Protein AF-0000000075437955 (afdb_homodimer)

Organism: Fusarium oxysporum f. sp. cubense (strain race 4) (NCBI:txid2502994)

pLDDT: mean 73.44, std 24.27, range [16.83, 98.5]

Foldseek 3Di:
DPPPPPPPPPPPPPPPPPCPPQPLQAFDCPPVVVVVVSVVLVVVLVVPVVVVLVLLQVLLVVLLVVDDDLVVLLVLCVVQVLCVVLLVCLLCVLVPDDDDGLSRLLVVLSPDSQLLSSLQSSLSSCQSVVHDLVSLVSSVVRHQDDPSDRDGLSNLSSLLSSLQSCQQVPNLVSSLVSLLVSQVSCNRSVLLELPDDDSSSVSSNLSSLLSNLLSCLVVLHAGNDDVVVSPPDSDNPPRPQDLLNVLSVLLSVLSNVLSVQSPDADQGDLVVLVVSVVSLVVSVVSDDPCLLDDDPDDDDDSVVLSVLLVSLVSLLSSLLSQLSSLVSLLQDDDPDPSSLVSLVSNLVSLLSNLVSVLQQQDDDPRHGSDRGVNSLVSNVVSLLSNLSSLLDDDVPDDSPDDDPSNVVSLVSNVVSQVVCVVVVDNVVVCPDPVPSVVSPVSHPCSVVSSCCVCVVVCVSVPDPPPDPPPPPPPPPPD/DPPPPPPPPPPDPPPPPPCPPQPLQAFDCPPVVVVVVSVVLVVVLVVPVVVVLVLLQVLLVVLLVVDDDLVVLLVLCVVQVLCVVLLVCLLCVLVPDDDDGLSRLLVVLSPDSQLLSSLQSSLSSCQSVVHDLVSLVSSVVRHQDDPSDRDDLSNLSSLLSSLQSCQQVPNLVSSLVSLLVSQVSCNRSVLLELPDRPSSSVSSNLSSLLSNLLSCLVVLHAGNDDVVVSPDDSDNPPRPPDLLSVLSVLLSVLSNVLSVQSPDADQGDLVVLVVSVVSLVVSVVSDDPCLLDDDPDDDDDSVVLSVNLVSLVSLLSSLLSQLSSLVSLLQDDDPDPSSLVSLVSNLVSLLSNLVSVLQQQDDDPRHGSDRGVNSLVSNVVSLLSNLSSLLDPDVPDDSPPDDPSNVVSLVSNVVSQVVVVVVVDNVVVCPDPVPSVVSPVSHPCSVVSSCCVCVVVCVSVPDPPPDPDPPPDPPPPD

Nearest PDB structures (foldseek):
  8fbo-assembly1_C  TM=1.681E-01  e=3.674E+00  synthetic construct
  8fth-assembly1_A  TM=2.317E-01  e=7.792E+00  Thermochaetoides thermophila DSM 1495
  4gyo-assembly2_A  TM=3.257E-01  e=8.255E-01  Bacillus subtilis subsp. subtilis str. 168
  8fth-assembly1_A  TM=2.490E-01  e=5.284E+00  Thermochaetoides thermophila DSM 1495
  8fbo-assembly1_C  TM=1.691E-01  e=4.007E+00  synthetic construct

Secondary structure (DSSP, 8-state):
------------------------------SHHHHHHHHHHHHHHTT-HHHHHHHHHHHHHHHHHTS--HHHHHHHHHHH-THHHHHHHHHHGGGTPPPPPHHHHHHHHTT-S-HHHHHHHHHHHHHHHT--THHHHHHHHHHS--TTSPPPHHHHHHHHHHHHHHHHTT-HHHHHHHHHHHHHHHHHHTTTSSS---HHHHHHHHHHHHHHHHHHHHHT---SS-GGGS-S-SS-SSS---HHHHHHHHHHHHHHHHHHHHHSSSSPPHHHHHHHHHHHHHHHHTS-GGGGPPPSS--SSHHHHHHHHHHHHHHHHHHHHHHHHHGGGTSSS---THHHHHHHHHHHHHHHHHHHHHHHT-EETTEES---HHHHHHHHHHHHHHHHHHHS--SS----PPPHHHHHHHHHHHHHHHHHHHTT---TT--STHHHHSSSSHHHHHHHHHHHHHHHHHTT---------------TT-/------------------------------SHHHHHHHHHHHHHHTT-HHHHHHHHHHHHHHHHHTS--HHHHHHHHHHH-THHHHHHHHHHGGGT-----HHHHHHHHTT-S-HHHHHHHHHHHHHHHT--THHHHHHHHHHS--TTSPPPHHHHHHHHHHHHHHHHTT-HHHHHHHHHHHHHHHHHHTTTSSS---HHHHHHHHHHHHHHHHHHHHHT---SS-GGGS-S-SS-SSS---HHHHHHHHHHHHHHHHHHHHHSSSSPPHHHHHHHHHHHHHHHHTS-GGGGPPPSS--SSHHHHHHHHHHHHHHHHHHHHHHHHHGGGTSSS---TTHHHHHHHHHHHHHHHHHHHHHHT-EETTEES---HHHHHHHHHHHHHHHHHHHS--SS----PPPHHHHHHHHHHHHHHHHHHHTT---TT--STHHHHTTTSHHHHHHHHHHHHHHHHHTT---------------TT-

Structure (mmCIF, N/CA/C/O backbone):
data_AF-0000000075437955-model_v1
#
loop_
_entity.id
_entity.type
_entity.pdbx_description
1 polymer 'Transcription factor domain-containing protein'
#
loop_
_atom_site.group_PDB
_atom_site.id
_atom_site.type_symbol
_atom_site.label_atom_id
_atom_site.label_alt_id
_atom_site.label_comp_id
_atom_site.label_asym_id
_atom_site.label_entity_id
_atom_site.label_seq_id
_atom_site.pdbx_PDB_ins_code
_atom_site.Cartn_x
_atom_site.Cartn_y
_atom_site.Cartn_z
_atom_site.occupancy
_atom_site.B_iso_or_equiv
_atom_site.auth_seq_id
_atom_site.auth_comp_id
_atom_site.auth_asym_id
_atom_site.auth_atom_id
_atom_site.pdbx_PDB_model_num
ATOM 1 N N . MET A 1 1 ? 40.719 -63 8.672 1 23.03 1 MET A N 1
ATOM 2 C CA . MET A 1 1 ? 40.562 -62.344 9.961 1 23.03 1 MET A CA 1
ATOM 3 C C . MET A 1 1 ? 40.219 -60.875 9.766 1 23.03 1 MET A C 1
ATOM 5 O O . MET A 1 1 ? 41.125 -60.031 9.547 1 23.03 1 MET A O 1
ATOM 9 N N . ALA A 1 2 ? 39.25 -60.594 8.961 1 29.31 2 ALA A N 1
ATOM 10 C CA . ALA A 1 2 ? 38.75 -59.375 8.328 1 29.31 2 ALA A CA 1
ATOM 11 C C . ALA A 1 2 ? 38.344 -58.344 9.375 1 29.31 2 ALA A C 1
ATOM 13 O O . ALA A 1 2 ? 37.469 -58.625 10.211 1 29.31 2 ALA A O 1
ATOM 14 N N . ARG A 1 3 ? 39.375 -57.562 9.898 1 24.72 3 ARG A N 1
ATOM 15 C CA . ARG A 1 3 ? 39.344 -56.562 10.969 1 24.72 3 ARG A CA 1
ATOM 16 C C . ARG A 1 3 ? 38.156 -55.594 10.797 1 24.72 3 ARG A C 1
ATOM 18 O O . ARG A 1 3 ? 37.969 -55.062 9.703 1 24.72 3 ARG A O 1
ATOM 25 N N . HIS A 1 4 ? 37.094 -55.688 11.594 1 25.28 4 HIS A N 1
ATOM 26 C CA . HIS A 1 4 ? 35.812 -55.031 11.805 1 25.28 4 HIS A CA 1
ATOM 27 C C . HIS A 1 4 ? 36 -53.562 12.172 1 25.28 4 HIS A C 1
ATOM 29 O O . HIS A 1 4 ? 36.188 -53.25 13.344 1 25.28 4 HIS A O 1
ATOM 35 N N . HIS A 1 5 ? 36.875 -52.875 11.461 1 25.16 5 HIS A N 1
ATOM 36 C CA . HIS A 1 5 ? 37.094 -51.531 11.977 1 25.16 5 HIS A CA 1
ATOM 37 C C . HIS A 1 5 ? 35.781 -50.781 12.141 1 25.16 5 HIS A C 1
ATOM 39 O O . HIS A 1 5 ? 35 -50.656 11.188 1 25.16 5 HIS A O 1
ATOM 45 N N . ALA A 1 6 ? 35.188 -50.812 13.352 1 25.86 6 ALA A N 1
ATOM 46 C CA . ALA A 1 6 ? 34 -50.188 13.914 1 25.86 6 ALA A CA 1
ATOM 47 C C . ALA A 1 6 ? 34.062 -48.656 13.75 1 25.86 6 ALA A C 1
ATOM 49 O O . ALA A 1 6 ? 34.906 -48 14.344 1 25.86 6 ALA A O 1
ATOM 50 N N . LEU A 1 7 ? 33.938 -48.156 12.531 1 26.98 7 LEU A N 1
ATOM 51 C CA . LEU A 1 7 ? 33.969 -46.719 12.312 1 26.98 7 LEU A CA 1
ATOM 52 C C . LEU A 1 7 ? 33.094 -46 13.32 1 26.98 7 LEU A C 1
ATOM 54 O O . LEU A 1 7 ? 31.906 -46.312 13.461 1 26.98 7 LEU A O 1
ATOM 58 N N . THR A 1 8 ? 33.656 -45.656 14.469 1 25.06 8 THR A N 1
ATOM 59 C CA . THR A 1 8 ? 33.094 -44.875 15.562 1 25.06 8 THR A CA 1
ATOM 60 C C . THR A 1 8 ? 32.344 -43.625 15.023 1 25.06 8 THR A C 1
ATOM 62 O O . THR A 1 8 ? 32.906 -42.875 14.219 1 25.06 8 THR A O 1
ATOM 65 N N . HIS A 1 9 ? 31.031 -43.719 14.867 1 24.11 9 HIS A N 1
ATOM 66 C CA . HIS A 1 9 ? 30.078 -42.688 14.438 1 24.11 9 HIS A CA 1
ATOM 67 C C . HIS A 1 9 ? 30.219 -41.406 15.273 1 24.11 9 HIS A C 1
ATOM 69 O O . HIS A 1 9 ? 30.094 -41.469 16.5 1 24.11 9 HIS A O 1
ATOM 75 N N . GLU A 1 10 ? 31.25 -40.656 14.984 1 27.75 10 GLU A N 1
ATOM 76 C CA . GLU A 1 10 ? 31.391 -39.406 15.703 1 27.75 10 GLU A CA 1
ATOM 77 C C . GLU A 1 10 ? 30.031 -38.75 15.914 1 27.75 10 GLU A C 1
ATOM 79 O O . GLU A 1 10 ? 29.156 -38.812 15.039 1 27.75 10 GLU A O 1
ATOM 84 N N . PRO A 1 11 ? 29.719 -38.5 17.203 1 26.62 11 PRO A N 1
ATOM 85 C CA . PRO A 1 11 ? 28.438 -37.938 17.625 1 26.62 11 PRO A CA 1
ATOM 86 C C . PRO A 1 11 ? 28.078 -36.688 16.828 1 26.62 11 PRO A C 1
ATOM 88 O O . PRO A 1 11 ? 28.953 -35.969 16.344 1 26.62 11 PRO A O 1
ATOM 91 N N . ALA A 1 12 ? 26.906 -36.656 16.172 1 28.83 12 ALA A N 1
ATOM 92 C CA . ALA A 1 12 ? 26.219 -35.594 15.461 1 28.83 12 ALA A CA 1
ATOM 93 C C . ALA A 1 12 ? 26.266 -34.281 16.266 1 28.8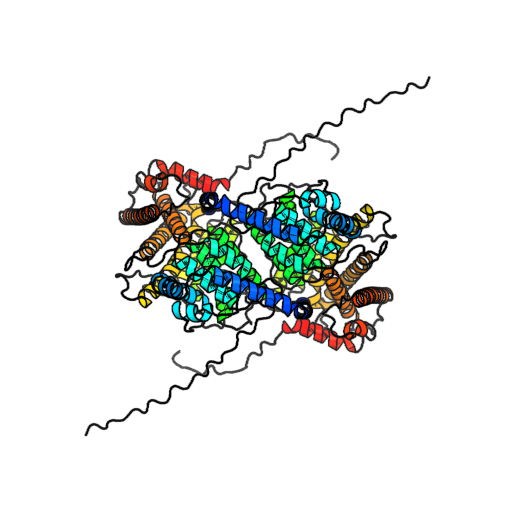3 12 ALA A C 1
ATOM 95 O O . ALA A 1 12 ? 25.859 -34.25 17.438 1 28.83 12 ALA A O 1
ATOM 96 N N . LEU A 1 13 ? 27.359 -33.562 16.156 1 28.27 13 LEU A N 1
ATOM 97 C CA . LEU A 1 13 ? 27.422 -32.25 16.766 1 28.27 13 LEU A CA 1
ATOM 98 C C . LEU A 1 13 ? 26.047 -31.578 16.781 1 28.27 13 LEU A C 1
ATOM 100 O O . LEU A 1 13 ? 25.344 -31.578 15.766 1 28.27 13 LEU A O 1
ATOM 104 N N . SER A 1 14 ? 25.406 -31.609 17.906 1 26.78 14 SER A N 1
ATOM 105 C CA . SER A 1 14 ? 24.172 -30.906 18.266 1 26.78 14 SER A CA 1
ATOM 106 C C . SER A 1 14 ? 24.203 -29.469 17.766 1 26.78 14 SER A C 1
ATOM 108 O O . SER A 1 14 ? 25.047 -28.672 18.172 1 26.78 14 SER A O 1
ATOM 110 N N . HIS A 1 15 ? 24.094 -29.297 16.484 1 27.28 15 HIS A N 1
ATOM 111 C CA . HIS A 1 15 ? 23.938 -27.938 16 1 27.28 15 HIS A CA 1
ATOM 112 C C . HIS A 1 15 ? 22.906 -27.172 16.844 1 27.28 15 HIS A C 1
ATOM 114 O O . HIS A 1 15 ? 21.75 -27.562 16.922 1 27.28 15 HIS A O 1
ATOM 120 N N . GLU A 1 16 ? 23.312 -26.766 18.016 1 29.45 16 GLU A N 1
ATOM 121 C CA . GLU A 1 16 ? 22.547 -25.766 18.766 1 29.45 16 GLU A CA 1
ATOM 122 C C . GLU A 1 16 ? 21.922 -24.734 17.828 1 29.45 16 GLU A C 1
ATOM 124 O O . GLU A 1 16 ? 22.641 -24 17.156 1 29.45 16 GLU A O 1
ATOM 129 N N . GLY A 1 17 ? 20.875 -25.156 17.188 1 29.11 17 GLY A N 1
ATOM 130 C CA . GLY A 1 17 ? 20.016 -24.25 16.438 1 29.11 17 GLY A CA 1
ATOM 131 C C . GLY A 1 17 ? 19.781 -22.922 17.141 1 29.11 17 GLY A C 1
ATOM 132 O O . GLY A 1 17 ? 19.234 -22.891 18.25 1 29.11 17 GLY A O 1
ATOM 133 N N . PHE A 1 18 ? 20.703 -22 17.156 1 28.12 18 PHE A N 1
ATOM 134 C CA . PHE A 1 18 ? 20.469 -20.641 17.641 1 28.12 18 PHE A CA 1
ATOM 135 C C . PHE A 1 18 ? 19.078 -20.172 17.25 1 28.12 18 PHE A C 1
ATOM 137 O O . PHE A 1 18 ? 18.781 -20 16.062 1 28.12 18 PHE A O 1
ATOM 144 N N . ASP A 1 19 ? 18.141 -20.578 17.969 1 31.94 19 ASP A N 1
ATOM 145 C CA . ASP A 1 19 ? 16.797 -20.031 17.984 1 31.94 19 ASP A CA 1
ATOM 146 C C . ASP A 1 19 ? 16.828 -18.5 18 1 31.94 19 ASP A C 1
ATOM 148 O O . ASP A 1 19 ? 16.906 -17.891 19.062 1 31.94 19 ASP A O 1
ATOM 152 N N . LEU A 1 20 ? 17.5 -17.922 17.141 1 32.34 20 LEU A N 1
ATOM 153 C CA . LEU A 1 20 ? 17.281 -16.484 17.156 1 32.34 20 LEU A CA 1
ATOM 154 C C . LEU A 1 20 ? 15.797 -16.156 17.188 1 32.34 20 LEU A C 1
ATOM 156 O O . LEU A 1 20 ? 15.062 -16.469 16.25 1 32.34 20 LEU A O 1
ATOM 160 N N . GLU A 1 21 ? 15.25 -16.172 18.281 1 35.56 21 GLU A N 1
ATOM 161 C CA . GLU A 1 21 ? 13.891 -15.734 18.562 1 35.56 21 GLU A CA 1
ATOM 162 C C . GLU A 1 21 ? 13.516 -14.516 17.734 1 35.56 21 GLU A C 1
ATOM 164 O O . GLU A 1 21 ? 14.289 -13.562 17.625 1 35.56 21 GLU A O 1
ATOM 169 N N . ASP A 1 22 ? 12.688 -14.742 16.766 1 40.59 22 ASP A N 1
ATOM 170 C CA . ASP A 1 22 ? 12.102 -13.672 15.953 1 40.59 22 ASP A CA 1
ATOM 171 C C . ASP A 1 22 ? 11.617 -12.523 16.828 1 40.59 22 ASP A C 1
ATOM 173 O O . ASP A 1 22 ? 10.578 -12.625 17.484 1 40.59 22 ASP A O 1
ATOM 177 N N . GLU A 1 23 ? 12.438 -11.781 17.406 1 41.16 23 GLU A N 1
ATOM 178 C CA . GLU A 1 23 ? 11.953 -10.594 18.094 1 41.16 23 GLU A CA 1
ATOM 179 C C . GLU A 1 23 ? 11.117 -9.719 17.188 1 41.16 23 GLU A C 1
ATOM 181 O O . GLU A 1 23 ? 11.367 -9.648 15.977 1 41.16 23 GLU A O 1
ATOM 186 N N . PRO A 1 24 ? 9.969 -9.414 17.703 1 40.66 24 PRO A N 1
ATOM 187 C CA . PRO A 1 24 ? 9.188 -8.445 16.922 1 40.66 24 PRO A CA 1
ATOM 188 C C . PRO A 1 24 ? 10.023 -7.285 16.406 1 40.66 24 PRO A C 1
ATOM 190 O O . PRO A 1 24 ? 10.867 -6.75 17.125 1 40.66 24 PRO A O 1
ATOM 193 N N . VAL A 1 25 ? 10.367 -7.34 15.148 1 40.78 25 VAL A N 1
ATOM 194 C CA . VAL A 1 25 ? 11.172 -6.285 14.539 1 40.78 25 VAL A CA 1
ATOM 195 C C . VAL A 1 25 ? 10.43 -4.957 14.617 1 40.78 25 VAL A C 1
ATOM 197 O O . VAL A 1 25 ? 9.273 -4.859 14.195 1 40.78 25 VAL A O 1
ATOM 200 N N . GLU A 1 26 ? 10.914 -4.145 15.516 1 39.28 26 GLU A N 1
ATOM 201 C CA . GLU A 1 26 ? 10.438 -2.768 15.594 1 39.28 26 GLU A CA 1
ATOM 202 C C . GLU A 1 26 ? 10.68 -2.027 14.281 1 39.28 26 GLU A C 1
ATOM 204 O O . GLU A 1 26 ? 11.578 -2.387 13.516 1 39.28 26 GLU A O 1
ATOM 209 N N . ALA A 1 27 ? 9.836 -1.164 14.031 1 40.16 27 ALA A N 1
ATOM 210 C CA . ALA A 1 27 ? 9.727 -0.338 12.828 1 40.16 27 ALA A CA 1
ATOM 211 C C . ALA A 1 27 ? 11.055 0.342 12.508 1 40.16 27 ALA A C 1
ATOM 213 O O . ALA A 1 27 ? 11.875 0.569 13.406 1 40.16 27 ALA A O 1
ATOM 214 N N . ASP A 1 28 ? 11.297 0.557 11.234 1 39.56 28 ASP A N 1
ATOM 215 C CA . ASP A 1 28 ? 12.461 1.103 10.547 1 39.56 28 ASP A CA 1
ATOM 216 C C . ASP A 1 28 ? 12.891 2.436 11.164 1 39.56 28 ASP A C 1
ATOM 218 O O . ASP A 1 28 ? 12.109 3.389 11.188 1 39.56 28 ASP A O 1
ATOM 222 N N . GLU A 1 29 ? 13.789 2.395 11.984 1 40.47 29 GLU A N 1
ATOM 223 C CA . GLU A 1 29 ? 14.328 3.518 12.75 1 40.47 29 GLU A CA 1
ATOM 224 C C . GLU A 1 29 ? 15.211 4.406 11.875 1 40.47 29 GLU A C 1
ATOM 226 O O . GLU A 1 29 ? 16.047 5.164 12.391 1 40.47 29 GLU A O 1
ATOM 231 N N . ARG A 1 30 ? 15.289 4.273 10.539 1 39.59 30 ARG A N 1
ATOM 232 C CA . ARG A 1 30 ? 16.281 5.043 9.781 1 39.59 30 ARG A CA 1
ATOM 233 C C . ARG A 1 30 ? 15.945 6.531 9.805 1 39.59 30 ARG A C 1
ATOM 235 O O . ARG A 1 30 ? 16.734 7.355 9.344 1 39.59 30 ARG A O 1
ATOM 242 N N . ALA A 1 31 ? 14.703 6.809 9.727 1 40.38 31 ALA A N 1
ATOM 243 C CA . ALA A 1 31 ? 14.492 8.25 9.727 1 40.38 31 ALA A CA 1
ATOM 244 C C . ALA A 1 31 ? 14.508 8.805 11.148 1 40.38 31 ALA A C 1
ATOM 246 O O . ALA A 1 31 ? 13.742 8.352 12.008 1 40.38 31 ALA A O 1
ATOM 247 N N . PRO A 1 32 ? 15.617 9.672 11.367 1 42.12 32 PRO A N 1
ATOM 248 C CA . PRO A 1 32 ? 15.859 10.125 12.742 1 42.12 32 PRO A CA 1
ATOM 249 C C . PRO A 1 32 ? 14.57 10.359 13.523 1 42.12 32 PRO A C 1
ATOM 251 O O . PRO A 1 32 ? 14.469 9.953 14.68 1 42.12 32 PRO A O 1
ATOM 254 N N . PHE A 1 33 ? 13.875 11.039 12.883 1 46.41 33 PHE A N 1
ATOM 255 C CA . PHE A 1 33 ? 12.656 11.398 13.594 1 46.41 33 PHE A CA 1
ATOM 256 C C . PHE A 1 33 ? 11.711 10.211 13.688 1 46.41 33 PHE A C 1
ATOM 258 O O . PHE A 1 33 ? 10.922 10.109 14.633 1 46.41 33 PHE A O 1
ATOM 265 N N . VAL A 1 34 ? 11.938 9.258 12.828 1 48.34 34 VAL A N 1
ATOM 266 C CA . VAL A 1 34 ? 11.062 8.094 12.859 1 48.34 34 VAL A CA 1
ATOM 267 C C . VAL A 1 34 ? 11.391 7.23 14.07 1 48.34 34 VAL A C 1
ATOM 269 O O . VAL A 1 34 ? 10.484 6.719 14.734 1 48.34 34 VAL A O 1
ATOM 272 N N . SER A 1 35 ? 12.695 7.098 14.297 1 46.75 35 SER A N 1
ATOM 273 C CA . SER A 1 35 ? 13.039 6.34 15.492 1 46.75 35 SER A CA 1
ATOM 274 C C . SER A 1 35 ? 12.43 6.969 16.75 1 46.75 35 SER A C 1
ATOM 276 O O . SER A 1 35 ? 12 6.258 17.656 1 46.75 35 SER A O 1
ATOM 278 N N . MET A 1 36 ? 12.43 8.266 16.672 1 46.62 36 MET A N 1
ATOM 279 C CA . MET A 1 36 ? 11.781 8.977 17.766 1 46.62 36 MET A CA 1
ATOM 280 C C . MET A 1 36 ? 10.281 8.695 17.797 1 46.62 36 MET A C 1
ATOM 282 O O . MET A 1 36 ? 9.695 8.5 18.859 1 46.62 36 MET A O 1
ATOM 286 N N . LEU A 1 37 ? 9.867 8.766 16.656 1 47.62 37 LEU A N 1
ATOM 287 C CA . LEU A 1 37 ? 8.438 8.484 16.562 1 47.62 37 LEU A CA 1
ATOM 288 C C . LEU A 1 37 ? 8.133 7.055 17 1 47.62 37 LEU A C 1
ATOM 290 O O . LEU A 1 37 ? 7.137 6.809 17.672 1 47.62 37 LEU A O 1
ATOM 294 N N . ASN A 1 38 ? 8.992 6.188 16.562 1 49.88 38 ASN A N 1
ATOM 295 C CA . ASN A 1 38 ? 8.805 4.801 16.969 1 49.88 38 ASN A CA 1
ATOM 296 C C . ASN A 1 38 ? 8.922 4.633 18.484 1 49.88 38 ASN A C 1
ATOM 298 O O . ASN A 1 38 ? 8.141 3.904 19.094 1 49.88 38 ASN A O 1
ATOM 302 N N . LYS A 1 39 ? 9.961 5.242 19 1 45.09 39 LYS A N 1
ATOM 303 C CA . LYS A 1 39 ? 10.125 5.203 20.438 1 45.09 39 LYS A CA 1
ATOM 304 C C . LYS A 1 39 ? 8.953 5.883 21.156 1 45.09 39 LYS A C 1
ATOM 306 O O . LYS A 1 39 ? 8.5 5.418 22.188 1 45.09 39 LYS A O 1
ATOM 311 N N . ALA A 1 40 ? 8.539 6.906 20.516 1 44.09 40 ALA A N 1
ATOM 312 C CA . ALA A 1 40 ? 7.383 7.609 21.078 1 44.09 40 ALA A CA 1
ATOM 313 C C . ALA A 1 40 ? 6.129 6.746 21 1 44.09 40 ALA A C 1
ATOM 315 O O . ALA A 1 40 ? 5.328 6.719 21.938 1 44.09 40 ALA A O 1
ATOM 316 N N . GLU A 1 41 ? 5.941 6.168 19.891 1 48.31 41 GLU A N 1
ATOM 317 C CA . GLU A 1 41 ? 4.789 5.285 19.719 1 48.31 41 GLU A CA 1
ATOM 318 C C . GLU A 1 41 ? 4.875 4.094 20.672 1 48.31 41 GLU A C 1
ATOM 320 O O . GLU A 1 41 ? 3.854 3.633 21.188 1 48.31 41 GLU A O 1
ATOM 325 N N . GLU A 1 42 ? 6.039 3.508 20.75 1 44.84 42 GLU A N 1
ATOM 326 C CA . GLU A 1 42 ? 6.234 2.432 21.719 1 44.84 42 GLU A CA 1
ATOM 327 C C . GLU A 1 42 ? 5.84 2.875 23.125 1 44.84 42 GLU A C 1
ATOM 329 O O . GLU A 1 42 ? 5.258 2.1 23.891 1 44.84 42 GLU A O 1
ATOM 334 N N . ILE A 1 43 ? 6.199 4.039 23.469 1 38.34 43 ILE A N 1
ATOM 335 C CA . ILE A 1 43 ? 5.891 4.562 24.781 1 38.34 43 ILE A CA 1
ATOM 336 C C . ILE A 1 43 ? 4.383 4.758 24.922 1 38.34 43 ILE A C 1
ATOM 338 O O . ILE A 1 43 ? 3.809 4.469 25.984 1 38.34 43 ILE A O 1
ATOM 342 N N . THR A 1 44 ? 3.803 5.277 23.938 1 38.72 44 THR A N 1
ATOM 343 C CA . THR A 1 44 ? 2.359 5.465 24.016 1 38.72 44 THR A CA 1
ATOM 344 C C . THR A 1 44 ? 1.634 4.125 23.922 1 38.72 44 THR A C 1
ATOM 346 O O . THR A 1 44 ? 0.557 3.957 24.5 1 38.72 44 THR A O 1
ATOM 349 N N . SER A 1 45 ? 2.141 3.285 23.125 1 39.56 45 SER A N 1
ATOM 350 C CA . SER A 1 45 ? 1.521 1.976 22.953 1 39.56 45 SER A CA 1
ATOM 351 C C . SER A 1 45 ? 1.668 1.119 24.203 1 39.56 45 SER A C 1
ATOM 353 O O . SER A 1 45 ? 0.972 0.113 24.359 1 39.56 45 SER A O 1
ATOM 355 N N . HIS A 1 46 ? 2.744 1.285 25.016 1 37.84 46 HIS A N 1
ATOM 356 C CA . HIS A 1 46 ? 2.852 0.429 26.188 1 37.84 46 HIS A CA 1
ATOM 357 C C . HIS A 1 46 ? 1.6 0.521 27.062 1 37.84 46 HIS A C 1
ATOM 359 O O . HIS A 1 46 ? 1.401 -0.297 27.953 1 37.84 46 HIS A O 1
ATOM 365 N N . LYS A 1 47 ? 1.027 1.645 27.109 1 36.75 47 LYS A N 1
ATOM 366 C CA . LYS A 1 47 ? -0.031 1.659 28.109 1 36.75 47 LYS A CA 1
ATOM 367 C C . LYS A 1 47 ? -1.199 0.771 27.688 1 36.75 47 LYS A C 1
ATOM 369 O O . LYS A 1 47 ? -2.148 0.583 28.453 1 36.75 47 LYS A O 1
ATOM 374 N N . SER A 1 48 ? -1.602 0.481 26.453 1 35.88 48 SER A N 1
ATOM 375 C CA . SER A 1 48 ? -2.887 -0.189 26.281 1 35.88 48 SER A CA 1
ATOM 376 C C . SER A 1 48 ? -2.711 -1.699 26.172 1 35.88 48 SER A C 1
ATOM 378 O O . SER A 1 48 ? -2.99 -2.279 25.125 1 35.88 48 SER A O 1
ATOM 380 N N . PRO A 1 49 ? -1.909 -2.363 26.688 1 38.78 49 PRO A N 1
ATOM 381 C CA . PRO A 1 49 ? -1.743 -3.818 26.719 1 38.78 49 PRO A CA 1
ATOM 382 C C . PRO A 1 49 ? -3.066 -4.559 26.891 1 38.78 49 PRO A C 1
ATOM 384 O O . PRO A 1 49 ? -3.277 -5.609 26.281 1 38.78 49 PRO A O 1
ATOM 387 N N . SER A 1 50 ? -3.762 -4.125 27.906 1 39.06 50 SER A N 1
ATOM 388 C CA . SER A 1 50 ? -4.895 -4.922 28.375 1 39.06 50 SER A CA 1
ATOM 389 C C . SER A 1 50 ? -5.969 -5.031 27.281 1 39.06 50 SER A C 1
ATOM 391 O O . SER A 1 50 ? -6.578 -6.09 27.125 1 39.06 50 SER A O 1
ATOM 393 N N . ILE A 1 51 ? -6.191 -4.02 26.547 1 37.22 51 ILE A N 1
ATOM 394 C CA . ILE A 1 51 ? -7.254 -4.012 25.547 1 37.22 51 ILE A CA 1
ATOM 395 C C . ILE A 1 51 ? -6.832 -4.852 24.344 1 37.22 51 ILE A C 1
ATOM 397 O O . ILE A 1 51 ? -7.641 -5.605 23.781 1 37.22 51 ILE A O 1
ATOM 401 N N . TYR A 1 52 ? -5.52 -4.883 24.203 1 46.12 52 TYR A N 1
ATOM 402 C CA . TYR A 1 52 ? -5.012 -5.719 23.125 1 46.12 52 TYR A CA 1
ATOM 403 C C . TYR A 1 52 ? -5.125 -7.195 23.469 1 46.12 52 TYR A C 1
ATOM 405 O O . TYR A 1 52 ? -5.477 -8.016 22.625 1 46.12 52 TYR A O 1
ATOM 413 N N . THR A 1 53 ? -4.859 -7.406 24.703 1 46.91 53 THR A N 1
ATOM 414 C CA . THR A 1 53 ? -4.961 -8.789 25.156 1 46.91 53 THR A CA 1
ATOM 415 C C . THR A 1 53 ? -6.406 -9.273 25.094 1 46.91 53 THR A C 1
ATOM 417 O O . THR A 1 53 ? -6.668 -10.406 24.688 1 46.91 53 THR A O 1
ATOM 420 N N . GLN A 1 54 ? -7.281 -8.445 25.531 1 49.53 54 GLN A N 1
ATOM 421 C CA . GLN A 1 54 ? -8.688 -8.836 25.5 1 49.53 54 GLN A CA 1
ATOM 422 C C . GLN A 1 54 ? -9.18 -8.992 24.062 1 49.53 54 GLN A C 1
ATOM 424 O O . GLN A 1 54 ? -9.906 -9.93 23.75 1 49.53 54 GLN A O 1
ATOM 429 N N . SER A 1 55 ? -8.555 -8.133 23.297 1 66.56 55 SER A N 1
ATOM 430 C CA . SER A 1 55 ? -8.953 -8.172 21.891 1 66.56 55 SER A CA 1
ATOM 431 C C . SER A 1 55 ? -8.406 -9.414 21.203 1 66.56 55 SER A C 1
ATOM 433 O O . SER A 1 55 ? -9.109 -10.062 20.422 1 66.56 55 SER A O 1
ATOM 435 N N . SER A 1 56 ? -7.324 -9.906 21.844 1 76.69 56 SER A N 1
ATOM 436 C CA . SER A 1 56 ? -6.727 -11.102 21.25 1 76.69 56 SER A CA 1
ATOM 437 C C . SER A 1 56 ? -7.445 -12.359 21.703 1 76.69 56 SER A C 1
ATOM 439 O O . SER A 1 56 ? -7.672 -13.281 20.922 1 76.69 56 SER A O 1
ATOM 441 N N . SER A 1 57 ? -7.777 -12.359 22.984 1 81.62 57 SER A N 1
ATOM 442 C CA . SER A 1 57 ? -8.484 -13.516 23.516 1 81.62 57 SER A CA 1
ATOM 443 C C . SER A 1 57 ? -9.859 -13.672 22.875 1 81.62 57 SER A C 1
ATOM 445 O O . SER A 1 57 ? -10.281 -14.781 22.547 1 81.62 57 SER A O 1
ATOM 447 N N . ASP A 1 58 ? -10.5 -12.578 22.656 1 84.75 58 ASP A N 1
ATOM 448 C CA . ASP A 1 58 ? -11.805 -12.609 22.016 1 84.75 58 ASP A CA 1
ATOM 449 C C . ASP A 1 58 ? -11.688 -13.07 20.562 1 84.75 58 ASP A C 1
ATOM 451 O O . ASP A 1 58 ? -12.531 -13.836 20.078 1 84.75 58 ASP A O 1
ATOM 455 N N . ALA A 1 59 ? -10.68 -12.547 19.953 1 87.25 59 ALA A N 1
ATOM 456 C CA . ALA A 1 59 ? -10.453 -12.961 18.578 1 87.25 59 ALA A CA 1
ATOM 457 C C . ALA A 1 59 ? -10.203 -14.461 18.484 1 87.25 59 ALA A C 1
ATOM 459 O O . ALA A 1 59 ? -10.766 -15.141 17.625 1 87.25 59 ALA A O 1
ATOM 460 N N . CYS A 1 60 ? -9.438 -15.023 19.422 1 91.94 60 CYS A N 1
ATOM 461 C CA . CYS A 1 60 ? -9.133 -16.453 19.422 1 91.94 60 CYS A CA 1
ATOM 462 C C . CYS A 1 60 ? -10.391 -17.281 19.688 1 91.94 60 CYS A C 1
ATOM 464 O O . CYS A 1 60 ? -10.594 -18.328 19.062 1 91.94 60 CYS A O 1
ATOM 466 N N . LEU A 1 61 ? -11.188 -16.75 20.562 1 91.38 61 LEU A N 1
ATOM 467 C CA . LEU A 1 61 ? -12.43 -17.453 20.859 1 91.38 61 LEU A CA 1
ATOM 468 C C . LEU A 1 61 ? -13.336 -17.516 19.641 1 91.38 61 LEU A C 1
ATOM 470 O O . LEU A 1 61 ? -13.883 -18.578 19.312 1 91.38 61 LEU A O 1
ATOM 474 N N . LYS A 1 62 ? -13.469 -16.438 18.969 1 89.81 62 LYS A N 1
ATOM 475 C CA . LYS A 1 62 ? -14.32 -16.391 17.781 1 89.81 62 LYS A CA 1
ATOM 476 C C . LYS A 1 62 ? -13.758 -17.266 16.656 1 89.81 62 LYS A C 1
ATOM 478 O O . LYS A 1 62 ? -14.508 -17.953 15.969 1 89.81 62 LYS A O 1
ATOM 483 N N . LEU A 1 63 ? -12.469 -17.281 16.5 1 93.75 63 LEU A N 1
ATOM 484 C CA . LEU A 1 63 ? -11.828 -18.078 15.469 1 93.75 63 LEU A CA 1
ATOM 485 C C . LEU A 1 63 ? -11.984 -19.562 15.75 1 93.75 63 LEU A C 1
ATOM 487 O O . LEU A 1 63 ? -12.25 -20.344 14.836 1 93.75 63 LEU A O 1
ATOM 491 N N . ARG A 1 64 ? -11.844 -19.938 16.969 1 94 64 ARG A N 1
ATOM 492 C CA . ARG A 1 64 ? -12 -21.344 17.344 1 94 64 ARG A CA 1
ATOM 493 C C . ARG A 1 64 ? -13.445 -21.797 17.188 1 94 64 ARG A C 1
ATOM 495 O O . ARG A 1 64 ? -13.703 -22.953 16.844 1 94 64 ARG A O 1
ATOM 502 N N . SER A 1 65 ? -14.359 -20.828 17.328 1 93.06 65 SER A N 1
ATOM 503 C CA . SER A 1 65 ? -15.773 -21.156 17.266 1 93.06 65 SER A CA 1
ATOM 504 C C . SER A 1 65 ? -16.203 -21.484 15.844 1 93.06 65 SER A C 1
ATOM 506 O O . SER A 1 65 ? -17.219 -22.172 15.633 1 93.06 65 SER A O 1
ATOM 508 N N . VAL A 1 66 ? -15.516 -20.984 14.852 1 93.12 66 VAL A N 1
ATOM 509 C CA . VAL A 1 66 ? -15.922 -21.219 13.469 1 93.12 66 VAL A CA 1
ATOM 510 C C . VAL A 1 66 ? -15.297 -22.516 12.953 1 93.12 66 VAL A C 1
ATOM 512 O O . VAL A 1 66 ? -15.633 -22.984 11.867 1 93.12 66 VAL A O 1
ATOM 515 N N . LEU A 1 67 ? -14.406 -23.156 13.75 1 95.19 67 LEU A N 1
ATOM 516 C CA . LEU A 1 67 ? -13.789 -24.422 13.375 1 95.19 67 LEU A CA 1
ATOM 517 C C . LEU A 1 67 ? -14.68 -25.609 13.758 1 95.19 67 LEU A C 1
ATOM 519 O O . LEU A 1 67 ? -15.43 -25.531 14.734 1 95.19 67 LEU A O 1
ATOM 523 N N . PRO A 1 68 ? -14.641 -26.641 12.953 1 94.56 68 PRO A N 1
ATOM 524 C CA . PRO A 1 68 ? -15.383 -27.844 13.344 1 94.56 68 PRO A CA 1
ATOM 525 C C . PRO A 1 68 ? -14.742 -28.562 14.523 1 94.56 68 PRO A C 1
ATOM 527 O O . PRO A 1 68 ? -13.766 -28.078 15.102 1 94.56 68 PRO A O 1
ATOM 530 N N . GLU A 1 69 ? -15.305 -29.734 14.875 1 93.88 69 GLU A N 1
ATOM 531 C CA . GLU A 1 69 ? -14.719 -30.578 15.914 1 93.88 69 GLU A CA 1
ATOM 532 C C . GLU A 1 69 ? -13.289 -30.984 15.547 1 93.88 69 GLU A C 1
ATOM 534 O O . GLU A 1 69 ? -12.984 -31.219 14.375 1 93.88 69 GLU A O 1
ATOM 539 N N . TYR A 1 70 ? -12.453 -31.172 16.562 1 94 70 TYR A N 1
ATOM 540 C CA . TYR A 1 70 ? -11.016 -31.344 16.391 1 94 70 TYR A CA 1
ATOM 541 C C . TYR A 1 70 ? -10.711 -32.562 15.516 1 94 70 TYR A C 1
ATOM 543 O O . TYR A 1 70 ? -9.891 -32.469 14.602 1 94 70 TYR A O 1
ATOM 551 N N . ASP A 1 71 ? -11.344 -33.656 15.727 1 94 71 ASP A N 1
ATOM 552 C CA . ASP A 1 71 ? -11.047 -34.875 14.961 1 94 71 ASP A CA 1
ATOM 553 C C . ASP A 1 71 ? -11.438 -34.688 13.492 1 94 71 ASP A C 1
ATOM 555 O O . ASP A 1 71 ? -10.734 -35.188 12.602 1 94 71 ASP A O 1
ATOM 559 N N . LEU A 1 72 ? -12.516 -34.031 13.297 1 94.94 72 LEU A N 1
ATOM 560 C CA . LEU A 1 72 ? -12.945 -33.75 11.93 1 94.94 72 LEU A CA 1
ATOM 561 C C . LEU A 1 72 ? -11.984 -32.781 11.242 1 94.94 72 LEU A C 1
ATOM 563 O O . LEU A 1 72 ? -11.672 -32.938 10.062 1 94.94 72 LEU A O 1
ATOM 567 N N . LEU A 1 73 ? -11.562 -31.812 12.031 1 95.88 73 LEU A N 1
ATOM 568 C CA . LEU A 1 73 ? -10.594 -30.844 11.523 1 95.88 73 LEU A CA 1
ATOM 569 C C . LEU A 1 73 ? -9.32 -31.547 11.062 1 95.88 73 LEU A C 1
ATOM 571 O O . LEU A 1 73 ? -8.883 -31.375 9.922 1 95.88 73 LEU A O 1
ATOM 575 N N . ILE A 1 74 ? -8.766 -32.406 11.898 1 94.38 74 ILE A N 1
ATOM 576 C CA . ILE A 1 74 ? -7.504 -33.094 11.609 1 94.38 74 ILE A CA 1
ATOM 577 C C . ILE A 1 74 ? -7.676 -34.031 10.43 1 94.38 74 ILE A C 1
ATOM 579 O O . ILE A 1 74 ? -6.812 -34.125 9.555 1 94.38 74 ILE A O 1
ATOM 583 N N . SER A 1 75 ? -8.797 -34.719 10.359 1 94.5 75 SER A N 1
ATOM 584 C CA . SER A 1 75 ? -9.062 -35.625 9.266 1 94.5 75 SER A CA 1
ATOM 585 C C . SER A 1 75 ? -9.148 -34.906 7.934 1 94.5 75 SER A C 1
ATOM 587 O O . SER A 1 75 ? -8.594 -35.344 6.93 1 94.5 75 SER A O 1
ATOM 589 N N . THR A 1 76 ? -9.852 -33.781 7.941 1 93.88 76 THR A N 1
ATOM 590 C CA . THR A 1 76 ? -10.008 -32.969 6.734 1 93.88 76 THR A CA 1
ATOM 591 C C . THR A 1 76 ? -8.664 -32.469 6.246 1 93.88 76 THR A C 1
ATOM 593 O O . THR A 1 76 ? -8.352 -32.531 5.055 1 93.88 76 THR A O 1
ATOM 596 N N . LEU A 1 77 ? -7.867 -31.953 7.125 1 94.75 77 LEU A N 1
ATOM 597 C CA . LEU A 1 77 ? -6.578 -31.375 6.77 1 94.75 77 LEU A CA 1
ATOM 598 C C . LEU A 1 77 ? -5.605 -32.469 6.301 1 94.75 77 LEU A C 1
ATOM 600 O O . LEU A 1 77 ? -4.785 -32.219 5.418 1 94.75 77 LEU A O 1
ATOM 604 N N . SER A 1 78 ? -5.715 -33.625 6.895 1 90.62 78 SER A N 1
ATOM 605 C CA . SER A 1 78 ? -4.852 -34.719 6.484 1 90.62 78 SER A CA 1
ATOM 606 C C . SER A 1 78 ? -5.207 -35.219 5.086 1 90.62 78 SER A C 1
ATOM 608 O O . SER A 1 78 ? -4.324 -35.562 4.305 1 90.62 78 SER A O 1
ATOM 610 N N . LYS A 1 79 ? -6.434 -35.188 4.754 1 87.25 79 LYS A N 1
ATOM 611 C CA . LYS A 1 79 ? -6.91 -35.688 3.469 1 87.25 79 LYS A CA 1
ATOM 612 C C . LYS A 1 79 ? -6.68 -34.656 2.357 1 87.25 79 LYS A C 1
ATOM 614 O O . LYS A 1 79 ? -6.328 -35.031 1.235 1 87.25 79 LYS A O 1
ATOM 619 N N . ASN A 1 80 ? -6.906 -33.375 2.662 1 87.31 80 ASN A N 1
ATOM 620 C CA . ASN A 1 80 ? -6.938 -32.375 1.623 1 87.31 80 ASN A CA 1
ATOM 621 C C . ASN A 1 80 ? -5.863 -31.297 1.846 1 87.31 80 ASN A C 1
ATOM 623 O O . ASN A 1 80 ? -6 -30.172 1.391 1 87.31 80 ASN A O 1
ATOM 627 N N . GLY A 1 81 ? -4.801 -31.625 2.561 1 87.12 81 GLY A N 1
ATOM 628 C CA . GLY A 1 81 ? -3.842 -30.609 2.973 1 87.12 81 GLY A CA 1
ATOM 629 C C . GLY A 1 81 ? -2.562 -30.625 2.156 1 87.12 81 GLY A C 1
ATOM 630 O O . GLY A 1 81 ? -1.549 -30.062 2.564 1 87.12 81 GLY A O 1
ATOM 631 N N . ALA A 1 82 ? -2.496 -31.219 0.948 1 81.94 82 ALA A N 1
ATOM 632 C CA . ALA A 1 82 ? -1.287 -31.375 0.146 1 81.94 82 ALA A CA 1
ATOM 633 C C . ALA A 1 82 ? -0.745 -30.031 -0.299 1 81.94 82 ALA A C 1
ATOM 635 O O . ALA A 1 82 ? 0.461 -29.875 -0.507 1 81.94 82 ALA A O 1
ATOM 636 N N . TRP A 1 83 ? -1.622 -29.016 -0.351 1 85.56 83 TRP A N 1
ATOM 637 C CA . TRP A 1 83 ? -1.249 -27.688 -0.804 1 85.56 83 TRP A CA 1
ATOM 638 C C . TRP A 1 83 ? -0.357 -27 0.221 1 85.56 83 TRP A C 1
ATOM 640 O O . TRP A 1 83 ? 0.328 -26.016 -0.1 1 85.56 83 TRP A O 1
ATOM 650 N N . TRP A 1 84 ? -0.33 -27.422 1.451 1 88.38 84 TRP A N 1
ATOM 651 C CA . TRP A 1 84 ? 0.352 -26.781 2.58 1 88.38 84 TRP A CA 1
ATOM 652 C C . TRP A 1 84 ? 1.858 -26.734 2.348 1 88.38 84 TRP A C 1
ATOM 654 O O . TRP A 1 84 ? 2.512 -25.75 2.662 1 88.38 84 TRP A O 1
ATOM 664 N N . SER A 1 85 ? 2.402 -27.781 1.789 1 81.56 85 SER A N 1
ATOM 665 C CA . SER A 1 85 ? 3.844 -27.844 1.564 1 81.56 85 SER A CA 1
ATOM 666 C C . SER A 1 85 ? 4.297 -26.75 0.595 1 81.56 85 SER A C 1
ATOM 668 O O . SER A 1 85 ? 5.34 -26.125 0.796 1 81.56 85 SER A O 1
ATOM 670 N N . SER A 1 86 ? 3.516 -26.531 -0.414 1 79.25 86 SER A N 1
ATOM 671 C CA . SER A 1 86 ? 3.842 -25.484 -1.38 1 79.25 86 SER A CA 1
ATOM 672 C C . SER A 1 86 ? 3.816 -24.109 -0.731 1 79.25 86 SER A C 1
ATOM 674 O O . SER A 1 86 ? 4.668 -23.266 -1.021 1 79.25 86 SER A O 1
ATOM 676 N N . PHE A 1 87 ? 2.898 -23.922 0.094 1 82.44 87 PHE A N 1
ATOM 677 C CA . PHE A 1 87 ? 2.801 -22.656 0.812 1 82.44 87 PHE A CA 1
ATOM 678 C C . PHE A 1 87 ? 4.004 -22.469 1.726 1 82.44 87 PHE A C 1
ATOM 680 O O . PHE A 1 87 ? 4.602 -21.391 1.747 1 82.44 87 PHE A O 1
ATOM 687 N N . ARG A 1 88 ? 4.332 -23.453 2.434 1 81.62 88 ARG A N 1
ATOM 688 C CA . ARG A 1 88 ? 5.43 -23.344 3.391 1 81.62 88 ARG A CA 1
ATOM 689 C C . ARG A 1 88 ? 6.766 -23.156 2.678 1 81.62 88 ARG A C 1
ATOM 691 O O . ARG A 1 88 ? 7.676 -22.516 3.201 1 81.62 88 ARG A O 1
ATOM 698 N N . HIS A 1 89 ? 6.824 -23.672 1.498 1 73.94 89 HIS A N 1
ATOM 699 C CA . HIS A 1 89 ? 8.031 -23.469 0.701 1 73.94 89 HIS A CA 1
ATOM 700 C C . HIS A 1 89 ? 8.234 -22 0.356 1 73.94 89 HIS A C 1
ATOM 702 O O . HIS A 1 89 ? 9.367 -21.516 0.342 1 73.94 89 HIS A O 1
ATOM 708 N N . LYS A 1 90 ? 7.199 -21.281 0.102 1 70.25 90 LYS A N 1
ATOM 709 C CA . LYS A 1 90 ? 7.27 -19.875 -0.246 1 70.25 90 LYS A CA 1
ATOM 710 C C . LYS A 1 90 ? 7.723 -19.031 0.947 1 70.25 90 LYS A C 1
ATOM 712 O O . LYS A 1 90 ? 8.383 -18 0.776 1 70.25 90 LYS A O 1
ATOM 717 N N . THR A 1 91 ? 7.332 -19.422 2.062 1 67.12 91 THR A N 1
ATOM 718 C CA . THR A 1 91 ? 7.625 -18.641 3.252 1 67.12 91 THR A CA 1
ATOM 719 C C . THR A 1 91 ? 8.969 -19.047 3.854 1 67.12 91 THR A C 1
ATOM 721 O O . THR A 1 91 ? 9.57 -18.266 4.609 1 67.12 91 THR A O 1
ATOM 724 N N . GLU A 1 92 ? 9.398 -20.266 3.531 1 61.03 92 GLU A N 1
ATOM 725 C CA . GLU A 1 92 ? 10.594 -20.766 4.211 1 61.03 92 GLU A CA 1
ATOM 726 C C . GLU A 1 92 ? 11.711 -21.078 3.215 1 61.03 92 GLU A C 1
ATOM 728 O O . GLU A 1 92 ? 12.797 -21.5 3.605 1 61.03 92 GLU A O 1
ATOM 733 N N . VAL A 1 93 ? 11.43 -20.953 2.016 1 51.25 93 VAL A N 1
ATOM 734 C CA . VAL A 1 93 ? 12.391 -21.359 0.993 1 51.25 93 VAL A CA 1
ATOM 735 C C . VAL A 1 93 ? 13.781 -20.859 1.361 1 51.25 93 VAL A C 1
ATOM 737 O O . VAL A 1 93 ? 14.766 -21.594 1.237 1 51.25 93 VAL A O 1
ATOM 740 N N . ILE A 1 94 ? 13.812 -19.578 1.745 1 45.94 94 ILE A N 1
ATOM 741 C CA . ILE A 1 94 ? 15.148 -19.031 1.977 1 45.94 94 ILE A CA 1
ATOM 742 C C . ILE A 1 94 ? 15.773 -19.703 3.197 1 45.94 94 ILE A C 1
ATOM 744 O O . ILE A 1 94 ? 17 -19.844 3.277 1 45.94 94 ILE A O 1
ATOM 748 N N . CYS A 1 95 ? 14.93 -20.188 4.105 1 41.78 95 CYS A N 1
ATOM 749 C CA . CYS A 1 95 ? 15.539 -20.609 5.359 1 41.78 95 CYS A CA 1
ATOM 750 C C . CYS A 1 95 ? 15.859 -22.094 5.328 1 41.78 95 CYS A C 1
ATOM 752 O O . CYS A 1 95 ? 16.406 -22.641 6.289 1 41.78 95 CYS A O 1
ATOM 754 N N . GLN A 1 96 ? 16.078 -22.672 4.215 1 44.75 96 GLN A N 1
ATOM 755 C CA . GLN A 1 96 ? 16.422 -24.094 4.188 1 44.75 96 GLN A CA 1
ATOM 756 C C . GLN A 1 96 ? 15.836 -24.828 5.398 1 44.75 96 GLN A C 1
ATOM 758 O O . GLN A 1 96 ? 16.391 -25.828 5.852 1 44.75 96 GLN A O 1
ATOM 763 N N . GLY A 1 97 ? 14.875 -24.203 6.098 1 52.03 97 GLY A N 1
ATOM 764 C CA . GLY A 1 97 ? 14.414 -24.859 7.312 1 52.03 97 GLY A CA 1
ATOM 765 C C . GLY A 1 97 ? 13.273 -25.828 7.074 1 52.03 97 GLY A C 1
ATOM 766 O O . GLY A 1 97 ? 12.703 -25.859 5.98 1 52.03 97 GLY A O 1
ATOM 767 N N . SER A 1 98 ? 13.234 -26.828 7.898 1 62.72 98 SER A N 1
ATOM 768 C CA . SER A 1 98 ? 12.125 -27.781 7.953 1 62.72 98 SER A CA 1
ATOM 769 C C . SER A 1 98 ? 10.844 -27.094 8.414 1 62.72 98 SER A C 1
ATOM 771 O O . SER A 1 98 ? 10.891 -26.109 9.156 1 62.72 98 SER A O 1
ATOM 773 N N . TYR A 1 99 ? 9.727 -27.344 7.574 1 72.88 99 TYR A N 1
ATOM 774 C CA . TYR A 1 99 ? 8.461 -26.781 8.031 1 72.88 99 TYR A CA 1
ATOM 775 C C . TYR A 1 99 ? 7.57 -27.859 8.633 1 72.88 99 TYR A C 1
ATOM 777 O O . TYR A 1 99 ? 7.746 -29.047 8.359 1 72.88 99 TYR A O 1
ATOM 785 N N . GLU A 1 100 ? 6.832 -27.438 9.523 1 82.69 100 GLU A N 1
ATOM 786 C CA . GLU A 1 100 ? 5.852 -28.297 10.195 1 82.69 100 GLU A CA 1
ATOM 787 C C . GLU A 1 100 ? 4.742 -28.719 9.242 1 82.69 100 GLU A C 1
ATOM 789 O O . GLU A 1 100 ? 4.246 -27.891 8.453 1 82.69 100 GLU A O 1
ATOM 794 N N . GLY A 1 101 ? 4.465 -30.031 9.219 1 87.38 101 GLY A N 1
ATOM 795 C CA . GLY A 1 101 ? 3.334 -30.5 8.438 1 87.38 101 GLY A CA 1
ATOM 796 C C . GLY A 1 101 ? 2.014 -29.891 8.875 1 87.38 101 GLY A C 1
ATOM 797 O O . GLY A 1 101 ? 1.9 -29.375 9.992 1 87.38 101 GLY A O 1
ATOM 798 N N . LEU A 1 102 ? 1.02 -29.969 8.062 1 92.81 102 LEU A N 1
ATOM 799 C CA . LEU A 1 102 ? -0.252 -29.297 8.297 1 92.81 102 LEU A CA 1
ATOM 800 C C . LEU A 1 102 ? -0.958 -29.875 9.516 1 92.81 102 LEU A C 1
ATOM 802 O O . LEU A 1 102 ? -1.51 -29.141 10.336 1 92.81 102 LEU A O 1
ATOM 806 N N . ALA A 1 103 ? -0.917 -31.203 9.648 1 90.94 103 ALA A N 1
ATOM 807 C CA . ALA A 1 103 ? -1.575 -31.844 10.789 1 90.94 103 ALA A CA 1
ATOM 808 C C . ALA A 1 103 ? -0.906 -31.453 12.102 1 90.94 103 ALA A C 1
ATOM 810 O O . ALA A 1 103 ? -1.585 -31.188 13.094 1 90.94 103 ALA A O 1
ATOM 811 N N . ALA A 1 104 ? 0.391 -31.438 12.094 1 90.06 104 ALA A N 1
ATOM 812 C CA . ALA A 1 104 ? 1.135 -31.031 13.281 1 90.06 104 ALA A CA 1
ATOM 813 C C . ALA A 1 104 ? 0.884 -29.562 13.617 1 90.06 104 ALA A C 1
ATOM 815 O O . ALA A 1 104 ? 0.697 -29.219 14.781 1 90.06 104 ALA A O 1
ATOM 816 N N . PHE A 1 105 ? 0.907 -28.812 12.594 1 94.12 105 PHE A N 1
ATOM 817 C CA . PHE A 1 105 ? 0.603 -27.406 12.773 1 94.12 105 PHE A CA 1
ATOM 818 C C . PHE A 1 105 ? -0.789 -27.219 13.367 1 94.12 105 PHE A C 1
ATOM 820 O O . PHE A 1 105 ? -0.976 -26.422 14.289 1 94.12 105 PHE A O 1
ATOM 827 N N . ALA A 1 106 ? -1.749 -27.922 12.828 1 95.81 106 ALA A N 1
ATOM 828 C CA . ALA A 1 106 ? -3.137 -27.812 13.273 1 95.81 106 ALA A CA 1
ATOM 829 C C . ALA A 1 106 ? -3.273 -28.203 14.742 1 95.81 106 ALA A C 1
ATOM 831 O O . ALA A 1 106 ? -3.984 -27.531 15.5 1 95.81 106 ALA A O 1
ATOM 832 N N . ALA A 1 107 ? -2.584 -29.234 15.148 1 93.5 107 ALA A N 1
ATOM 833 C CA . ALA A 1 107 ? -2.641 -29.703 16.531 1 93.5 107 ALA A CA 1
ATOM 834 C C . ALA A 1 107 ? -2.115 -28.625 17.484 1 93.5 107 ALA A C 1
ATOM 836 O O . ALA A 1 107 ? -2.682 -28.406 18.562 1 93.5 107 ALA A O 1
ATOM 837 N N . ARG A 1 108 ? -1.162 -27.984 17.109 1 93.38 108 ARG A N 1
ATOM 838 C CA . ARG A 1 108 ? -0.562 -26.938 17.938 1 93.38 108 ARG A CA 1
ATOM 839 C C . ARG A 1 108 ? -1.389 -25.656 17.891 1 93.38 108 ARG A C 1
ATOM 841 O O . ARG A 1 108 ? -1.675 -25.062 18.938 1 93.38 108 ARG A O 1
ATOM 848 N N . ALA A 1 109 ? -1.773 -25.25 16.688 1 94.31 109 ALA A N 1
ATOM 849 C CA . ALA A 1 109 ? -2.459 -23.969 16.469 1 94.31 109 ALA A CA 1
ATOM 850 C C . ALA A 1 109 ? -3.848 -23.984 17.109 1 94.31 109 ALA A C 1
ATOM 852 O O . ALA A 1 109 ? -4.355 -22.938 17.516 1 94.31 109 ALA A O 1
ATOM 853 N N . TYR A 1 110 ? -4.402 -25.203 17.172 1 94.12 110 TYR A N 1
ATOM 854 C CA . TYR A 1 110 ? -5.762 -25.328 17.672 1 94.12 110 TYR A CA 1
ATOM 855 C C . TYR A 1 110 ? -5.875 -24.781 19.094 1 94.12 110 TYR A C 1
ATOM 857 O O . TYR A 1 110 ? -6.902 -24.219 19.469 1 94.12 110 TYR A O 1
ATOM 865 N N . THR A 1 111 ? -4.859 -24.844 19.891 1 92.44 111 THR A N 1
ATOM 866 C CA . THR A 1 111 ? -4.898 -24.391 21.266 1 92.44 111 THR A CA 1
ATOM 867 C C . THR A 1 111 ? -4.078 -23.125 21.453 1 92.44 111 THR A C 1
ATOM 869 O O . THR A 1 111 ? -3.84 -22.672 22.578 1 92.44 111 THR A O 1
ATOM 872 N N . SER A 1 112 ? -3.641 -22.641 20.344 1 92 112 SER A N 1
ATOM 873 C CA . SER A 1 112 ? -2.791 -21.453 20.406 1 92 112 SER A CA 1
ATOM 874 C C . SER A 1 112 ? -3.57 -20.234 20.906 1 92 112 SER A C 1
ATOM 876 O O . SER A 1 112 ? -4.77 -20.125 20.641 1 92 112 SER A O 1
ATOM 878 N N . SER A 1 113 ? -2.889 -19.297 21.609 1 90.44 113 SER A N 1
ATOM 879 C CA . SER A 1 113 ? -3.486 -18.031 22.031 1 90.44 113 SER A CA 1
ATOM 880 C C . SER A 1 113 ? -3.102 -16.891 21.094 1 90.44 113 SER A C 1
ATOM 882 O O . SER A 1 113 ? -3.367 -15.727 21.375 1 90.44 113 SER A O 1
ATOM 884 N N . ASP A 1 114 ? -2.441 -17.219 20.031 1 89.75 114 ASP A N 1
ATOM 885 C CA . ASP A 1 114 ? -2.086 -16.25 19 1 89.75 114 ASP A CA 1
ATOM 886 C C . ASP A 1 114 ? -3.133 -16.234 17.891 1 89.75 114 ASP A C 1
ATOM 888 O O . ASP A 1 114 ? -3.256 -17.188 17.125 1 89.75 114 ASP A O 1
ATOM 892 N N . PRO A 1 115 ? -3.816 -15.086 17.75 1 90.81 115 PRO A N 1
ATOM 893 C CA . PRO A 1 115 ? -4.863 -15.016 16.734 1 90.81 115 PRO A CA 1
ATOM 894 C C . PRO A 1 115 ? -4.336 -15.289 15.32 1 90.81 115 PRO A C 1
ATOM 896 O O . PRO A 1 115 ? -5.062 -15.828 14.484 1 90.81 115 PRO A O 1
ATOM 899 N N . ALA A 1 116 ? -3.109 -14.953 15.07 1 91.88 116 ALA A N 1
ATOM 900 C CA . ALA A 1 116 ? -2.543 -15.188 13.742 1 91.88 116 ALA A CA 1
ATOM 901 C C . ALA A 1 116 ? -2.406 -16.672 13.461 1 91.88 116 ALA A C 1
ATOM 903 O O . ALA A 1 116 ? -2.725 -17.141 12.359 1 91.88 116 ALA A O 1
ATOM 904 N N . GLU A 1 117 ? -1.946 -17.422 14.438 1 92.81 117 GLU A N 1
ATOM 905 C CA . GLU A 1 117 ? -1.81 -18.875 14.273 1 92.81 117 GLU A CA 1
ATOM 906 C C . GLU A 1 117 ? -3.17 -19.547 14.102 1 92.81 117 GLU A C 1
ATOM 908 O O . GLU A 1 117 ? -3.342 -20.391 13.234 1 92.81 117 GLU A O 1
ATOM 913 N N . LEU A 1 118 ? -4.047 -19.141 14.93 1 94.88 118 LEU A N 1
ATOM 914 C CA . LEU A 1 118 ? -5.391 -19.688 14.82 1 94.88 118 LEU A CA 1
ATOM 915 C C . LEU A 1 118 ? -6.043 -19.266 13.508 1 94.88 118 LEU A C 1
ATOM 917 O O . LEU A 1 118 ? -6.781 -20.047 12.898 1 94.88 118 LEU A O 1
ATOM 921 N N . GLY A 1 119 ? -5.836 -17.984 13.141 1 95.62 119 GLY A N 1
ATOM 922 C CA . GLY A 1 119 ? -6.32 -17.531 11.844 1 95.62 119 GLY A CA 1
ATOM 923 C C . GLY A 1 119 ? -5.805 -18.375 10.695 1 95.62 119 GLY A C 1
ATOM 924 O O . GLY A 1 119 ? -6.562 -18.734 9.781 1 95.62 119 GLY A O 1
ATOM 925 N N . MET A 1 120 ? -4.539 -18.719 10.734 1 95.69 120 MET A N 1
ATOM 926 C CA . MET A 1 120 ? -3.955 -19.578 9.703 1 95.69 120 MET A CA 1
ATOM 927 C C . MET A 1 120 ? -4.652 -20.938 9.664 1 95.69 120 MET A C 1
ATOM 929 O O . MET A 1 120 ? -4.887 -21.484 8.594 1 95.69 120 MET A O 1
ATOM 933 N N . LEU A 1 121 ? -4.926 -21.422 10.828 1 96.62 121 LEU A N 1
ATOM 934 C CA . LEU A 1 121 ? -5.617 -22.703 10.914 1 96.62 121 LEU A CA 1
ATOM 935 C C . LEU A 1 121 ? -7 -22.625 10.273 1 96.62 121 LEU A C 1
ATOM 937 O O . LEU A 1 121 ? -7.406 -23.516 9.539 1 96.62 121 LEU A O 1
ATOM 941 N N . VAL A 1 122 ? -7.723 -21.547 10.516 1 96.88 122 VAL A N 1
ATOM 942 C CA . VAL A 1 122 ? -9.062 -21.359 9.961 1 96.88 122 VAL A CA 1
ATOM 943 C C . VAL A 1 122 ? -8.977 -21.25 8.438 1 96.88 122 VAL A C 1
ATOM 945 O O . VAL A 1 122 ? -9.781 -21.859 7.73 1 96.88 122 VAL A O 1
ATOM 948 N N . VAL A 1 123 ? -8.023 -20.531 7.953 1 96.31 123 VAL A N 1
ATOM 949 C CA . VAL A 1 123 ? -7.844 -20.391 6.512 1 96.31 123 VAL A CA 1
ATOM 950 C C . VAL A 1 123 ? -7.488 -21.734 5.898 1 96.31 123 VAL A C 1
ATOM 952 O O . VAL A 1 123 ? -8.016 -22.109 4.848 1 96.31 123 VAL A O 1
ATOM 955 N N . ALA A 1 124 ? -6.605 -22.438 6.598 1 95.75 124 ALA A N 1
ATOM 956 C CA . ALA A 1 124 ? -6.219 -23.766 6.113 1 95.75 124 ALA A CA 1
ATOM 957 C C . ALA A 1 124 ? -7.426 -24.688 6.043 1 95.75 124 ALA A C 1
ATOM 959 O O . ALA A 1 124 ? -7.578 -25.453 5.082 1 95.75 124 ALA A O 1
ATOM 960 N N . TYR A 1 125 ? -8.25 -24.609 7 1 95.81 125 TYR A N 1
ATOM 961 C CA . TYR A 1 125 ? -9.453 -25.438 7.02 1 95.81 125 TYR A CA 1
ATOM 962 C C . TYR A 1 125 ? -10.383 -25.062 5.867 1 95.81 125 TYR A C 1
ATOM 964 O O . TYR A 1 125 ? -10.844 -25.938 5.129 1 95.81 125 TYR A O 1
ATOM 972 N N . ALA A 1 126 ? -10.641 -23.75 5.742 1 95 126 ALA A N 1
ATOM 973 C CA . ALA A 1 126 ? -11.523 -23.281 4.676 1 95 126 ALA A CA 1
ATOM 974 C C . ALA A 1 126 ? -10.992 -23.703 3.307 1 95 126 ALA A C 1
ATOM 976 O O . ALA A 1 126 ? -11.75 -24.172 2.459 1 95 126 ALA A O 1
ATOM 977 N N . ARG A 1 127 ? -9.75 -23.609 3.096 1 92.81 127 ARG A N 1
ATOM 978 C CA . ARG A 1 127 ? -9.133 -23.953 1.818 1 92.81 127 ARG A CA 1
ATOM 979 C C . ARG A 1 127 ? -9.25 -25.453 1.547 1 92.81 127 ARG A C 1
ATOM 981 O O . ARG A 1 127 ? -9.547 -25.859 0.424 1 92.81 127 ARG A O 1
ATOM 988 N N . SER A 1 128 ? -8.992 -26.219 2.584 1 92.06 128 SER A N 1
ATOM 989 C CA . SER A 1 128 ? -8.961 -27.672 2.43 1 92.06 128 SER A CA 1
ATOM 990 C C . SER A 1 128 ? -10.359 -28.219 2.191 1 92.06 128 SER A C 1
ATOM 992 O O . SER A 1 128 ? -10.516 -29.281 1.583 1 92.06 128 SER A O 1
ATOM 994 N N . THR A 1 129 ? -11.383 -27.562 2.646 1 90.06 129 THR A N 1
ATOM 995 C CA . THR A 1 129 ? -12.75 -28.016 2.416 1 90.06 129 THR A CA 1
ATOM 996 C C . THR A 1 129 ? -13.258 -27.547 1.053 1 90.06 129 THR A C 1
ATOM 998 O O . THR A 1 129 ? -14.172 -28.141 0.487 1 90.06 129 THR A O 1
ATOM 1001 N N . GLY A 1 130 ? -12.656 -26.531 0.598 1 84.31 130 GLY A N 1
ATOM 1002 C CA . GLY A 1 130 ? -13.125 -25.953 -0.649 1 84.31 130 GLY A CA 1
ATOM 1003 C C . GLY A 1 130 ? -14.445 -25.219 -0.506 1 84.31 130 GLY A C 1
ATOM 1004 O O . GLY A 1 130 ? -15.023 -24.766 -1.497 1 84.31 130 GLY A O 1
ATOM 1005 N N . HIS A 1 131 ? -14.734 -25.328 0.772 1 81.75 131 HIS A N 1
ATOM 1006 C CA . HIS A 1 131 ? -15.977 -24.656 1.136 1 81.75 131 HIS A CA 1
ATOM 1007 C C . HIS A 1 131 ? -15.75 -23.641 2.252 1 81.75 131 HIS A C 1
ATOM 1009 O O . HIS A 1 131 ? -14.625 -23.469 2.729 1 81.75 131 HIS A O 1
ATOM 1015 N N . HIS A 1 132 ? -16.484 -22.609 2.418 1 86.94 132 HIS A N 1
ATOM 1016 C CA . HIS A 1 132 ? -16.5 -21.656 3.516 1 86.94 132 HIS A CA 1
ATOM 1017 C C . HIS A 1 132 ? -15.57 -20.484 3.238 1 86.94 132 HIS A C 1
ATOM 1019 O O . HIS A 1 132 ? -14.828 -20.047 4.125 1 86.94 132 HIS A O 1
ATOM 1025 N N . HIS A 1 133 ? -15.438 -20.156 2.123 1 86.94 133 HIS A N 1
ATOM 1026 C CA . HIS A 1 133 ? -14.516 -19.094 1.729 1 86.94 133 HIS A CA 1
ATOM 1027 C C . HIS A 1 133 ? -14.828 -17.797 2.465 1 86.94 133 HIS A C 1
ATOM 1029 O O . HIS A 1 133 ? -13.969 -16.906 2.553 1 86.94 133 HIS A O 1
ATOM 1035 N N . HIS A 1 134 ? -16.031 -17.688 3.021 1 84.69 134 HIS A N 1
ATOM 1036 C CA . HIS A 1 134 ? -16.406 -16.516 3.789 1 84.69 134 HIS A CA 1
ATOM 1037 C C . HIS A 1 134 ? -15.516 -16.359 5.023 1 84.69 134 HIS A C 1
ATOM 1039 O O . HIS A 1 134 ? -15.391 -15.258 5.566 1 84.69 134 HIS A O 1
ATOM 1045 N N . LEU A 1 135 ? -14.914 -17.469 5.457 1 91.88 135 LEU A N 1
ATOM 1046 C CA . LEU A 1 135 ? -14.078 -17.453 6.652 1 91.88 135 LEU A CA 1
ATOM 1047 C C . LEU A 1 135 ? -12.82 -16.625 6.422 1 91.88 135 LEU A C 1
ATOM 1049 O O . LEU A 1 135 ? -12.188 -16.156 7.375 1 91.88 135 LEU A O 1
ATOM 1053 N N . TYR A 1 136 ? -12.367 -16.484 5.133 1 91.31 136 TYR A N 1
ATOM 1054 C CA . TYR A 1 136 ? -11.211 -15.648 4.855 1 91.31 136 TYR A CA 1
ATOM 1055 C C . TYR A 1 136 ? -11.438 -14.227 5.359 1 91.31 136 TYR A C 1
ATOM 1057 O O . TYR A 1 136 ? -10.555 -13.641 5.988 1 91.31 136 TYR A O 1
ATOM 1065 N N . GLY A 1 137 ? -12.664 -13.711 5.09 1 85.12 137 GLY A N 1
ATOM 1066 C CA . GLY A 1 137 ? -13.016 -12.375 5.559 1 85.12 137 GLY A CA 1
ATOM 1067 C C . GLY A 1 137 ? -13.039 -12.266 7.07 1 85.12 137 GLY A C 1
ATOM 1068 O O . GLY A 1 137 ? -12.609 -11.258 7.633 1 85.12 137 GLY A O 1
ATOM 1069 N N . VAL A 1 138 ? -13.516 -13.266 7.711 1 85.62 138 VAL A N 1
ATOM 1070 C CA . VAL A 1 138 ? -13.57 -13.312 9.172 1 85.62 138 VAL A CA 1
ATOM 1071 C C . VAL A 1 138 ? -12.164 -13.242 9.75 1 85.62 138 VAL A C 1
ATOM 1073 O O . VAL A 1 138 ? -11.906 -12.484 10.688 1 85.62 138 VAL A O 1
ATOM 1076 N N . VAL A 1 139 ? -11.258 -14.055 9.18 1 91.12 139 VAL A N 1
ATOM 1077 C CA . VAL A 1 139 ? -9.883 -14.109 9.656 1 91.12 139 VAL A CA 1
ATOM 1078 C C . VAL A 1 139 ? -9.203 -12.758 9.43 1 91.12 139 VAL A C 1
ATOM 1080 O O . VAL A 1 139 ? -8.508 -12.25 10.305 1 91.12 139 VAL A O 1
ATOM 1083 N N . ASP A 1 140 ? -9.406 -12.18 8.289 1 85.25 140 ASP A N 1
ATOM 1084 C CA . ASP A 1 140 ? -8.805 -10.891 7.953 1 85.25 140 ASP A CA 1
ATOM 1085 C C . ASP A 1 140 ? -9.203 -9.82 8.969 1 85.25 140 ASP A C 1
ATOM 1087 O O . ASP A 1 140 ? -8.375 -9 9.375 1 85.25 140 ASP A O 1
ATOM 1091 N N . ARG A 1 141 ? -10.359 -9.828 9.453 1 80.19 141 ARG A N 1
ATOM 1092 C CA . ARG A 1 141 ? -10.883 -8.828 10.367 1 80.19 141 ARG A CA 1
ATOM 1093 C C . ARG A 1 141 ? -10.406 -9.086 11.789 1 80.19 141 ARG A C 1
ATOM 1095 O O . ARG A 1 141 ? -10.102 -8.141 12.531 1 80.19 141 ARG A O 1
ATOM 1102 N N . LEU A 1 142 ? -10.234 -10.344 12.109 1 80.81 142 LEU A N 1
ATOM 1103 C CA . LEU A 1 142 ? -10.055 -10.68 13.516 1 80.81 142 LEU A CA 1
ATOM 1104 C C . LEU A 1 142 ? -8.578 -10.914 13.836 1 80.81 142 LEU A C 1
ATOM 1106 O O . LEU A 1 142 ? -8.141 -10.672 14.961 1 80.81 142 LEU A O 1
ATOM 1110 N N . ALA A 1 143 ? -7.836 -11.375 12.883 1 79.81 143 ALA A N 1
ATOM 1111 C CA . ALA A 1 143 ? -6.551 -11.961 13.242 1 79.81 143 ALA A CA 1
ATOM 1112 C C . ALA A 1 143 ? -5.398 -11.055 12.82 1 79.81 143 ALA A C 1
ATOM 1114 O O . ALA A 1 143 ? -4.246 -11.281 13.203 1 79.81 143 ALA A O 1
ATOM 1115 N N . ILE A 1 144 ? -5.605 -10.164 12 1 74.44 144 ILE A N 1
ATOM 1116 C CA . ILE A 1 144 ? -4.539 -9.25 11.609 1 74.44 144 ILE A CA 1
ATOM 1117 C C . ILE A 1 144 ? -4.547 -8.023 12.523 1 74.44 144 ILE A C 1
ATOM 1119 O O . ILE A 1 144 ? -5.551 -7.32 12.625 1 74.44 144 ILE A O 1
ATOM 1123 N N . PRO A 1 145 ? -3.414 -8.039 13.328 1 61.47 145 PRO A N 1
ATOM 1124 C CA . PRO A 1 145 ? -3.393 -6.992 14.352 1 61.47 145 PRO A CA 1
ATOM 1125 C C . PRO A 1 145 ? -3.502 -5.59 13.758 1 61.47 145 PRO A C 1
ATOM 1127 O O . PRO A 1 145 ? -3.125 -5.375 12.602 1 61.47 145 PRO A O 1
ATOM 1130 N N . ASP A 1 146 ? -4.16 -4.812 14.602 1 56.31 146 ASP A N 1
ATOM 1131 C CA . ASP A 1 146 ? -4.172 -3.385 14.305 1 56.31 146 ASP A CA 1
ATOM 1132 C C . ASP A 1 146 ? -2.775 -2.783 14.445 1 56.31 146 ASP A C 1
ATOM 1134 O O . ASP A 1 146 ? -1.896 -3.381 15.062 1 56.31 146 ASP A O 1
ATOM 1138 N N . SER A 1 147 ? -2.416 -1.808 13.68 1 52.5 147 SER A N 1
ATOM 1139 C CA . SER A 1 147 ? -1.128 -1.15 13.484 1 52.5 147 SER A CA 1
ATOM 1140 C C . SER A 1 147 ? -0.466 -0.829 14.82 1 52.5 147 SER A C 1
ATOM 1142 O O . SER A 1 147 ? 0.729 -0.528 14.875 1 52.5 147 SER A O 1
ATOM 1144 N N . ASP A 1 148 ? -1.309 -0.786 15.93 1 48.81 148 ASP A N 1
ATOM 1145 C CA . ASP A 1 148 ? -0.689 -0.327 17.172 1 48.81 148 ASP A CA 1
ATOM 1146 C C . ASP A 1 148 ? 0.379 -1.31 17.641 1 48.81 148 ASP A C 1
ATOM 1148 O O . ASP A 1 148 ? 1.121 -1.02 18.578 1 48.81 148 ASP A O 1
ATOM 1152 N N . HIS A 1 149 ? 0.44 -2.518 16.953 1 53.53 149 HIS A N 1
ATOM 1153 C CA . HIS A 1 149 ? 1.269 -3.566 17.547 1 53.53 149 HIS A CA 1
ATOM 1154 C C . HIS A 1 149 ? 2.354 -4.02 16.562 1 53.53 149 HIS A C 1
ATOM 1156 O O . HIS A 1 149 ? 2.277 -3.734 15.367 1 53.53 149 HIS A O 1
ATOM 1162 N N . SER A 1 150 ? 3.457 -4.363 17.234 1 61.47 150 SER A N 1
ATOM 1163 C CA . SER A 1 150 ? 4.496 -5.113 16.531 1 61.47 150 SER A CA 1
ATOM 1164 C C . SER A 1 150 ? 3.906 -6.297 15.766 1 61.47 150 SER A C 1
ATOM 1166 O O . SER A 1 150 ? 2.969 -6.938 16.234 1 61.47 150 SER A O 1
ATOM 1168 N N . TYR A 1 151 ? 4.156 -6.281 14.531 1 76.06 151 TYR A N 1
ATOM 1169 C CA . TYR A 1 151 ? 3.688 -7.402 13.727 1 76.06 151 TYR A CA 1
ATOM 1170 C C . TYR A 1 151 ? 4.605 -8.609 13.883 1 76.06 151 TYR A C 1
ATOM 1172 O O . TYR A 1 151 ? 5.832 -8.477 13.812 1 76.06 151 TYR A O 1
ATOM 1180 N N . SER A 1 152 ? 4.008 -9.742 14.25 1 80.69 152 SER A N 1
ATOM 1181 C CA . SER A 1 152 ? 4.762 -10.984 14.367 1 80.69 152 SER A CA 1
ATOM 1182 C C . SER A 1 152 ? 4.945 -11.648 13.008 1 80.69 152 SER A C 1
ATOM 1184 O O . SER A 1 152 ? 4.25 -11.312 12.047 1 80.69 152 SER A O 1
ATOM 1186 N N . ALA A 1 153 ? 5.93 -12.523 12.953 1 84.62 153 ALA A N 1
ATOM 1187 C CA . ALA A 1 153 ? 6.133 -13.305 11.734 1 84.62 153 ALA A CA 1
ATOM 1188 C C . ALA A 1 153 ? 4.887 -14.117 11.391 1 84.62 153 ALA A C 1
ATOM 1190 O O . ALA A 1 153 ? 4.566 -14.305 10.211 1 84.62 153 ALA A O 1
ATOM 1191 N N . GLU A 1 154 ? 4.156 -14.547 12.445 1 86.94 154 GLU A N 1
ATOM 1192 C CA . GLU A 1 154 ? 2.941 -15.336 12.258 1 86.94 154 GLU A CA 1
ATOM 1193 C C . GLU A 1 154 ? 1.847 -14.508 11.594 1 86.94 154 GLU A C 1
ATOM 1195 O O . GLU A 1 154 ? 1.125 -15.008 10.727 1 86.94 154 GLU A O 1
ATOM 1200 N N . ALA A 1 155 ? 1.753 -13.312 12 1 88.94 155 ALA A N 1
ATOM 1201 C CA . ALA A 1 155 ? 0.762 -12.422 11.391 1 88.94 155 ALA A CA 1
ATOM 1202 C C . ALA A 1 155 ? 1.07 -12.188 9.914 1 88.94 155 ALA A C 1
ATOM 1204 O O . ALA A 1 155 ? 0.161 -12.156 9.086 1 88.94 155 ALA A O 1
ATOM 1205 N N . MET A 1 156 ? 2.334 -12.07 9.609 1 90.38 156 MET A N 1
ATOM 1206 C CA . MET A 1 156 ? 2.742 -11.859 8.219 1 90.38 156 MET A CA 1
ATOM 1207 C C . MET A 1 156 ? 2.482 -13.102 7.383 1 90.38 156 MET A C 1
ATOM 1209 O O . MET A 1 156 ? 2.031 -13.008 6.242 1 90.38 156 MET A O 1
ATOM 1213 N N . GLU A 1 157 ? 2.77 -14.211 7.934 1 91.19 157 GLU A N 1
ATOM 1214 C CA . GLU A 1 157 ? 2.502 -15.469 7.238 1 91.19 157 GLU A CA 1
ATOM 1215 C C . GLU A 1 157 ? 1.007 -15.656 7.004 1 91.19 157 GLU A C 1
ATOM 1217 O O . GLU A 1 157 ? 0.6 -16.188 5.973 1 91.19 157 GLU A O 1
ATOM 1222 N N . LEU A 1 158 ? 0.261 -15.305 7.984 1 93.31 158 LEU A N 1
ATOM 1223 C CA . LEU A 1 158 ? -1.187 -15.383 7.82 1 93.31 158 LEU A CA 1
ATOM 1224 C C . LEU A 1 158 ? -1.641 -14.531 6.637 1 93.31 158 LEU A C 1
ATOM 1226 O O . LEU A 1 158 ? -2.473 -14.969 5.836 1 93.31 158 LEU A O 1
ATOM 1230 N N . LEU A 1 159 ? -1.113 -13.305 6.523 1 92.69 159 LEU A N 1
ATOM 1231 C CA . LEU A 1 159 ? -1.465 -12.43 5.41 1 92.69 159 LEU A CA 1
ATOM 1232 C C . LEU A 1 159 ? -1.089 -13.07 4.078 1 92.69 159 LEU A C 1
ATOM 1234 O O . LEU A 1 159 ? -1.856 -13.008 3.115 1 92.69 159 LEU A O 1
ATOM 1238 N N . LEU A 1 160 ? 0.042 -13.68 4.02 1 94 160 LEU A N 1
ATOM 1239 C CA . LEU A 1 160 ? 0.474 -14.375 2.811 1 94 160 LEU A CA 1
ATOM 1240 C C . LEU A 1 160 ? -0.472 -15.523 2.475 1 94 160 LEU A C 1
ATOM 1242 O O . LEU A 1 160 ? -0.813 -15.734 1.309 1 94 160 LEU A O 1
ATOM 1246 N N . LEU A 1 161 ? -0.813 -16.219 3.504 1 94.81 161 LEU A N 1
ATOM 1247 C CA . LEU A 1 161 ? -1.726 -17.344 3.297 1 94.81 161 LEU A CA 1
ATOM 1248 C C . LEU A 1 161 ? -3.074 -16.859 2.779 1 94.81 161 LEU A C 1
ATOM 1250 O O . LEU A 1 161 ? -3.668 -17.484 1.896 1 94.81 161 LEU A O 1
ATOM 1254 N N . LEU A 1 162 ? -3.568 -15.758 3.35 1 93.94 162 LEU A N 1
ATOM 1255 C CA . LEU A 1 162 ? -4.816 -15.172 2.875 1 93.94 162 LEU A CA 1
ATOM 1256 C C . LEU A 1 162 ? -4.703 -14.758 1.412 1 93.94 162 LEU A C 1
ATOM 1258 O O . LEU A 1 162 ? -5.613 -15 0.619 1 93.94 162 LEU A O 1
ATOM 1262 N N . ALA A 1 163 ? -3.586 -14.133 1.054 1 94.06 163 ALA A N 1
ATOM 1263 C CA . ALA A 1 163 ? -3.363 -13.727 -0.332 1 94.06 163 ALA A CA 1
ATOM 1264 C C . ALA A 1 163 ? -3.42 -14.93 -1.27 1 94.06 163 ALA A C 1
ATOM 1266 O O . ALA A 1 163 ? -4.074 -14.883 -2.312 1 94.06 163 ALA A O 1
ATOM 1267 N N . LYS A 1 164 ? -2.793 -15.945 -0.87 1 94.12 164 LYS A N 1
ATOM 1268 C CA . LYS A 1 164 ? -2.793 -17.172 -1.662 1 94.12 164 LYS A CA 1
ATOM 1269 C C . LYS A 1 164 ? -4.191 -17.766 -1.743 1 94.12 164 LYS A C 1
ATOM 1271 O O . LYS A 1 164 ? -4.613 -18.234 -2.803 1 94.12 164 LYS A O 1
ATOM 1276 N N . ALA A 1 165 ? -4.848 -17.828 -0.611 1 92.94 165 ALA A N 1
ATOM 1277 C CA . ALA A 1 165 ? -6.18 -18.422 -0.552 1 92.94 165 ALA A CA 1
ATOM 1278 C C . ALA A 1 165 ? -7.148 -17.688 -1.48 1 92.94 165 ALA A C 1
ATOM 1280 O O . ALA A 1 165 ? -7.914 -18.328 -2.213 1 92.94 165 ALA A O 1
ATOM 1281 N N . TYR A 1 166 ? -7.109 -16.391 -1.449 1 89.25 166 TYR A N 1
ATOM 1282 C CA . TYR A 1 166 ? -7.965 -15.617 -2.344 1 89.25 166 TYR A CA 1
ATOM 1283 C C . TYR A 1 166 ? -7.598 -15.867 -3.801 1 89.25 166 TYR A C 1
ATOM 1285 O O . TYR A 1 166 ? -8.469 -15.93 -4.668 1 89.25 166 TYR A O 1
ATOM 1293 N N . SER A 1 167 ? -6.332 -15.992 -4.113 1 89.88 167 SER A N 1
ATOM 1294 C CA . SER A 1 167 ? -5.891 -16.328 -5.465 1 89.88 167 SER A CA 1
ATOM 1295 C C . SER A 1 167 ? -6.41 -17.688 -5.895 1 89.88 167 SER A C 1
ATOM 1297 O O . SER A 1 167 ? -6.832 -17.875 -7.039 1 89.88 167 SER A O 1
ATOM 1299 N N . ASP A 1 168 ? -6.422 -18.609 -4.977 1 88.62 168 ASP A N 1
ATOM 1300 C CA . ASP A 1 168 ? -6.84 -19.984 -5.266 1 88.62 168 ASP A CA 1
ATOM 1301 C C . ASP A 1 168 ? -8.312 -20.031 -5.656 1 88.62 168 ASP A C 1
ATOM 1303 O O . ASP A 1 168 ? -8.711 -20.844 -6.492 1 88.62 168 ASP A O 1
ATOM 1307 N N . ILE A 1 169 ? -9.094 -19.203 -5.094 1 84.38 169 ILE A N 1
ATOM 1308 C CA . ILE A 1 169 ? -10.531 -19.281 -5.355 1 84.38 169 ILE A CA 1
ATOM 1309 C C . ILE A 1 169 ? -10.914 -18.281 -6.441 1 84.38 169 ILE A C 1
ATOM 1311 O O . ILE A 1 169 ? -12.094 -18.031 -6.676 1 84.38 169 ILE A O 1
ATOM 1315 N N . GLY A 1 170 ? -9.938 -17.672 -7.004 1 82.94 170 GLY A N 1
ATOM 1316 C CA . GLY A 1 170 ? -10.195 -16.812 -8.148 1 82.94 170 GLY A CA 1
ATOM 1317 C C . GLY A 1 170 ? -10.664 -15.422 -7.754 1 82.94 170 GLY A C 1
ATOM 1318 O O . GLY A 1 170 ? -11.555 -14.859 -8.391 1 82.94 170 GLY A O 1
ATOM 1319 N N . GLN A 1 171 ? -10.164 -14.875 -6.672 1 83.69 171 GLN A N 1
ATOM 1320 C CA . GLN A 1 171 ? -10.398 -13.492 -6.254 1 83.69 171 GLN A CA 1
ATOM 1321 C C . GLN A 1 171 ? -9.102 -12.695 -6.234 1 83.69 171 GLN A C 1
ATOM 1323 O O . GLN A 1 171 ? -8.617 -12.305 -5.168 1 83.69 171 GLN A O 1
ATOM 1328 N N . PRO A 1 172 ? -8.586 -12.391 -7.398 1 85.25 172 PRO A N 1
ATOM 1329 C CA . PRO A 1 172 ? -7.254 -11.797 -7.508 1 85.25 172 PRO A CA 1
ATOM 1330 C C . PRO A 1 172 ? -7.188 -10.391 -6.914 1 85.25 172 PRO A C 1
ATOM 1332 O O . PRO A 1 172 ? -6.129 -9.969 -6.441 1 85.25 172 PRO A O 1
ATOM 1335 N N . ARG A 1 173 ? -8.281 -9.641 -6.938 1 84.62 173 ARG A N 1
ATOM 1336 C CA . ARG A 1 173 ? -8.273 -8.312 -6.348 1 84.62 173 ARG A CA 1
ATOM 1337 C C . ARG A 1 173 ? -8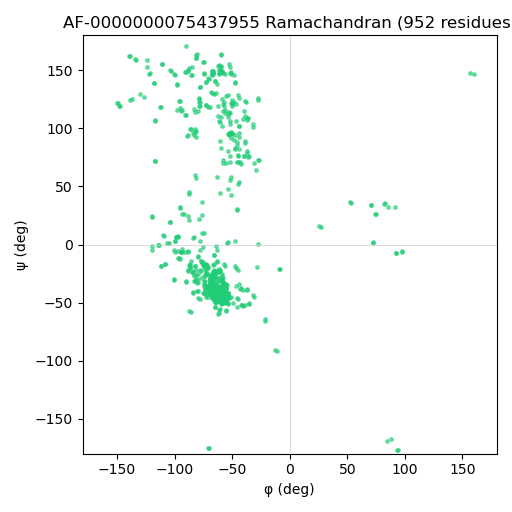.07 -8.383 -4.836 1 84.62 173 ARG A C 1
ATOM 1339 O O . ARG A 1 173 ? -7.277 -7.633 -4.27 1 84.62 173 ARG A O 1
ATOM 1346 N N . GLN A 1 174 ? -8.875 -9.281 -4.242 1 87.06 174 GLN A N 1
ATOM 1347 C CA . GLN A 1 174 ? -8.703 -9.477 -2.807 1 87.06 174 GLN A CA 1
ATOM 1348 C C . GLN A 1 174 ? -7.301 -9.969 -2.479 1 87.06 174 GLN A C 1
ATOM 1350 O O . GLN A 1 174 ? -6.707 -9.555 -1.484 1 87.06 174 GLN A O 1
ATOM 1355 N N . SER A 1 175 ? -6.879 -10.898 -3.287 1 90.56 175 SER A N 1
ATOM 1356 C CA . SER A 1 175 ? -5.508 -11.367 -3.123 1 90.56 175 SER A CA 1
ATOM 1357 C C . SER A 1 175 ? -4.512 -10.219 -3.195 1 90.56 175 SER A C 1
ATOM 1359 O O . SER A 1 175 ? -3.633 -10.094 -2.342 1 90.56 175 SER A O 1
ATOM 1361 N N . TRP A 1 176 ? -4.66 -9.344 -4.176 1 92.62 176 TRP A N 1
ATOM 1362 C CA . TRP A 1 176 ? -3.805 -8.18 -4.375 1 92.62 176 TRP A CA 1
ATOM 1363 C C . TRP A 1 176 ? -3.816 -7.281 -3.145 1 92.62 176 TRP A C 1
ATOM 1365 O O . TRP A 1 176 ? -2.764 -6.824 -2.693 1 92.62 176 TRP A O 1
ATOM 1375 N N . LEU A 1 177 ? -4.98 -7.062 -2.619 1 90 177 LEU A N 1
ATOM 1376 C CA . LEU A 1 177 ? -5.113 -6.211 -1.441 1 90 177 LEU A CA 1
ATOM 1377 C C . LEU A 1 177 ? -4.344 -6.797 -0.262 1 90 177 LEU A C 1
ATOM 1379 O O . LEU A 1 177 ? -3.746 -6.055 0.523 1 90 177 LEU A O 1
ATOM 1383 N N . MET A 1 178 ? -4.406 -8.133 -0.099 1 92.12 178 MET A N 1
ATOM 1384 C CA . MET A 1 178 ? -3.658 -8.773 0.98 1 92.12 178 MET A CA 1
ATOM 1385 C C . MET A 1 178 ? -2.156 -8.602 0.774 1 92.12 178 MET A C 1
ATOM 1387 O O . MET A 1 178 ? -1.419 -8.344 1.728 1 92.12 178 MET A O 1
ATOM 1391 N N . TYR A 1 179 ? -1.697 -8.781 -0.469 1 94.38 179 TYR A N 1
ATOM 1392 C CA . TYR A 1 179 ? -0.284 -8.562 -0.756 1 94.38 179 TYR A CA 1
ATOM 1393 C C . TYR A 1 179 ? 0.117 -7.121 -0.454 1 94.38 179 TYR A C 1
ATOM 1395 O O . TYR A 1 179 ? 1.183 -6.871 0.115 1 94.38 179 TYR A O 1
ATOM 1403 N N . ARG A 1 180 ? -0.756 -6.164 -0.858 1 93.31 180 ARG A N 1
ATOM 1404 C CA . ARG A 1 180 ? -0.489 -4.75 -0.628 1 93.31 180 ARG A CA 1
ATOM 1405 C C . ARG A 1 180 ? -0.404 -4.441 0.863 1 93.31 180 ARG A C 1
ATOM 1407 O O . ARG A 1 180 ? 0.472 -3.693 1.3 1 93.31 180 ARG A O 1
ATOM 1414 N N . LYS A 1 181 ? -1.343 -4.977 1.541 1 91.06 181 LYS A N 1
ATOM 1415 C CA . LYS A 1 181 ? -1.331 -4.816 2.992 1 91.06 181 LYS A CA 1
ATOM 1416 C C . LYS A 1 181 ? -0.041 -5.367 3.596 1 91.06 181 LYS A C 1
ATOM 1418 O O . LYS A 1 181 ? 0.58 -4.723 4.441 1 91.06 181 LYS A O 1
ATOM 1423 N N . GLY A 1 182 ? 0.359 -6.598 3.209 1 92.31 182 GLY A N 1
ATOM 1424 C CA . GLY A 1 182 ? 1.6 -7.191 3.682 1 92.31 182 GLY A CA 1
ATOM 1425 C C . GLY A 1 182 ? 2.826 -6.367 3.332 1 92.31 182 GLY A C 1
ATOM 1426 O O . GLY A 1 182 ? 3.74 -6.23 4.145 1 92.31 182 GLY A O 1
ATOM 1427 N N . LEU A 1 183 ? 2.842 -5.809 2.158 1 93.44 183 LEU A N 1
ATOM 1428 C CA . LEU A 1 183 ? 3.943 -4.949 1.734 1 93.44 183 LEU A CA 1
ATOM 1429 C C . LEU A 1 183 ? 4.051 -3.723 2.633 1 93.44 183 LEU A C 1
ATOM 1431 O O . LEU A 1 183 ? 5.148 -3.367 3.074 1 93.44 183 LEU A O 1
ATOM 1435 N N . ALA A 1 184 ? 2.91 -3.107 2.865 1 90.88 184 ALA A N 1
ATOM 1436 C CA . ALA A 1 184 ? 2.885 -1.912 3.705 1 90.88 184 ALA A CA 1
ATOM 1437 C C . ALA A 1 184 ? 3.422 -2.211 5.102 1 90.88 184 ALA A C 1
ATOM 1439 O O . ALA A 1 184 ? 4.266 -1.475 5.621 1 90.88 184 ALA A O 1
ATOM 1440 N N . ILE A 1 185 ? 2.982 -3.277 5.676 1 88.12 185 ILE A N 1
ATOM 1441 C CA . ILE A 1 185 ? 3.432 -3.654 7.016 1 88.12 185 ILE A CA 1
ATOM 1442 C C . ILE A 1 185 ? 4.922 -3.982 6.984 1 88.12 185 ILE A C 1
ATOM 1444 O O . ILE A 1 185 ? 5.66 -3.619 7.902 1 88.12 185 ILE A O 1
ATOM 1448 N N . SER A 1 186 ? 5.379 -4.691 5.938 1 89.38 186 SER A N 1
ATOM 1449 C CA . SER A 1 186 ? 6.797 -5.012 5.793 1 89.38 186 SER A CA 1
ATOM 1450 C C . SER A 1 186 ? 7.645 -3.744 5.754 1 89.38 186 SER A C 1
ATOM 1452 O O . SER A 1 186 ? 8.773 -3.732 6.246 1 89.38 186 SER A O 1
ATOM 1454 N N . GLU A 1 187 ? 7.133 -2.705 5.18 1 88.38 187 GLU A N 1
ATOM 1455 C CA . GLU A 1 187 ? 7.848 -1.435 5.109 1 88.38 187 GLU A CA 1
ATOM 1456 C C . GLU A 1 187 ? 7.98 -0.796 6.488 1 88.38 187 GLU A C 1
ATOM 1458 O O . GLU A 1 187 ? 9.047 -0.287 6.84 1 88.38 187 GLU A O 1
ATOM 1463 N N . VAL A 1 188 ? 6.891 -0.865 7.219 1 82.12 188 VAL A N 1
ATOM 1464 C CA . VAL A 1 188 ? 6.918 -0.334 8.578 1 82.12 188 VAL A CA 1
ATOM 1465 C C . VAL A 1 188 ? 7.93 -1.11 9.414 1 82.12 188 VAL A C 1
ATOM 1467 O O . VAL A 1 188 ? 8.648 -0.527 10.234 1 82.12 188 VAL A O 1
ATOM 1470 N N . MET A 1 189 ? 7.992 -2.447 9.094 1 82 189 MET A N 1
ATOM 1471 C CA . MET A 1 189 ? 8.898 -3.318 9.836 1 82 189 MET A CA 1
ATOM 1472 C C . MET A 1 189 ? 10.328 -3.172 9.336 1 82 189 MET A C 1
ATOM 1474 O O . MET A 1 189 ? 11.266 -3.693 9.945 1 82 189 MET A O 1
ATOM 1478 N N . GLY A 1 190 ? 10.531 -2.502 8.227 1 82.12 190 GLY A N 1
ATOM 1479 C CA . GLY A 1 190 ? 11.859 -2.305 7.66 1 82.12 190 GLY A CA 1
ATOM 1480 C C . GLY A 1 190 ? 12.414 -3.553 7 1 82.12 190 GLY A C 1
ATOM 1481 O O . GLY A 1 190 ? 13.633 -3.705 6.871 1 82.12 190 GLY A O 1
ATOM 1482 N N . LEU A 1 191 ? 11.531 -4.484 6.504 1 84.75 191 LEU A N 1
ATOM 1483 C CA . LEU A 1 191 ? 11.992 -5.77 5.992 1 84.75 191 LEU A CA 1
ATOM 1484 C C . LEU A 1 191 ? 12.656 -5.609 4.629 1 84.75 191 LEU A C 1
ATOM 1486 O O . LEU A 1 191 ? 13.391 -6.492 4.18 1 84.75 191 LEU A O 1
ATOM 1490 N N . TYR A 1 192 ? 12.406 -4.523 3.924 1 85.12 192 TYR A N 1
ATOM 1491 C CA . TYR A 1 192 ? 12.969 -4.285 2.602 1 85.12 192 TYR A CA 1
ATOM 1492 C C . TYR A 1 192 ? 14.438 -3.895 2.697 1 85.12 192 TYR A C 1
ATOM 1494 O O . TYR A 1 192 ? 15.164 -3.922 1.699 1 85.12 192 TYR A O 1
ATOM 1502 N N . ARG A 1 193 ? 14.789 -3.555 3.879 1 79.81 193 ARG A N 1
ATOM 1503 C CA . ARG A 1 193 ? 16.156 -3.068 4.066 1 79.81 193 ARG A CA 1
ATOM 1504 C C . ARG A 1 193 ? 17.156 -4.219 4.031 1 79.81 193 ARG A C 1
ATOM 1506 O O . ARG A 1 193 ? 16.812 -5.355 4.367 1 79.81 193 ARG A O 1
ATOM 1513 N N . ARG A 1 194 ? 18.281 -3.986 3.75 1 65.31 194 ARG A N 1
ATOM 1514 C CA . ARG A 1 194 ? 19.312 -4.996 3.543 1 65.31 194 ARG A CA 1
ATOM 1515 C C . ARG A 1 194 ? 19.812 -5.555 4.875 1 65.31 194 ARG A C 1
ATOM 1517 O O . ARG A 1 194 ? 20.141 -6.738 4.973 1 65.31 194 ARG A O 1
ATOM 1524 N N . GLU A 1 195 ? 19.734 -4.746 5.871 1 59.56 195 GLU A N 1
ATOM 1525 C CA . GLU A 1 195 ? 20.406 -5.074 7.121 1 59.56 195 GLU A CA 1
ATOM 1526 C C . GLU A 1 195 ? 19.578 -6.031 7.965 1 59.56 195 GLU A C 1
ATOM 1528 O O . GLU A 1 195 ? 20.109 -6.801 8.758 1 59.56 195 GLU A O 1
ATOM 1533 N N . MET A 1 196 ? 18.25 -6.125 7.762 1 58.03 196 MET A N 1
ATOM 1534 C CA . MET A 1 196 ? 17.453 -6.879 8.719 1 58.03 196 MET A CA 1
ATOM 1535 C C . MET A 1 196 ? 17.5 -8.375 8.406 1 58.03 196 MET A C 1
ATOM 1537 O O . MET A 1 196 ? 17.297 -8.781 7.266 1 58.03 196 MET A O 1
ATOM 1541 N N . VAL A 1 197 ? 18.094 -9.117 9.422 1 60.84 197 VAL A N 1
ATOM 1542 C CA . VAL A 1 197 ? 18.734 -10.367 9 1 60.84 197 VAL A CA 1
ATOM 1543 C C . VAL A 1 197 ? 17.75 -11.523 9.203 1 60.84 197 VAL A C 1
ATOM 1545 O O . VAL A 1 197 ? 18.125 -12.688 9.047 1 60.84 197 VAL A O 1
ATOM 1548 N N . SER A 1 198 ? 16.594 -11.602 9.852 1 73.38 198 SER A N 1
ATOM 1549 C CA . SER A 1 198 ? 15.984 -12.922 9.953 1 73.38 198 SER A CA 1
ATOM 1550 C C . SER A 1 198 ? 15.633 -13.469 8.57 1 73.38 198 SER A C 1
ATOM 1552 O O . SER A 1 198 ? 14.953 -12.805 7.785 1 73.38 198 SER A O 1
ATOM 1554 N N . PRO A 1 199 ? 16.234 -14.562 8.273 1 76.88 199 PRO A N 1
ATOM 1555 C CA . PRO A 1 199 ? 15.961 -15.164 6.961 1 76.88 199 PRO A CA 1
ATOM 1556 C C . PRO A 1 199 ? 14.477 -15.406 6.719 1 76.88 199 PRO A C 1
ATOM 1558 O O . PRO A 1 199 ? 14 -15.258 5.594 1 76.88 199 PRO A O 1
ATOM 1561 N N . ARG A 1 200 ? 13.773 -15.797 7.785 1 80.81 200 ARG A N 1
ATOM 1562 C CA . ARG A 1 200 ? 12.336 -16.047 7.676 1 80.81 200 ARG A CA 1
ATOM 1563 C C . ARG A 1 200 ? 11.586 -14.781 7.277 1 80.81 200 ARG A C 1
ATOM 1565 O O . ARG A 1 200 ? 10.797 -14.797 6.332 1 80.81 200 ARG A O 1
ATOM 1572 N N . LEU A 1 201 ? 11.875 -13.703 7.973 1 84.31 201 LEU A N 1
ATOM 1573 C CA . LEU A 1 201 ? 11.211 -12.438 7.695 1 84.31 201 LEU A CA 1
ATOM 1574 C C . LEU A 1 201 ? 11.609 -11.898 6.324 1 84.31 201 LEU A C 1
ATOM 1576 O O . LEU A 1 201 ? 10.789 -11.305 5.621 1 84.31 201 LEU A O 1
ATOM 1580 N N . LYS A 1 202 ? 12.781 -12.156 5.918 1 85.12 202 LYS A N 1
ATOM 1581 C CA . LYS A 1 202 ? 13.227 -11.742 4.594 1 85.12 202 LYS A CA 1
ATOM 1582 C C . LYS A 1 202 ? 12.5 -12.516 3.498 1 85.12 202 LYS A C 1
ATOM 1584 O O . LYS A 1 202 ? 12.125 -11.945 2.469 1 85.12 202 LYS A O 1
ATOM 1589 N N . SER A 1 203 ? 12.344 -13.797 3.738 1 85.12 203 SER A N 1
ATOM 1590 C CA . SER A 1 203 ? 11.594 -14.617 2.793 1 85.12 203 SER A CA 1
ATOM 1591 C C . SER A 1 203 ? 10.156 -14.133 2.65 1 85.12 203 SER A C 1
ATOM 1593 O O . SER A 1 203 ? 9.609 -14.117 1.549 1 85.12 203 SER A O 1
ATOM 1595 N N . ILE A 1 204 ? 9.625 -13.766 3.777 1 88.12 204 ILE A N 1
ATOM 1596 C CA . ILE A 1 204 ? 8.258 -13.242 3.787 1 88.12 204 ILE A CA 1
ATOM 1597 C C . ILE A 1 204 ? 8.195 -11.953 2.984 1 88.12 204 ILE A C 1
ATOM 1599 O O . ILE A 1 204 ? 7.277 -11.758 2.18 1 88.12 204 ILE A O 1
ATOM 1603 N N . TRP A 1 205 ? 9.156 -11.078 3.148 1 90.31 205 TRP A N 1
ATOM 1604 C CA . TRP A 1 205 ? 9.227 -9.844 2.383 1 90.31 205 TRP A CA 1
ATOM 1605 C C . TRP A 1 205 ? 9.234 -10.125 0.884 1 90.31 205 TRP A C 1
ATOM 1607 O O . TRP A 1 205 ? 8.461 -9.539 0.129 1 90.31 205 TRP A O 1
ATOM 1617 N N . TRP A 1 206 ? 10.031 -11.031 0.495 1 89.62 206 TRP A N 1
ATOM 1618 C CA . TRP A 1 206 ? 10.172 -11.32 -0.928 1 89.62 206 TRP A CA 1
ATOM 1619 C C . TRP A 1 206 ? 8.906 -11.977 -1.478 1 89.62 206 TRP A C 1
ATOM 1621 O O . TRP A 1 206 ? 8.539 -11.758 -2.635 1 89.62 206 TRP A O 1
ATOM 1631 N N . ALA A 1 207 ? 8.273 -12.734 -0.628 1 91.88 207 ALA A N 1
ATOM 1632 C CA . ALA A 1 207 ? 7 -13.32 -1.042 1 91.88 207 ALA A CA 1
ATOM 1633 C C . ALA A 1 207 ? 5.961 -12.242 -1.317 1 91.88 207 ALA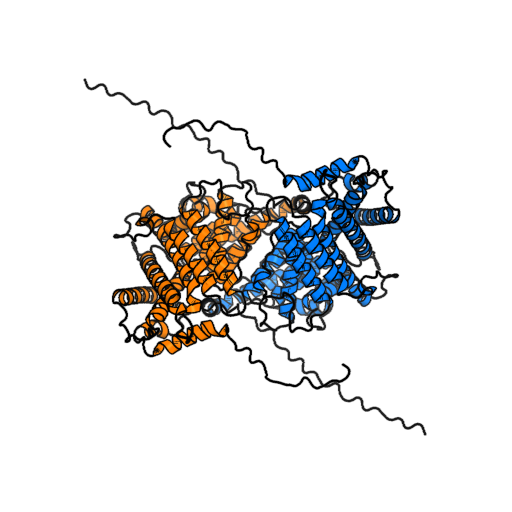 A C 1
ATOM 1635 O O . ALA A 1 207 ? 5.223 -12.312 -2.303 1 91.88 207 ALA A O 1
ATOM 1636 N N . PHE A 1 208 ? 5.918 -11.227 -0.451 1 93.81 208 PHE A N 1
ATOM 1637 C CA . PHE A 1 208 ? 5 -10.117 -0.667 1 93.81 208 PHE A CA 1
ATOM 1638 C C . PHE A 1 208 ? 5.379 -9.336 -1.916 1 93.81 208 PHE A C 1
ATOM 1640 O O . PHE A 1 208 ? 4.512 -8.953 -2.703 1 93.81 208 PHE A O 1
ATOM 1647 N N . TYR A 1 209 ? 6.688 -9.109 -2.068 1 94.25 209 TYR A N 1
ATOM 1648 C CA . TYR A 1 209 ? 7.188 -8.391 -3.236 1 94.25 209 TYR A CA 1
ATOM 1649 C C . TYR A 1 209 ? 6.789 -9.102 -4.523 1 94.25 209 TYR A C 1
ATOM 1651 O O . TYR A 1 209 ? 6.195 -8.492 -5.418 1 94.25 209 TYR A O 1
ATOM 1659 N N . HIS A 1 210 ? 7.027 -10.344 -4.559 1 93.88 210 HIS A N 1
ATOM 1660 C CA . HIS A 1 210 ? 6.707 -11.156 -5.73 1 93.88 210 HIS A CA 1
ATOM 1661 C C . HIS A 1 210 ? 5.203 -11.203 -5.969 1 93.88 210 HIS A C 1
ATOM 1663 O O . HIS A 1 210 ? 4.746 -11.039 -7.102 1 93.88 210 HIS A O 1
ATOM 1669 N N . GLY A 1 211 ? 4.473 -11.5 -4.941 1 95.06 211 GLY A N 1
ATOM 1670 C CA . GLY A 1 211 ? 3.025 -11.578 -5.062 1 95.06 211 GLY A CA 1
ATOM 1671 C C . GLY A 1 211 ? 2.4 -10.289 -5.559 1 95.06 211 GLY A C 1
ATOM 1672 O O . GLY A 1 211 ? 1.486 -10.312 -6.387 1 95.06 211 GLY A O 1
ATOM 1673 N N . ASP A 1 212 ? 2.879 -9.18 -5.055 1 96.06 212 ASP A N 1
ATOM 1674 C CA . ASP A 1 212 ? 2.383 -7.875 -5.492 1 96.06 212 ASP A CA 1
ATOM 1675 C C . ASP A 1 212 ? 2.66 -7.656 -6.977 1 96.06 212 ASP A C 1
ATOM 1677 O O . ASP A 1 212 ? 1.799 -7.164 -7.711 1 96.06 212 ASP A O 1
ATOM 1681 N N . ARG A 1 213 ? 3.863 -8.016 -7.414 1 96.44 213 ARG A N 1
ATOM 1682 C CA . ARG A 1 213 ? 4.219 -7.84 -8.82 1 96.44 213 ARG A CA 1
ATOM 1683 C C . ARG A 1 213 ? 3.338 -8.703 -9.719 1 96.44 213 ARG A C 1
ATOM 1685 O O . ARG A 1 213 ? 2.834 -8.227 -10.734 1 96.44 213 ARG A O 1
ATOM 1692 N N . PHE A 1 214 ? 3.182 -9.922 -9.344 1 95.31 214 PHE A N 1
ATOM 1693 C CA . PHE A 1 214 ? 2.354 -10.836 -10.125 1 95.31 214 PHE A CA 1
ATOM 1694 C C . PHE A 1 214 ? 0.925 -10.32 -10.227 1 95.31 214 PHE A C 1
ATOM 1696 O O . PHE A 1 214 ? 0.377 -10.219 -11.328 1 95.31 214 PHE A O 1
ATOM 1703 N N . SER A 1 215 ? 0.344 -9.984 -9.086 1 93.25 215 SER A N 1
ATOM 1704 C CA . SER A 1 215 ? -1.059 -9.578 -9.07 1 93.25 215 SER A CA 1
ATOM 1705 C C . SER A 1 215 ? -1.254 -8.211 -9.711 1 93.25 215 SER A C 1
ATOM 1707 O O . SER A 1 215 ? -2.262 -7.977 -10.383 1 93.25 215 SER A O 1
ATOM 1709 N N . SER A 1 216 ? -0.288 -7.27 -9.484 1 94.06 216 SER A N 1
ATOM 1710 C CA . SER A 1 216 ? -0.373 -5.961 -10.117 1 94.06 216 SER A CA 1
ATOM 1711 C C . SER A 1 216 ? -0.309 -6.082 -11.641 1 94.06 216 SER A C 1
ATOM 1713 O O . SER A 1 216 ? -1.073 -5.426 -12.352 1 94.06 216 SER A O 1
ATOM 1715 N N . LEU A 1 217 ? 0.556 -6.941 -12.117 1 93.5 217 LEU A N 1
ATOM 1716 C CA . LEU A 1 217 ? 0.661 -7.172 -13.555 1 93.5 217 LEU A CA 1
ATOM 1717 C C . LEU A 1 217 ? -0.619 -7.793 -14.102 1 93.5 217 LEU A C 1
ATOM 1719 O O . LEU A 1 217 ? -1.137 -7.359 -15.133 1 93.5 217 LEU A O 1
ATOM 1723 N N . LEU A 1 218 ? -1.089 -8.773 -13.352 1 89.62 218 LEU A N 1
ATOM 1724 C CA . LEU A 1 218 ? -2.293 -9.492 -13.758 1 89.62 218 LEU A CA 1
ATOM 1725 C C . LEU A 1 218 ? -3.486 -8.547 -13.836 1 89.62 218 LEU A C 1
ATOM 1727 O O . LEU A 1 218 ? -4.266 -8.594 -14.789 1 89.62 218 LEU A O 1
ATOM 1731 N N . LEU A 1 219 ? -3.547 -7.641 -12.875 1 84.94 219 LEU A N 1
ATOM 1732 C CA . LEU A 1 219 ? -4.723 -6.785 -12.758 1 84.94 219 LEU A CA 1
ATOM 1733 C C . LEU A 1 219 ? -4.52 -5.469 -13.492 1 84.94 219 LEU A C 1
ATOM 1735 O O . LEU A 1 219 ? -5.445 -4.66 -13.602 1 84.94 219 LEU A O 1
ATOM 1739 N N . GLY A 1 220 ? -3.289 -5.223 -14 1 86.12 220 GLY A N 1
ATOM 1740 C CA . GLY A 1 220 ? -3.002 -3.953 -14.648 1 86.12 220 GLY A CA 1
ATOM 1741 C C . GLY A 1 220 ? -2.939 -2.787 -13.68 1 86.12 220 GLY A C 1
ATOM 1742 O O . GLY A 1 220 ? -3.393 -1.686 -14 1 86.12 220 GLY A O 1
ATOM 1743 N N . LEU A 1 221 ? -2.467 -3.01 -12.484 1 89.12 221 LEU A N 1
ATOM 1744 C CA . LEU A 1 221 ? -2.389 -2.004 -11.43 1 89.12 221 LEU A CA 1
ATOM 1745 C C . LEU A 1 221 ? -0.938 -1.634 -11.141 1 89.12 221 LEU A C 1
ATOM 1747 O O . LEU A 1 221 ? -0.023 -2.398 -11.453 1 89.12 221 LEU A O 1
ATOM 1751 N N . PRO A 1 222 ? -0.694 -0.375 -10.586 1 92.12 222 PRO A N 1
ATOM 1752 C CA . PRO A 1 222 ? 0.669 -0.048 -10.164 1 92.12 222 PRO A CA 1
ATOM 1753 C C . PRO A 1 222 ? 1.199 -1.002 -9.094 1 92.12 222 PRO A C 1
ATOM 1755 O O . PRO A 1 222 ? 0.417 -1.592 -8.344 1 92.12 222 PRO A O 1
ATOM 1758 N N . TYR A 1 223 ? 2.51 -1.145 -9.055 1 95.44 223 TYR A N 1
ATOM 1759 C CA . TYR A 1 223 ? 3.115 -1.962 -8.008 1 95.44 223 TYR A CA 1
ATOM 1760 C C . TYR A 1 223 ? 3.244 -1.177 -6.711 1 95.44 223 TYR A C 1
ATOM 1762 O O . TYR A 1 223 ? 3.164 0.054 -6.711 1 95.44 223 TYR A O 1
ATOM 1770 N N . GLY A 1 224 ? 3.447 -1.879 -5.621 1 95.31 224 GLY A N 1
ATOM 1771 C CA . GLY A 1 224 ? 3.373 -1.267 -4.305 1 95.31 224 GLY A CA 1
ATOM 1772 C C . GLY A 1 224 ? 4.727 -0.844 -3.766 1 95.31 224 GLY A C 1
ATOM 1773 O O . GLY A 1 224 ? 4.809 -0.15 -2.75 1 95.31 224 GLY A O 1
ATOM 1774 N N . PHE A 1 225 ? 5.785 -1.291 -4.441 1 94.5 225 PHE A N 1
ATOM 1775 C CA . PHE A 1 225 ? 7.117 -0.976 -3.945 1 94.5 225 PHE A CA 1
ATOM 1776 C C . PHE A 1 225 ? 8.047 -0.6 -5.094 1 94.5 225 PHE A C 1
ATOM 1778 O O . PHE A 1 225 ? 8.203 -1.365 -6.047 1 94.5 225 PHE A O 1
ATOM 1785 N N . ASN A 1 226 ? 8.648 0.589 -4.98 1 92.69 226 ASN A N 1
ATOM 1786 C CA . ASN A 1 226 ? 9.562 1.073 -6.008 1 92.69 226 ASN A CA 1
ATOM 1787 C C . ASN A 1 226 ? 10.93 0.405 -5.906 1 92.69 226 ASN A C 1
ATOM 1789 O O . ASN A 1 226 ? 11.633 0.57 -4.906 1 92.69 226 ASN A O 1
ATOM 1793 N N . ASP A 1 227 ? 11.367 -0.299 -6.93 1 90.38 227 ASP A N 1
ATOM 1794 C CA . ASP A 1 227 ? 12.625 -1.043 -6.926 1 90.38 227 ASP A CA 1
ATOM 1795 C C . ASP A 1 227 ? 13.812 -0.11 -6.715 1 90.38 227 ASP A C 1
ATOM 1797 O O . ASP A 1 227 ? 14.891 -0.55 -6.301 1 90.38 227 ASP A O 1
ATOM 1801 N N . ALA A 1 228 ? 13.641 1.129 -7.031 1 86.5 228 ALA A N 1
ATOM 1802 C CA . ALA A 1 228 ? 14.703 2.1 -6.809 1 86.5 228 ALA A CA 1
ATOM 1803 C C . ALA A 1 228 ? 15.062 2.195 -5.328 1 86.5 228 ALA A C 1
ATOM 1805 O O . ALA A 1 228 ? 16.156 2.639 -4.973 1 86.5 228 ALA A O 1
ATOM 1806 N N . HIS A 1 229 ? 14.148 1.79 -4.512 1 87.06 229 HIS A N 1
ATOM 1807 C CA . HIS A 1 229 ? 14.359 1.892 -3.074 1 87.06 229 HIS A CA 1
ATOM 1808 C C . HIS A 1 229 ? 15.109 0.679 -2.541 1 87.06 229 HIS A C 1
ATOM 1810 O O . HIS A 1 229 ? 15.516 0.657 -1.377 1 87.06 229 HIS A O 1
ATOM 1816 N N . LEU A 1 230 ? 15.25 -0.449 -3.268 1 82.5 230 LEU A N 1
ATOM 1817 C CA . LEU A 1 230 ? 16 -1.637 -2.863 1 82.5 230 LEU A CA 1
ATOM 1818 C C . LEU A 1 230 ? 17.5 -1.427 -3.049 1 82.5 230 LEU A C 1
ATOM 1820 O O . LEU A 1 230 ? 18.312 -2.164 -2.48 1 82.5 230 LEU A O 1
ATOM 1824 N N . GLY A 1 231 ? 17.938 -0.417 -3.562 1 66.94 231 GLY A N 1
ATOM 1825 C CA . GLY A 1 231 ? 19.344 -0.233 -3.896 1 66.94 231 GLY A CA 1
ATOM 1826 C C . GLY A 1 231 ? 19.703 -0.744 -5.277 1 66.94 231 GLY A C 1
ATOM 1827 O O . GLY A 1 231 ? 18.812 -1.002 -6.098 1 66.94 231 GLY A O 1
ATOM 1828 N N . PRO A 1 232 ? 20.953 -0.831 -5.488 1 55.72 232 PRO A N 1
ATOM 1829 C CA . PRO A 1 232 ? 21.406 -1.099 -6.859 1 55.72 232 PRO A CA 1
ATOM 1830 C C . PRO A 1 232 ? 21 -2.484 -7.352 1 55.72 232 PRO A C 1
ATOM 1832 O O . PRO A 1 232 ? 20.844 -2.693 -8.555 1 55.72 232 PRO A O 1
ATOM 1835 N N . THR A 1 233 ? 20.953 -3.396 -6.383 1 58.53 233 THR A N 1
ATOM 1836 C CA . THR A 1 233 ? 20.547 -4.723 -6.844 1 58.53 233 THR A CA 1
ATOM 1837 C C . THR A 1 233 ? 19.438 -5.277 -5.969 1 58.53 233 THR A C 1
ATOM 1839 O O . THR A 1 233 ? 19.484 -5.176 -4.742 1 58.53 233 THR A O 1
ATOM 1842 N N . VAL A 1 234 ? 18.375 -5.73 -6.637 1 54.75 234 VAL A N 1
ATOM 1843 C CA . VAL A 1 234 ? 17.297 -6.414 -5.941 1 54.75 234 VAL A CA 1
ATOM 1844 C C . VAL A 1 234 ? 17.828 -7.691 -5.293 1 54.75 234 VAL A C 1
ATOM 1846 O O . VAL A 1 234 ? 17.297 -8.141 -4.27 1 54.75 234 VAL A O 1
ATOM 1849 N N . GLU A 1 235 ? 18.953 -8.219 -5.832 1 59.84 235 GLU A N 1
ATOM 1850 C CA . GLU A 1 235 ? 19.453 -9.516 -5.387 1 59.84 235 GLU A CA 1
ATOM 1851 C C . GLU A 1 235 ? 20.188 -9.391 -4.051 1 59.84 235 GLU A C 1
ATOM 1853 O O . GLU A 1 235 ? 20.969 -8.461 -3.844 1 59.84 235 GLU A O 1
ATOM 1858 N N . PRO A 1 236 ? 19.641 -10.203 -3.072 1 54.72 236 PRO A N 1
ATOM 1859 C CA . PRO A 1 236 ? 20.391 -10.188 -1.814 1 54.72 236 PRO A CA 1
ATOM 1860 C C . PRO A 1 236 ? 21.875 -10.469 -2.012 1 54.72 236 PRO A C 1
ATOM 1862 O O . PRO A 1 236 ? 22.25 -11.391 -2.742 1 54.72 236 PRO A O 1
ATOM 1865 N N . HIS A 1 237 ? 22.719 -9.539 -1.917 1 49.03 237 HIS A N 1
ATOM 1866 C CA . HIS A 1 237 ? 24.141 -9.758 -2.086 1 49.03 237 HIS A CA 1
ATOM 1867 C C . HIS A 1 237 ? 24.625 -10.938 -1.257 1 49.03 237 HIS A C 1
ATOM 1869 O O . HIS A 1 237 ? 25.531 -11.68 -1.68 1 49.03 237 HIS A O 1
ATOM 1875 N N . ASN A 1 238 ? 24.312 -10.977 -0.042 1 45.69 238 ASN A N 1
ATOM 1876 C CA . ASN A 1 238 ? 25 -11.867 0.891 1 45.69 238 ASN A CA 1
ATOM 1877 C C . ASN A 1 238 ? 24.219 -13.172 1.093 1 45.69 238 ASN A C 1
ATOM 1879 O O . ASN A 1 238 ? 24.5 -13.922 2.027 1 45.69 238 ASN A O 1
ATOM 1883 N N . VAL A 1 239 ? 23.188 -13.211 0.575 1 49.78 239 VAL A N 1
ATOM 1884 C CA . VAL A 1 239 ? 22.5 -14.438 0.973 1 49.78 239 VAL A CA 1
ATOM 1885 C C . VAL A 1 239 ? 22.688 -15.508 -0.099 1 49.78 239 VAL A C 1
ATOM 1887 O O . VAL A 1 239 ? 22.734 -15.203 -1.292 1 49.78 239 VAL A O 1
ATOM 1890 N N . PRO A 1 240 ? 23.344 -16.531 0.307 1 47.06 240 PRO A N 1
ATOM 1891 C CA . PRO A 1 240 ? 23.281 -17.641 -0.648 1 47.06 240 PRO A CA 1
ATOM 1892 C C . PRO A 1 240 ? 21.969 -17.672 -1.438 1 47.06 240 PRO A C 1
ATOM 1894 O O . PRO A 1 240 ? 20.906 -17.906 -0.862 1 47.06 240 PRO A O 1
ATOM 1897 N N . THR A 1 241 ? 21.859 -16.703 -2.291 1 55.84 241 THR A N 1
ATOM 1898 C CA . THR A 1 241 ? 20.609 -16.703 -3.031 1 55.84 241 THR A CA 1
ATOM 1899 C C . THR A 1 241 ? 20.484 -17.969 -3.879 1 55.84 241 THR A C 1
ATOM 1901 O O . THR A 1 241 ? 21.391 -18.312 -4.633 1 55.84 241 THR A O 1
ATOM 1904 N N . TYR A 1 242 ? 19.531 -18.891 -3.51 1 72.19 242 TYR A N 1
ATOM 1905 C CA . TYR A 1 242 ? 19.125 -20.031 -4.312 1 72.19 242 TYR A CA 1
ATOM 1906 C C . TYR A 1 242 ? 18.766 -19.609 -5.73 1 72.19 242 TYR A C 1
ATOM 1908 O O . TYR A 1 242 ? 18.172 -18.547 -5.934 1 72.19 242 TYR A O 1
ATOM 1916 N N . PRO A 1 243 ? 19.453 -20.172 -6.715 1 83.69 243 PRO A N 1
ATOM 1917 C CA . PRO A 1 243 ? 19.234 -19.828 -8.117 1 83.69 243 PRO A CA 1
ATOM 1918 C C . PRO A 1 243 ? 17.766 -19.578 -8.453 1 83.69 243 PRO A C 1
ATOM 1920 O O . PRO A 1 243 ? 17.453 -18.656 -9.195 1 83.69 243 PRO A O 1
ATOM 1923 N N . GLU A 1 244 ? 16.953 -20.359 -7.879 1 87.19 244 GLU A N 1
ATOM 1924 C CA . GLU A 1 244 ? 15.531 -20.219 -8.164 1 87.19 244 GLU A CA 1
ATOM 1925 C C . GLU A 1 244 ? 14.969 -18.938 -7.574 1 87.19 244 GLU A C 1
ATOM 1927 O O . GLU A 1 244 ? 14.086 -18.297 -8.164 1 87.19 244 GLU A O 1
ATOM 1932 N N . GLN A 1 245 ? 15.453 -18.547 -6.457 1 84.75 245 GLN A N 1
ATOM 1933 C CA . GLN A 1 245 ? 15.023 -17.297 -5.848 1 84.75 245 GLN A CA 1
ATOM 1934 C C . GLN A 1 245 ? 15.453 -16.094 -6.688 1 84.75 245 GLN A C 1
ATOM 1936 O O . GLN A 1 245 ? 14.672 -15.164 -6.906 1 84.75 245 GLN A O 1
ATOM 1941 N N . ARG A 1 246 ? 16.688 -16.156 -7.094 1 86.75 246 ARG A N 1
ATOM 1942 C CA . ARG A 1 246 ? 17.172 -15.094 -7.969 1 86.75 246 ARG A CA 1
ATOM 1943 C C . ARG A 1 246 ? 16.375 -15.023 -9.258 1 86.75 246 ARG A C 1
ATOM 1945 O O . ARG A 1 246 ? 16.031 -13.938 -9.734 1 86.75 246 ARG A O 1
ATOM 1952 N N . PHE A 1 247 ? 16.109 -16.234 -9.781 1 91.75 247 PHE A N 1
ATOM 1953 C CA . PHE A 1 247 ? 15.328 -16.344 -11 1 91.75 247 PHE A CA 1
ATOM 1954 C C . PHE A 1 247 ? 13.977 -15.641 -10.844 1 91.75 247 PHE A C 1
ATOM 1956 O O . PHE A 1 247 ? 13.609 -14.805 -11.672 1 91.75 247 PHE A O 1
ATOM 1963 N N . VAL A 1 248 ? 13.305 -15.891 -9.75 1 92.12 248 VAL A N 1
ATOM 1964 C CA . VAL A 1 248 ? 11.961 -15.367 -9.523 1 92.12 248 VAL A CA 1
ATOM 1965 C C . VAL A 1 248 ? 12.031 -13.859 -9.289 1 92.12 248 VAL A C 1
ATOM 1967 O O . VAL A 1 248 ? 11.18 -13.109 -9.773 1 92.12 248 VAL A O 1
ATOM 1970 N N . LEU A 1 249 ? 12.977 -13.414 -8.57 1 90.12 249 LEU A N 1
ATOM 1971 C CA . LEU A 1 249 ? 13.094 -11.992 -8.25 1 90.12 249 LEU A CA 1
ATOM 1972 C C . LEU A 1 249 ? 13.43 -11.188 -9.5 1 90.12 249 LEU A C 1
ATOM 1974 O O . LEU A 1 249 ? 12.938 -10.07 -9.68 1 90.12 249 LEU A O 1
ATOM 1978 N N . ARG A 1 250 ? 14.258 -11.734 -10.352 1 92.62 250 ARG A N 1
ATOM 1979 C CA . ARG A 1 250 ? 14.57 -11.055 -11.609 1 92.62 250 ARG A CA 1
ATOM 1980 C C . ARG A 1 250 ? 13.336 -10.961 -12.5 1 92.62 250 ARG A C 1
ATOM 1982 O O . ARG A 1 250 ? 13.102 -9.93 -13.133 1 92.62 250 ARG A O 1
ATOM 1989 N N . CYS A 1 251 ? 12.57 -12.047 -12.539 1 95.75 251 CYS A N 1
ATOM 1990 C CA . CYS A 1 251 ? 11.312 -12 -13.273 1 95.75 251 CYS A CA 1
ATOM 1991 C C . CYS A 1 251 ? 10.391 -10.922 -12.719 1 95.75 251 CYS A C 1
ATOM 1993 O O . CYS A 1 251 ? 9.766 -10.18 -13.477 1 95.75 251 CYS A O 1
ATOM 1995 N N . ALA A 1 252 ? 10.359 -10.867 -11.359 1 95.44 252 ALA A N 1
ATOM 1996 C CA . ALA A 1 252 ? 9.508 -9.875 -10.711 1 95.44 252 ALA A CA 1
ATOM 1997 C C . ALA A 1 252 ? 9.969 -8.461 -11.031 1 95.44 252 ALA A C 1
ATOM 1999 O O . ALA A 1 252 ? 9.148 -7.555 -11.195 1 95.44 252 ALA A O 1
ATOM 2000 N N . SER A 1 253 ? 11.25 -8.266 -11.117 1 94.44 253 SER A N 1
ATOM 2001 C CA . SER A 1 253 ? 11.797 -6.965 -11.492 1 94.44 253 SER A CA 1
ATOM 2002 C C . SER A 1 253 ? 11.359 -6.559 -12.891 1 94.44 253 SER A C 1
ATOM 2004 O O . SER A 1 253 ? 10.953 -5.418 -13.117 1 94.44 253 SER A O 1
ATOM 2006 N N . ILE A 1 254 ? 11.391 -7.504 -13.844 1 97.06 254 ILE A N 1
ATOM 2007 C CA . ILE A 1 254 ? 10.961 -7.219 -15.211 1 97.06 254 ILE A CA 1
ATOM 2008 C C . ILE A 1 254 ? 9.461 -6.945 -15.234 1 97.06 254 ILE A C 1
ATOM 2010 O O . ILE A 1 254 ? 8.992 -6.066 -15.969 1 97.06 254 ILE A O 1
ATOM 2014 N N . ALA A 1 255 ? 8.727 -7.738 -14.453 1 97.06 255 ALA A N 1
ATOM 2015 C CA . ALA A 1 255 ? 7.293 -7.465 -14.344 1 97.06 255 ALA A CA 1
ATOM 2016 C C . ALA A 1 255 ? 7.039 -6.02 -13.93 1 97.06 255 ALA A C 1
ATOM 2018 O O . ALA A 1 255 ? 6.141 -5.363 -14.453 1 97.06 255 ALA A O 1
ATOM 2019 N N . GLY A 1 256 ? 7.832 -5.543 -12.977 1 96.12 256 GLY A N 1
ATOM 2020 C CA . GLY A 1 256 ? 7.734 -4.152 -12.562 1 96.12 256 GLY A CA 1
ATOM 2021 C C . GLY A 1 256 ? 7.961 -3.174 -13.703 1 96.12 256 GLY A C 1
ATOM 2022 O O . GLY A 1 256 ? 7.23 -2.191 -13.844 1 96.12 256 GLY A O 1
ATOM 2023 N N . LYS A 1 257 ? 8.891 -3.436 -14.523 1 96.19 257 LYS A N 1
ATOM 2024 C CA . LYS A 1 257 ? 9.195 -2.564 -15.656 1 96.19 257 LYS A CA 1
ATOM 2025 C C . LYS A 1 257 ? 8.078 -2.596 -16.703 1 96.19 257 LYS A C 1
ATOM 2027 O O . LYS A 1 257 ? 7.805 -1.589 -17.344 1 96.19 257 LYS A O 1
ATOM 2032 N N . ILE A 1 258 ? 7.523 -3.752 -16.859 1 95.38 258 ILE A N 1
ATOM 2033 C CA . ILE A 1 258 ? 6.387 -3.861 -17.766 1 95.38 258 ILE A CA 1
ATOM 2034 C C . ILE A 1 258 ? 5.223 -3.023 -17.25 1 95.38 258 ILE A C 1
ATOM 2036 O O . ILE A 1 258 ? 4.559 -2.324 -18.016 1 95.38 258 ILE A O 1
ATOM 2040 N N . ILE A 1 259 ? 4.98 -3.105 -15.953 1 93.56 259 ILE A N 1
ATOM 2041 C CA . ILE A 1 259 ? 3.93 -2.307 -15.328 1 93.56 259 ILE A CA 1
ATOM 2042 C C . ILE A 1 259 ? 4.203 -0.823 -15.57 1 93.56 259 ILE A C 1
ATOM 2044 O O . ILE A 1 259 ? 3.301 -0.07 -15.938 1 93.56 259 ILE A O 1
ATOM 2048 N N . ASP A 1 260 ? 5.449 -0.388 -15.391 1 92.69 260 ASP A N 1
ATOM 2049 C CA . ASP A 1 260 ? 5.828 0.997 -15.656 1 92.69 260 ASP A CA 1
ATOM 2050 C C . ASP A 1 260 ? 5.465 1.408 -17.078 1 92.69 260 ASP A C 1
ATOM 2052 O O . ASP A 1 260 ? 4.871 2.467 -17.297 1 92.69 260 ASP A O 1
ATOM 2056 N N . ARG A 1 261 ? 5.855 0.601 -17.938 1 89.94 261 ARG A N 1
ATOM 2057 C CA . ARG A 1 261 ? 5.59 0.871 -19.344 1 89.94 261 ARG A CA 1
ATOM 2058 C C . ARG A 1 261 ? 4.094 0.978 -19.625 1 89.94 261 ARG A C 1
ATOM 2060 O O . ARG A 1 261 ? 3.648 1.875 -20.344 1 89.94 261 ARG A O 1
ATOM 2067 N N . ASN A 1 262 ? 3.371 0.038 -19.062 1 85 262 ASN A N 1
ATOM 2068 C CA . ASN A 1 262 ? 1.931 -0 -19.297 1 85 262 ASN A CA 1
ATOM 2069 C C . ASN A 1 262 ? 1.235 1.225 -18.719 1 85 262 ASN A C 1
ATOM 2071 O O . ASN A 1 262 ? 0.152 1.603 -19.172 1 85 262 ASN A O 1
ATOM 2075 N N . MET A 1 263 ? 1.859 1.805 -17.688 1 83.06 263 MET A N 1
ATOM 2076 C CA . MET A 1 263 ? 1.255 2.947 -17.016 1 83.06 263 MET A CA 1
ATOM 2077 C C . MET A 1 263 ? 1.529 4.242 -17.766 1 83.06 263 MET A C 1
ATOM 2079 O O . MET A 1 263 ? 0.872 5.254 -17.531 1 83.06 263 MET A O 1
ATOM 2083 N N . MET A 1 264 ? 2.5 4.234 -18.609 1 79.06 264 MET A N 1
ATOM 2084 C CA . MET A 1 264 ? 2.832 5.43 -19.375 1 79.06 264 MET A CA 1
ATOM 2085 C C . MET A 1 264 ? 1.79 5.688 -20.453 1 79.06 264 MET A C 1
ATOM 2087 O O . MET A 1 264 ? 1.303 4.75 -21.094 1 79.06 264 MET A O 1
ATOM 2091 N N . PRO A 1 265 ? 1.485 6.945 -20.609 1 72.25 265 PRO A N 1
ATOM 2092 C CA . PRO A 1 265 ? 0.543 7.25 -21.688 1 72.25 265 PRO A CA 1
ATOM 2093 C C . PRO A 1 265 ? 1.121 6.973 -23.078 1 72.25 265 PRO A C 1
ATOM 2095 O O . PRO A 1 265 ? 2.33 7.109 -23.281 1 72.25 265 PRO A O 1
ATOM 2098 N N . GLY A 1 266 ? 0.261 6.602 -23.969 1 72.56 266 GLY A N 1
ATOM 2099 C CA . GLY A 1 266 ? 0.678 6.363 -25.344 1 72.56 266 GLY A CA 1
ATOM 2100 C C . GLY A 1 266 ? 1.006 4.91 -25.625 1 72.56 266 GLY A C 1
ATOM 2101 O O . GLY A 1 266 ? 0.792 4.043 -24.781 1 72.56 266 GLY A O 1
ATOM 2102 N N . LYS A 1 267 ? 1.473 4.668 -26.891 1 74.5 267 LYS A N 1
ATOM 2103 C CA . LYS A 1 267 ? 1.828 3.312 -27.297 1 74.5 267 LYS A CA 1
ATOM 2104 C C . LYS A 1 267 ? 3.186 2.906 -26.734 1 74.5 267 LYS A C 1
ATOM 2106 O O . LYS A 1 267 ? 4.121 3.711 -26.703 1 74.5 267 LYS A O 1
ATOM 2111 N N . PRO A 1 268 ? 3.189 1.705 -26.234 1 83 268 PRO A N 1
ATOM 2112 C CA . PRO A 1 268 ? 4.473 1.254 -25.688 1 83 268 PRO A CA 1
ATOM 2113 C C . PRO A 1 268 ? 5.574 1.208 -26.75 1 83 268 PRO A C 1
ATOM 2115 O O . PRO A 1 268 ? 5.305 0.919 -27.922 1 83 268 PRO A O 1
ATOM 2118 N N . SER A 1 269 ? 6.719 1.465 -26.344 1 87.19 269 SER A N 1
ATOM 2119 C CA . SER A 1 269 ? 7.895 1.428 -27.203 1 87.19 269 SER A CA 1
ATOM 2120 C C . SER A 1 269 ? 8.281 -0.007 -27.547 1 87.19 269 SER A C 1
ATOM 2122 O O . SER A 1 269 ? 8.562 -0.814 -26.672 1 87.19 269 SER A O 1
ATOM 2124 N N . SER A 1 270 ? 8.273 -0.321 -28.891 1 88.56 270 SER A N 1
ATOM 2125 C CA . SER A 1 270 ? 8.703 -1.641 -29.344 1 88.56 270 SER A CA 1
ATOM 2126 C C . SER A 1 270 ? 10.164 -1.896 -28.984 1 88.56 270 SER A C 1
ATOM 2128 O O . SER A 1 270 ? 10.508 -2.967 -28.484 1 88.56 270 SER A O 1
ATOM 2130 N N . ALA A 1 271 ? 11.023 -0.892 -29.25 1 90.75 271 ALA A N 1
ATOM 2131 C CA . ALA A 1 271 ? 12.453 -1.022 -28.953 1 90.75 271 ALA A CA 1
ATOM 2132 C C . ALA A 1 271 ? 12.688 -1.238 -27.453 1 90.75 271 ALA A C 1
ATOM 2134 O O . ALA A 1 271 ? 13.469 -2.105 -27.062 1 90.75 271 ALA A O 1
ATOM 2135 N N . GLY A 1 272 ? 11.992 -0.493 -26.609 1 92.88 272 GLY A N 1
ATOM 2136 C CA . GLY A 1 272 ? 12.094 -0.664 -25.172 1 92.88 272 GLY A CA 1
ATOM 2137 C C . GLY A 1 272 ? 11.648 -2.033 -24.703 1 92.88 272 GLY A C 1
ATOM 2138 O O . GLY A 1 272 ? 12.258 -2.617 -23.797 1 92.88 272 GLY A O 1
ATOM 2139 N N . SER A 1 273 ? 10.648 -2.51 -25.344 1 92.88 273 SER A N 1
ATOM 2140 C CA . SER A 1 273 ? 10.125 -3.822 -24.984 1 92.88 273 SER A CA 1
ATOM 2141 C C . SER A 1 273 ? 11.07 -4.934 -25.406 1 92.88 273 SER A C 1
ATOM 2143 O O . SER A 1 273 ? 11.203 -5.949 -24.719 1 92.88 273 SER A O 1
ATOM 2145 N N . MET A 1 274 ? 11.695 -4.723 -26.516 1 94.81 274 MET A N 1
ATOM 2146 C CA . MET A 1 274 ? 12.656 -5.727 -26.984 1 94.81 274 MET A CA 1
ATOM 2147 C C . MET A 1 274 ? 13.875 -5.773 -26.078 1 94.81 274 MET A C 1
ATOM 2149 O O . MET A 1 274 ? 14.469 -6.836 -25.891 1 94.81 274 MET A O 1
ATOM 2153 N N . LEU A 1 275 ? 14.25 -4.629 -25.562 1 95.56 275 LEU A N 1
ATOM 2154 C CA . LEU A 1 275 ? 15.344 -4.609 -24.594 1 95.56 275 LEU A CA 1
ATOM 2155 C C . LEU A 1 275 ? 14.977 -5.418 -23.359 1 95.56 275 LEU A C 1
ATOM 2157 O O . LEU A 1 275 ? 15.82 -6.133 -22.812 1 95.56 275 LEU A O 1
ATOM 2161 N N . LEU A 1 276 ? 13.758 -5.316 -22.875 1 96.62 276 LEU A N 1
ATOM 2162 C CA . LEU A 1 276 ? 13.289 -6.121 -21.75 1 96.62 276 LEU A CA 1
ATOM 2163 C C . LEU A 1 276 ? 13.281 -7.602 -22.109 1 96.62 276 LEU A C 1
ATOM 2165 O O . LEU A 1 276 ? 13.57 -8.453 -21.266 1 96.62 276 LEU A O 1
ATOM 2169 N N . ASP A 1 277 ? 12.914 -7.926 -23.328 1 97.19 277 ASP A N 1
ATOM 2170 C CA . ASP A 1 277 ? 12.914 -9.312 -23.781 1 97.19 277 ASP A CA 1
ATOM 2171 C C . ASP A 1 277 ? 14.32 -9.906 -23.734 1 97.19 277 ASP A C 1
ATOM 2173 O O . ASP A 1 277 ? 14.5 -11.078 -23.406 1 97.19 277 ASP A O 1
ATOM 2177 N N . GLU A 1 278 ? 15.305 -9.055 -24.109 1 97.19 278 GLU A N 1
ATOM 2178 C CA . GLU A 1 278 ? 16.688 -9.5 -24.016 1 97.19 278 GLU A CA 1
ATOM 2179 C C . GLU A 1 278 ? 17.078 -9.812 -22.562 1 97.19 278 GLU A C 1
ATOM 2181 O O . GLU A 1 278 ? 17.812 -10.758 -22.312 1 97.19 278 GLU A O 1
ATOM 2186 N N . GLN A 1 279 ? 16.609 -9.07 -21.672 1 96.5 279 GLN A N 1
ATOM 2187 C CA . GLN A 1 279 ? 16.844 -9.352 -20.266 1 96.5 279 GLN A CA 1
ATOM 2188 C C . GLN A 1 279 ? 16.156 -10.656 -19.844 1 96.5 279 GLN A C 1
ATOM 2190 O O . GLN A 1 279 ? 16.703 -11.406 -19.031 1 96.5 279 GLN A O 1
ATOM 2195 N N . MET A 1 280 ? 14.984 -10.938 -20.359 1 97.69 280 MET A N 1
ATOM 2196 C CA . MET A 1 280 ? 14.32 -12.203 -20.094 1 97.69 280 MET A CA 1
ATOM 2197 C C . MET A 1 280 ? 15.148 -13.375 -20.609 1 97.69 280 MET A C 1
ATOM 2199 O O . MET A 1 280 ? 15.227 -14.422 -19.953 1 97.69 280 MET A O 1
ATOM 2203 N N . ASP A 1 281 ? 15.758 -13.133 -21.766 1 97.5 281 ASP A N 1
ATOM 2204 C CA . ASP A 1 281 ? 16.641 -14.172 -22.297 1 97.5 281 ASP A CA 1
ATOM 2205 C C . ASP A 1 281 ? 17.828 -14.414 -21.359 1 97.5 281 ASP A C 1
ATOM 2207 O O . ASP A 1 281 ? 18.25 -15.555 -21.172 1 97.5 281 ASP A O 1
ATOM 2211 N N . THR A 1 282 ? 18.328 -13.336 -20.844 1 96.5 282 THR A N 1
ATOM 2212 C CA . THR A 1 282 ? 19.438 -13.445 -19.891 1 96.5 282 THR A CA 1
ATOM 2213 C C . THR A 1 282 ? 19 -14.219 -18.641 1 96.5 282 THR A C 1
ATOM 2215 O O . THR A 1 282 ? 19.75 -15.047 -18.125 1 96.5 282 THR A O 1
ATOM 2218 N N . ILE A 1 283 ? 17.844 -13.984 -18.141 1 96.44 283 ILE A N 1
ATOM 2219 C CA . ILE A 1 283 ? 17.297 -14.703 -17 1 96.44 283 ILE A CA 1
ATOM 2220 C C . ILE A 1 283 ? 17.156 -16.188 -17.344 1 96.44 283 ILE A C 1
ATOM 2222 O O . ILE A 1 283 ? 17.562 -17.047 -16.562 1 96.44 283 ILE A O 1
ATOM 2226 N N . ALA A 1 284 ? 16.609 -16.484 -18.5 1 97.62 284 ALA A N 1
ATOM 2227 C CA . ALA A 1 284 ? 16.422 -17.875 -18.922 1 97.62 284 ALA A CA 1
ATOM 2228 C C . ALA A 1 284 ? 17.75 -18.609 -19 1 97.62 284 ALA A C 1
ATOM 2230 O O . ALA A 1 284 ? 17.875 -19.75 -18.562 1 97.62 284 ALA A O 1
ATOM 2231 N N . SER A 1 285 ? 18.75 -17.875 -19.484 1 96.31 285 SER A N 1
ATOM 2232 C CA . SER A 1 285 ? 20.047 -18.484 -19.734 1 96.31 285 SER A CA 1
ATOM 2233 C C . SER A 1 285 ? 20.812 -18.672 -18.422 1 96.31 285 SER A C 1
ATOM 2235 O O . SER A 1 285 ? 21.828 -19.391 -18.391 1 96.31 285 SER A O 1
ATOM 2237 N N . SER A 1 286 ? 20.344 -18.031 -17.391 1 93.44 286 SER A N 1
ATOM 2238 C CA . SER A 1 286 ? 21 -18.188 -16.094 1 93.44 286 SER A CA 1
ATOM 2239 C C . SER A 1 286 ? 20.703 -19.562 -15.492 1 93.44 286 SER A C 1
ATOM 2241 O O . SER A 1 286 ? 21.375 -19.984 -14.555 1 93.44 286 SER A O 1
ATOM 2243 N N . MET A 1 287 ? 19.688 -20.234 -15.977 1 95.25 287 MET A N 1
ATOM 2244 C CA . MET A 1 287 ? 19.359 -21.594 -15.555 1 95.25 287 MET A CA 1
ATOM 2245 C C . MET A 1 287 ? 19.875 -22.609 -16.562 1 95.25 287 MET A C 1
ATOM 2247 O O . MET A 1 287 ? 19.891 -22.344 -17.766 1 95.25 287 MET A O 1
ATOM 2251 N N . HIS A 1 288 ? 20.266 -23.703 -16.094 1 94.94 288 HIS A N 1
ATOM 2252 C CA . HIS A 1 288 ? 20.734 -24.75 -16.984 1 94.94 288 HIS A CA 1
ATOM 2253 C C . HIS A 1 288 ? 19.656 -25.203 -17.953 1 94.94 288 HIS A C 1
ATOM 2255 O O . HIS A 1 288 ? 18.469 -25.234 -17.594 1 94.94 288 HIS A O 1
ATOM 2261 N N . LEU A 1 289 ? 20.031 -25.656 -19.156 1 94.88 289 LEU A N 1
ATOM 2262 C CA . LEU A 1 289 ? 19.094 -26.031 -20.203 1 94.88 289 LEU A CA 1
ATOM 2263 C C . LEU A 1 289 ? 18.156 -27.141 -19.719 1 94.88 289 LEU A C 1
ATOM 2265 O O . LEU A 1 289 ? 16.969 -27.125 -20.016 1 94.88 289 LEU A O 1
ATOM 2269 N N . SER A 1 290 ? 18.672 -28.016 -18.938 1 94.94 290 SER A N 1
ATOM 2270 C CA . SER A 1 290 ? 17.891 -29.156 -18.484 1 94.94 290 SER A CA 1
ATOM 2271 C C . SER A 1 290 ? 16.859 -28.75 -17.438 1 94.94 290 SER A C 1
ATOM 2273 O O . SER A 1 290 ? 15.922 -29.484 -17.156 1 94.94 290 SER A O 1
ATOM 2275 N N . TRP A 1 291 ? 17.078 -27.562 -16.859 1 96.12 291 TRP A N 1
ATOM 2276 C CA . TRP A 1 291 ? 16.172 -27.031 -15.859 1 96.12 291 TRP A CA 1
ATOM 2277 C C . TRP A 1 291 ? 14.805 -26.734 -16.484 1 96.12 291 TRP A C 1
ATOM 2279 O O . TRP A 1 291 ? 13.781 -26.797 -15.797 1 96.12 291 TRP A O 1
ATOM 2289 N N . TRP A 1 292 ? 14.727 -26.547 -17.766 1 97.19 292 TRP A N 1
ATOM 2290 C CA . TRP A 1 292 ? 13.516 -26.156 -18.469 1 97.19 292 TRP A CA 1
ATOM 2291 C C . TRP A 1 292 ? 12.766 -27.375 -18.984 1 97.19 292 TRP A C 1
ATOM 2293 O O . TRP A 1 292 ? 11.633 -27.266 -19.438 1 97.19 292 TRP A O 1
ATOM 2303 N N . ASP A 1 293 ? 13.352 -28.516 -18.797 1 95.81 293 ASP A N 1
ATOM 2304 C CA . ASP A 1 293 ? 12.75 -29.734 -19.328 1 95.81 293 ASP A CA 1
ATOM 2305 C C . ASP A 1 293 ? 11.477 -30.094 -18.547 1 95.81 293 ASP A C 1
ATOM 2307 O O . ASP A 1 293 ? 11.414 -29.906 -17.344 1 95.81 293 ASP A O 1
ATOM 2311 N N . LEU A 1 294 ? 10.484 -30.625 -19.312 1 96 294 LEU A N 1
ATOM 2312 C CA . LEU A 1 294 ? 9.266 -31.156 -18.703 1 96 294 LEU A CA 1
ATOM 2313 C C . LEU A 1 294 ? 9.414 -32.656 -18.406 1 96 294 LEU A C 1
ATOM 2315 O O . LEU A 1 294 ? 10.148 -33.344 -19.109 1 96 294 LEU A O 1
ATOM 2319 N N . PRO A 1 295 ? 8.766 -33 -17.406 1 93.44 295 PRO A N 1
ATOM 2320 C CA . PRO A 1 295 ? 8.914 -34.438 -17.031 1 93.44 295 PRO A CA 1
ATOM 2321 C C . PRO A 1 295 ? 8.281 -35.375 -18.062 1 93.44 295 PRO A C 1
ATOM 2323 O O . PRO A 1 295 ? 7.234 -35.031 -18.641 1 93.44 295 PRO A O 1
ATOM 2326 N N . ASP A 1 296 ? 8.891 -36.5 -18.234 1 89.75 296 ASP A N 1
ATOM 2327 C CA . ASP A 1 296 ? 8.383 -37.5 -19.156 1 89.75 296 ASP A CA 1
ATOM 2328 C C . ASP A 1 296 ? 7.305 -38.375 -18.5 1 89.75 296 ASP A C 1
ATOM 2330 O O . ASP A 1 296 ? 6.5 -39 -19.188 1 89.75 296 ASP A O 1
ATOM 2334 N N . SER A 1 297 ? 7.426 -38.406 -17.203 1 90.81 297 SER A N 1
ATOM 2335 C CA . SER A 1 297 ? 6.449 -39.188 -16.453 1 90.81 297 SER A CA 1
ATOM 2336 C C . SER A 1 297 ? 5.934 -38.406 -15.242 1 90.81 297 SER A C 1
ATOM 2338 O O . SER A 1 297 ? 6.574 -37.469 -14.781 1 90.81 297 SER A O 1
ATOM 2340 N N . LEU A 1 298 ? 4.777 -38.844 -14.773 1 91.31 298 LEU A N 1
ATOM 2341 C CA . LEU A 1 298 ? 4.18 -38.219 -13.602 1 91.31 298 LEU A CA 1
ATOM 2342 C C . LEU A 1 298 ? 4.898 -38.625 -12.328 1 91.31 298 LEU A C 1
ATOM 2344 O O . LEU A 1 298 ? 5.453 -39.75 -12.266 1 91.31 298 LEU A O 1
ATOM 2348 N N . PRO A 1 299 ? 4.949 -37.75 -11.414 1 91.12 299 PRO A N 1
ATOM 2349 C CA . PRO A 1 299 ? 5.582 -38.094 -10.141 1 91.12 299 PRO A CA 1
ATOM 2350 C C . PRO A 1 299 ? 4.887 -39.219 -9.422 1 91.12 299 PRO A C 1
ATOM 2352 O O . PRO A 1 299 ? 3.68 -39.438 -9.586 1 91.12 299 PRO A O 1
ATOM 2355 N N . ASN A 1 300 ? 5.762 -39.938 -8.562 1 88.75 300 ASN A N 1
ATOM 2356 C CA . ASN A 1 300 ? 5.238 -41.094 -7.867 1 88.75 300 ASN A CA 1
ATOM 2357 C C . ASN A 1 300 ? 5.18 -40.875 -6.355 1 88.75 300 ASN A C 1
ATOM 2359 O O . ASN A 1 300 ? 4.898 -41.812 -5.598 1 88.75 300 ASN A O 1
ATOM 2363 N N . SER A 1 301 ? 5.578 -39.781 -5.914 1 86.81 301 SER A N 1
ATOM 2364 C CA . SER A 1 301 ? 5.543 -39.438 -4.496 1 86.81 301 SER A CA 1
ATOM 2365 C C . SER A 1 301 ? 5.086 -38 -4.273 1 86.81 301 SER A C 1
ATOM 2367 O O . SER A 1 301 ? 5.105 -37.188 -5.203 1 86.81 301 SER A O 1
ATOM 2369 N N . HIS A 1 302 ? 4.676 -37.75 -3.047 1 82.88 302 HIS A N 1
ATOM 2370 C CA . HIS A 1 302 ? 4.258 -36.406 -2.693 1 82.88 302 HIS A CA 1
ATOM 2371 C C . HIS A 1 302 ? 5.422 -35.438 -2.795 1 82.88 302 HIS A C 1
ATOM 2373 O O . HIS A 1 302 ? 5.246 -34.281 -3.242 1 82.88 302 HIS A O 1
ATOM 2379 N N . ALA A 1 303 ? 6.555 -35.844 -2.389 1 84.06 303 ALA A N 1
ATOM 2380 C CA . ALA A 1 303 ? 7.742 -35 -2.438 1 84.06 303 ALA A CA 1
ATOM 2381 C C . ALA A 1 303 ? 8.102 -34.625 -3.875 1 84.06 303 ALA A C 1
ATOM 2383 O O . ALA A 1 303 ? 8.438 -33.469 -4.164 1 84.06 303 ALA A O 1
ATOM 2384 N N . GLU A 1 304 ? 7.984 -35.656 -4.727 1 89.5 304 GLU A N 1
ATOM 2385 C CA . GLU A 1 304 ? 8.266 -35.406 -6.141 1 89.5 304 GLU A CA 1
ATOM 2386 C C . GLU A 1 304 ? 7.219 -34.5 -6.766 1 89.5 304 GLU A C 1
ATOM 2388 O O . GLU A 1 304 ? 7.547 -33.656 -7.613 1 89.5 304 GLU A O 1
ATOM 2393 N N . THR A 1 305 ? 6.023 -34.688 -6.352 1 89.56 305 THR A N 1
ATOM 2394 C CA . THR A 1 305 ? 4.945 -33.844 -6.848 1 89.56 305 THR A CA 1
ATOM 2395 C C . THR A 1 305 ? 5.164 -32.375 -6.426 1 89.56 305 THR A C 1
ATOM 2397 O O . THR A 1 305 ? 4.969 -31.469 -7.227 1 89.56 305 THR A O 1
ATOM 2400 N N . ASP A 1 306 ? 5.586 -32.25 -5.18 1 86.06 306 ASP A N 1
ATOM 2401 C CA . ASP A 1 306 ? 5.859 -30.906 -4.668 1 86.06 306 ASP A CA 1
ATOM 2402 C C . ASP A 1 306 ? 7 -30.234 -5.438 1 86.06 306 ASP A C 1
ATOM 2404 O O . ASP A 1 306 ? 6.922 -29.047 -5.77 1 86.06 306 ASP A O 1
ATOM 2408 N N . GLU A 1 307 ? 8 -30.938 -5.676 1 87.69 307 GLU A N 1
ATOM 2409 C CA . GLU A 1 307 ? 9.148 -30.406 -6.41 1 87.69 307 GLU A CA 1
ATOM 2410 C C . GLU A 1 307 ? 8.758 -30.016 -7.836 1 87.69 307 GLU A C 1
ATOM 2412 O O . GLU A 1 307 ? 9.156 -28.953 -8.32 1 87.69 307 GLU A O 1
ATOM 2417 N N . LEU A 1 308 ? 8.016 -30.938 -8.445 1 92.19 308 LEU A N 1
ATOM 2418 C CA . LEU A 1 308 ? 7.551 -30.641 -9.797 1 92.19 308 LEU A CA 1
ATOM 2419 C C . LEU A 1 308 ? 6.66 -29.406 -9.812 1 92.19 308 LEU A C 1
ATOM 2421 O O . LEU A 1 308 ? 6.812 -28.547 -10.68 1 92.19 308 LEU A O 1
ATOM 2425 N N . ARG A 1 309 ? 5.738 -29.344 -8.914 1 92.31 309 ARG A N 1
ATOM 2426 C CA . ARG A 1 309 ? 4.836 -28.188 -8.805 1 92.31 309 ARG A CA 1
ATOM 2427 C C . ARG A 1 309 ? 5.617 -26.891 -8.703 1 92.31 309 ARG A C 1
ATOM 2429 O O . ARG A 1 309 ? 5.355 -25.938 -9.453 1 92.31 309 ARG A O 1
ATOM 2436 N N . ASN A 1 310 ? 6.559 -26.844 -7.805 1 89 310 ASN A N 1
ATOM 2437 C CA . ASN A 1 310 ? 7.352 -25.625 -7.59 1 89 310 ASN A CA 1
ATOM 2438 C C . ASN A 1 310 ? 8.141 -25.25 -8.836 1 89 310 ASN A C 1
ATOM 2440 O O . ASN A 1 310 ? 8.195 -24.062 -9.203 1 89 310 ASN A O 1
ATOM 2444 N N . HIS A 1 311 ? 8.633 -26.234 -9.438 1 92.31 311 HIS A N 1
ATOM 2445 C CA . HIS A 1 311 ? 9.414 -26.016 -10.648 1 92.31 311 HIS A CA 1
ATOM 2446 C C . HIS A 1 311 ? 8.531 -25.469 -11.773 1 92.31 311 HIS A C 1
ATOM 2448 O O . HIS A 1 311 ? 8.906 -24.5 -12.445 1 92.31 311 HIS A O 1
ATOM 2454 N N . LEU A 1 312 ? 7.398 -26.094 -11.93 1 95.56 312 LEU A N 1
ATOM 2455 C CA . LEU A 1 312 ? 6.48 -25.688 -12.992 1 95.56 312 LEU A CA 1
ATOM 2456 C C . LEU A 1 312 ? 5.953 -24.281 -12.742 1 95.56 312 LEU A C 1
ATOM 2458 O O . LEU A 1 312 ? 5.734 -23.516 -13.688 1 95.56 312 LEU A O 1
ATOM 2462 N N . LEU A 1 313 ? 5.754 -23.969 -11.5 1 94.62 313 LEU A N 1
ATOM 2463 C CA . LEU A 1 313 ? 5.223 -22.641 -11.172 1 94.62 313 LEU A CA 1
ATOM 2464 C C . LEU A 1 313 ? 6.242 -21.562 -11.484 1 94.62 313 LEU A C 1
ATOM 2466 O O . LEU A 1 313 ? 5.875 -20.453 -11.875 1 94.62 313 LEU A O 1
ATOM 2470 N N . LEU A 1 314 ? 7.531 -21.797 -11.328 1 94.69 314 LEU A N 1
ATOM 2471 C CA . LEU A 1 314 ? 8.57 -20.859 -11.703 1 94.69 314 LEU A CA 1
ATOM 2472 C C . LEU A 1 314 ? 8.562 -20.609 -13.211 1 94.69 314 LEU A C 1
ATOM 2474 O O . LEU A 1 314 ? 8.617 -19.453 -13.656 1 94.69 314 LEU A O 1
ATOM 2478 N N . HIS A 1 315 ? 8.43 -21.703 -13.977 1 97.56 315 HIS A N 1
ATOM 2479 C CA . HIS A 1 315 ? 8.305 -21.594 -15.422 1 97.56 315 HIS A CA 1
ATOM 2480 C C . HIS A 1 315 ? 7.082 -20.766 -15.805 1 97.56 315 HIS A C 1
ATOM 2482 O O . HIS A 1 315 ? 7.172 -19.859 -16.641 1 97.56 315 HIS A O 1
ATOM 2488 N N . PHE A 1 316 ? 6.039 -21.172 -15.164 1 97.56 316 PHE A N 1
ATOM 2489 C CA . PHE A 1 316 ? 4.742 -20.562 -15.43 1 97.56 316 PHE A CA 1
ATOM 2490 C C . PHE A 1 316 ? 4.816 -19.047 -15.273 1 97.56 316 PHE A C 1
ATOM 2492 O O . PHE A 1 316 ? 4.352 -18.297 -16.141 1 97.56 316 PHE A O 1
ATOM 2499 N N . TYR A 1 317 ? 5.422 -18.609 -14.242 1 96.88 317 TYR A N 1
ATOM 2500 C CA . TYR A 1 317 ? 5.543 -17.188 -13.977 1 96.88 317 TYR A CA 1
ATOM 2501 C C . TYR A 1 317 ? 6.418 -16.5 -15.031 1 96.88 317 TYR A C 1
ATOM 2503 O O . TYR A 1 317 ? 6.082 -15.422 -15.523 1 96.88 317 TYR A O 1
ATOM 2511 N N . PHE A 1 318 ? 7.5 -17.094 -15.406 1 98.12 318 PHE A N 1
ATOM 2512 C CA . PHE A 1 318 ? 8.414 -16.562 -16.406 1 98.12 318 PHE A CA 1
ATOM 2513 C C . PHE A 1 318 ? 7.68 -16.312 -17.719 1 98.12 318 PHE A C 1
ATOM 2515 O O . PHE A 1 318 ? 7.77 -15.211 -18.297 1 98.12 318 PHE A O 1
ATOM 2522 N N . PHE A 1 319 ? 6.98 -17.219 -18.141 1 98.5 319 PHE A N 1
ATOM 2523 C CA . PHE A 1 319 ? 6.316 -17.094 -19.438 1 98.5 319 PHE A CA 1
ATOM 2524 C C . PHE A 1 319 ? 5.137 -16.141 -19.359 1 98.5 319 PHE A C 1
ATOM 2526 O O . PHE A 1 319 ? 4.824 -15.445 -20.328 1 98.5 319 PHE A O 1
ATOM 2533 N N . HIS A 1 320 ? 4.539 -16.141 -18.172 1 96.94 320 HIS A N 1
ATOM 2534 C CA . HIS A 1 320 ? 3.492 -15.148 -17.969 1 96.94 320 HIS A CA 1
ATOM 2535 C C . HIS A 1 320 ? 4.031 -13.734 -18.156 1 96.94 320 HIS A C 1
ATOM 2537 O O . HIS A 1 320 ? 3.402 -12.914 -18.812 1 96.94 320 HIS A O 1
ATOM 2543 N N . VAL A 1 321 ? 5.129 -13.453 -17.562 1 97.94 321 VAL A N 1
ATOM 2544 C CA . VAL A 1 321 ? 5.758 -12.141 -17.688 1 97.94 321 VAL A CA 1
ATOM 2545 C C . VAL A 1 321 ? 6.086 -11.859 -19.156 1 97.94 321 VAL A C 1
ATOM 2547 O O . VAL A 1 321 ? 5.812 -10.766 -19.656 1 97.94 321 VAL A O 1
ATOM 2550 N N . ARG A 1 322 ? 6.59 -12.852 -19.828 1 97.88 322 ARG A N 1
ATOM 2551 C CA . ARG A 1 322 ? 7.004 -12.672 -21.203 1 97.88 322 ARG A CA 1
ATOM 2552 C C . ARG A 1 322 ? 5.797 -12.445 -22.109 1 97.88 322 ARG A C 1
ATOM 2554 O O . ARG A 1 322 ? 5.863 -11.641 -23.047 1 97.88 322 ARG A O 1
ATOM 2561 N N . ILE A 1 323 ? 4.742 -13.125 -21.906 1 95.06 323 ILE A N 1
ATOM 2562 C CA . ILE A 1 323 ? 3.521 -12.898 -22.656 1 95.06 323 ILE A CA 1
ATOM 2563 C C . ILE A 1 323 ? 3.066 -11.453 -22.5 1 95.06 323 ILE A C 1
ATOM 2565 O O . ILE A 1 323 ? 2.777 -10.766 -23.484 1 95.06 323 ILE A O 1
ATOM 2569 N N . ASN A 1 324 ? 3.07 -10.977 -21.266 1 93.44 324 ASN A N 1
ATOM 2570 C CA . ASN A 1 324 ? 2.631 -9.609 -20.984 1 93.44 324 ASN A CA 1
ATOM 2571 C C . ASN A 1 324 ? 3.561 -8.586 -21.625 1 93.44 324 ASN A C 1
ATOM 2573 O O . ASN A 1 324 ? 3.133 -7.48 -21.969 1 93.44 324 ASN A O 1
ATOM 2577 N N . LEU A 1 325 ? 4.742 -8.953 -21.781 1 95.38 325 LEU A N 1
ATOM 2578 C CA . LEU A 1 325 ? 5.73 -8.078 -22.422 1 95.38 325 LEU A CA 1
ATOM 2579 C C . LEU A 1 325 ? 5.387 -7.84 -23.875 1 95.38 325 LEU A C 1
ATOM 2581 O O . LEU A 1 325 ? 5.527 -6.723 -24.375 1 95.38 325 LEU A O 1
ATOM 2585 N N . HIS A 1 326 ? 4.816 -8.766 -24.562 1 92.19 326 HIS A N 1
ATOM 2586 C CA . HIS A 1 326 ? 4.695 -8.711 -26.016 1 92.19 326 HIS A CA 1
ATOM 2587 C C . HIS A 1 326 ? 3.24 -8.539 -26.453 1 92.19 326 HIS A C 1
ATOM 2589 O O . HIS A 1 326 ? 2.963 -8.086 -27.562 1 92.19 326 HIS A O 1
ATOM 2595 N N . LEU A 1 327 ? 2.381 -8.812 -25.656 1 86.5 327 LEU A N 1
ATOM 2596 C CA . LEU A 1 327 ? 0.956 -8.867 -25.953 1 86.5 327 LEU A CA 1
ATOM 2597 C C . LEU A 1 327 ? 0.478 -7.543 -26.547 1 86.5 327 LEU A C 1
ATOM 2599 O O . LEU A 1 327 ? -0.289 -7.535 -27.516 1 86.5 327 LEU A O 1
ATOM 2603 N N . PRO A 1 328 ? 0.92 -6.398 -26.047 1 82.25 328 PRO A N 1
ATOM 2604 C CA . PRO A 1 328 ? 0.415 -5.121 -26.562 1 82.25 328 PRO A CA 1
ATOM 2605 C C . PRO A 1 328 ? 0.756 -4.895 -28.031 1 82.25 328 PRO A C 1
ATOM 2607 O O . PRO A 1 328 ? 0.155 -4.035 -28.688 1 82.25 328 PRO A O 1
ATOM 2610 N N . PHE A 1 329 ? 1.652 -5.641 -28.594 1 83.25 329 PHE A N 1
ATOM 2611 C CA . PHE A 1 329 ? 2.119 -5.406 -29.953 1 83.25 329 PHE A CA 1
ATOM 2612 C C . PHE A 1 329 ? 1.454 -6.371 -30.938 1 83.25 329 PHE A C 1
ATOM 2614 O O . PHE A 1 329 ? 1.709 -6.32 -32.125 1 83.25 329 PHE A O 1
ATOM 2621 N N . ILE A 1 330 ? 0.775 -7.172 -30.406 1 77.38 330 ILE A N 1
ATOM 2622 C CA . ILE A 1 330 ? 0.119 -8.164 -31.25 1 77.38 330 ILE A CA 1
ATOM 2623 C C . ILE A 1 330 ? -1.251 -7.645 -31.688 1 77.38 330 ILE A C 1
ATOM 2625 O O . ILE A 1 330 ? -1.692 -7.902 -32.812 1 77.38 330 ILE A O 1
ATOM 2629 N N . ALA A 1 331 ? -1.781 -6.82 -30.641 1 56.47 331 ALA A N 1
ATOM 2630 C CA . ALA A 1 331 ? -3.133 -6.316 -30.875 1 56.47 331 ALA A CA 1
ATOM 2631 C C . ALA A 1 331 ? -3.113 -5.086 -31.766 1 56.47 331 ALA A C 1
ATOM 2633 O O . ALA A 1 331 ? -2.291 -4.184 -31.578 1 56.47 331 ALA A O 1
ATOM 2634 N N . GLY A 1 332 ? -3.338 -5.164 -33.031 1 53.28 332 GLY A N 1
ATOM 2635 C CA . GLY A 1 332 ? -3.477 -4.035 -33.938 1 53.28 332 GLY A CA 1
ATOM 2636 C C . GLY A 1 332 ? -3.26 -4.406 -35.406 1 53.28 332 GLY A C 1
ATOM 2637 O O . GLY A 1 332 ? -2.713 -5.469 -35.688 1 53.28 332 GLY A O 1
ATOM 2638 N N . SER A 1 333 ? -3.939 -3.752 -36.125 1 44.75 333 SER A N 1
ATOM 2639 C CA . SER A 1 333 ? -4.152 -3.965 -37.562 1 44.75 333 SER A CA 1
ATOM 2640 C C . SER A 1 333 ? -2.871 -3.734 -38.344 1 44.75 333 SER A C 1
ATOM 2642 O O . SER A 1 333 ? -2.807 -4.047 -39.562 1 44.75 333 SER A O 1
ATOM 2644 N N . GLU A 1 334 ? -1.947 -2.949 -37.781 1 44.06 334 GLU A N 1
ATOM 2645 C CA . GLU A 1 334 ? -0.919 -2.564 -38.719 1 44.06 334 GLU A CA 1
ATOM 2646 C C . GLU A 1 334 ? 0.166 -3.631 -38.844 1 44.06 334 GLU A C 1
ATOM 2648 O O . GLU A 1 334 ? 0.743 -4.039 -37.844 1 44.06 334 GLU A O 1
ATOM 2653 N N . LEU A 1 335 ? 0.095 -4.434 -39.75 1 42.69 335 LEU A N 1
ATOM 2654 C CA . LEU A 1 335 ? 1.076 -5.441 -40.125 1 42.69 335 LEU A CA 1
ATOM 2655 C C . LEU A 1 335 ? 2.449 -4.812 -40.344 1 42.69 335 LEU A C 1
ATOM 2657 O O . LEU A 1 335 ? 2.76 -4.34 -41.438 1 42.69 335 LEU A O 1
ATOM 2661 N N . THR A 1 336 ? 2.889 -4.031 -39.5 1 50.03 336 THR A N 1
ATOM 2662 C CA . THR A 1 336 ? 4.25 -3.602 -39.812 1 50.03 336 THR A CA 1
ATOM 2663 C C . THR A 1 336 ? 5.27 -4.578 -39.219 1 50.03 336 THR A C 1
ATOM 2665 O O . THR A 1 336 ? 4.957 -5.34 -38.312 1 50.03 336 THR A O 1
ATOM 2668 N N . SER A 1 337 ? 6.555 -4.773 -39.812 1 56.16 337 SER A N 1
ATOM 2669 C CA . SER A 1 337 ? 7.723 -5.625 -39.594 1 56.16 337 SER A CA 1
ATOM 2670 C C . SER A 1 337 ? 8.008 -5.824 -38.125 1 56.16 337 SER A C 1
ATOM 2672 O O . SER A 1 337 ? 8.211 -6.953 -37.656 1 56.16 337 SER A O 1
ATOM 2674 N N . PRO A 1 338 ? 8.133 -4.805 -37.219 1 57.53 338 PRO A N 1
ATOM 2675 C CA . PRO A 1 338 ? 8.469 -5.016 -35.812 1 57.53 338 PRO A CA 1
ATOM 2676 C C . PRO A 1 338 ? 7.41 -5.82 -35.062 1 57.53 338 PRO A C 1
ATOM 2678 O O . PRO A 1 338 ? 7.719 -6.473 -34.062 1 57.53 338 PRO A O 1
ATOM 2681 N N . ARG A 1 339 ? 6.473 -6.09 -35.625 1 68.75 339 ARG A N 1
ATOM 2682 C CA . ARG A 1 339 ? 5.336 -6.805 -35.062 1 68.75 339 ARG A CA 1
ATOM 2683 C C . ARG A 1 339 ? 5.535 -8.312 -35.156 1 68.75 339 ARG A C 1
ATOM 2685 O O . ARG A 1 339 ? 5.098 -9.062 -34.281 1 68.75 339 ARG A O 1
ATOM 2692 N N . GLY A 1 340 ? 6.473 -8.562 -36.062 1 79.25 340 GLY A N 1
ATOM 2693 C CA . GLY A 1 340 ? 6.707 -9.984 -36.25 1 79.25 340 GLY A CA 1
ATOM 2694 C C . GLY A 1 340 ? 7.477 -10.617 -35.125 1 79.25 340 GLY A C 1
ATOM 2695 O O . GLY A 1 340 ? 7.121 -11.703 -34.656 1 79.25 340 GLY A O 1
ATOM 2696 N N . SER A 1 341 ? 8.531 -9.922 -34.625 1 87.31 341 SER A N 1
ATOM 2697 C CA . SER A 1 341 ? 9.328 -10.461 -33.5 1 87.31 341 SER A CA 1
ATOM 2698 C C . SER A 1 341 ? 8.508 -10.578 -32.25 1 87.31 341 SER A C 1
ATOM 2700 O O . SER A 1 341 ? 8.617 -11.562 -31.5 1 87.31 341 SER A O 1
ATOM 2702 N N . HIS A 1 342 ? 7.691 -9.609 -32 1 90.69 342 HIS A N 1
ATOM 2703 C CA . HIS A 1 342 ? 6.824 -9.641 -30.828 1 90.69 342 HIS A CA 1
ATOM 2704 C C . HIS A 1 342 ? 5.816 -10.781 -30.922 1 90.69 342 HIS A C 1
ATOM 2706 O O . HIS A 1 342 ? 5.57 -11.477 -29.922 1 90.69 342 HIS A O 1
ATOM 2712 N N . ARG A 1 343 ? 5.297 -10.945 -32.062 1 88.25 343 ARG A N 1
ATOM 2713 C CA . ARG A 1 343 ? 4.32 -12.016 -32.281 1 88.25 343 ARG A CA 1
ATOM 2714 C C . ARG A 1 343 ? 4.941 -13.383 -32.031 1 88.25 343 ARG A C 1
ATOM 2716 O O . ARG A 1 343 ? 4.352 -14.219 -31.344 1 88.25 343 ARG A O 1
ATOM 2723 N N . LEU A 1 344 ? 6.105 -13.57 -32.562 1 91.06 344 LEU A N 1
ATOM 2724 C CA . LEU A 1 344 ? 6.773 -14.859 -32.438 1 91.06 344 LEU A CA 1
ATOM 2725 C C . LEU A 1 344 ? 7.109 -15.125 -30.953 1 91.06 344 LEU A C 1
ATOM 2727 O O . LEU A 1 344 ? 6.941 -16.25 -30.469 1 91.06 344 LEU A O 1
ATOM 2731 N N . ALA A 1 345 ? 7.609 -14.117 -30.312 1 94.62 345 ALA A N 1
ATOM 2732 C CA . ALA A 1 345 ? 7.953 -14.258 -28.891 1 94.62 345 ALA A CA 1
ATOM 2733 C C . ALA A 1 345 ? 6.715 -14.562 -28.062 1 94.62 345 ALA A C 1
ATOM 2735 O O . ALA A 1 345 ? 6.754 -15.422 -27.172 1 94.62 345 ALA A O 1
ATOM 2736 N N . CYS A 1 346 ? 5.668 -13.883 -28.328 1 92.94 346 CYS A N 1
ATOM 2737 C CA . CYS A 1 346 ? 4.418 -14.094 -27.609 1 92.94 346 CYS A CA 1
ATOM 2738 C C . CYS A 1 346 ? 3.859 -15.484 -27.875 1 92.94 346 CYS A C 1
ATOM 2740 O O . CYS A 1 346 ? 3.369 -16.141 -26.953 1 92.94 346 CYS A O 1
ATOM 2742 N N . LEU A 1 347 ? 3.924 -15.875 -29.125 1 92.5 347 LEU A N 1
ATOM 2743 C CA . LEU A 1 347 ? 3.461 -17.203 -29.516 1 92.5 347 LEU A CA 1
ATOM 2744 C C . LEU A 1 347 ? 4.195 -18.297 -28.75 1 92.5 347 LEU A C 1
ATOM 2746 O O . LEU A 1 347 ? 3.564 -19.172 -28.156 1 92.5 347 LEU A O 1
ATOM 2750 N N . GLU A 1 348 ? 5.492 -18.188 -28.75 1 96.19 348 GLU A N 1
ATOM 2751 C CA . GLU A 1 348 ? 6.305 -19.203 -28.094 1 96.19 348 GLU A CA 1
ATOM 2752 C C . GLU A 1 348 ? 6.082 -19.188 -26.578 1 96.19 348 GLU A C 1
ATOM 2754 O O . GLU A 1 348 ? 5.996 -20.25 -25.953 1 96.19 348 GLU A O 1
ATOM 2759 N N . ALA A 1 349 ? 6.039 -18.062 -26 1 97.56 349 ALA A N 1
ATOM 2760 C CA . ALA A 1 349 ? 5.789 -17.953 -24.562 1 97.56 349 ALA A CA 1
ATOM 2761 C C . ALA A 1 349 ? 4.43 -18.547 -24.188 1 97.56 349 ALA A C 1
ATOM 2763 O O . ALA A 1 349 ? 4.301 -19.234 -23.188 1 97.56 349 ALA A O 1
ATOM 2764 N N . SER A 1 350 ? 3.436 -18.25 -24.969 1 94.62 350 SER A N 1
ATOM 2765 C CA . SER A 1 350 ? 2.096 -18.781 -24.719 1 94.62 350 SER A CA 1
ATOM 2766 C C . SER A 1 350 ? 2.076 -20.297 -24.812 1 94.62 350 SER A C 1
ATOM 2768 O O . SER A 1 350 ? 1.487 -20.969 -23.953 1 94.62 350 SER A O 1
ATOM 2770 N N . ARG A 1 351 ? 2.754 -20.781 -25.828 1 96.94 351 ARG A N 1
ATOM 2771 C CA . ARG A 1 351 ? 2.859 -22.219 -26 1 96.94 351 ARG A CA 1
ATOM 2772 C C . ARG A 1 351 ? 3.492 -22.875 -24.781 1 96.94 351 ARG A C 1
ATOM 2774 O O . ARG A 1 351 ? 2.965 -23.859 -24.25 1 96.94 351 ARG A O 1
ATOM 2781 N N . GLN A 1 352 ? 4.57 -22.344 -24.359 1 98.06 352 GLN A N 1
ATOM 2782 C CA . GLN A 1 352 ? 5.312 -22.922 -23.25 1 98.06 352 GLN A CA 1
ATOM 2783 C C . GLN A 1 352 ? 4.523 -22.812 -21.938 1 98.06 352 GLN A C 1
ATOM 2785 O O . GLN A 1 352 ? 4.535 -23.734 -21.125 1 98.06 352 GLN A O 1
ATOM 2790 N N . LEU A 1 353 ? 3.85 -21.719 -21.703 1 98.25 353 LEU A N 1
ATOM 2791 C CA . LEU A 1 353 ? 3.021 -21.562 -20.5 1 98.25 353 LEU A CA 1
ATOM 2792 C C . LEU A 1 353 ? 1.902 -22.594 -20.484 1 98.25 353 LEU A C 1
ATOM 2794 O O . LEU A 1 353 ? 1.647 -23.219 -19.438 1 98.25 353 LEU A O 1
ATOM 2798 N N . LEU A 1 354 ? 1.271 -22.781 -21.625 1 97.19 354 LEU A N 1
ATOM 2799 C CA . LEU A 1 354 ? 0.141 -23.703 -21.688 1 97.19 354 LEU A CA 1
ATOM 2800 C C . LEU A 1 354 ? 0.593 -25.141 -21.453 1 97.19 354 LEU A C 1
ATOM 2802 O O . LEU A 1 354 ? -0.13 -25.938 -20.859 1 97.19 354 LEU A O 1
ATOM 2806 N N . LYS A 1 355 ? 1.783 -25.484 -21.984 1 97.69 355 LYS A N 1
ATOM 2807 C CA . LYS A 1 355 ? 2.326 -26.797 -21.688 1 97.69 355 LYS A CA 1
ATOM 2808 C C . LYS A 1 355 ? 2.473 -27.016 -20.188 1 97.69 355 LYS A C 1
ATOM 2810 O O . LYS A 1 355 ? 2.131 -28.078 -19.672 1 97.69 355 LYS A O 1
ATOM 2815 N N . ARG A 1 356 ? 2.998 -26.031 -19.484 1 98 356 ARG A N 1
ATOM 2816 C CA . ARG A 1 356 ? 3.145 -26.125 -18.031 1 98 356 ARG A CA 1
ATOM 2817 C C . ARG A 1 356 ? 1.783 -26.125 -17.344 1 98 356 ARG A C 1
ATOM 2819 O O . ARG A 1 356 ? 1.573 -26.844 -16.359 1 98 356 ARG A O 1
ATOM 2826 N N . PHE A 1 357 ? 0.887 -25.344 -17.906 1 96.88 357 PHE A N 1
ATOM 2827 C CA . PHE A 1 357 ? -0.46 -25.266 -17.359 1 96.88 357 PHE A CA 1
ATOM 2828 C C . PHE A 1 357 ? -1.156 -26.609 -17.406 1 96.88 357 PHE A C 1
ATOM 2830 O O . PHE A 1 357 ? -1.771 -27.047 -16.438 1 96.88 357 PHE A O 1
ATOM 2837 N N . THR A 1 358 ? -1.077 -27.266 -18.5 1 96 358 THR A N 1
ATOM 2838 C CA . THR A 1 358 ? -1.712 -28.578 -18.656 1 96 358 THR A CA 1
ATOM 2839 C C . THR A 1 358 ? -1.118 -29.578 -17.672 1 96 358 THR A C 1
ATOM 2841 O O . THR A 1 358 ? -1.838 -30.406 -17.125 1 96 358 THR A O 1
ATOM 2844 N N . LEU A 1 359 ? 0.192 -29.516 -17.453 1 96 359 LEU A N 1
ATOM 2845 C CA . LEU A 1 359 ? 0.832 -30.391 -16.484 1 96 359 LEU A CA 1
ATOM 2846 C C . LEU A 1 359 ? 0.358 -30.078 -15.062 1 96 359 LEU A C 1
ATOM 2848 O O . LEU A 1 359 ? 0.05 -31 -14.297 1 96 359 LEU A O 1
ATOM 2852 N N . LEU A 1 360 ? 0.269 -28.844 -14.703 1 95.06 360 LEU A N 1
ATOM 2853 C CA . LEU A 1 360 ? -0.166 -28.422 -13.383 1 95.06 360 LEU A CA 1
ATOM 2854 C C . LEU A 1 360 ? -1.591 -28.891 -13.102 1 95.06 360 LEU A C 1
ATOM 2856 O O . LEU A 1 360 ? -1.931 -29.219 -11.961 1 95.06 360 LEU A O 1
ATOM 2860 N N . ARG A 1 361 ? -2.391 -29.031 -14.164 1 93.38 361 ARG A N 1
ATOM 2861 C CA . ARG A 1 361 ? -3.797 -29.375 -13.977 1 93.38 361 ARG A CA 1
ATOM 2862 C C . ARG A 1 361 ? -4.027 -30.859 -14.211 1 93.38 361 ARG A C 1
ATOM 2864 O O . ARG A 1 361 ? -5.168 -31.328 -14.203 1 93.38 361 ARG A O 1
ATOM 2871 N N . THR A 1 362 ? -2.932 -31.516 -14.461 1 92.94 362 THR A N 1
ATOM 2872 C CA . THR A 1 362 ? -3.035 -32.969 -14.523 1 92.94 362 THR A CA 1
ATOM 2873 C C . THR A 1 362 ? -3.418 -33.531 -13.164 1 92.94 362 THR A C 1
ATOM 2875 O O . THR A 1 362 ? -2.916 -33.094 -12.133 1 92.94 362 THR A O 1
ATOM 2878 N N . GLN A 1 363 ? -4.258 -34.531 -13.109 1 88.69 363 GLN A N 1
ATOM 2879 C CA . GLN A 1 363 ? -4.742 -35.125 -11.867 1 88.69 363 GLN A CA 1
ATOM 2880 C C . GLN A 1 363 ? -3.922 -36.344 -11.484 1 88.69 363 GLN A C 1
ATOM 2882 O O . GLN A 1 363 ? -3.668 -37.219 -12.32 1 88.69 363 GLN A O 1
ATOM 2887 N N . ILE A 1 364 ? -3.389 -36.312 -10.359 1 85.88 364 ILE A N 1
ATOM 2888 C CA . ILE A 1 364 ? -2.748 -37.438 -9.719 1 85.88 364 ILE A CA 1
ATOM 2889 C C . ILE A 1 364 ? -3.559 -37.875 -8.5 1 85.88 364 ILE A C 1
ATOM 2891 O O . ILE A 1 364 ? -3.686 -37.125 -7.531 1 85.88 364 ILE A O 1
ATOM 2895 N N . GLN A 1 365 ? -4.074 -39.156 -8.531 1 79.5 365 GLN A N 1
ATOM 2896 C CA . GLN A 1 365 ? -4.906 -39.688 -7.461 1 79.5 365 GLN A CA 1
ATOM 2897 C C . GLN A 1 365 ? -6.082 -38.75 -7.16 1 79.5 365 GLN A C 1
ATOM 2899 O O . GLN A 1 365 ? -6.359 -38.469 -6 1 79.5 365 GLN A O 1
ATOM 2904 N N . GLY A 1 366 ? -6.625 -38.125 -8.25 1 76.5 366 GLY A N 1
ATOM 2905 C CA . GLY A 1 366 ? -7.855 -37.344 -8.141 1 76.5 366 GLY A CA 1
ATOM 2906 C C . GLY A 1 366 ? -7.617 -35.875 -7.863 1 76.5 366 GLY A C 1
ATOM 2907 O O . GLY A 1 366 ? -8.555 -35.094 -7.836 1 76.5 366 GLY A O 1
ATOM 2908 N N . PHE A 1 367 ? -6.387 -35.531 -7.605 1 81.56 367 PHE A N 1
ATOM 2909 C CA . PHE A 1 367 ? -6.09 -34.125 -7.324 1 81.56 367 PHE A CA 1
ATOM 2910 C C . PHE A 1 367 ? -5.133 -33.562 -8.367 1 81.56 367 PHE A C 1
ATOM 2912 O O . PHE A 1 367 ? -4.199 -34.25 -8.797 1 81.56 367 PHE A O 1
ATOM 2919 N N . SER A 1 368 ? -5.453 -32.344 -8.75 1 88.62 368 SER A N 1
ATOM 2920 C CA . SER A 1 368 ? -4.523 -31.672 -9.648 1 88.62 368 SER A CA 1
ATOM 2921 C C . SER A 1 368 ? -3.193 -31.375 -8.953 1 88.62 368 SER A C 1
ATOM 2923 O O . SER A 1 368 ? -3.154 -31.141 -7.746 1 88.62 368 SER A O 1
ATOM 2925 N N . ILE A 1 369 ? -2.125 -31.406 -9.703 1 91.25 369 ILE A N 1
ATOM 2926 C CA . ILE A 1 369 ? -0.814 -31.062 -9.164 1 91.25 369 ILE A CA 1
ATOM 2927 C C . ILE A 1 369 ? -0.866 -29.656 -8.539 1 91.25 369 ILE A C 1
ATOM 2929 O O . ILE A 1 369 ? -0.267 -29.422 -7.492 1 91.25 369 ILE A O 1
ATOM 2933 N N . PHE A 1 370 ? -1.575 -28.828 -9.156 1 90.94 370 PHE A N 1
ATOM 2934 C CA . PHE A 1 370 ? -1.789 -27.469 -8.672 1 90.94 370 PHE A CA 1
ATOM 2935 C C . PHE A 1 370 ? -3.156 -26.953 -9.094 1 90.94 370 PHE A C 1
ATOM 2937 O O . PHE A 1 370 ? -3.477 -26.938 -10.281 1 90.94 370 PHE A O 1
ATOM 2944 N N . ASP A 1 371 ? -3.877 -26.609 -8.094 1 87.19 371 ASP A N 1
ATOM 2945 C CA . ASP A 1 371 ? -5.223 -26.094 -8.344 1 87.19 371 ASP A CA 1
ATOM 2946 C C . ASP A 1 371 ? -5.363 -24.656 -7.867 1 87.19 371 ASP A C 1
ATOM 2948 O O . ASP A 1 371 ? -5.441 -24.391 -6.664 1 87.19 371 ASP A O 1
ATOM 2952 N N . CYS A 1 372 ? -5.41 -23.719 -8.727 1 89.75 372 CYS A N 1
ATOM 2953 C CA . CYS A 1 372 ? -5.543 -22.297 -8.461 1 89.75 372 CYS A CA 1
ATOM 2954 C C . CYS A 1 372 ? -6.324 -21.594 -9.57 1 89.75 372 CYS A C 1
ATOM 2956 O O . CYS A 1 372 ? -5.891 -21.578 -10.719 1 89.75 372 CYS A O 1
ATOM 2958 N N . LYS A 1 373 ? -7.414 -21.016 -9.195 1 85.38 373 LYS A N 1
ATOM 2959 C CA . LYS A 1 373 ? -8.312 -20.422 -10.18 1 85.38 373 LYS A CA 1
ATOM 2960 C C . LYS A 1 373 ? -7.652 -19.219 -10.867 1 85.38 373 LYS A C 1
ATOM 2962 O O . LYS A 1 373 ? -7.898 -18.969 -12.047 1 85.38 373 LYS A O 1
ATOM 2967 N N . THR A 1 374 ? -6.863 -18.484 -10.148 1 86.44 374 THR A N 1
ATOM 2968 C CA . THR A 1 374 ? -6.152 -17.359 -10.766 1 86.44 374 THR A CA 1
ATOM 2969 C C . THR A 1 374 ? -5.191 -17.859 -11.836 1 86.44 374 THR A C 1
ATOM 2971 O O . THR A 1 374 ? -5.051 -17.234 -12.891 1 86.44 374 THR A O 1
ATOM 2974 N N . SER A 1 375 ? -4.562 -19 -11.633 1 90 375 SER A N 1
ATOM 2975 C CA . SER A 1 375 ? -3.703 -19.594 -12.648 1 90 375 SER A CA 1
ATOM 2976 C C . SER A 1 375 ? -4.516 -20.062 -13.852 1 90 375 SER A C 1
ATOM 2978 O O . SER A 1 375 ? -4.039 -20.031 -14.984 1 90 375 SER A O 1
ATOM 2980 N N . ASP A 1 376 ? -5.715 -20.547 -13.578 1 86.44 376 ASP A N 1
ATOM 2981 C CA . ASP A 1 376 ? -6.602 -20.906 -14.68 1 86.44 376 ASP A CA 1
ATOM 2982 C C . ASP A 1 376 ? -6.855 -19.703 -15.586 1 86.44 376 ASP A C 1
ATOM 2984 O O . ASP A 1 376 ? -6.875 -19.844 -16.812 1 86.44 376 ASP A O 1
ATOM 2988 N N . PHE A 1 377 ? -7.004 -18.656 -14.922 1 83.25 377 PHE A N 1
ATOM 2989 C CA . PHE A 1 377 ? -7.203 -17.438 -15.688 1 83.25 377 PHE A CA 1
ATOM 2990 C C . PHE A 1 377 ? -5.977 -17.125 -16.531 1 83.25 377 PHE A C 1
ATOM 2992 O O . PHE A 1 377 ? -6.102 -16.719 -17.688 1 83.25 377 PHE A O 1
ATOM 2999 N N . VAL A 1 378 ? -4.879 -17.266 -15.992 1 89.38 378 VAL A N 1
ATOM 3000 C CA . VAL A 1 378 ? -3.641 -17.016 -16.719 1 89.38 378 VAL A CA 1
ATOM 3001 C C . VAL A 1 378 ? -3.52 -18.016 -17.875 1 89.38 378 VAL A C 1
ATOM 3003 O O . VAL A 1 378 ? -3.092 -17.641 -18.969 1 89.38 378 VAL A O 1
ATOM 3006 N N . GLY A 1 379 ? -3.904 -19.266 -17.594 1 89.56 379 GLY A N 1
ATOM 3007 C CA . GLY A 1 379 ? -3.949 -20.25 -18.656 1 89.56 379 GLY A CA 1
ATOM 3008 C C . GLY A 1 379 ? -4.891 -19.875 -19.781 1 89.56 379 GLY A C 1
ATOM 3009 O O . GLY A 1 379 ? -4.562 -20.031 -20.969 1 89.56 379 GLY A O 1
ATOM 3010 N N . PHE A 1 380 ? -5.945 -19.406 -19.406 1 84.44 380 PHE A N 1
ATOM 3011 C CA . PHE A 1 380 ? -6.91 -18.938 -20.406 1 84.44 380 PHE A CA 1
ATOM 3012 C C . PHE A 1 380 ? -6.324 -17.797 -21.219 1 84.44 380 PHE A C 1
ATOM 3014 O O . PHE A 1 380 ? -6.426 -17.797 -22.453 1 84.44 380 PHE A O 1
ATOM 3021 N N . MET A 1 381 ? -5.738 -16.859 -20.562 1 83.75 381 MET A N 1
ATOM 3022 C CA . MET A 1 381 ? -5.109 -15.734 -21.234 1 83.75 381 MET A CA 1
ATOM 3023 C C . MET A 1 381 ? -4.047 -16.203 -22.219 1 83.75 381 MET A C 1
ATOM 3025 O O . MET A 1 381 ? -3.938 -15.672 -23.328 1 83.75 381 MET A O 1
ATOM 3029 N N . ALA A 1 382 ? -3.328 -17.094 -21.812 1 91.12 382 ALA A N 1
ATOM 3030 C CA . ALA A 1 382 ? -2.279 -17.625 -22.672 1 91.12 382 ALA A CA 1
ATOM 3031 C C . ALA A 1 382 ? -2.875 -18.312 -23.906 1 91.12 382 ALA A C 1
ATOM 3033 O O . ALA A 1 382 ? -2.326 -18.219 -25 1 91.12 382 ALA A O 1
ATOM 3034 N N . SER A 1 383 ? -3.971 -18.984 -23.703 1 88.19 383 SER A N 1
ATOM 3035 C CA . SER A 1 383 ? -4.633 -19.641 -24.828 1 88.19 383 SER A CA 1
ATOM 3036 C C . SER A 1 383 ? -5.148 -18.609 -25.844 1 88.19 383 SER A C 1
ATOM 3038 O O . SER A 1 383 ? -5.004 -18.797 -27.047 1 88.19 383 SER A O 1
ATOM 3040 N N . VAL A 1 384 ? -5.734 -17.641 -25.328 1 81.19 384 VAL A N 1
ATOM 3041 C CA . VAL A 1 384 ? -6.227 -16.562 -26.203 1 81.19 384 VAL A CA 1
ATOM 3042 C C . VAL A 1 384 ? -5.059 -15.922 -26.938 1 81.19 384 VAL A C 1
ATOM 3044 O O . VAL A 1 384 ? -5.148 -15.656 -28.141 1 81.19 384 VAL A O 1
ATOM 3047 N N . SER A 1 385 ? -4.004 -15.617 -26.234 1 85.75 385 SER A N 1
ATOM 3048 C CA . SER A 1 385 ? -2.814 -15.039 -26.844 1 85.75 385 SER A CA 1
ATOM 3049 C C . SER A 1 385 ? -2.266 -15.945 -27.953 1 85.75 385 SER A C 1
ATOM 3051 O O . SER A 1 385 ? -1.867 -15.461 -29.016 1 85.75 385 SER A O 1
ATOM 3053 N N . LEU A 1 386 ? -2.229 -17.219 -27.688 1 89.56 386 LEU A N 1
ATOM 3054 C CA . LEU A 1 386 ? -1.76 -18.188 -28.672 1 89.56 386 LEU A CA 1
ATOM 3055 C C . LEU A 1 386 ? -2.619 -18.156 -29.938 1 89.56 386 LEU A C 1
ATOM 3057 O O . LEU A 1 386 ? -2.094 -18.078 -31.047 1 89.56 386 LEU A O 1
ATOM 3061 N N . ILE A 1 387 ? -3.855 -18.125 -29.719 1 81.25 387 ILE A N 1
ATOM 3062 C CA . ILE A 1 387 ? -4.797 -18.109 -30.844 1 81.25 387 ILE A CA 1
ATOM 3063 C C . ILE A 1 387 ? -4.648 -16.828 -31.641 1 81.25 387 ILE A C 1
ATOM 3065 O O . ILE A 1 387 ? -4.637 -16.844 -32.875 1 81.25 387 ILE A O 1
ATOM 3069 N N . LEU A 1 388 ? -4.531 -15.727 -30.969 1 78 388 LEU A N 1
ATOM 3070 C CA . LEU A 1 388 ? -4.352 -14.438 -31.625 1 78 388 LEU A CA 1
ATOM 3071 C C . LEU A 1 388 ? -3.076 -14.422 -32.469 1 78 388 LEU A C 1
ATOM 3073 O O . LEU A 1 388 ? -3.068 -13.914 -33.594 1 78 388 LEU A O 1
ATOM 3077 N N . CYS A 1 389 ? -2.059 -14.969 -31.906 1 82.88 389 CYS A N 1
ATOM 3078 C CA . CYS A 1 389 ? -0.781 -15 -32.625 1 82.88 389 CYS A CA 1
ATOM 3079 C C . CYS A 1 389 ? -0.854 -15.906 -33.844 1 82.88 389 CYS A C 1
ATOM 3081 O O . CYS A 1 389 ? -0.212 -15.641 -34.844 1 82.88 389 CYS A O 1
ATOM 3083 N N . LEU A 1 390 ? -1.642 -16.922 -33.781 1 80.06 390 LEU A N 1
ATOM 3084 C CA . LEU A 1 390 ? -1.765 -17.891 -34.875 1 80.06 390 LEU A CA 1
ATOM 3085 C C . LEU A 1 390 ? -2.701 -17.359 -35.938 1 80.06 390 LEU A C 1
ATOM 3087 O O . LEU A 1 390 ? -2.588 -17.75 -37.094 1 80.06 390 LEU A O 1
ATOM 3091 N N . SER A 1 391 ? -3.639 -16.484 -35.594 1 72.25 391 SER A N 1
ATOM 3092 C CA . SER A 1 391 ? -4.664 -16.016 -36.531 1 72.25 391 SER A CA 1
ATOM 3093 C C . SER A 1 391 ? -4.164 -14.828 -37.344 1 72.25 391 SER A C 1
ATOM 3095 O O . SER A 1 391 ? -4.789 -14.445 -38.344 1 72.25 391 SER A O 1
ATOM 3097 N N . GLN A 1 392 ? -3.191 -14.109 -37 1 64.31 392 GLN A N 1
ATOM 3098 C CA . GLN A 1 392 ? -2.748 -12.945 -37.75 1 64.31 392 GLN A CA 1
ATOM 3099 C C . GLN A 1 392 ? -2.094 -13.352 -39.062 1 64.31 392 GLN A C 1
ATOM 3101 O O . GLN A 1 392 ? -1.284 -14.273 -39.094 1 64.31 392 GLN A O 1
ATOM 3106 N N . PRO A 1 393 ? -2.826 -12.82 -40.219 1 54.44 393 PRO A N 1
ATOM 3107 C CA . PRO A 1 393 ? -2.258 -13.141 -41.531 1 54.44 393 PRO A CA 1
ATOM 3108 C C . PRO A 1 393 ? -0.787 -12.75 -41.656 1 54.44 393 PRO A C 1
ATOM 3110 O O . PRO A 1 393 ? -0.375 -11.719 -41.125 1 54.44 393 PRO A O 1
ATOM 3113 N N . ARG A 1 394 ? 0.064 -13.695 -41.75 1 52.59 394 ARG A N 1
ATOM 3114 C CA . ARG A 1 394 ? 1.433 -13.344 -42.094 1 52.59 394 ARG A CA 1
ATOM 3115 C C . ARG A 1 394 ? 1.474 -12.617 -43.438 1 52.59 394 ARG A C 1
ATOM 3117 O O . ARG A 1 394 ? 0.578 -12.781 -44.281 1 52.59 394 ARG A O 1
ATOM 3124 N N . SER A 1 395 ? 2.084 -11.328 -43.562 1 48.88 395 SER A N 1
ATOM 3125 C CA . SER A 1 395 ? 2.129 -10.578 -44.812 1 48.88 395 SER A CA 1
ATOM 3126 C C . SER A 1 395 ? 1.741 -11.453 -46 1 48.88 395 SER A C 1
ATOM 3128 O O . SER A 1 395 ? 0.942 -11.047 -46.844 1 48.88 395 SER A O 1
ATOM 3130 N N . ASN A 1 396 ? 2.662 -12.078 -46.625 1 44.16 396 ASN A N 1
ATOM 3131 C CA . ASN A 1 396 ? 2.555 -12.742 -47.906 1 44.16 396 ASN A CA 1
ATOM 3132 C C . ASN A 1 396 ? 1.87 -14.102 -47.781 1 44.16 396 ASN A C 1
ATOM 3134 O O . ASN A 1 396 ? 1.773 -14.844 -48.781 1 44.16 396 ASN A O 1
ATOM 3138 N N . GLU A 1 397 ? 1.851 -14.672 -46.688 1 46.12 397 GLU A N 1
ATOM 3139 C CA . GLU A 1 397 ? 1.661 -16.109 -46.719 1 46.12 397 GLU A CA 1
ATOM 3140 C C . GLU A 1 397 ? 0.203 -16.484 -46.469 1 46.12 397 GLU A C 1
ATOM 3142 O O . GLU A 1 397 ? -0.535 -15.719 -45.844 1 46.12 397 GLU A O 1
ATOM 3147 N N . ILE A 1 398 ? -0.313 -17.453 -47.219 1 42.84 398 ILE A N 1
ATOM 3148 C CA . ILE A 1 398 ? -1.428 -18.406 -47.156 1 42.84 398 ILE A CA 1
ATOM 3149 C C . ILE A 1 398 ? -1.76 -18.719 -45.719 1 42.84 398 ILE A C 1
ATOM 3151 O O . ILE A 1 398 ? -0.87 -18.734 -44.844 1 42.84 398 ILE A O 1
ATOM 3155 N N . ILE A 1 399 ? -2.979 -18.516 -45.375 1 47.97 399 ILE A N 1
ATOM 3156 C CA . ILE A 1 399 ? -3.5 -18.984 -44.125 1 47.97 399 ILE A CA 1
ATOM 3157 C C . ILE A 1 399 ? -2.715 -20.219 -43.656 1 47.97 399 ILE A C 1
ATOM 3159 O O . ILE A 1 399 ? -2.779 -21.266 -44.281 1 47.97 399 ILE A O 1
ATOM 3163 N N . VAL A 1 400 ? -1.537 -20.125 -43.219 1 54.97 400 VAL A N 1
ATOM 3164 C CA . VAL A 1 400 ? -0.79 -21.266 -42.719 1 54.97 400 VAL A CA 1
ATOM 3165 C C . VAL A 1 400 ? -1.618 -21.984 -41.656 1 54.97 400 VAL A C 1
ATOM 3167 O O . VAL A 1 400 ? -2.145 -21.359 -40.719 1 54.97 400 VAL A O 1
ATOM 3170 N N . PRO A 1 401 ? -1.999 -23.203 -42 1 61.69 401 PRO A N 1
ATOM 3171 C CA . PRO A 1 401 ? -2.74 -24.016 -41 1 61.69 401 PRO A CA 1
ATOM 3172 C C . PRO A 1 401 ? -2.082 -24.016 -39.625 1 61.69 401 PRO A C 1
ATOM 3174 O O . PRO A 1 401 ? -0.854 -23.953 -39.531 1 61.69 401 PRO A O 1
ATOM 3177 N N . VAL A 1 402 ? -2.881 -23.938 -38.562 1 74.81 402 VAL A N 1
ATOM 3178 C CA . VAL A 1 402 ? -2.414 -24.031 -37.188 1 74.81 402 VAL A CA 1
ATOM 3179 C C . VAL A 1 402 ? -1.696 -25.375 -37 1 74.81 402 VAL A C 1
ATOM 3181 O O . VAL A 1 402 ? -2.238 -26.422 -37.312 1 74.81 402 VAL A O 1
ATOM 3184 N N . PRO A 1 403 ? -0.464 -25.391 -36.625 1 82.5 403 PRO A N 1
ATOM 3185 C CA . PRO A 1 403 ? 0.258 -26.641 -36.375 1 82.5 403 PRO A CA 1
ATOM 3186 C C . PRO A 1 403 ? -0.509 -27.578 -35.438 1 82.5 403 PRO A C 1
ATOM 3188 O O . PRO A 1 403 ? -1.224 -27.125 -34.562 1 82.5 403 PRO A O 1
ATOM 3191 N N . ASP A 1 404 ? -0.367 -28.875 -35.656 1 86.62 404 ASP A N 1
ATOM 3192 C CA . ASP A 1 404 ? -1.059 -29.906 -34.875 1 86.62 404 ASP A CA 1
ATOM 3193 C C . ASP A 1 404 ? -0.746 -29.781 -33.375 1 86.62 404 ASP A C 1
ATOM 3195 O O . ASP A 1 404 ? -1.623 -29.984 -32.531 1 86.62 404 ASP A O 1
ATOM 3199 N N . GLU A 1 405 ? 0.46 -29.484 -33.125 1 89.94 405 GLU A N 1
ATOM 3200 C CA . GLU A 1 405 ? 0.863 -29.359 -31.734 1 89.94 405 GLU A CA 1
ATOM 3201 C C . GLU A 1 405 ? 0.063 -28.281 -31.016 1 89.94 405 GLU A C 1
ATOM 3203 O O . GLU A 1 405 ? -0.355 -28.453 -29.875 1 89.94 405 GLU A O 1
ATOM 3208 N N . ASP A 1 406 ? -0.093 -27.219 -31.688 1 90.44 406 ASP A N 1
ATOM 3209 C CA . ASP A 1 406 ? -0.843 -26.109 -31.109 1 90.44 406 ASP A CA 1
ATOM 3210 C C . ASP A 1 406 ? -2.326 -26.453 -30.984 1 90.44 406 ASP A C 1
ATOM 3212 O O . ASP A 1 406 ? -2.973 -26.094 -30 1 90.44 406 ASP A O 1
ATOM 3216 N N . GLN A 1 407 ? -2.867 -27.141 -31.938 1 85.44 407 GLN A N 1
ATOM 3217 C CA . GLN A 1 407 ? -4.262 -27.562 -31.891 1 85.44 407 GLN A CA 1
ATOM 3218 C C . GLN A 1 407 ? -4.5 -28.5 -30.703 1 85.44 407 GLN A C 1
ATOM 3220 O O . GLN A 1 407 ? -5.508 -28.391 -30.016 1 85.44 407 GLN A O 1
ATOM 3225 N N . ASN A 1 408 ? -3.576 -29.422 -30.562 1 90.81 408 ASN A N 1
ATOM 3226 C CA . ASN A 1 408 ? -3.68 -30.359 -29.438 1 90.81 408 ASN A CA 1
ATOM 3227 C C . ASN A 1 408 ? -3.613 -29.656 -28.094 1 90.81 408 ASN A C 1
ATOM 3229 O O . ASN A 1 408 ? -4.336 -30.016 -27.172 1 90.81 408 ASN A O 1
ATOM 3233 N N . LEU A 1 409 ? -2.719 -28.766 -28.047 1 92.25 409 LEU A N 1
ATOM 3234 C CA . LEU A 1 409 ? -2.564 -28 -26.812 1 92.25 409 LEU A CA 1
ATOM 3235 C C . LEU A 1 409 ? -3.84 -27.234 -26.484 1 92.25 409 LEU A C 1
ATOM 3237 O O . LEU A 1 409 ? -4.305 -27.25 -25.344 1 92.25 409 LEU A O 1
ATOM 3241 N N . ILE A 1 410 ? -4.367 -26.578 -27.422 1 86.19 410 ILE A N 1
ATOM 3242 C CA . ILE A 1 410 ? -5.605 -25.828 -27.25 1 86.19 410 ILE A CA 1
ATOM 3243 C C . ILE A 1 410 ? -6.73 -26.781 -26.828 1 86.19 410 ILE A C 1
ATOM 3245 O O . ILE A 1 410 ? -7.531 -26.453 -25.953 1 86.19 410 ILE A O 1
ATOM 3249 N N . ALA A 1 411 ? -6.777 -27.891 -27.438 1 87.12 411 ALA A N 1
ATOM 3250 C CA . ALA A 1 411 ? -7.797 -28.891 -27.109 1 87.12 411 ALA A CA 1
ATOM 3251 C C . ALA A 1 411 ? -7.652 -29.359 -25.672 1 87.12 411 ALA A C 1
ATOM 3253 O O . ALA A 1 411 ? -8.648 -29.562 -24.969 1 87.12 411 ALA A O 1
ATOM 3254 N N . GLN A 1 412 ? -6.422 -29.594 -25.25 1 90.88 412 GLN A N 1
ATOM 3255 C CA . GLN A 1 412 ? -6.168 -30 -23.859 1 90.88 412 GLN A CA 1
ATOM 3256 C C . GLN A 1 412 ? -6.645 -28.938 -22.875 1 90.88 412 GLN A C 1
ATOM 3258 O O . GLN A 1 412 ? -7.25 -29.266 -21.859 1 90.88 412 GLN A O 1
ATOM 3263 N N . VAL A 1 413 ? -6.332 -27.75 -23.141 1 89.38 413 VAL A N 1
ATOM 3264 C CA . VAL A 1 413 ? -6.738 -26.641 -22.281 1 89.38 413 VAL A CA 1
ATOM 3265 C C . VAL A 1 413 ? -8.258 -26.547 -22.25 1 89.38 413 VAL A C 1
ATOM 3267 O O . VAL A 1 413 ? -8.852 -26.328 -21.188 1 89.38 413 VAL A O 1
ATOM 3270 N N . LYS A 1 414 ? -8.875 -26.719 -23.391 1 84.81 414 LYS A N 1
ATOM 3271 C CA . LYS A 1 414 ? -10.328 -26.719 -23.453 1 84.81 414 LYS A CA 1
ATOM 3272 C C . LYS A 1 414 ? -10.922 -27.812 -22.562 1 84.81 414 LYS A C 1
ATOM 3274 O O . LYS A 1 414 ? -11.906 -27.562 -21.859 1 84.81 414 LYS A O 1
ATOM 3279 N N . CYS A 1 415 ? -10.336 -28.953 -22.594 1 87.19 415 CYS A N 1
ATOM 3280 C CA . CYS A 1 415 ? -10.789 -30.047 -21.766 1 87.19 415 CYS A CA 1
ATOM 3281 C C . CYS A 1 415 ? -10.68 -29.703 -20.281 1 87.19 415 CYS A C 1
ATOM 3283 O O . CYS A 1 415 ? -11.555 -30.062 -19.484 1 87.19 415 CYS A O 1
ATOM 3285 N N . ILE A 1 416 ? -9.617 -29.078 -19.938 1 88.25 416 ILE A N 1
ATOM 3286 C CA . ILE A 1 416 ? -9.422 -28.656 -18.547 1 88.25 416 ILE A CA 1
ATOM 3287 C C . ILE A 1 416 ? -10.539 -27.703 -18.141 1 88.25 416 ILE A C 1
ATOM 3289 O O . ILE A 1 416 ? -11.133 -27.844 -17.078 1 88.25 416 ILE A O 1
ATOM 3293 N N . PHE A 1 417 ? -10.891 -26.797 -18.922 1 83.75 417 PHE A N 1
ATOM 3294 C CA . PHE A 1 417 ? -11.898 -25.812 -18.594 1 83.75 417 PHE A CA 1
ATOM 3295 C C . PHE A 1 417 ? -13.289 -26.438 -18.562 1 83.75 417 PHE A C 1
ATOM 3297 O O . PHE A 1 417 ? -14.141 -26.047 -17.766 1 83.75 417 PHE A O 1
ATOM 3304 N N . GLU A 1 418 ? -13.5 -27.359 -19.453 1 80.94 418 GLU A N 1
ATOM 3305 C CA . GLU A 1 418 ? -14.766 -28.094 -19.422 1 80.94 418 GLU A CA 1
ATOM 3306 C C . GLU A 1 418 ? -14.922 -28.859 -18.109 1 80.94 418 GLU A C 1
ATOM 3308 O O . GLU A 1 418 ? -16.016 -28.891 -17.531 1 80.94 418 GLU A O 1
ATOM 3313 N N . ARG A 1 419 ? -13.852 -29.422 -17.719 1 83.44 419 ARG A N 1
ATOM 3314 C CA . ARG A 1 419 ? -13.867 -30.125 -16.438 1 83.44 419 ARG A CA 1
ATOM 3315 C C . ARG A 1 419 ? -14.148 -29.156 -15.289 1 83.44 419 ARG A C 1
ATOM 3317 O O . ARG A 1 419 ? -14.922 -29.469 -14.383 1 83.44 419 ARG A O 1
ATOM 3324 N N . GLU A 1 420 ? -13.508 -28.047 -15.289 1 77.69 420 GLU A N 1
ATOM 3325 C CA . GLU A 1 420 ? -13.711 -27.031 -14.258 1 77.69 420 GLU A CA 1
ATOM 3326 C C . GLU A 1 420 ? -15.148 -26.516 -14.266 1 77.69 420 GLU A C 1
ATOM 3328 O O . GLU A 1 420 ? -15.719 -26.234 -13.211 1 77.69 420 GLU A O 1
ATOM 3333 N N . GLU A 1 421 ? -15.688 -26.328 -15.406 1 72.81 421 GLU A N 1
ATOM 3334 C CA . GLU A 1 421 ? -17.078 -25.891 -15.539 1 72.81 421 GLU A CA 1
ATOM 3335 C C . GLU A 1 421 ? -18.031 -26.906 -14.906 1 72.81 421 GLU A C 1
ATOM 3337 O O . GLU A 1 421 ? -19 -26.516 -14.242 1 72.81 421 GLU A O 1
ATOM 3342 N N . LYS A 1 422 ? -17.766 -28.047 -15.18 1 73.25 422 LYS A N 1
ATOM 3343 C CA . LYS A 1 422 ? -18.594 -29.109 -14.602 1 73.25 422 LYS A CA 1
ATOM 3344 C C . LYS A 1 422 ? -18.5 -29.109 -13.078 1 73.25 422 LYS A C 1
ATOM 3346 O O . LYS A 1 422 ? -19.469 -29.438 -12.391 1 73.25 422 LYS A O 1
ATOM 3351 N N . ALA A 1 423 ? -17.391 -28.719 -12.633 1 66.62 423 ALA A N 1
ATOM 3352 C CA . ALA A 1 423 ? -17.172 -28.672 -11.188 1 66.62 423 ALA A CA 1
ATOM 3353 C C . ALA A 1 423 ? -17.719 -27.375 -10.609 1 66.62 423 ALA A C 1
ATOM 3355 O O . ALA A 1 423 ? -17.641 -27.141 -9.398 1 66.62 423 ALA A O 1
ATOM 3356 N N . GLY A 1 424 ? -18.391 -26.578 -11.43 1 58.84 424 GLY A N 1
ATOM 3357 C CA . GLY A 1 424 ? -19.078 -25.391 -10.945 1 58.84 424 GLY A CA 1
ATOM 3358 C C . GLY A 1 424 ? -18.266 -24.125 -11.133 1 58.84 424 GLY A C 1
ATOM 3359 O O . GLY A 1 424 ? -18.672 -23.047 -10.688 1 58.84 424 GLY A O 1
ATOM 3360 N N . TRP A 1 425 ? -17.109 -24.344 -11.562 1 55.97 425 TRP A N 1
ATOM 3361 C CA . TRP A 1 425 ? -16.328 -23.125 -11.766 1 55.97 425 TRP A CA 1
ATOM 3362 C C . TRP A 1 425 ? -16.531 -22.578 -13.18 1 55.97 425 TRP A C 1
ATOM 3364 O O . TRP A 1 425 ? -16.391 -23.312 -14.156 1 55.97 425 TRP A O 1
ATOM 3374 N N . VAL A 1 426 ? -17.422 -21.703 -13.422 1 45 426 VAL A N 1
ATOM 3375 C CA . VAL A 1 426 ? -17.516 -21.062 -14.727 1 45 426 VAL A CA 1
ATOM 3376 C C . VAL A 1 426 ? -16.578 -19.859 -14.789 1 45 426 VAL A C 1
ATOM 3378 O O . VAL A 1 426 ? -16.656 -18.953 -13.961 1 45 426 VAL A O 1
ATOM 3381 N N . PRO A 1 427 ? -15.469 -20.203 -15.414 1 43.94 427 PRO A N 1
ATOM 3382 C CA . PRO A 1 427 ? -14.664 -18.984 -15.562 1 43.94 427 PRO A CA 1
ATOM 3383 C C . PRO A 1 427 ? -15.516 -17.766 -15.891 1 43.94 427 PRO A C 1
ATOM 3385 O O . PRO A 1 427 ? -16.312 -17.781 -16.828 1 43.94 427 PRO A O 1
ATOM 3388 N N . VAL A 1 428 ? -15.961 -17.125 -15.016 1 38.84 428 VAL A N 1
ATOM 3389 C CA . VAL A 1 428 ? -16.844 -15.977 -15.109 1 38.84 428 VAL A CA 1
ATOM 3390 C C . VAL A 1 428 ? -16.562 -15.211 -16.391 1 38.84 428 VAL A C 1
ATOM 3392 O O . VAL A 1 428 ? -17.438 -14.508 -16.906 1 38.84 428 VAL A O 1
ATOM 3395 N N . ALA A 1 429 ? -15.297 -15.047 -16.609 1 38.44 429 ALA A N 1
ATOM 3396 C CA . ALA A 1 429 ? -14.992 -14.203 -17.766 1 38.44 429 ALA A CA 1
ATOM 3397 C C . ALA A 1 429 ? -15.609 -14.766 -19.047 1 38.44 429 ALA A C 1
ATOM 3399 O O . ALA A 1 429 ? -15.602 -14.109 -20.078 1 38.44 429 ALA A O 1
ATOM 3400 N N . CYS A 1 430 ? -15.797 -16.094 -19.141 1 36.16 430 CYS A N 1
ATOM 3401 C CA . CYS A 1 430 ? -16.234 -16.531 -20.453 1 36.16 430 CYS A CA 1
ATOM 3402 C C . CYS A 1 430 ? -17.75 -16.469 -20.578 1 36.16 430 CYS A C 1
ATOM 3404 O O . CYS A 1 430 ? -18.438 -17.453 -20.281 1 36.16 430 CYS A O 1
ATOM 3406 N N . PRO A 1 431 ? -18.234 -15.422 -20.094 1 35.5 431 PRO A N 1
ATOM 3407 C CA . PRO A 1 431 ? -19.672 -15.508 -20.359 1 35.5 431 PRO A CA 1
ATOM 3408 C C . PRO A 1 431 ? -20.016 -16.453 -21.516 1 35.5 431 PRO A C 1
ATOM 3410 O O . PRO A 1 431 ? -21.094 -17.047 -21.531 1 35.5 431 PRO A O 1
ATOM 3413 N N . ASP A 1 432 ? -19.516 -16.047 -22.781 1 34.22 432 ASP A N 1
ATOM 3414 C CA . ASP A 1 432 ? -19.984 -16.703 -24 1 34.22 432 ASP A CA 1
ATOM 3415 C C . ASP A 1 432 ? -19.234 -18.016 -24.234 1 34.22 432 ASP A C 1
ATOM 3417 O O . ASP A 1 432 ? -18.016 -18.016 -24.328 1 34.22 432 ASP A O 1
ATOM 3421 N N . GLU A 1 433 ? -19.719 -19.172 -23.781 1 39.22 433 GLU A N 1
ATOM 3422 C CA . GLU A 1 433 ? -19.391 -20.469 -24.359 1 39.22 433 GLU A CA 1
ATOM 3423 C C . GLU A 1 433 ? -18.625 -20.312 -25.672 1 39.22 433 GLU A C 1
ATOM 3425 O O . GLU A 1 433 ? -18.016 -21.266 -26.156 1 39.22 433 GLU A O 1
ATOM 3430 N N . GLN A 1 434 ? -18.766 -19.172 -26.234 1 39.59 434 GLN A N 1
ATOM 3431 C CA . GLN A 1 434 ? -18.391 -18.938 -27.625 1 39.59 434 GLN A CA 1
ATOM 3432 C C . GLN A 1 434 ? -16.891 -18.656 -27.766 1 39.59 434 GLN A C 1
ATOM 3434 O O . GLN A 1 434 ? -16.328 -18.812 -28.844 1 39.59 434 GLN A O 1
ATOM 3439 N N . ILE A 1 435 ? -16.328 -18.062 -26.781 1 39.19 435 ILE A N 1
ATOM 3440 C CA . ILE A 1 435 ? -14.945 -17.719 -27.078 1 39.19 435 ILE A CA 1
ATOM 3441 C C . ILE A 1 435 ? -14.125 -18.984 -27.266 1 39.19 435 ILE A C 1
ATOM 3443 O O . ILE A 1 435 ? -13.328 -19.078 -28.203 1 39.19 435 ILE A O 1
ATOM 3447 N N . MET A 1 436 ? -14.156 -19.891 -26.281 1 42.03 436 MET A N 1
ATOM 3448 C CA . MET A 1 436 ? -13.391 -21.125 -26.516 1 42.03 436 MET A CA 1
ATOM 3449 C C . MET A 1 436 ? -13.977 -21.922 -27.672 1 42.03 436 MET A C 1
ATOM 3451 O O . MET A 1 436 ? -13.297 -22.766 -28.25 1 42.03 436 MET A O 1
ATOM 3455 N N . THR A 1 437 ? -15.234 -21.891 -27.75 1 42.38 437 THR A N 1
ATOM 3456 C CA . THR A 1 437 ? -15.805 -22.516 -28.922 1 42.38 437 THR A CA 1
ATOM 3457 C C . THR A 1 437 ? -15.422 -21.75 -30.188 1 42.38 437 THR A C 1
ATOM 3459 O O . THR A 1 437 ? -15.609 -22.234 -31.297 1 42.38 437 THR A O 1
ATOM 3462 N N . ALA A 1 438 ? -15.219 -20.531 -30.047 1 36 438 ALA A N 1
ATOM 3463 C CA . ALA A 1 438 ? -14.742 -19.781 -31.219 1 36 438 ALA A CA 1
ATOM 3464 C C . ALA A 1 438 ? -13.344 -20.234 -31.625 1 36 438 ALA A C 1
ATOM 3466 O O . ALA A 1 438 ? -12.852 -19.844 -32.688 1 36 438 ALA A O 1
ATOM 3467 N N . VAL A 1 439 ? -12.672 -20.844 -30.891 1 35.16 439 VAL A N 1
ATOM 3468 C CA . VAL A 1 439 ? -11.336 -21.328 -31.203 1 35.16 439 VAL A CA 1
ATOM 3469 C C . VAL A 1 439 ? -11.391 -22.266 -32.406 1 35.16 439 VAL A C 1
ATOM 3471 O O . VAL A 1 439 ? -10.438 -22.344 -33.188 1 35.16 439 VAL A O 1
ATOM 3474 N N . PRO A 1 440 ? -12.266 -23.109 -32.531 1 35.25 440 PRO A N 1
ATOM 3475 C CA . PRO A 1 440 ? -12.117 -23.938 -33.719 1 35.25 440 PRO A CA 1
ATOM 3476 C C . PRO A 1 440 ? -12.203 -23.109 -35.031 1 35.25 440 PRO A C 1
ATOM 3478 O O . PRO A 1 440 ? -11.555 -23.453 -36 1 35.25 440 PRO A O 1
ATOM 3481 N N . SER A 1 441 ? -13.273 -22.359 -35.406 1 34.5 441 SER A N 1
ATOM 3482 C CA . SER A 1 441 ? -13.359 -21.703 -36.688 1 34.5 441 SER A CA 1
ATOM 3483 C C . SER A 1 441 ? -12.602 -20.375 -36.688 1 34.5 441 SER A C 1
ATOM 3485 O O . SER A 1 441 ? -13.18 -19.328 -36.438 1 34.5 441 SER A O 1
ATOM 3487 N N . ILE A 1 442 ? -11.398 -20.25 -36.469 1 37.75 442 ILE A N 1
ATOM 3488 C CA . ILE A 1 442 ? -10.391 -19.203 -36.312 1 37.75 442 ILE A CA 1
ATOM 3489 C C . ILE A 1 442 ? -10.617 -18.125 -37.375 1 37.75 442 ILE A C 1
ATOM 3491 O O . ILE A 1 442 ? -10.312 -16.953 -37.156 1 37.75 442 ILE A O 1
ATOM 3495 N N . SER A 1 443 ? -10.984 -18.406 -38.562 1 36.97 443 SER A N 1
ATOM 3496 C CA . SER A 1 443 ? -11.07 -17.422 -39.656 1 36.97 443 SER A CA 1
ATOM 3497 C C . SER A 1 443 ? -12.078 -16.328 -39.312 1 36.97 443 SER A C 1
ATOM 3499 O O . SER A 1 443 ? -11.836 -15.148 -39.562 1 36.97 443 SER A O 1
ATOM 3501 N N . SER A 1 444 ? -13.234 -16.609 -39.031 1 37.53 444 SER A N 1
ATOM 3502 C CA . SER A 1 444 ? -14.312 -15.625 -38.969 1 37.53 444 SER A CA 1
ATOM 3503 C C . SER A 1 444 ? -14.32 -14.883 -37.656 1 37.53 444 SER A C 1
ATOM 3505 O O . SER A 1 444 ? -14.656 -13.703 -37.594 1 37.53 444 SER A O 1
ATOM 3507 N N . ASP A 1 445 ? -13.914 -15.375 -36.5 1 39.72 445 ASP A N 1
ATOM 3508 C CA . ASP A 1 445 ? -14.258 -14.875 -35.188 1 39.72 445 ASP A CA 1
ATOM 3509 C C . ASP A 1 445 ? -13.094 -14.117 -34.562 1 39.72 445 ASP A C 1
ATOM 3511 O O . ASP A 1 445 ? -13.148 -13.727 -33.375 1 39.72 445 ASP A O 1
ATOM 3515 N N . VAL A 1 446 ? -12.086 -14.008 -35.219 1 42.06 446 VAL A N 1
ATOM 3516 C CA . VAL A 1 446 ? -10.93 -13.195 -34.844 1 42.06 446 VAL A CA 1
ATOM 3517 C C . VAL A 1 446 ? -11.359 -11.75 -34.625 1 42.06 446 VAL A C 1
ATOM 3519 O O . VAL A 1 446 ? -10.82 -11.062 -33.75 1 42.06 446 VAL A O 1
ATOM 3522 N N . ASP A 1 447 ? -12.352 -11.367 -35.406 1 43.19 447 ASP A N 1
ATOM 3523 C CA . ASP A 1 447 ? -12.797 -9.992 -35.25 1 43.19 447 ASP A CA 1
ATOM 3524 C C . ASP A 1 447 ? -13.336 -9.75 -33.844 1 43.19 447 ASP A C 1
ATOM 3526 O O . ASP A 1 447 ? -13.078 -8.703 -33.219 1 43.19 447 ASP A O 1
ATOM 3530 N N . ASP A 1 448 ? -13.977 -10.75 -33.406 1 45.16 448 ASP A N 1
ATOM 3531 C CA . ASP A 1 448 ? -14.594 -10.578 -32.094 1 45.16 448 ASP A CA 1
ATOM 3532 C C . ASP A 1 448 ? -13.547 -10.617 -30.969 1 45.16 448 ASP A C 1
ATOM 3534 O O . ASP A 1 448 ? -13.633 -9.852 -30 1 45.16 448 ASP A O 1
ATOM 3538 N N . LEU A 1 449 ? -12.648 -11.414 -31.234 1 44.5 449 LEU A N 1
ATOM 3539 C CA . LEU A 1 449 ? -11.57 -11.508 -30.266 1 44.5 449 LEU A CA 1
ATOM 3540 C C . LEU A 1 449 ? -10.727 -10.242 -30.266 1 44.5 449 LEU A C 1
ATOM 3542 O O . LEU A 1 449 ? -10.328 -9.75 -29.203 1 44.5 449 LEU A O 1
ATOM 3546 N N . SER A 1 450 ? -10.492 -9.797 -31.578 1 43.66 450 SER A N 1
ATOM 3547 C CA . SER A 1 450 ? -9.773 -8.531 -31.672 1 43.66 450 SER A CA 1
ATOM 3548 C C . SER A 1 450 ? -10.547 -7.398 -31.016 1 43.66 450 SER A C 1
ATOM 3550 O O . SER A 1 450 ? -9.969 -6.551 -30.328 1 43.66 450 SER A O 1
ATOM 3552 N N . SER A 1 451 ? -11.797 -7.395 -31.406 1 44.94 451 SER A N 1
ATOM 3553 C CA . SER A 1 451 ? -12.641 -6.379 -30.781 1 44.94 451 SER A CA 1
ATOM 3554 C C . SER A 1 451 ? -12.633 -6.516 -29.266 1 44.94 451 SER A C 1
ATOM 3556 O O . SER A 1 451 ? -12.625 -5.516 -28.547 1 44.94 451 SER A O 1
ATOM 3558 N N . TRP A 1 452 ? -12.664 -7.711 -29.031 1 43.25 452 TRP A N 1
ATOM 3559 C CA . TRP A 1 452 ? -12.617 -7.988 -27.594 1 43.25 452 TRP A CA 1
ATOM 3560 C C . TRP A 1 452 ? -11.281 -7.551 -27 1 43.25 452 TRP A C 1
ATOM 3562 O O . TRP A 1 452 ? -11.25 -6.922 -25.938 1 43.25 452 TRP A O 1
ATOM 3572 N N . LEU A 1 453 ? -10.336 -7.945 -27.844 1 42.75 453 LEU A N 1
ATOM 3573 C CA . LEU A 1 453 ? -9.008 -7.512 -27.406 1 42.75 453 LEU A CA 1
ATOM 3574 C C . LEU A 1 453 ? -8.891 -5.992 -27.469 1 42.75 453 LEU A C 1
ATOM 3576 O O . LEU A 1 453 ? -8.305 -5.375 -26.578 1 42.75 453 LEU A O 1
ATOM 3580 N N . ASP A 1 454 ? -9.422 -5.469 -28.766 1 41.84 454 ASP A N 1
ATOM 3581 C CA . ASP A 1 454 ? -9.438 -4.016 -28.922 1 41.84 454 ASP A CA 1
ATOM 3582 C C . ASP A 1 454 ? -10.219 -3.355 -27.781 1 41.84 454 ASP A C 1
ATOM 3584 O O . ASP A 1 454 ? -9.789 -2.34 -27.234 1 41.84 454 ASP A O 1
ATOM 3588 N N . THR A 1 455 ? -11.422 -3.844 -27.766 1 38.12 455 THR A N 1
ATOM 3589 C CA . THR A 1 455 ? -12.227 -3.336 -26.672 1 38.12 455 THR A CA 1
ATOM 3590 C C . THR A 1 455 ? -11.547 -3.611 -25.328 1 38.12 455 THR A C 1
ATOM 3592 O O . THR A 1 455 ? -11.547 -2.754 -24.438 1 38.12 455 THR A O 1
ATOM 3595 N N . ALA A 1 456 ? -11.07 -4.746 -25.469 1 36.16 456 ALA A N 1
ATOM 3596 C CA . ALA A 1 456 ? -10.32 -5.121 -24.266 1 36.16 456 ALA A CA 1
ATOM 3597 C C . ALA A 1 456 ? -9.039 -4.309 -24.156 1 36.16 456 ALA A C 1
ATOM 3599 O O . ALA A 1 456 ? -8.609 -3.967 -23.047 1 36.16 456 ALA A O 1
ATOM 3600 N N . MET A 1 457 ? -8.398 -4.016 -25.562 1 33.19 457 MET A N 1
ATOM 3601 C CA . MET A 1 457 ? -7.199 -3.197 -25.703 1 33.19 457 MET A CA 1
ATOM 3602 C C . MET A 1 457 ? -7.551 -1.717 -25.781 1 33.19 457 MET A C 1
ATOM 3604 O O . MET A 1 457 ? -6.773 -0.861 -25.359 1 33.19 457 MET A O 1
ATOM 3608 N N . LEU A 1 458 ? -8.508 -1.261 -26.938 1 30.27 458 LEU A N 1
ATOM 3609 C CA . LEU A 1 458 ? -8.859 0.118 -27.266 1 30.27 458 LEU A CA 1
ATOM 3610 C C . LEU A 1 458 ? -9.367 0.853 -26.031 1 30.27 458 LEU A C 1
ATOM 3612 O O . LEU A 1 458 ? -9.242 2.074 -25.938 1 30.27 458 LEU A O 1
ATOM 3616 N N . ASP A 1 459 ? -10.195 0.217 -25.328 1 31.22 459 ASP A N 1
ATOM 3617 C CA . ASP A 1 459 ? -10.648 1.203 -24.359 1 31.22 459 ASP A CA 1
ATOM 3618 C C . ASP A 1 459 ? -9.469 1.834 -23.625 1 31.22 459 ASP A C 1
ATOM 3620 O O . ASP A 1 459 ? -9.656 2.598 -22.672 1 31.22 459 ASP A O 1
ATOM 3624 N N . VAL A 1 460 ? -8.344 1.378 -24.078 1 28.55 460 VAL A N 1
ATOM 3625 C CA . VAL A 1 460 ? -7.145 2.188 -23.906 1 28.55 460 VAL A CA 1
ATOM 3626 C C . VAL A 1 460 ? -7.184 3.385 -24.844 1 28.55 460 VAL A C 1
ATOM 3628 O O . VAL A 1 460 ? -6.781 4.488 -24.469 1 28.55 460 VAL A O 1
ATOM 3631 N N . ASN A 1 461 ? -7.582 3.125 -26.172 1 26.02 461 ASN A N 1
ATOM 3632 C CA . ASN A 1 461 ? -7.535 4.164 -27.188 1 26.02 461 ASN A CA 1
ATOM 3633 C C . ASN A 1 461 ? -8.828 4.969 -27.234 1 26.02 461 ASN A C 1
ATOM 3635 O O . ASN A 1 461 ? -9.711 4.684 -28.047 1 26.02 461 ASN A O 1
ATOM 3639 N N . LEU A 1 462 ? -9.672 5.152 -26.359 1 26.45 462 LEU A N 1
ATOM 3640 C CA . LEU A 1 462 ? -10.641 6.164 -26.766 1 26.45 462 LEU A CA 1
ATOM 3641 C C . LEU A 1 462 ? -9.961 7.309 -27.5 1 26.45 462 LEU A C 1
ATOM 3643 O O . LEU A 1 462 ? -8.938 7.828 -27.047 1 26.45 462 LEU A O 1
ATOM 3647 N N . GLU A 1 463 ? -10.32 7.398 -28.703 1 23.83 463 GLU A N 1
ATOM 3648 C CA . GLU A 1 463 ? -10.055 8.508 -29.609 1 23.83 463 GLU A CA 1
ATOM 3649 C C . GLU A 1 463 ? -10.211 9.852 -28.906 1 23.83 463 GLU A C 1
ATOM 3651 O O . GLU A 1 463 ? -11.266 10.133 -28.328 1 23.83 463 GLU A O 1
ATOM 3656 N N . TRP A 1 464 ? -9.219 10.516 -28.641 1 22.92 464 TRP A N 1
ATOM 3657 C CA . TRP A 1 464 ? -9.148 11.961 -28.5 1 22.92 464 TRP A CA 1
ATOM 3658 C C . TRP A 1 464 ? -9.758 12.664 -29.703 1 22.92 464 TRP A C 1
ATOM 3660 O O . TRP A 1 464 ? -9.125 12.797 -30.75 1 22.92 464 TRP A O 1
ATOM 3670 N N . ASP A 1 465 ? -11 12.383 -30.047 1 23.36 465 ASP A N 1
ATOM 3671 C CA . ASP A 1 465 ? -11.508 13.383 -30.984 1 23.36 465 ASP A CA 1
ATOM 3672 C C . ASP A 1 465 ? -11.297 14.797 -30.438 1 23.36 465 ASP A C 1
ATOM 3674 O O . ASP A 1 465 ? -11.852 15.148 -29.391 1 23.36 465 ASP A O 1
ATOM 3678 N N . MET A 1 466 ? -10.234 15.414 -30.859 1 22.17 466 MET A N 1
ATOM 3679 C CA . MET A 1 466 ? -10.062 16.859 -30.922 1 22.17 466 MET A CA 1
ATOM 3680 C C . MET A 1 466 ? -11.258 17.516 -31.594 1 22.17 466 MET A C 1
ATOM 3682 O O . MET A 1 466 ? -11.609 17.188 -32.719 1 22.17 466 MET A O 1
ATOM 3686 N N . PRO A 1 467 ? -12.297 17.922 -30.922 1 22.31 467 PRO A N 1
ATOM 3687 C CA . PRO A 1 467 ? -13.102 18.828 -31.719 1 22.31 467 PRO A CA 1
ATOM 3688 C C . PRO A 1 467 ? -12.258 19.875 -32.469 1 22.31 467 PRO A C 1
ATOM 3690 O O . PRO A 1 467 ? -11.148 20.188 -32.031 1 22.31 467 PRO A O 1
ATOM 3693 N N . SER A 1 468 ? -12.43 20.047 -33.812 1 22.53 468 SER A N 1
ATOM 3694 C CA . SER A 1 468 ? -12.023 21.125 -34.719 1 22.53 468 SER A CA 1
ATOM 3695 C C . SER A 1 468 ? -12.383 22.484 -34.125 1 22.53 468 SER A C 1
ATOM 3697 O O . SER A 1 468 ? -12.367 23.484 -34.844 1 22.53 468 SER A O 1
ATOM 3699 N N . GLY A 1 469 ? -12.922 22.703 -32.938 1 20.98 469 GLY A N 1
ATOM 3700 C CA . GLY A 1 469 ? -13.289 24.094 -32.75 1 20.98 469 GLY A CA 1
ATOM 3701 C C . GLY A 1 469 ? -12.141 25.047 -33.031 1 20.98 469 GLY A C 1
ATOM 3702 O O . GLY A 1 469 ? -11.023 24.844 -32.531 1 20.98 469 GLY A O 1
ATOM 3703 N N . GLY A 1 470 ? -11.977 25.672 -34.312 1 22.25 470 GLY A N 1
ATOM 3704 C CA . GLY A 1 470 ? -11.711 27.047 -34.719 1 22.25 470 GLY A CA 1
ATOM 3705 C C . GLY A 1 470 ? -12.234 28.078 -33.75 1 22.25 470 GLY A C 1
ATOM 3706 O O . GLY A 1 470 ? -12.094 29.281 -33.969 1 22.25 470 GLY A O 1
ATOM 3707 N N . PHE A 1 471 ? -13.203 27.844 -32.812 1 20.55 471 PHE A N 1
ATOM 3708 C CA . PHE A 1 471 ? -13.828 29.109 -32.438 1 20.55 471 PHE A CA 1
ATOM 3709 C C . PHE A 1 471 ? -12.93 29.906 -31.5 1 20.55 471 PHE A C 1
ATOM 3711 O O . PHE A 1 471 ? -12.961 29.719 -30.281 1 20.55 471 PHE A O 1
ATOM 3718 N N . PHE A 1 472 ? -11.492 29.891 -31.672 1 20.41 472 PHE A N 1
ATOM 3719 C CA . PHE A 1 472 ? -10.812 31.031 -31.062 1 20.41 472 PHE A CA 1
ATOM 3720 C C . PHE A 1 472 ? -11.445 32.344 -31.516 1 20.41 472 PHE A C 1
ATOM 3722 O O . PHE A 1 472 ? -11.383 32.688 -32.688 1 20.41 472 PHE A O 1
ATOM 3729 N N . PRO A 1 473 ? -12.695 32.75 -31.109 1 22.25 473 PRO A N 1
ATOM 3730 C CA . PRO A 1 473 ? -12.742 34.156 -31.516 1 22.25 473 PRO A CA 1
ATOM 3731 C C . PRO A 1 473 ? -11.555 34.938 -31 1 22.25 473 PRO A C 1
ATOM 3733 O O . PRO A 1 473 ? -10.875 34.531 -30.062 1 22.25 473 PRO A O 1
ATOM 3736 N N . ASN A 1 474 ? -11.211 36.094 -31.734 1 20.97 474 ASN A N 1
ATOM 3737 C CA . ASN A 1 474 ? -10.406 37.312 -31.688 1 20.97 474 ASN A CA 1
ATOM 3738 C C . ASN A 1 474 ? -10.555 38.031 -30.359 1 20.97 474 ASN A C 1
ATOM 3740 O O . ASN A 1 474 ? -11.391 38.906 -30.219 1 20.97 474 ASN A O 1
ATOM 3744 N N . ASN A 1 475 ? -10.805 37.438 -29.234 1 20.27 475 ASN A N 1
ATOM 3745 C CA . ASN A 1 475 ? -10.844 38.594 -28.328 1 20.27 475 ASN A CA 1
ATOM 3746 C C . ASN A 1 475 ? -9.539 39.375 -28.359 1 20.27 475 ASN A C 1
ATOM 3748 O O . ASN A 1 475 ? -8.461 38.781 -28.266 1 20.27 475 ASN A O 1
ATOM 3752 N N . PRO A 1 476 ? -9.492 40.656 -28.828 1 22.41 476 PRO A N 1
ATOM 3753 C CA . PRO A 1 476 ? -8.547 41.75 -28.984 1 22.41 476 PRO A CA 1
ATOM 3754 C C . PRO A 1 476 ? -7.719 42 -27.734 1 22.41 476 PRO A C 1
ATOM 3756 O O . PRO A 1 476 ? -6.617 42.562 -27.812 1 22.41 476 PRO A O 1
ATOM 3759 N N . PHE A 1 477 ? -8.164 41.875 -26.625 1 21 477 PHE A N 1
ATOM 3760 C CA . PHE A 1 477 ? -7.285 42.594 -25.703 1 21 477 PHE A CA 1
ATOM 3761 C C . PHE A 1 477 ? -6.023 41.781 -25.422 1 21 477 PHE A C 1
ATOM 3763 O O . PHE A 1 477 ? -5.148 42.25 -24.672 1 21 477 PHE A O 1
ATOM 3770 N N . LEU A 1 478 ? -5.445 40.469 -25.906 1 17.33 478 LEU A N 1
ATOM 3771 C CA . LEU A 1 478 ? -4.055 40.75 -26.234 1 17.33 478 LEU A CA 1
ATOM 3772 C C . LEU A 1 478 ? -3.904 41.094 -27.719 1 17.33 478 LEU A C 1
ATOM 3774 O O . LEU A 1 478 ? -4.488 40.406 -28.562 1 17.33 478 LEU A O 1
ATOM 3778 N N . MET B 1 1 ? -41.344 63.031 -7.352 1 23.3 1 MET B N 1
ATOM 3779 C CA . MET B 1 1 ? -42.031 61.844 -7.887 1 23.3 1 MET B CA 1
ATOM 3780 C C . MET B 1 1 ? -41.031 60.812 -8.375 1 23.3 1 MET B C 1
ATOM 3782 O O . MET B 1 1 ? -40.562 60.875 -9.516 1 23.3 1 MET B O 1
ATOM 3786 N N . ALA B 1 2 ? -40.062 60.5 -7.625 1 30.75 2 ALA B N 1
ATOM 3787 C CA . ALA B 1 2 ? -38.812 59.75 -7.828 1 30.75 2 ALA B CA 1
ATOM 3788 C C . ALA B 1 2 ? -39.094 58.312 -8.266 1 30.75 2 ALA B C 1
ATOM 3790 O O . ALA B 1 2 ? -39.75 57.562 -7.57 1 30.75 2 ALA B O 1
ATOM 3791 N N . ARG B 1 3 ? -39.219 58.031 -9.578 1 25.33 3 ARG B N 1
ATOM 3792 C CA . ARG B 1 3 ? -39.594 56.812 -10.312 1 25.33 3 ARG B CA 1
ATOM 3793 C C . ARG B 1 3 ? -38.75 55.625 -9.883 1 25.33 3 ARG B C 1
ATOM 3795 O O . ARG B 1 3 ? -37.5 55.688 -9.93 1 25.33 3 ARG B O 1
ATOM 3802 N N . HIS B 1 4 ? -39.188 54.75 -8.945 1 26.06 4 HIS B N 1
ATOM 3803 C CA . HIS B 1 4 ? -38.688 53.594 -8.258 1 26.06 4 HIS B CA 1
ATOM 3804 C C . HIS B 1 4 ? -38.406 52.438 -9.234 1 26.06 4 HIS B C 1
ATOM 3806 O O . HIS B 1 4 ? -39.375 51.844 -9.773 1 26.06 4 HIS B O 1
ATOM 3812 N N . HIS B 1 5 ? -37.562 52.625 -10.211 1 25.58 5 HIS B N 1
ATOM 3813 C CA . HIS B 1 5 ? -37.375 51.562 -11.188 1 25.58 5 HIS B CA 1
ATOM 3814 C C . HIS B 1 5 ? -37.031 50.25 -10.508 1 25.58 5 HIS B C 1
ATOM 3816 O O . HIS B 1 5 ? -36.094 50.156 -9.734 1 25.58 5 HIS B O 1
ATOM 3822 N N . ALA B 1 6 ? -38.031 49.344 -10.234 1 26.17 6 ALA B N 1
ATOM 3823 C CA . ALA B 1 6 ? -38.094 48 -9.672 1 26.17 6 ALA B CA 1
ATOM 3824 C C . ALA B 1 6 ? -37.25 47.031 -10.469 1 26.17 6 ALA B C 1
ATOM 3826 O O . ALA B 1 6 ? -37.562 46.719 -11.625 1 26.17 6 ALA B O 1
ATOM 3827 N N . LEU B 1 7 ? -35.938 47.156 -10.406 1 27.72 7 LEU B N 1
ATOM 3828 C CA . LEU B 1 7 ? -35.094 46.219 -11.172 1 27.72 7 LEU B CA 1
ATOM 3829 C C . LEU B 1 7 ? -35.531 44.781 -10.969 1 27.72 7 LEU B C 1
ATOM 3831 O O . LEU B 1 7 ? -35.719 44.344 -9.836 1 27.72 7 LEU B O 1
ATOM 3835 N N . THR B 1 8 ? -36.375 44.25 -11.836 1 25.55 8 THR B N 1
ATOM 3836 C CA . THR B 1 8 ? -36.906 42.906 -12 1 25.55 8 THR B CA 1
ATOM 3837 C C . THR B 1 8 ? -35.781 41.875 -11.852 1 25.55 8 THR B C 1
ATOM 3839 O O . THR B 1 8 ? -34.781 41.938 -12.547 1 25.55 8 THR B O 1
ATOM 3842 N N . HIS B 1 9 ? -35.531 41.344 -10.664 1 24.34 9 HIS B N 1
ATOM 3843 C CA . HIS B 1 9 ? -34.562 40.312 -10.305 1 24.34 9 HIS B CA 1
ATOM 3844 C C . HIS B 1 9 ? -34.719 39.062 -11.156 1 24.34 9 HIS B C 1
ATOM 3846 O O . HIS B 1 9 ? -35.812 38.5 -11.203 1 24.34 9 HIS B O 1
ATOM 3852 N N . GLU B 1 10 ? -34.188 39.094 -12.32 1 28.52 10 GLU B N 1
ATOM 3853 C CA . GLU B 1 10 ? -34.25 37.906 -13.164 1 28.52 10 GLU B CA 1
ATOM 3854 C C . GLU B 1 10 ? -34.062 36.625 -12.344 1 28.52 10 GLU B C 1
ATOM 3856 O O . GLU B 1 10 ? -33.281 36.594 -11.383 1 28.52 10 GLU B O 1
ATOM 3861 N N . PRO B 1 11 ? -35.031 35.719 -12.438 1 27.08 11 PRO B N 1
ATOM 3862 C CA . PRO B 1 11 ? -35.062 34.469 -11.672 1 27.08 11 PRO B CA 1
ATOM 3863 C C . PRO B 1 11 ? -33.781 33.688 -11.75 1 27.08 11 PRO B C 1
ATOM 3865 O O . PRO B 1 11 ? -33.031 33.781 -12.75 1 27.08 11 PRO B O 1
ATOM 3868 N N . ALA B 1 12 ? -33.125 33.406 -10.641 1 29.02 12 ALA B N 1
ATOM 3869 C CA . ALA B 1 12 ? -31.938 32.594 -10.406 1 29.02 12 ALA B CA 1
ATOM 3870 C C . ALA B 1 12 ? -32.062 31.266 -11.164 1 29.02 12 ALA B C 1
ATOM 3872 O O . ALA B 1 12 ? -33.062 30.547 -11.023 1 29.02 12 ALA B O 1
ATOM 3873 N N . LEU B 1 13 ? -31.688 31.234 -12.391 1 28.23 13 LEU B N 1
ATOM 3874 C CA . LEU B 1 13 ? -31.625 29.984 -13.148 1 28.23 13 LEU B CA 1
ATOM 3875 C C . LEU B 1 13 ? -31.266 28.812 -12.234 1 28.23 13 LEU B C 1
ATOM 3877 O O . LEU B 1 13 ? -30.359 28.922 -11.414 1 28.23 13 LEU B O 1
ATOM 3881 N N . SER B 1 14 ? -32.219 28.031 -11.898 1 27.27 14 SER B N 1
ATOM 3882 C CA . SER B 1 14 ? -32.156 26.75 -11.211 1 27.27 14 SER B CA 1
ATOM 3883 C C . SER B 1 14 ? -31.016 25.891 -11.734 1 27.27 14 SER B C 1
ATOM 3885 O O . SER B 1 14 ? -31 25.516 -12.906 1 27.27 14 SER B O 1
ATOM 3887 N N . HIS B 1 15 ? -29.828 26.266 -11.469 1 27.06 15 HIS B N 1
ATOM 3888 C CA . HIS B 1 15 ? -28.75 25.359 -11.836 1 27.06 15 HIS B CA 1
ATOM 3889 C C . HIS B 1 15 ? -29.078 23.922 -11.43 1 27.06 15 HIS B C 1
ATOM 3891 O O . HIS B 1 15 ? -29.25 23.641 -10.242 1 27.06 15 HIS B O 1
ATOM 3897 N N . GLU B 1 16 ? -29.922 23.266 -12.164 1 29.89 16 GLU B N 1
ATOM 3898 C CA . GLU B 1 16 ? -30.047 21.828 -12.055 1 29.89 16 GLU B CA 1
ATOM 3899 C C . GLU B 1 16 ? -28.703 21.172 -11.797 1 29.89 16 GLU B C 1
ATOM 3901 O O . GLU B 1 16 ? -27.797 21.234 -12.641 1 29.89 16 GLU B O 1
ATOM 3906 N N . GLY B 1 17 ? -28.25 21.297 -10.617 1 29.53 17 GLY B N 1
ATOM 3907 C CA . GLY B 1 17 ? -27.094 20.562 -10.125 1 29.53 17 GLY B CA 1
ATOM 3908 C C . GLY B 1 17 ? -27.062 19.125 -10.617 1 29.53 17 GLY B C 1
ATOM 3909 O O . GLY B 1 17 ? -27.969 18.344 -10.344 1 29.53 17 GLY B O 1
ATOM 3910 N N . PHE B 1 18 ? -26.703 18.859 -11.828 1 29.05 18 PHE B N 1
ATOM 3911 C CA . PHE B 1 18 ? -26.453 17.5 -12.297 1 29.05 18 PHE B CA 1
ATOM 3912 C C . PHE B 1 18 ? -25.781 16.672 -11.203 1 29.05 18 PHE B C 1
ATOM 3914 O O . PHE B 1 18 ? -24.641 16.922 -10.844 1 29.05 18 PHE B O 1
ATOM 3921 N N . ASP B 1 19 ? -26.531 16.25 -10.312 1 32.75 19 ASP B N 1
ATOM 3922 C CA . ASP B 1 19 ? -26.172 15.195 -9.375 1 32.75 19 ASP B CA 1
ATOM 3923 C C . ASP B 1 19 ? -25.484 14.031 -10.078 1 32.75 19 ASP B C 1
ATOM 3925 O O . ASP B 1 19 ? -26.141 13.141 -10.625 1 32.75 19 ASP B O 1
ATOM 3929 N N . LEU B 1 20 ? -24.516 14.289 -10.758 1 32.97 20 LEU B N 1
ATOM 3930 C CA . LEU B 1 20 ? -23.844 13.086 -11.219 1 32.97 20 LEU B CA 1
ATOM 3931 C C . LEU B 1 20 ? -23.641 12.094 -10.078 1 32.97 20 LEU B C 1
ATOM 3933 O O . LEU B 1 20 ? -22.938 12.391 -9.109 1 32.97 20 LEU B O 1
ATOM 3937 N N . GLU B 1 21 ? -24.578 11.383 -9.789 1 35.81 21 GLU B N 1
ATOM 3938 C CA . GLU B 1 21 ? -24.562 10.266 -8.844 1 35.81 21 GLU B CA 1
ATOM 3939 C C . GLU B 1 21 ? -23.25 9.508 -8.891 1 35.81 21 GLU B C 1
ATOM 3941 O O . GLU B 1 21 ? -22.734 9.203 -9.969 1 35.81 21 GLU B O 1
ATOM 3946 N N . ASP B 1 22 ? -22.469 9.648 -7.863 1 40.22 22 ASP B N 1
ATOM 3947 C CA . ASP B 1 22 ? -21.234 8.898 -7.668 1 40.22 22 ASP B CA 1
ATOM 3948 C C . ASP B 1 22 ? -21.438 7.414 -7.949 1 40.22 22 ASP B C 1
ATOM 3950 O O . ASP B 1 22 ? -22.047 6.703 -7.145 1 40.22 22 ASP B O 1
ATOM 3954 N N . GLU B 1 23 ? -21.609 7.016 -9.094 1 41.12 23 GLU B N 1
ATOM 3955 C CA . GLU B 1 23 ? -21.641 5.574 -9.336 1 41.12 23 GLU B CA 1
ATOM 3956 C C . GLU B 1 23 ? -20.391 4.895 -8.812 1 41.12 23 GLU B C 1
ATOM 3958 O O . GLU B 1 23 ? -19.297 5.48 -8.836 1 41.12 23 GLU B O 1
ATOM 3963 N N . PRO B 1 24 ? -20.672 3.9 -8.039 1 40.41 24 PRO B N 1
ATOM 3964 C CA . PRO B 1 24 ? -19.484 3.135 -7.617 1 40.41 24 PRO B CA 1
ATOM 3965 C C . PRO B 1 24 ? -18.516 2.867 -8.766 1 40.41 24 PRO B C 1
ATOM 3967 O O . PRO B 1 24 ? -18.938 2.529 -9.875 1 40.41 24 PRO B O 1
ATOM 3970 N N . VAL B 1 25 ? -17.453 3.621 -8.82 1 40.88 25 VAL B N 1
ATOM 3971 C CA . VAL B 1 25 ? -16.469 3.465 -9.875 1 40.88 25 VAL B CA 1
ATOM 3972 C C . VAL B 1 25 ? -15.867 2.061 -9.82 1 40.88 25 VAL B C 1
ATOM 3974 O O . VAL B 1 25 ? -15.414 1.611 -8.766 1 40.88 25 VAL B O 1
ATOM 3977 N N . GLU B 1 26 ? -16.297 1.295 -10.789 1 39.09 26 GLU B N 1
ATOM 3978 C CA . GLU B 1 26 ? -15.695 -0.022 -10.977 1 39.09 26 GLU B CA 1
ATOM 3979 C C . GLU B 1 26 ? -14.203 0.087 -11.258 1 39.09 26 GLU B C 1
ATOM 3981 O O . GLU B 1 26 ? -13.727 1.119 -11.734 1 39.09 26 GLU B O 1
ATOM 3986 N N . ALA B 1 27 ? -13.523 -0.875 -10.844 1 40.41 27 ALA B N 1
ATOM 3987 C CA . ALA B 1 27 ? -12.07 -1.045 -10.883 1 40.41 27 ALA B CA 1
ATOM 3988 C C . ALA B 1 27 ? -11.531 -0.821 -12.289 1 40.41 27 ALA B C 1
ATOM 3990 O O . ALA B 1 27 ? -12.242 -1.007 -13.273 1 40.41 27 ALA B O 1
ATOM 3991 N N . ASP B 1 28 ? -10.336 -0.305 -12.367 1 39.97 28 ASP B N 1
ATOM 3992 C CA . ASP B 1 28 ? -9.523 0.105 -13.516 1 39.97 28 ASP B CA 1
ATOM 3993 C C . ASP B 1 28 ? -9.461 -1.002 -14.562 1 39.97 28 ASP B C 1
ATOM 3995 O O . ASP B 1 28 ? -8.969 -2.1 -14.281 1 39.97 28 ASP B O 1
ATOM 3999 N N . GLU B 1 29 ? -10.266 -0.943 -15.492 1 41 29 GLU B N 1
ATOM 4000 C CA . GLU B 1 29 ? -10.445 -1.92 -16.562 1 41 29 GLU B CA 1
ATOM 4001 C C . GLU B 1 29 ? -9.336 -1.813 -17.594 1 41 29 GLU B C 1
ATOM 4003 O O . GLU B 1 29 ? -9.484 -2.291 -18.719 1 41 29 GLU B O 1
ATOM 4008 N N . ARG B 1 30 ? -8.25 -1.061 -17.391 1 40.44 30 ARG B N 1
ATOM 4009 C CA . ARG B 1 30 ? -7.297 -0.862 -18.469 1 40.44 30 ARG B CA 1
ATOM 4010 C C . ARG B 1 30 ? -6.562 -2.156 -18.797 1 40.44 30 ARG B C 1
ATOM 4012 O O . ARG B 1 30 ? -5.832 -2.23 -19.797 1 40.44 30 ARG B O 1
ATOM 4019 N N . ALA B 1 31 ? -6.277 -2.875 -17.781 1 40.94 31 ALA B N 1
ATOM 4020 C CA . ALA B 1 31 ? -5.566 -4.078 -18.203 1 40.94 31 ALA B CA 1
ATOM 4021 C C . ALA B 1 31 ? -6.535 -5.133 -18.734 1 40.94 31 ALA B C 1
ATOM 4023 O O . ALA B 1 31 ? -7.477 -5.52 -18.031 1 40.94 31 ALA B O 1
ATOM 4024 N N . PRO B 1 32 ? -6.344 -5.387 -20.109 1 42.25 32 PRO B N 1
ATOM 4025 C CA . PRO B 1 32 ? -7.32 -6.242 -20.781 1 42.25 32 PRO B CA 1
ATOM 4026 C C . PRO B 1 32 ? -7.848 -7.363 -19.891 1 42.25 32 PRO B C 1
ATOM 4028 O O . PRO B 1 32 ? -9.062 -7.598 -19.844 1 42.25 32 PRO B O 1
ATOM 4031 N N . PHE B 1 33 ? -6.969 -7.926 -19.422 1 46.19 33 PHE B N 1
ATOM 4032 C CA . PHE B 1 33 ? -7.387 -9.078 -18.641 1 46.19 33 PHE B CA 1
ATOM 4033 C C . PHE B 1 33 ? -7.98 -8.648 -17.312 1 46.19 33 PHE B C 1
ATOM 4035 O O . PHE B 1 33 ? -8.82 -9.344 -16.734 1 46.19 33 PHE B O 1
ATOM 4042 N N . VAL B 1 34 ? -7.688 -7.426 -16.938 1 48.59 34 VAL B N 1
ATOM 4043 C CA . VAL B 1 34 ? -8.219 -6.961 -15.664 1 48.59 34 VAL B CA 1
ATOM 4044 C C . VAL B 1 34 ? -9.719 -6.684 -15.797 1 48.59 34 VAL B C 1
ATOM 4046 O O . VAL B 1 34 ? -10.5 -7.008 -14.898 1 48.59 34 VAL B O 1
ATOM 4049 N N . SER B 1 35 ? -10.055 -6.055 -16.906 1 46.5 35 SER B N 1
ATOM 4050 C CA . SER B 1 35 ? -11.484 -5.844 -17.109 1 46.5 35 SER B CA 1
ATOM 4051 C C . SER B 1 35 ? -12.25 -7.16 -17.062 1 46.5 35 SER B C 1
ATOM 4053 O O . SER B 1 35 ? -13.367 -7.223 -16.547 1 46.5 35 SER B O 1
ATOM 4055 N N . MET B 1 36 ? -11.562 -8.117 -17.625 1 46.19 36 MET B N 1
ATOM 4056 C CA . MET B 1 36 ? -12.148 -9.453 -17.547 1 46.19 36 MET B CA 1
ATOM 4057 C C . MET B 1 36 ? -12.227 -9.938 -16.109 1 46.19 36 MET B C 1
ATOM 4059 O O . MET B 1 36 ? -13.227 -10.539 -15.711 1 46.19 36 MET B O 1
ATOM 4063 N N . LEU B 1 37 ? -11.18 -9.672 -15.57 1 47.59 37 LEU B N 1
ATOM 4064 C CA . LEU B 1 37 ? -11.156 -10.078 -14.172 1 47.59 37 LEU B CA 1
ATOM 4065 C C . LEU B 1 37 ? -12.203 -9.32 -13.359 1 47.59 37 LEU B C 1
ATOM 4067 O O . LEU B 1 37 ? -12.859 -9.898 -12.492 1 47.59 37 LEU B O 1
ATOM 4071 N N . ASN B 1 38 ? -12.281 -8.07 -13.648 1 49.84 38 ASN B N 1
ATOM 4072 C CA . ASN B 1 38 ? -13.281 -7.273 -12.945 1 49.84 38 ASN B CA 1
ATOM 4073 C C . ASN B 1 38 ? -14.695 -7.754 -13.25 1 49.84 38 ASN B C 1
ATOM 4075 O O . ASN B 1 38 ? -15.539 -7.828 -12.352 1 49.84 38 ASN B O 1
ATOM 4079 N N . LYS B 1 39 ? -14.914 -7.969 -14.516 1 45 39 LYS B N 1
ATOM 4080 C CA . LYS B 1 39 ? -16.219 -8.5 -14.898 1 45 39 LYS B CA 1
ATOM 4081 C C . LYS B 1 39 ? -16.453 -9.883 -14.289 1 45 39 LYS B C 1
ATOM 4083 O O . LYS B 1 39 ? -17.562 -10.203 -13.875 1 45 39 LYS B O 1
ATOM 4088 N N . ALA B 1 40 ? -15.391 -10.57 -14.25 1 43.69 40 ALA B N 1
ATOM 4089 C CA . ALA B 1 40 ? -15.484 -11.891 -13.633 1 43.69 40 ALA B CA 1
ATOM 4090 C C . ALA B 1 40 ? -15.75 -11.773 -12.133 1 43.69 40 ALA B C 1
ATOM 4092 O O . ALA B 1 40 ? -16.547 -12.531 -11.57 1 43.69 40 ALA B O 1
ATOM 4093 N N . GLU B 1 41 ? -15.039 -10.922 -11.523 1 48.06 41 GLU B N 1
ATOM 4094 C CA . GLU B 1 41 ? -15.25 -10.703 -10.094 1 48.06 41 GLU B CA 1
ATOM 4095 C C . GLU B 1 41 ? -16.641 -10.164 -9.82 1 48.06 41 GLU B C 1
ATOM 4097 O O . GLU B 1 41 ? -17.266 -10.516 -8.805 1 48.06 41 GLU B O 1
ATOM 4102 N N . GLU B 1 42 ? -17.062 -9.211 -10.602 1 44.53 42 GLU B N 1
ATOM 4103 C CA . GLU B 1 42 ? -18.438 -8.719 -10.477 1 44.53 42 GLU B CA 1
ATOM 4104 C C . GLU B 1 42 ? -19.438 -9.867 -10.57 1 44.53 42 GLU B C 1
ATOM 4106 O O . GLU B 1 42 ? -20.438 -9.875 -9.852 1 44.53 42 GLU B O 1
ATOM 4111 N N . ILE B 1 43 ? -19.203 -10.742 -11.453 1 38.22 43 ILE B N 1
ATOM 4112 C CA . ILE B 1 43 ? -20.094 -11.875 -11.641 1 38.22 43 ILE B CA 1
ATOM 4113 C C . ILE B 1 43 ? -20.047 -12.789 -10.414 1 38.22 43 ILE B C 1
ATOM 4115 O O . ILE B 1 43 ? -21.078 -13.297 -9.969 1 38.22 43 ILE B O 1
ATOM 4119 N N . THR B 1 44 ? -18.875 -13.016 -9.961 1 38.41 44 THR B N 1
ATOM 4120 C CA . THR B 1 44 ? -18.781 -13.859 -8.781 1 38.41 44 THR B CA 1
ATOM 4121 C C . THR B 1 44 ? -19.281 -13.117 -7.547 1 38.41 44 THR B C 1
ATOM 4123 O O . THR B 1 44 ? -19.812 -13.742 -6.617 1 38.41 44 THR B O 1
ATOM 4126 N N . SER B 1 45 ? -19.016 -11.891 -7.504 1 39.25 45 SER B N 1
ATOM 4127 C CA . SER B 1 45 ? -19.453 -11.094 -6.363 1 39.25 45 SER B CA 1
ATOM 4128 C C . SER B 1 45 ? -20.969 -10.93 -6.336 1 39.25 45 SER B C 1
ATOM 4130 O O . SER B 1 45 ? -21.531 -10.523 -5.32 1 39.25 45 SER B O 1
ATOM 4132 N N . HIS B 1 46 ? -21.656 -10.93 -7.492 1 38.09 46 HIS B N 1
ATOM 4133 C CA . HIS B 1 46 ? -23.109 -10.75 -7.406 1 38.09 46 HIS B CA 1
ATOM 4134 C C . HIS B 1 46 ? -23.734 -11.781 -6.473 1 38.09 46 HIS B C 1
ATOM 4136 O O . HIS B 1 46 ? -24.906 -11.656 -6.105 1 38.09 46 HIS B O 1
ATOM 4142 N N . LYS B 1 47 ? -23.234 -12.922 -6.434 1 36.88 47 LYS B N 1
ATOM 4143 C CA . LYS B 1 47 ? -24.047 -13.859 -5.66 1 36.88 47 LYS B CA 1
ATOM 4144 C C . LYS B 1 47 ? -24.016 -13.516 -4.176 1 36.88 47 LYS B C 1
ATOM 4146 O O . LYS B 1 47 ? -24.719 -14.141 -3.375 1 36.88 47 LYS B O 1
ATOM 4151 N N . SER B 1 48 ? -23.047 -12.938 -3.48 1 35.84 48 SER B N 1
ATOM 4152 C CA . SER B 1 48 ? -23.109 -12.945 -2.023 1 35.84 48 SER B CA 1
ATOM 4153 C C . SER B 1 48 ? -23.734 -11.664 -1.487 1 35.84 48 SER B C 1
ATOM 4155 O O . SER B 1 48 ? -23.062 -10.883 -0.797 1 35.84 48 SER B O 1
ATOM 4157 N N . PRO B 1 49 ? -24.547 -11.023 -1.993 1 38.69 49 PRO B N 1
ATOM 4158 C CA . PRO B 1 49 ? -25.266 -9.844 -1.504 1 38.69 49 PRO B CA 1
ATOM 4159 C C . PRO B 1 49 ? -25.703 -9.984 -0.047 1 38.69 49 PRO B C 1
ATOM 4161 O O . PRO B 1 49 ? -25.641 -9.016 0.714 1 38.69 49 PRO B O 1
ATOM 4164 N N . SER B 1 50 ? -26.359 -11.078 0.185 1 38.72 50 SER B N 1
ATOM 4165 C CA . SER B 1 50 ? -27.062 -11.203 1.456 1 38.72 50 SER B CA 1
ATOM 4166 C C . SER B 1 50 ? -26.094 -11.148 2.635 1 38.72 50 SER B C 1
ATOM 4168 O O . SER B 1 50 ? -26.406 -10.555 3.668 1 38.72 50 SER B O 1
ATOM 4170 N N . ILE B 1 51 ? -24.969 -11.727 2.521 1 36.78 51 ILE B N 1
ATOM 4171 C CA . ILE B 1 51 ? -24.016 -11.797 3.625 1 36.78 51 ILE B CA 1
ATOM 4172 C C . ILE B 1 51 ? -23.375 -10.43 3.828 1 36.78 51 ILE B C 1
ATOM 4174 O O . ILE B 1 51 ? -23.172 -9.984 4.965 1 36.78 51 ILE B O 1
ATOM 4178 N N . TYR B 1 52 ? -23.344 -9.711 2.717 1 45.88 52 TYR B N 1
ATOM 4179 C CA . TYR B 1 52 ? -22.812 -8.359 2.818 1 45.88 52 TYR B CA 1
ATOM 4180 C C . TYR B 1 52 ? -23.797 -7.43 3.512 1 45.88 52 TYR B C 1
ATOM 4182 O O . TYR B 1 52 ? -23.406 -6.594 4.332 1 45.88 52 TYR B O 1
ATOM 4190 N N . THR B 1 53 ? -25 -7.688 3.174 1 46.66 53 THR B N 1
ATOM 4191 C CA . THR B 1 53 ? -26.031 -6.871 3.799 1 46.66 53 THR B CA 1
ATOM 4192 C C . THR B 1 53 ? -26.125 -7.156 5.297 1 46.66 53 THR B C 1
ATOM 4194 O O . THR B 1 53 ? -26.266 -6.234 6.102 1 46.66 53 THR B O 1
ATOM 4197 N N . GLN B 1 54 ? -26.062 -8.414 5.625 1 49.22 54 GLN B N 1
ATOM 4198 C CA . GLN B 1 54 ? -26.125 -8.758 7.043 1 49.22 54 GLN B CA 1
ATOM 4199 C C . GLN B 1 54 ? -24.891 -8.25 7.789 1 49.22 54 GLN B C 1
ATOM 4201 O O . GLN B 1 54 ? -25.016 -7.734 8.906 1 49.22 54 GLN B O 1
ATOM 4206 N N . SER B 1 55 ? -23.844 -8.281 7.012 1 66.81 55 SER B N 1
ATOM 4207 C CA . SER B 1 55 ? -22.609 -7.828 7.625 1 66.81 55 SER B CA 1
ATOM 4208 C C . SER B 1 55 ? -22.594 -6.316 7.805 1 66.81 55 SER B C 1
ATOM 4210 O O . SER B 1 55 ? -22.188 -5.812 8.852 1 66.81 55 SER B O 1
ATOM 4212 N N . SER B 1 56 ? -23.469 -5.699 6.973 1 77 56 SER B N 1
ATOM 4213 C CA . SER B 1 56 ? -23.547 -4.242 7.07 1 77 56 SER B CA 1
ATOM 4214 C C . SER B 1 56 ? -24.484 -3.812 8.188 1 77 56 SER B C 1
ATOM 4216 O O . SER B 1 56 ? -24.188 -2.871 8.922 1 77 56 SER B O 1
ATOM 4218 N N . SER B 1 57 ? -25.594 -4.52 8.266 1 81.56 57 SER B N 1
ATOM 4219 C CA . SER B 1 57 ? -26.547 -4.195 9.312 1 81.56 57 SER B CA 1
ATOM 4220 C C . SER B 1 57 ? -25.969 -4.441 10.695 1 81.56 57 SER B C 1
ATOM 4222 O O . SER B 1 57 ? -26.172 -3.645 11.617 1 81.56 57 SER B O 1
ATOM 4224 N N . ASP B 1 58 ? -25.234 -5.496 10.82 1 84.88 58 ASP B N 1
ATOM 4225 C CA . ASP B 1 58 ? -24.594 -5.805 12.094 1 84.88 58 ASP B CA 1
ATOM 4226 C C . ASP B 1 58 ? -23.531 -4.758 12.438 1 84.88 58 ASP B C 1
ATOM 4228 O O . ASP B 1 58 ? -23.406 -4.355 13.602 1 84.88 58 ASP B O 1
ATOM 4232 N N . ALA B 1 59 ? -22.812 -4.418 11.414 1 87.19 59 ALA B N 1
ATOM 4233 C CA . ALA B 1 59 ? -21.812 -3.389 11.625 1 87.19 59 ALA B CA 1
ATOM 4234 C C . ALA B 1 59 ? -22.438 -2.08 12.086 1 87.19 59 ALA B C 1
ATOM 4236 O O . ALA B 1 59 ? -21.953 -1.442 13.023 1 87.19 59 ALA B O 1
ATOM 4237 N N . CYS B 1 60 ? -23.578 -1.713 11.516 1 91.88 60 CYS B N 1
ATOM 4238 C CA . CYS B 1 60 ? -24.266 -0.477 11.875 1 91.88 60 CYS B CA 1
ATOM 4239 C C . CYS B 1 60 ? -24.797 -0.546 13.297 1 91.88 60 CYS B C 1
ATOM 4241 O O . CYS B 1 60 ? -24.734 0.435 14.047 1 91.88 60 CYS B O 1
ATOM 4243 N N . LEU B 1 61 ? -25.25 -1.699 13.617 1 91.25 61 LEU B N 1
ATOM 4244 C CA . LEU B 1 61 ? -25.766 -1.879 14.969 1 91.25 61 LEU B CA 1
ATOM 4245 C C . LEU B 1 61 ? -24.656 -1.715 16 1 91.25 61 LEU B C 1
ATOM 4247 O O . LEU B 1 61 ? -24.828 -1.022 17 1 91.25 61 LEU B O 1
ATOM 4251 N N . LYS B 1 62 ? -23.562 -2.316 15.766 1 89.69 62 LYS B N 1
ATOM 4252 C CA . LYS B 1 62 ? -22.438 -2.234 16.688 1 89.69 62 LYS B CA 1
ATOM 4253 C C . LYS B 1 62 ? -21.891 -0.81 16.766 1 89.69 62 LYS B C 1
ATOM 4255 O O . LYS B 1 62 ? -21.547 -0.329 17.844 1 89.69 62 LYS B O 1
ATOM 4260 N N . LEU B 1 63 ? -21.844 -0.116 15.664 1 93.69 63 LEU B N 1
ATOM 4261 C CA . LEU B 1 63 ? -21.344 1.254 15.617 1 93.69 63 LEU B CA 1
ATOM 4262 C C . LEU B 1 63 ? -22.281 2.197 16.375 1 93.69 63 LEU B C 1
ATOM 4264 O O . LEU B 1 63 ? -21.828 3.08 17.094 1 93.69 63 LEU B O 1
ATOM 4268 N N . ARG B 1 64 ? -23.547 2.012 16.219 1 94.06 64 ARG B N 1
ATOM 4269 C CA . ARG B 1 64 ? -24.516 2.848 16.906 1 94.06 64 ARG B CA 1
ATOM 4270 C C . ARG B 1 64 ? -24.5 2.588 18.406 1 94.06 64 ARG B C 1
ATOM 4272 O O . ARG B 1 64 ? -24.719 3.5 19.203 1 94.06 64 ARG B O 1
ATOM 4279 N N . SER B 1 65 ? -24.109 1.354 18.75 1 93.12 65 SER B N 1
ATOM 4280 C CA . SER B 1 65 ? -24.125 0.967 20.156 1 93.12 65 SER B CA 1
ATOM 4281 C C . SER B 1 65 ? -22.984 1.646 20.938 1 93.12 65 SER B C 1
ATOM 4283 O O . SER B 1 65 ? -23.062 1.789 22.156 1 93.12 65 SER B O 1
ATOM 4285 N N . VAL B 1 66 ? -21.922 2.027 20.266 1 93.06 66 VAL B N 1
ATOM 4286 C CA . VAL B 1 66 ? -20.797 2.623 20.969 1 93.06 66 VAL B CA 1
ATOM 4287 C C . VAL B 1 66 ? -20.984 4.133 21.078 1 93.06 66 VAL B C 1
ATOM 4289 O O . VAL B 1 66 ? -20.234 4.816 21.766 1 93.06 66 VAL B O 1
ATOM 4292 N N . LEU B 1 67 ? -22.047 4.691 20.438 1 95.31 67 LEU B N 1
ATOM 4293 C CA . LEU B 1 67 ? -22.344 6.117 20.516 1 95.31 67 LEU B CA 1
ATOM 4294 C C . LEU B 1 67 ? -23.172 6.43 21.75 1 95.31 67 LEU B C 1
ATOM 4296 O O . LEU B 1 67 ? -23.953 5.59 22.219 1 95.31 67 LEU B O 1
ATOM 4300 N N . PRO B 1 68 ? -22.953 7.594 22.328 1 94.62 68 PRO B N 1
ATOM 4301 C CA . PRO B 1 68 ? -23.812 7.996 23.438 1 94.62 68 PRO B CA 1
ATOM 4302 C C . PRO B 1 68 ? -25.234 8.336 23 1 94.62 68 PRO B C 1
ATOM 4304 O O . PRO B 1 68 ? -25.578 8.156 21.828 1 94.62 68 PRO B O 1
ATOM 4307 N N . GLU B 1 69 ? -26.047 8.82 23.969 1 94 69 GLU B N 1
ATOM 4308 C CA . GLU B 1 69 ? -27.406 9.281 23.656 1 94 69 GLU B CA 1
ATOM 4309 C C . GLU B 1 69 ? -27.359 10.422 22.641 1 94 69 GLU B C 1
ATOM 4311 O O . GLU B 1 69 ? -26.469 11.258 22.672 1 94 69 GLU B O 1
ATOM 4316 N N . TYR B 1 70 ? -28.391 10.5 21.797 1 94.06 70 TYR B N 1
ATOM 4317 C CA . TYR B 1 70 ? -28.422 11.383 20.641 1 94.06 70 TYR B CA 1
ATOM 4318 C C . TYR B 1 70 ? -28.234 12.836 21.047 1 94.06 70 TYR B C 1
ATOM 4320 O O . TYR B 1 70 ? -27.438 13.562 20.438 1 94.06 70 TYR B O 1
ATOM 4328 N N . ASP B 1 71 ? -28.906 13.281 22.062 1 93.88 71 ASP B N 1
ATOM 4329 C CA . ASP B 1 71 ? -28.828 14.688 22.453 1 93.88 71 ASP B CA 1
ATOM 4330 C C . ASP B 1 71 ? -27.422 15.023 22.969 1 93.88 71 ASP B C 1
ATOM 4332 O O . ASP B 1 71 ? -26.906 16.109 22.719 1 93.88 71 ASP B O 1
ATOM 4336 N N . LEU B 1 72 ? -26.875 14.102 23.672 1 95 72 LEU B N 1
ATOM 4337 C CA . LEU B 1 72 ? -25.5 14.297 24.156 1 95 72 LEU B CA 1
ATOM 4338 C C . LEU B 1 72 ? -24.516 14.305 23 1 95 72 LEU B C 1
ATOM 4340 O O . LEU B 1 72 ? -23.562 15.094 22.984 1 95 72 LEU B O 1
ATOM 4344 N N . LEU B 1 73 ? -24.766 13.406 22.047 1 95.81 73 LEU B N 1
ATOM 4345 C CA . LEU B 1 73 ? -23.938 13.344 20.859 1 95.81 73 LEU B CA 1
ATOM 4346 C C . LEU B 1 73 ? -23.938 14.68 20.125 1 95.81 73 LEU B C 1
ATOM 4348 O O . LEU B 1 73 ? -22.891 15.25 19.844 1 95.81 73 LEU B O 1
ATOM 4352 N N . ILE B 1 74 ? -25.125 15.227 19.891 1 94.38 74 ILE B N 1
ATOM 4353 C CA . ILE B 1 74 ? -25.266 16.453 19.109 1 94.38 74 ILE B CA 1
ATOM 4354 C C . ILE B 1 74 ? -24.656 17.625 19.891 1 94.38 74 ILE B C 1
ATOM 4356 O O . ILE B 1 74 ? -23.984 18.484 19.297 1 94.38 74 ILE B O 1
ATOM 4360 N N . SER B 1 75 ? -24.844 17.641 21.172 1 94.56 75 SER B N 1
ATOM 4361 C CA . SER B 1 75 ? -24.281 18.703 22 1 94.56 75 SER B CA 1
ATOM 4362 C C . SER B 1 75 ? -22.766 18.688 21.984 1 94.56 75 SER B C 1
ATOM 4364 O O . SER B 1 75 ? -22.125 19.734 21.844 1 94.56 75 SER B O 1
ATOM 4366 N N . THR B 1 76 ? -22.203 17.5 22.109 1 93.81 76 THR B N 1
ATOM 4367 C CA . THR B 1 76 ? -20.75 17.344 22.094 1 93.81 76 THR B CA 1
ATOM 4368 C C . THR B 1 76 ? -20.172 17.797 20.766 1 93.81 76 THR B C 1
ATOM 4370 O O . THR B 1 76 ? -19.172 18.531 20.719 1 93.81 76 THR B O 1
ATOM 4373 N N . LEU B 1 77 ? -20.766 17.406 19.688 1 94.75 77 LEU B N 1
ATOM 4374 C CA . LEU B 1 77 ? -20.266 17.719 18.344 1 94.75 77 LEU B CA 1
ATOM 4375 C C . LEU B 1 77 ? -20.422 19.203 18.047 1 94.75 77 LEU B C 1
ATOM 4377 O O . LEU B 1 77 ? -19.578 19.797 17.359 1 94.75 77 LEU B O 1
ATOM 4381 N N . SER B 1 78 ? -21.484 19.766 18.562 1 90.88 78 SER B N 1
ATOM 4382 C CA . SER B 1 78 ? -21.703 21.203 18.344 1 90.88 78 SER B CA 1
ATOM 4383 C C . SER B 1 78 ? -20.672 22.031 19.109 1 90.88 78 SER B C 1
ATOM 4385 O O . SER B 1 78 ? -20.219 23.062 18.625 1 90.88 78 SER B O 1
ATOM 4387 N N . LYS B 1 79 ? -20.281 21.578 20.25 1 87.38 79 LYS B N 1
ATOM 4388 C CA . LYS B 1 79 ? -19.359 22.312 21.109 1 87.38 79 LYS B CA 1
ATOM 4389 C C . LYS B 1 79 ? -17.922 22.141 20.641 1 87.38 79 LYS B C 1
ATOM 4391 O O . LYS B 1 79 ? -17.125 23.078 20.688 1 87.38 79 LYS B O 1
ATOM 4396 N N . ASN B 1 80 ? -17.562 20.922 20.219 1 87.25 80 ASN B N 1
ATOM 4397 C CA . ASN B 1 80 ? -16.156 20.578 19.969 1 87.25 80 ASN B CA 1
ATOM 4398 C C . ASN B 1 80 ? -15.93 20.172 18.516 1 87.25 80 ASN B C 1
ATOM 4400 O O . ASN B 1 80 ? -14.992 19.438 18.219 1 87.25 80 ASN B O 1
ATOM 4404 N N . GLY B 1 81 ? -16.781 20.609 17.594 1 87 81 GLY B N 1
ATOM 4405 C CA . GLY B 1 81 ? -16.734 20.109 16.234 1 87 81 GLY B CA 1
ATOM 4406 C C . GLY B 1 81 ? -16.109 21.078 15.25 1 87 81 GLY B C 1
ATOM 4407 O O . GLY B 1 81 ? -16.266 20.938 14.039 1 87 81 GLY B O 1
ATOM 4408 N N . ALA B 1 82 ? -15.312 22.094 15.68 1 81.81 82 ALA B N 1
ATOM 4409 C CA . ALA B 1 82 ? -14.758 23.125 14.812 1 81.81 82 ALA B CA 1
ATOM 4410 C C . ALA B 1 82 ? -13.766 22.531 13.82 1 81.81 82 ALA B C 1
ATOM 4412 O O . ALA B 1 82 ? -13.586 23.078 12.719 1 81.81 82 ALA B O 1
ATOM 4413 N N . TRP B 1 83 ? -13.203 21.391 14.148 1 85.44 83 TRP B N 1
ATOM 4414 C CA . TRP B 1 83 ? -12.203 20.734 13.305 1 85.44 83 TRP B CA 1
ATOM 4415 C C . TRP B 1 83 ? -12.836 20.172 12.039 1 85.44 83 TRP B C 1
ATOM 4417 O O . TRP B 1 83 ? -12.141 19.891 11.062 1 85.44 83 TRP B O 1
ATOM 4427 N N . TRP B 1 84 ? -14.117 19.953 11.984 1 88.25 84 TRP B N 1
ATOM 4428 C CA . TRP B 1 84 ? -14.859 19.297 10.922 1 88.25 84 TRP B CA 1
ATOM 4429 C C . TRP B 1 84 ? -14.734 20.062 9.609 1 88.25 84 TRP B C 1
ATOM 4431 O O . TRP B 1 84 ? -14.594 19.453 8.539 1 88.25 84 TRP B O 1
ATOM 4441 N N . SER B 1 85 ? -14.766 21.359 9.695 1 81.62 85 SER B N 1
ATOM 4442 C CA . SER B 1 85 ? -14.688 22.188 8.492 1 81.62 85 SER B CA 1
ATOM 4443 C C . SER B 1 85 ? -13.359 21.984 7.773 1 81.62 85 SER B C 1
ATOM 4445 O O . SER B 1 85 ? -13.312 21.906 6.543 1 81.62 85 SER B O 1
ATOM 4447 N N . SER B 1 86 ? -12.312 21.891 8.539 1 78.88 86 SER B N 1
ATOM 4448 C CA . SER B 1 86 ? -10.992 21.672 7.945 1 78.88 86 SER B CA 1
ATOM 4449 C C . SER B 1 86 ? -10.914 20.328 7.254 1 78.88 86 SER B C 1
ATOM 4451 O O . SER B 1 86 ? -10.32 20.203 6.184 1 78.88 86 SER B O 1
ATOM 4453 N N . PHE B 1 87 ? -11.531 19.406 7.848 1 82.5 87 PHE B N 1
ATOM 4454 C CA . PHE B 1 87 ? -11.555 18.078 7.254 1 82.5 87 PHE B CA 1
ATOM 4455 C C . PHE B 1 87 ? -12.344 18.078 5.949 1 82.5 87 PHE B C 1
ATOM 4457 O O . PHE B 1 87 ? -11.891 17.516 4.945 1 82.5 87 PHE B O 1
ATOM 4464 N N . ARG B 1 88 ? -13.422 18.672 5.977 1 82 88 ARG B N 1
ATOM 4465 C CA . ARG B 1 88 ? -14.289 18.688 4.801 1 82 88 ARG B CA 1
ATOM 4466 C C . ARG B 1 88 ? -13.664 19.484 3.664 1 82 88 ARG B C 1
ATOM 4468 O O . ARG B 1 88 ? -13.883 19.172 2.49 1 82 88 ARG B O 1
ATOM 4475 N N . HIS B 1 89 ? -12.875 20.406 4.02 1 73.62 89 HIS B N 1
ATOM 4476 C CA . HIS B 1 89 ? -12.164 21.172 3.002 1 73.62 89 HIS B CA 1
ATOM 4477 C C . HIS B 1 89 ? -11.18 20.297 2.238 1 73.62 89 HIS B C 1
ATOM 4479 O O . HIS B 1 89 ? -11.016 20.453 1.025 1 73.62 89 HIS B O 1
ATOM 4485 N N . LYS B 1 90 ? -10.547 19.375 2.883 1 69.38 90 LYS B N 1
ATOM 4486 C CA . LYS B 1 90 ? -9.578 18.469 2.266 1 69.38 90 LYS B CA 1
ATOM 4487 C C . LYS B 1 90 ? -10.266 17.5 1.304 1 69.38 90 LYS B C 1
ATOM 4489 O O . LYS B 1 90 ? -9.672 17.094 0.302 1 69.38 90 LYS B O 1
ATOM 4494 N N . THR B 1 91 ? -11.414 17.141 1.65 1 66.94 91 THR B N 1
ATOM 4495 C CA . THR B 1 91 ? -12.109 16.141 0.846 1 66.94 91 THR B CA 1
ATOM 4496 C C . THR B 1 91 ? -12.898 16.812 -0.275 1 66.94 91 THR B C 1
ATOM 4498 O O . THR B 1 91 ? -13.25 16.172 -1.267 1 66.94 91 THR B O 1
ATOM 4501 N N . GLU B 1 92 ? -13.195 18.094 -0.073 1 60.44 92 GLU B N 1
ATOM 4502 C CA . GLU B 1 92 ? -14.086 18.734 -1.031 1 60.44 92 GLU B CA 1
ATOM 4503 C C . GLU B 1 92 ? -13.414 19.922 -1.716 1 60.44 92 GLU B C 1
ATOM 4505 O O . GLU B 1 92 ? -14.031 20.625 -2.525 1 60.44 92 GLU B O 1
ATOM 4510 N N . VAL B 1 93 ? -12.25 20.172 -1.333 1 51.19 93 VAL B N 1
ATOM 4511 C CA . VAL B 1 93 ? -11.578 21.375 -1.812 1 51.19 93 VAL B CA 1
ATOM 4512 C C . VAL B 1 93 ? -11.781 21.516 -3.318 1 51.19 93 VAL B C 1
ATOM 4514 O O . VAL B 1 93 ? -12.07 22.609 -3.811 1 51.19 93 VAL B O 1
ATOM 4517 N N . ILE B 1 94 ? -11.57 20.391 -4.004 1 45.59 94 ILE B N 1
ATOM 4518 C CA . ILE B 1 94 ? -11.641 20.5 -5.457 1 45.59 94 ILE B CA 1
ATOM 4519 C C . ILE B 1 94 ? -13.086 20.781 -5.883 1 45.59 94 ILE B C 1
ATOM 4521 O O . ILE B 1 94 ? -13.32 21.438 -6.906 1 45.59 94 ILE B O 1
ATOM 4525 N N . CYS B 1 95 ? -14.055 20.344 -5.086 1 41.84 95 CYS B N 1
ATOM 4526 C CA . CYS B 1 95 ? -15.406 20.406 -5.617 1 41.84 95 CYS B CA 1
ATOM 4527 C C . CYS B 1 95 ? -16.078 21.719 -5.234 1 41.84 95 CYS B C 1
ATOM 4529 O O . CYS B 1 95 ? -17.203 22 -5.68 1 41.84 95 CYS B O 1
ATOM 4531 N N . GLN B 1 96 ? -15.375 22.75 -4.996 1 45.22 96 GLN B N 1
ATOM 4532 C CA . GLN B 1 96 ? -16.031 24 -4.652 1 45.22 96 GLN B CA 1
ATOM 4533 C C . GLN B 1 96 ? -17.406 23.75 -4.031 1 45.22 96 GLN B C 1
ATOM 4535 O O . GLN B 1 96 ? -18.297 24.594 -4.137 1 45.22 96 GLN B O 1
ATOM 4540 N N . GLY B 1 97 ? -17.688 22.516 -3.596 1 51.97 97 GLY B N 1
ATOM 4541 C CA . GLY B 1 97 ? -19.047 22.281 -3.113 1 51.97 97 GLY B CA 1
ATOM 4542 C C . GLY B 1 97 ? -19.219 22.594 -1.64 1 51.97 97 GLY B C 1
ATOM 4543 O O . GLY B 1 97 ? -18.234 22.828 -0.93 1 51.97 97 GLY B O 1
ATOM 4544 N N . SER B 1 98 ? -20.406 23 -1.323 1 62.53 98 SER B N 1
ATOM 4545 C CA . SER B 1 98 ? -20.828 23.172 0.064 1 62.53 98 SER B CA 1
ATOM 4546 C C . SER B 1 98 ? -20.828 21.844 0.815 1 62.53 98 SER B C 1
ATOM 4548 O O . SER B 1 98 ? -21.016 20.781 0.216 1 62.53 98 SER B O 1
ATOM 4550 N N . TYR B 1 99 ? -20.141 21.906 2.051 1 72.44 99 TYR B N 1
ATOM 4551 C CA . TYR B 1 99 ? -20.203 20.688 2.84 1 72.44 99 TYR B CA 1
ATOM 4552 C C . TYR B 1 99 ? -21.172 20.828 4.004 1 72.44 99 TYR B C 1
ATOM 4554 O O . TYR B 1 99 ? -21.5 21.953 4.418 1 72.44 99 TYR B O 1
ATOM 4562 N N . GLU B 1 100 ? -21.703 19.766 4.332 1 82.31 100 GLU B N 1
ATOM 4563 C CA . GLU B 1 100 ? -22.625 19.672 5.457 1 82.31 100 GLU B CA 1
ATOM 4564 C C . GLU B 1 100 ? -21.906 19.891 6.785 1 82.31 100 GLU B C 1
ATOM 4566 O O . GLU B 1 100 ? -20.797 19.375 6.992 1 82.31 100 GLU B O 1
ATOM 4571 N N . GLY B 1 101 ? -22.484 20.766 7.605 1 87.25 101 GLY B N 1
ATOM 4572 C CA . GLY B 1 101 ? -21.938 20.938 8.945 1 87.25 101 GLY B CA 1
ATOM 4573 C C . GLY B 1 101 ? -21.953 19.656 9.766 1 87.25 101 GLY B C 1
ATOM 4574 O O . GLY B 1 101 ? -22.688 18.719 9.445 1 87.25 101 GLY B O 1
ATOM 4575 N N . LEU B 1 102 ? -21.219 19.625 10.828 1 92.81 102 LEU B N 1
ATOM 4576 C CA . LEU B 1 102 ? -21.031 18.406 11.609 1 92.81 102 LEU B CA 1
ATOM 4577 C C . LEU B 1 102 ? -22.328 17.984 12.281 1 92.81 102 LEU B C 1
ATOM 4579 O O . LEU B 1 102 ? -22.672 16.797 12.305 1 92.81 102 LEU B O 1
ATOM 4583 N N . ALA B 1 103 ? -23.094 18.969 12.812 1 90.94 103 ALA B N 1
ATOM 4584 C CA . ALA B 1 103 ? -24.344 18.656 13.484 1 90.94 103 ALA B CA 1
ATOM 4585 C C . ALA B 1 103 ? -25.359 18.094 12.5 1 90.94 103 ALA B C 1
ATOM 4587 O O . ALA B 1 103 ? -26.078 17.125 12.812 1 90.94 103 ALA B O 1
ATOM 4588 N N . ALA B 1 104 ? -25.422 18.703 11.344 1 90.25 104 ALA B N 1
ATOM 4589 C CA . ALA B 1 104 ? -26.328 18.219 10.312 1 90.25 104 ALA B CA 1
ATOM 4590 C C . ALA B 1 104 ? -25.922 16.828 9.82 1 90.25 104 ALA B C 1
ATOM 4592 O O . ALA B 1 104 ? -26.781 15.961 9.633 1 90.25 104 ALA B O 1
ATOM 4593 N N . PHE B 1 105 ? -24.688 16.688 9.672 1 94.19 105 PHE B N 1
ATOM 4594 C CA . PHE B 1 105 ? -24.172 15.383 9.281 1 94.19 105 PHE B CA 1
ATOM 4595 C C . PHE B 1 105 ? -24.516 14.336 10.328 1 94.19 105 PHE B C 1
ATOM 4597 O O . PHE B 1 105 ? -24.938 13.227 9.984 1 94.19 105 PHE B O 1
ATOM 4604 N N . ALA B 1 106 ? -24.281 14.664 11.555 1 95.62 106 ALA B N 1
ATOM 4605 C CA . ALA B 1 106 ? -24.531 13.734 12.648 1 95.62 106 ALA B CA 1
ATOM 4606 C C . ALA B 1 106 ? -26 13.312 12.688 1 95.62 106 ALA B C 1
ATOM 4608 O O . ALA B 1 106 ? -26.297 12.133 12.891 1 95.62 106 ALA B O 1
ATOM 4609 N N . ALA B 1 107 ? -26.891 14.258 12.477 1 93.75 107 ALA B N 1
ATOM 4610 C CA . ALA B 1 107 ? -28.328 13.977 12.5 1 93.75 107 ALA B CA 1
ATOM 4611 C C . ALA B 1 107 ? -28.703 12.984 11.398 1 93.75 107 ALA B C 1
ATOM 4613 O O . ALA B 1 107 ? -29.5 12.078 11.617 1 93.75 107 ALA B O 1
ATOM 4614 N N . ARG B 1 108 ? -28.109 13.109 10.328 1 93.56 108 ARG B N 1
ATOM 4615 C CA . ARG B 1 108 ? -28.406 12.227 9.195 1 93.56 108 ARG B CA 1
ATOM 4616 C C . ARG B 1 108 ? -27.703 10.883 9.367 1 93.56 108 ARG B C 1
ATOM 4618 O O . ARG B 1 108 ? -28.328 9.836 9.172 1 93.56 108 ARG B O 1
ATOM 4625 N N . ALA B 1 109 ? -26.422 10.914 9.727 1 94.25 109 ALA B N 1
ATOM 4626 C CA . ALA B 1 109 ? -25.594 9.711 9.805 1 94.25 109 ALA B CA 1
ATOM 4627 C C . ALA B 1 109 ? -26.078 8.789 10.922 1 94.25 109 ALA B C 1
ATOM 4629 O O . ALA B 1 109 ? -25.922 7.57 10.844 1 94.25 109 ALA B O 1
ATOM 4630 N N . TYR B 1 110 ? -26.672 9.438 11.938 1 94.31 110 TYR B N 1
ATOM 4631 C CA . TYR B 1 110 ? -27.078 8.672 13.109 1 94.31 110 TYR B CA 1
ATOM 4632 C C . TYR B 1 110 ? -28.062 7.57 12.727 1 94.31 110 TYR B C 1
ATOM 4634 O O . TYR B 1 110 ? -28.062 6.492 13.328 1 94.31 110 TYR B O 1
ATOM 4642 N N . THR B 1 111 ? -28.859 7.75 11.719 1 92.56 111 THR B N 1
ATOM 4643 C CA . THR B 1 111 ? -29.859 6.77 11.32 1 92.56 111 THR B CA 1
ATOM 4644 C C . THR B 1 111 ? -29.484 6.109 10 1 92.56 111 THR B C 1
ATOM 4646 O O . THR B 1 111 ? -30.281 5.395 9.398 1 92.56 111 THR B O 1
ATOM 4649 N N . SER B 1 112 ? -28.312 6.422 9.594 1 92.06 112 SER B N 1
ATOM 4650 C CA . SER B 1 112 ? -27.875 5.891 8.312 1 92.06 112 SER B CA 1
ATOM 4651 C C . SER B 1 112 ? -27.688 4.375 8.375 1 92.06 112 SER B C 1
ATOM 4653 O O . SER B 1 112 ? -27.328 3.832 9.422 1 92.06 112 SER B O 1
ATOM 4655 N N . SER B 1 113 ? -27.922 3.666 7.234 1 90.5 113 SER B N 1
ATOM 4656 C CA . SER B 1 113 ? -27.656 2.232 7.125 1 90.5 113 SER B CA 1
ATOM 4657 C C . SER B 1 113 ? -26.328 1.96 6.445 1 90.5 113 SER B C 1
ATOM 4659 O O . SER B 1 113 ? -26.016 0.814 6.117 1 90.5 113 SER B O 1
ATOM 4661 N N . ASP B 1 114 ? -25.594 2.973 6.199 1 89.75 114 ASP B N 1
ATOM 4662 C CA . ASP B 1 114 ? -24.25 2.855 5.637 1 89.75 114 ASP B CA 1
ATOM 4663 C C . ASP B 1 114 ? -23.188 2.836 6.738 1 89.75 114 ASP B C 1
ATOM 4665 O O . ASP B 1 114 ? -22.953 3.852 7.398 1 89.75 114 ASP B O 1
ATOM 4669 N N . PRO B 1 115 ? -22.5 1.715 6.863 1 90.81 115 PRO B N 1
ATOM 4670 C CA . PRO B 1 115 ? -21.5 1.619 7.93 1 90.81 115 PRO B CA 1
ATOM 4671 C C . PRO B 1 115 ? -20.422 2.697 7.828 1 90.81 115 PRO B C 1
ATOM 4673 O O . PRO B 1 115 ? -19.891 3.137 8.852 1 90.81 115 PRO B O 1
ATOM 4676 N N . ALA B 1 116 ? -20.094 3.119 6.641 1 91.94 116 ALA B N 1
ATOM 4677 C CA . ALA B 1 116 ? -19.078 4.145 6.473 1 91.94 116 ALA B CA 1
ATOM 4678 C C . ALA B 1 116 ? -19.531 5.48 7.055 1 91.94 116 ALA B C 1
ATOM 4680 O O . ALA B 1 116 ? -18.766 6.168 7.723 1 91.94 116 ALA B O 1
ATOM 4681 N N . GLU B 1 117 ? -20.766 5.84 6.801 1 92.81 117 GLU B N 1
ATOM 4682 C CA . GLU B 1 117 ? -21.312 7.082 7.34 1 92.81 117 GLU B CA 1
ATOM 4683 C C . GLU B 1 117 ? -21.391 7.035 8.867 1 92.81 117 GLU B C 1
ATOM 4685 O O . GLU B 1 117 ? -21.016 7.996 9.539 1 92.81 117 GLU B O 1
ATOM 4690 N N . LEU B 1 118 ? -21.875 5.949 9.32 1 94.94 118 LEU B N 1
ATOM 4691 C CA . LEU B 1 118 ? -21.953 5.789 10.773 1 94.94 118 LEU B CA 1
ATOM 4692 C C . LEU B 1 118 ? -20.562 5.746 11.391 1 94.94 118 LEU B C 1
ATOM 4694 O O . LEU B 1 118 ? -20.344 6.266 12.484 1 94.94 118 LEU B O 1
ATOM 4698 N N . GLY B 1 119 ? -19.641 5.02 10.703 1 95.75 119 GLY B N 1
ATOM 4699 C CA . GLY B 1 119 ? -18.266 5.016 11.156 1 95.75 119 GLY B CA 1
ATOM 4700 C C . GLY B 1 119 ? -17.672 6.41 11.266 1 95.75 119 GLY B C 1
ATOM 4701 O O . GLY B 1 119 ? -16.984 6.723 12.242 1 95.75 119 GLY B O 1
ATOM 4702 N N . MET B 1 120 ? -17.953 7.258 10.297 1 95.62 120 MET B N 1
ATOM 4703 C CA . MET B 1 120 ? -17.484 8.641 10.336 1 95.62 120 MET B CA 1
ATOM 4704 C C . MET B 1 120 ? -18.047 9.367 11.555 1 95.62 120 MET B C 1
ATOM 4706 O O . MET B 1 120 ? -17.344 10.156 12.188 1 95.62 120 MET B O 1
ATOM 4710 N N . LEU B 1 121 ? -19.281 9.094 11.82 1 96.69 121 LEU B N 1
ATOM 4711 C CA . LEU B 1 121 ? -19.906 9.719 12.977 1 96.69 121 LEU B CA 1
ATOM 4712 C C . LEU B 1 121 ? -19.219 9.281 14.266 1 96.69 121 LEU B C 1
ATOM 4714 O O . LEU B 1 121 ? -18.984 10.109 15.148 1 96.69 121 LEU B O 1
ATOM 4718 N N . VAL B 1 122 ? -18.875 8.016 14.391 1 96.94 122 VAL B N 1
ATOM 4719 C CA . VAL B 1 122 ? -18.219 7.484 15.578 1 96.94 122 VAL B CA 1
ATOM 4720 C C . VAL B 1 122 ? -16.844 8.117 15.719 1 96.94 122 VAL B C 1
ATOM 4722 O O . VAL B 1 122 ? -16.438 8.516 16.812 1 96.94 122 VAL B O 1
ATOM 4725 N N . VAL B 1 123 ? -16.125 8.234 14.633 1 96.31 123 VAL B N 1
ATOM 4726 C CA . VAL B 1 123 ? -14.797 8.852 14.664 1 96.31 123 VAL B CA 1
ATOM 4727 C C . VAL B 1 123 ? -14.914 10.32 15.047 1 96.31 123 VAL B C 1
ATOM 4729 O O . VAL B 1 123 ? -14.125 10.828 15.852 1 96.31 123 VAL B O 1
ATOM 4732 N N . ALA B 1 124 ? -15.922 10.945 14.469 1 95.75 124 ALA B N 1
ATOM 4733 C CA . ALA B 1 124 ? -16.141 12.352 14.789 1 95.75 124 ALA B CA 1
ATOM 4734 C C . ALA B 1 124 ? -16.438 12.531 16.281 1 95.75 124 ALA B C 1
ATOM 4736 O O . ALA B 1 124 ? -15.938 13.469 16.906 1 95.75 124 ALA B O 1
ATOM 4737 N N . TYR B 1 125 ? -17.203 11.664 16.812 1 95.81 125 TYR B N 1
ATOM 4738 C CA . TYR B 1 125 ? -17.531 11.719 18.234 1 95.81 125 TYR B CA 1
ATOM 4739 C C . TYR B 1 125 ? -16.281 11.508 19.078 1 95.81 125 TYR B C 1
ATOM 4741 O O . TYR B 1 125 ? -16 12.289 20 1 95.81 125 TYR B O 1
ATOM 4749 N N . ALA B 1 126 ? -15.523 10.438 18.75 1 95.06 126 ALA B N 1
ATOM 4750 C CA . ALA B 1 126 ? -14.305 10.141 19.5 1 95.06 126 ALA B CA 1
ATOM 4751 C C . ALA B 1 126 ? -13.328 11.312 19.438 1 95.06 126 ALA B C 1
ATOM 4753 O O . ALA B 1 126 ? -12.758 11.695 20.469 1 95.06 126 ALA B O 1
ATOM 4754 N N . ARG B 1 127 ? -13.18 11.922 18.344 1 92.75 127 ARG B N 1
ATOM 4755 C CA . ARG B 1 127 ? -12.258 13.039 18.172 1 92.75 127 ARG B CA 1
ATOM 4756 C C . ARG B 1 127 ? -12.711 14.25 18.984 1 92.75 127 ARG B C 1
ATOM 4758 O O . ARG B 1 127 ? -11.891 14.922 19.609 1 92.75 127 ARG B O 1
ATOM 4765 N N . SER B 1 128 ? -14.008 14.5 18.922 1 92 128 SER B N 1
ATOM 4766 C CA . SER B 1 128 ? -14.555 15.695 19.562 1 92 128 SER B CA 1
ATOM 4767 C C . SER B 1 128 ? -14.516 15.57 21.078 1 92 128 SER B C 1
ATOM 4769 O O . SER B 1 128 ? -14.469 16.578 21.797 1 92 128 SER B O 1
ATOM 4771 N N . THR B 1 129 ? -14.523 14.391 21.625 1 90 129 THR B N 1
ATOM 4772 C CA . THR B 1 129 ? -14.445 14.203 23.062 1 90 129 THR B CA 1
ATOM 4773 C C . THR B 1 129 ? -12.992 14.219 23.531 1 90 129 THR B C 1
ATOM 4775 O O . THR B 1 129 ? -12.711 14.5 24.688 1 90 129 THR B O 1
ATOM 4778 N N . GLY B 1 130 ? -12.133 13.914 22.609 1 84.31 130 GLY B N 1
ATOM 4779 C CA . GLY B 1 130 ? -10.734 13.789 22.984 1 84.31 130 GLY B CA 1
ATOM 4780 C C . GLY B 1 130 ? -10.438 12.547 23.797 1 84.31 130 GLY B C 1
ATOM 4781 O O . GLY B 1 130 ? -9.305 12.352 24.25 1 84.31 130 GLY B O 1
ATOM 4782 N N . HIS B 1 131 ? -11.586 11.914 23.875 1 81.75 131 HIS B N 1
ATOM 4783 C CA . HIS B 1 131 ? -11.516 10.648 24.609 1 81.75 131 HIS B CA 1
ATOM 4784 C C . HIS B 1 131 ? -12.023 9.492 23.75 1 81.75 131 HIS B C 1
ATOM 4786 O O . HIS B 1 131 ? -12.406 9.688 22.594 1 81.75 131 HIS B O 1
ATOM 4792 N N . HIS B 1 132 ? -11.703 8.289 23.984 1 87 132 HIS B N 1
ATOM 4793 C CA . HIS B 1 132 ? -12.219 7.062 23.391 1 87 132 HIS B CA 1
ATOM 4794 C C . HIS B 1 132 ? -11.484 6.734 22.094 1 87 132 HIS B C 1
ATOM 4796 O O . HIS B 1 132 ? -12.109 6.363 21.094 1 87 132 HIS B O 1
ATOM 4802 N N . HIS B 1 133 ? -10.336 7.039 22.016 1 86.81 133 HIS B N 1
ATOM 4803 C CA . HIS B 1 133 ? -9.555 6.836 20.797 1 86.81 133 HIS B CA 1
ATOM 4804 C C . HIS B 1 133 ? -9.57 5.371 20.375 1 86.81 133 HIS B C 1
ATOM 4806 O O . HIS B 1 133 ? -9.297 5.059 19.219 1 86.81 133 HIS B O 1
ATOM 4812 N N . HIS B 1 134 ? -9.938 4.496 21.281 1 84.75 134 HIS B N 1
ATOM 4813 C CA . HIS B 1 134 ? -10.039 3.078 20.953 1 84.75 134 HIS B CA 1
ATOM 4814 C C . HIS B 1 134 ? -11.109 2.824 19.891 1 84.75 134 HIS B C 1
ATOM 4816 O O . HIS B 1 134 ? -11.078 1.803 19.203 1 84.75 134 HIS B O 1
ATOM 4822 N N . LEU B 1 135 ? -12.039 3.764 19.797 1 91.94 135 LEU B N 1
ATOM 4823 C CA . LEU B 1 135 ? -13.141 3.609 18.844 1 91.94 135 LEU B CA 1
ATOM 4824 C C . LEU B 1 135 ? -12.633 3.672 17.406 1 91.94 135 LEU B C 1
ATOM 4826 O O . LEU B 1 135 ? -13.297 3.189 16.5 1 91.94 135 LEU B O 1
ATOM 4830 N N . TYR B 1 136 ? -11.461 4.344 17.172 1 91.31 136 TYR B N 1
ATOM 4831 C CA . TYR B 1 136 ? -10.898 4.363 15.828 1 91.31 136 TYR B CA 1
ATOM 4832 C C . TYR B 1 136 ? -10.664 2.947 15.32 1 91.31 136 TYR B C 1
ATOM 4834 O O . TYR B 1 136 ? -11 2.627 14.18 1 91.31 136 TYR B O 1
ATOM 4842 N N . GLY B 1 137 ? -10.102 2.098 16.219 1 85.12 137 GLY B N 1
ATOM 4843 C CA . GLY B 1 137 ? -9.867 0.708 15.859 1 85.12 137 GLY B CA 1
ATOM 4844 C C . GLY B 1 137 ? -11.148 -0.059 15.578 1 85.12 137 GLY B C 1
ATOM 4845 O O . GLY B 1 137 ? -11.195 -0.875 14.648 1 85.12 137 GLY B O 1
ATOM 4846 N N . VAL B 1 138 ? -12.148 0.203 16.328 1 85.62 138 VAL B N 1
ATOM 4847 C CA . VAL B 1 138 ? -13.453 -0.434 16.156 1 85.62 138 VAL B CA 1
ATOM 4848 C C . VAL B 1 138 ? -14.023 -0.082 14.781 1 85.62 138 VAL B C 1
ATOM 4850 O O . VAL B 1 138 ? -14.508 -0.957 14.062 1 85.62 138 VAL B O 1
ATOM 4853 N N . VAL B 1 139 ? -13.953 1.217 14.438 1 91.06 139 VAL B N 1
ATOM 4854 C CA . VAL B 1 139 ? -14.492 1.69 13.172 1 91.06 139 VAL B CA 1
ATOM 4855 C C . VAL B 1 139 ? -13.695 1.079 12.016 1 91.06 139 VAL B C 1
ATOM 4857 O O . VAL B 1 139 ? -14.281 0.63 11.023 1 91.06 139 VAL B O 1
ATOM 4860 N N . ASP B 1 140 ? -12.414 1.046 12.117 1 85.06 140 ASP B N 1
ATOM 4861 C CA . ASP B 1 140 ? -11.555 0.49 11.078 1 85.06 140 ASP B CA 1
ATOM 4862 C C . ASP B 1 140 ? -11.914 -0.965 10.789 1 85.06 140 ASP B C 1
ATOM 4864 O O . ASP B 1 140 ? -11.945 -1.384 9.625 1 85.06 140 ASP B O 1
ATOM 4868 N N . ARG B 1 141 ? -12.281 -1.699 11.727 1 80.25 141 ARG B N 1
ATOM 4869 C CA . ARG B 1 141 ? -12.578 -3.121 11.594 1 80.25 141 ARG B CA 1
ATOM 4870 C C . ARG B 1 141 ? -13.984 -3.332 11.039 1 80.25 141 ARG B C 1
ATOM 4872 O O . ARG B 1 141 ? -14.211 -4.234 10.227 1 80.25 141 ARG B O 1
ATOM 4879 N N . LEU B 1 142 ? -14.867 -2.432 11.391 1 80.25 142 LEU B N 1
ATOM 4880 C CA . LEU B 1 142 ? -16.281 -2.713 11.141 1 80.25 142 LEU B CA 1
ATOM 4881 C C . LEU B 1 142 ? -16.766 -1.989 9.891 1 80.25 142 LEU B C 1
ATOM 4883 O O . LEU B 1 142 ? -17.656 -2.469 9.195 1 80.25 142 LEU B O 1
ATOM 4887 N N . ALA B 1 143 ? -16.188 -0.866 9.609 1 79.31 143 ALA B N 1
ATOM 4888 C CA . ALA B 1 143 ? -16.859 0.025 8.664 1 79.31 143 ALA B CA 1
ATOM 4889 C C . ALA B 1 143 ? -16.141 0.063 7.328 1 79.31 143 ALA B C 1
ATOM 4891 O O . ALA B 1 143 ? -16.656 0.601 6.348 1 79.31 143 ALA B O 1
ATOM 4892 N N . ILE B 1 144 ? -14.984 -0.353 7.258 1 74.12 144 ILE B N 1
ATOM 4893 C CA . ILE B 1 144 ? -14.281 -0.377 5.977 1 74.12 144 ILE B CA 1
ATOM 4894 C C . ILE B 1 144 ? -14.516 -1.719 5.285 1 74.12 144 ILE B C 1
ATOM 4896 O O . ILE B 1 144 ? -14.219 -2.775 5.848 1 74.12 144 ILE B O 1
ATOM 4900 N N . PRO B 1 145 ? -15.312 -1.533 4.152 1 61.44 145 PRO B N 1
ATOM 4901 C CA . PRO B 1 145 ? -15.719 -2.775 3.492 1 61.44 145 PRO B CA 1
ATOM 4902 C C . PRO B 1 145 ? -14.531 -3.645 3.086 1 61.44 145 PRO B C 1
ATOM 4904 O O . PRO B 1 145 ? -13.438 -3.131 2.863 1 61.44 145 PRO B O 1
ATOM 4907 N N . ASP B 1 146 ? -14.898 -4.922 3.188 1 56.53 146 ASP B N 1
ATOM 4908 C CA . ASP B 1 146 ? -13.961 -5.902 2.637 1 56.53 146 ASP B CA 1
ATOM 4909 C C . ASP B 1 146 ? -13.875 -5.781 1.117 1 56.53 146 ASP B C 1
ATOM 4911 O O . ASP B 1 146 ? -14.742 -5.172 0.485 1 56.53 146 ASP B O 1
ATOM 4915 N N . SER B 1 147 ? -12.766 -6.031 0.514 1 52.81 147 SER B N 1
ATOM 4916 C CA . SER B 1 147 ? -12.352 -5.867 -0.875 1 52.81 147 SER B CA 1
ATOM 4917 C C . SER B 1 147 ? -13.422 -6.371 -1.836 1 52.81 147 SER B C 1
ATOM 4919 O O . SER B 1 147 ? -13.391 -6.062 -3.029 1 52.81 147 SER B O 1
ATOM 4921 N N . ASP B 1 148 ? -14.336 -7.281 -1.314 1 49.19 148 ASP B N 1
ATOM 4922 C CA . ASP B 1 148 ? -15.258 -7.879 -2.281 1 49.19 148 ASP B CA 1
ATOM 4923 C C . ASP B 1 148 ? -16.203 -6.828 -2.859 1 49.19 148 ASP B C 1
ATOM 4925 O O . ASP B 1 148 ? -16.938 -7.105 -3.805 1 49.19 148 ASP B O 1
ATOM 4929 N N . HIS B 1 149 ? -16.156 -5.582 -2.252 1 53.62 149 HIS B N 1
ATOM 4930 C CA . HIS B 1 149 ? -17.219 -4.652 -2.613 1 53.62 149 HIS B CA 1
ATOM 4931 C C . HIS B 1 149 ? -16.641 -3.375 -3.221 1 53.62 149 HIS B C 1
ATOM 4933 O O . HIS B 1 149 ? -15.453 -3.107 -3.105 1 53.62 149 HIS B O 1
ATOM 4939 N N . SER B 1 150 ? -17.453 -2.889 -4.105 1 61.59 150 SER B N 1
ATOM 4940 C CA . SER B 1 150 ? -17.266 -1.525 -4.586 1 61.59 150 SER B CA 1
ATOM 4941 C C . SER B 1 150 ? -17.109 -0.549 -3.424 1 61.59 150 SER B C 1
ATOM 4943 O O . SER B 1 150 ? -17.766 -0.696 -2.391 1 61.59 150 SER B O 1
ATOM 4945 N N . TYR B 1 151 ? -16.016 0.101 -3.463 1 76.12 151 TYR B N 1
ATOM 4946 C CA . TYR B 1 151 ? -15.805 1.105 -2.428 1 76.12 151 TYR B CA 1
ATOM 4947 C C . TYR B 1 151 ? -16.578 2.385 -2.736 1 76.12 151 TYR B C 1
ATOM 4949 O O . TYR B 1 151 ? -16.547 2.877 -3.867 1 76.12 151 TYR B O 1
ATOM 4957 N N . SER B 1 152 ? -17.391 2.814 -1.78 1 80.75 152 SER B N 1
ATOM 4958 C CA . SER B 1 152 ? -18.125 4.066 -1.917 1 80.75 152 SER B CA 1
ATOM 4959 C C . SER B 1 152 ? -17.266 5.266 -1.556 1 80.75 152 SER B C 1
ATOM 4961 O O . SER B 1 152 ? -16.219 5.109 -0.927 1 80.75 152 SER B O 1
ATOM 4963 N N . ALA B 1 153 ? -17.688 6.414 -2.027 1 84.69 153 ALA B N 1
ATOM 4964 C CA . ALA B 1 153 ? -17 7.648 -1.655 1 84.69 153 ALA B CA 1
ATOM 4965 C C . ALA B 1 153 ? -17 7.84 -0.141 1 84.69 153 ALA B C 1
ATOM 4967 O O . ALA B 1 153 ? -16.031 8.352 0.425 1 84.69 153 ALA B O 1
ATOM 4968 N N . GLU B 1 154 ? -18.078 7.359 0.513 1 87.06 154 GLU B N 1
ATOM 4969 C CA . GLU B 1 154 ? -18.203 7.477 1.963 1 87.06 154 GLU B CA 1
ATOM 4970 C C . GLU B 1 154 ? -17.156 6.625 2.674 1 87.06 154 GLU B C 1
ATOM 4972 O O . GLU B 1 154 ? -16.594 7.047 3.68 1 87.06 154 GLU B O 1
ATOM 4977 N N . ALA B 1 155 ? -16.922 5.484 2.15 1 88.88 155 ALA B N 1
ATOM 4978 C CA . ALA B 1 155 ? -15.914 4.609 2.732 1 88.88 155 ALA B CA 1
ATOM 4979 C C . ALA B 1 155 ? -14.523 5.227 2.611 1 88.88 155 ALA B C 1
ATOM 4981 O O . ALA B 1 155 ? -13.719 5.148 3.541 1 88.88 155 ALA B O 1
ATOM 4982 N N . MET B 1 156 ? -14.281 5.867 1.497 1 90.25 156 MET B N 1
ATOM 4983 C CA . MET B 1 156 ? -12.992 6.512 1.282 1 90.25 156 MET B CA 1
ATOM 4984 C C . MET B 1 156 ? -12.82 7.715 2.205 1 90.25 156 MET B C 1
ATOM 4986 O O . MET B 1 156 ? -11.742 7.938 2.756 1 90.25 156 MET B O 1
ATOM 4990 N N . GLU B 1 157 ? -13.844 8.453 2.354 1 91.06 157 GLU B N 1
ATOM 4991 C CA . GLU B 1 157 ? -13.812 9.594 3.264 1 91.06 157 GLU B CA 1
ATOM 4992 C C . GLU B 1 157 ? -13.594 9.148 4.707 1 91.06 157 GLU B C 1
ATOM 4994 O O . GLU B 1 157 ? -12.914 9.82 5.477 1 91.06 157 GLU B O 1
ATOM 4999 N N . LEU B 1 158 ? -14.242 8.086 5.043 1 93.19 158 LEU B N 1
ATOM 5000 C CA . LEU B 1 158 ? -14.031 7.535 6.375 1 93.19 158 LEU B CA 1
ATOM 5001 C C . LEU B 1 158 ? -12.562 7.195 6.605 1 93.19 158 LEU B C 1
ATOM 5003 O O . LEU B 1 158 ? -12.016 7.492 7.668 1 93.19 158 LEU B O 1
ATOM 5007 N N . LEU B 1 159 ? -11.93 6.555 5.613 1 92.62 159 LEU B N 1
ATOM 5008 C CA . LEU B 1 159 ? -10.516 6.211 5.727 1 92.62 159 LEU B CA 1
ATOM 5009 C C . LEU B 1 159 ? -9.664 7.465 5.902 1 92.62 159 LEU B C 1
ATOM 5011 O O . LEU B 1 159 ? -8.734 7.48 6.715 1 92.62 159 LEU B O 1
ATOM 5015 N N . LEU B 1 160 ? -9.969 8.492 5.188 1 93.88 160 LEU B N 1
ATOM 5016 C CA . LEU B 1 160 ? -9.258 9.758 5.316 1 93.88 160 LEU B CA 1
ATOM 5017 C C . LEU B 1 160 ? -9.438 10.344 6.711 1 93.88 160 LEU B C 1
ATOM 5019 O O . LEU B 1 160 ? -8.484 10.859 7.301 1 93.88 160 LEU B O 1
ATOM 5023 N N . LEU B 1 161 ? -10.656 10.266 7.148 1 94.69 161 LEU B N 1
ATOM 5024 C CA . LEU B 1 161 ? -10.938 10.789 8.484 1 94.69 161 LEU B CA 1
ATOM 5025 C C . LEU B 1 161 ? -10.172 10.016 9.547 1 94.69 161 LEU B C 1
ATOM 5027 O O . LEU B 1 161 ? -9.656 10.602 10.5 1 94.69 161 LEU B O 1
ATOM 5031 N N . LEU B 1 162 ? -10.117 8.688 9.391 1 93.81 162 LEU B N 1
ATOM 5032 C CA . LEU B 1 162 ? -9.344 7.867 10.32 1 93.81 162 LEU B CA 1
ATOM 5033 C C . LEU B 1 162 ? -7.867 8.25 10.281 1 93.81 162 LEU B C 1
ATOM 5035 O O . LEU B 1 162 ? -7.223 8.359 11.328 1 93.81 162 LEU B O 1
ATOM 5039 N N . ALA B 1 163 ? -7.332 8.453 9.078 1 94.06 163 ALA B N 1
ATOM 5040 C CA . ALA B 1 163 ? -5.938 8.859 8.938 1 94.06 163 ALA B CA 1
ATOM 5041 C C . ALA B 1 163 ? -5.668 10.172 9.68 1 94.06 163 ALA B C 1
ATOM 5043 O O . ALA B 1 163 ? -4.684 10.289 10.406 1 94.06 163 ALA B O 1
ATOM 5044 N N . LYS B 1 164 ? -6.535 11.062 9.5 1 93.94 164 LYS B N 1
ATOM 5045 C CA . LYS B 1 164 ? -6.414 12.352 10.172 1 93.94 164 LYS B CA 1
ATOM 5046 C C . LYS B 1 164 ? -6.531 12.195 11.688 1 93.94 164 LYS B C 1
ATOM 5048 O O . LYS B 1 164 ? -5.789 12.82 12.445 1 93.94 164 LYS B O 1
ATOM 5053 N N . ALA B 1 165 ? -7.516 11.414 12.117 1 92.81 165 ALA B N 1
ATOM 5054 C CA . ALA B 1 165 ? -7.758 11.227 13.539 1 92.81 165 ALA B CA 1
ATOM 5055 C C . ALA B 1 165 ? -6.539 10.625 14.234 1 92.81 165 ALA B C 1
ATOM 5057 O O . ALA B 1 165 ? -6.141 11.086 15.305 1 92.81 165 ALA B O 1
ATOM 5058 N N . TYR B 1 166 ? -5.957 9.633 13.609 1 89.19 166 TYR B N 1
ATOM 5059 C CA . TYR B 1 166 ? -4.754 9.031 14.172 1 89.19 166 TYR B CA 1
ATOM 5060 C C . TYR B 1 166 ? -3.607 10.039 14.203 1 89.19 166 TYR B C 1
ATOM 5062 O O . TYR B 1 166 ? -2.812 10.055 15.148 1 89.19 166 TYR B O 1
ATOM 5070 N N . SER B 1 167 ? -3.475 10.867 13.203 1 90 167 SER B N 1
ATOM 5071 C CA . SER B 1 167 ? -2.469 11.922 13.188 1 90 167 SER B CA 1
ATOM 5072 C C . SER B 1 167 ? -2.693 12.922 14.32 1 90 167 SER B C 1
ATOM 5074 O O . SER B 1 167 ? -1.738 13.359 14.969 1 90 167 SER B O 1
ATOM 5076 N N . ASP B 1 168 ? -3.928 13.211 14.578 1 88.62 168 ASP B N 1
ATOM 5077 C CA . ASP B 1 168 ? -4.285 14.195 15.594 1 88.62 168 ASP B CA 1
ATOM 5078 C C . ASP B 1 168 ? -3.873 13.719 16.984 1 88.62 168 ASP B C 1
ATOM 5080 O O . ASP B 1 168 ? -3.494 14.523 17.844 1 88.62 168 ASP B O 1
ATOM 5084 N N . ILE B 1 169 ? -3.934 12.453 17.219 1 84.62 169 ILE B N 1
ATOM 5085 C CA . ILE B 1 169 ? -3.65 11.961 18.562 1 84.62 169 ILE B CA 1
ATOM 5086 C C . ILE B 1 169 ? -2.201 11.492 18.641 1 84.62 169 ILE B C 1
ATOM 5088 O O . ILE B 1 169 ? -1.805 10.844 19.609 1 84.62 169 ILE B O 1
ATOM 5092 N N . GLY B 1 170 ? -1.476 11.734 17.609 1 83.12 170 GLY B N 1
ATOM 5093 C CA . GLY B 1 170 ? -0.05 11.453 17.656 1 83.12 170 GLY B CA 1
ATOM 5094 C C . GLY B 1 170 ? 0.284 10 17.391 1 83.12 170 GLY B C 1
ATOM 5095 O O . GLY B 1 170 ? 1.165 9.43 18.031 1 83.12 170 GLY B O 1
ATOM 5096 N N . GLN B 1 171 ? -0.448 9.336 16.531 1 83.75 171 GLN B N 1
ATOM 5097 C CA . GLN B 1 171 ? -0.156 7.988 16.062 1 83.75 171 GLN B CA 1
ATOM 5098 C C . GLN B 1 171 ? 0.12 7.977 14.555 1 83.75 171 GLN B C 1
ATOM 5100 O O . GLN B 1 171 ? -0.666 7.43 13.781 1 83.75 171 GLN B O 1
ATOM 5105 N N . PRO B 1 172 ? 1.254 8.508 14.18 1 85.38 172 PRO B N 1
ATOM 5106 C CA . PRO B 1 172 ? 1.542 8.719 12.758 1 85.38 172 PRO B CA 1
ATOM 5107 C C . PRO B 1 172 ? 1.677 7.414 11.984 1 85.38 172 PRO B C 1
ATOM 5109 O O . PRO B 1 172 ? 1.393 7.375 10.781 1 85.38 172 PRO B O 1
ATOM 5112 N N . ARG B 1 173 ? 2.109 6.332 12.602 1 84.75 173 ARG B N 1
ATOM 5113 C CA . ARG B 1 173 ? 2.209 5.055 11.906 1 84.75 173 ARG B CA 1
ATOM 5114 C C . ARG B 1 173 ? 0.832 4.539 11.508 1 84.75 173 ARG B C 1
ATOM 5116 O O . ARG B 1 173 ? 0.636 4.086 10.375 1 84.75 173 ARG B O 1
ATOM 5123 N N . GLN B 1 174 ? -0.058 4.582 12.508 1 87.19 174 GLN B N 1
ATOM 5124 C CA . GLN B 1 174 ? -1.423 4.176 12.195 1 87.19 174 GLN B CA 1
ATOM 5125 C C . GLN B 1 174 ? -2.033 5.074 11.125 1 87.19 174 GLN B C 1
ATOM 5127 O O . GLN B 1 174 ? -2.748 4.598 10.242 1 87.19 174 GLN B O 1
ATOM 5132 N N . SER B 1 175 ? -1.771 6.332 11.312 1 90.56 175 SER B N 1
ATOM 5133 C CA . SER B 1 175 ? -2.227 7.27 10.289 1 90.56 175 SER B CA 1
ATOM 5134 C C . SER B 1 175 ? -1.688 6.887 8.914 1 90.56 175 SER B C 1
ATOM 5136 O O . SER B 1 175 ? -2.443 6.836 7.941 1 90.56 175 SER B O 1
ATOM 5138 N N . TRP B 1 176 ? -0.403 6.59 8.82 1 92.69 176 TRP B N 1
ATOM 5139 C CA . TRP B 1 176 ? 0.26 6.191 7.586 1 92.69 176 TRP B CA 1
ATOM 5140 C C . TRP B 1 176 ? -0.402 4.957 6.988 1 92.69 176 TRP B C 1
ATOM 5142 O O . TRP B 1 176 ? -0.657 4.902 5.781 1 92.69 176 TRP B O 1
ATOM 5152 N N . LEU B 1 177 ? -0.695 4.008 7.812 1 90.06 177 LEU B N 1
ATOM 5153 C CA . LEU B 1 177 ? -1.326 2.775 7.352 1 90.06 177 LEU B CA 1
ATOM 5154 C C . LEU B 1 177 ? -2.689 3.064 6.73 1 90.06 177 LEU B C 1
ATOM 5156 O O . LEU B 1 177 ? -3.074 2.432 5.746 1 90.06 177 LEU B O 1
ATOM 5160 N N . MET B 1 178 ? -3.453 3.98 7.363 1 92.12 178 MET B N 1
ATOM 5161 C CA . MET B 1 178 ? -4.75 4.344 6.801 1 92.12 178 MET B CA 1
ATOM 5162 C C . MET B 1 178 ? -4.59 5.012 5.441 1 92.12 178 MET B C 1
ATOM 5164 O O . MET B 1 178 ? -5.359 4.738 4.516 1 92.12 178 MET B O 1
ATOM 5168 N N . TYR B 1 179 ? -3.602 5.91 5.324 1 94.25 179 TYR B N 1
ATOM 5169 C CA . TYR B 1 179 ? -3.34 6.531 4.027 1 94.25 179 TYR B CA 1
ATOM 5170 C C . TYR B 1 179 ? -2.957 5.484 2.99 1 94.25 179 TYR B C 1
ATOM 5172 O O . TYR B 1 179 ? -3.412 5.543 1.845 1 94.25 179 TYR B O 1
ATOM 5180 N N . ARG B 1 180 ? -2.1 4.539 3.402 1 93.44 180 ARG B N 1
ATOM 5181 C CA . ARG B 1 180 ? -1.654 3.48 2.5 1 93.44 180 ARG B CA 1
ATOM 5182 C C . ARG B 1 180 ? -2.828 2.625 2.037 1 93.44 180 ARG B C 1
ATOM 5184 O O . ARG B 1 180 ? -2.922 2.275 0.859 1 93.44 180 ARG B O 1
ATOM 5191 N N . LYS B 1 181 ? -3.615 2.285 2.982 1 91.12 181 LYS B N 1
ATOM 5192 C CA . LYS B 1 181 ? -4.816 1.524 2.652 1 91.12 181 LYS B CA 1
ATOM 5193 C C . LYS B 1 181 ? -5.688 2.281 1.653 1 91.12 181 LYS B C 1
ATOM 5195 O O . LYS B 1 181 ? -6.164 1.702 0.674 1 91.12 181 LYS B O 1
ATOM 5200 N N . GLY B 1 182 ? -5.957 3.582 1.925 1 92.06 182 GLY B N 1
ATOM 5201 C CA . GLY B 1 182 ? -6.734 4.406 1.012 1 92.06 182 GLY B CA 1
ATOM 5202 C C . GLY B 1 182 ? -6.117 4.512 -0.37 1 92.06 182 GLY B C 1
ATOM 5203 O O . GLY B 1 182 ? -6.824 4.48 -1.377 1 92.06 182 GLY B O 1
ATOM 5204 N N . LEU B 1 183 ? -4.816 4.609 -0.427 1 93.19 183 LEU B N 1
ATOM 5205 C CA . LEU B 1 183 ? -4.113 4.664 -1.703 1 93.19 183 LEU B CA 1
ATOM 5206 C C . LEU B 1 183 ? -4.324 3.381 -2.498 1 93.19 183 LEU B C 1
ATOM 5208 O O . LEU B 1 183 ? -4.613 3.428 -3.695 1 93.19 183 LEU B O 1
ATOM 5212 N N . ALA B 1 184 ? -4.18 2.262 -1.817 1 90.75 184 ALA B N 1
ATOM 5213 C CA . ALA B 1 184 ? -4.352 0.967 -2.471 1 90.75 184 ALA B CA 1
ATOM 5214 C C . ALA B 1 184 ? -5.758 0.832 -3.053 1 90.75 184 ALA B C 1
ATOM 5216 O O . ALA B 1 184 ? -5.922 0.432 -4.207 1 90.75 184 ALA B O 1
ATOM 5217 N N . ILE B 1 185 ? -6.734 1.183 -2.275 1 88.06 185 ILE B N 1
ATOM 5218 C CA . ILE B 1 185 ? -8.117 1.092 -2.736 1 88.06 185 ILE B CA 1
ATOM 5219 C C . ILE B 1 185 ? -8.336 2.055 -3.9 1 88.06 185 ILE B C 1
ATOM 5221 O O . ILE B 1 185 ? -9.023 1.718 -4.871 1 88.06 185 ILE B O 1
ATOM 5225 N N . SER B 1 186 ? -7.77 3.275 -3.811 1 89.31 186 SER B N 1
ATOM 5226 C CA . SER B 1 186 ? -7.883 4.246 -4.895 1 89.31 186 SER B CA 1
ATOM 5227 C C . SER B 1 186 ? -7.309 3.693 -6.195 1 89.31 186 SER B C 1
ATOM 5229 O O . SER B 1 186 ? -7.809 3.996 -7.277 1 89.31 186 SER B O 1
ATOM 5231 N N . GLU B 1 187 ? -6.285 2.914 -6.102 1 88.25 187 GLU B N 1
ATOM 5232 C CA . GLU B 1 187 ? -5.672 2.309 -7.281 1 88.25 187 GLU B CA 1
ATOM 5233 C C . GLU B 1 187 ? -6.598 1.276 -7.918 1 88.25 187 GLU B C 1
ATOM 5235 O O . GLU B 1 187 ? -6.734 1.229 -9.141 1 88.25 187 GLU B O 1
ATOM 5240 N N . VAL B 1 188 ? -7.215 0.494 -7.059 1 81.94 188 VAL B N 1
ATOM 5241 C CA . VAL B 1 188 ? -8.164 -0.5 -7.547 1 81.94 188 VAL B CA 1
ATOM 5242 C C . VAL B 1 188 ? -9.328 0.199 -8.242 1 81.94 188 VAL B C 1
ATOM 5244 O O . VAL B 1 188 ? -9.82 -0.273 -9.273 1 81.94 188 VAL B O 1
ATOM 5247 N N . MET B 1 189 ? -9.68 1.404 -7.648 1 82.06 189 MET B N 1
ATOM 5248 C CA . MET B 1 189 ? -10.797 2.162 -8.195 1 82.06 189 MET B CA 1
ATOM 5249 C C . MET B 1 189 ? -10.375 2.945 -9.43 1 82.06 189 MET B C 1
ATOM 5251 O O . MET B 1 189 ? -11.219 3.508 -10.133 1 82.06 189 MET B O 1
ATOM 5255 N N . GLY B 1 190 ? -9.102 3.002 -9.719 1 82 190 GLY B N 1
ATOM 5256 C CA . GLY B 1 190 ? -8.594 3.725 -10.875 1 82 190 GLY B CA 1
ATOM 5257 C C . GLY B 1 190 ? -8.625 5.23 -10.703 1 82 190 GLY B C 1
ATOM 5258 O O . GLY B 1 190 ? -8.664 5.977 -11.68 1 82 190 GLY B O 1
ATOM 5259 N N . LEU B 1 191 ? -8.57 5.754 -9.445 1 85.06 191 LEU B N 1
ATOM 5260 C CA . LEU B 1 191 ? -8.75 7.176 -9.188 1 85.06 191 LEU B CA 1
ATOM 5261 C C . LEU B 1 191 ? -7.512 7.965 -9.609 1 85.06 191 LEU B C 1
ATOM 5263 O O . LEU B 1 191 ? -7.574 9.18 -9.789 1 85.06 191 LEU B O 1
ATOM 5267 N N . TYR B 1 192 ? -6.375 7.324 -9.766 1 85.12 192 TYR B N 1
ATOM 5268 C CA . TYR B 1 192 ? -5.133 7.988 -10.141 1 85.12 192 TYR B CA 1
ATOM 5269 C C . TYR B 1 192 ? -5.121 8.328 -11.625 1 85.12 192 TYR B C 1
ATOM 5271 O O . TYR B 1 192 ? -4.301 9.133 -12.078 1 85.12 192 TYR B O 1
ATOM 5279 N N . ARG B 1 193 ? -5.992 7.719 -12.289 1 79.88 193 ARG B N 1
ATOM 5280 C CA . ARG B 1 193 ? -6.008 7.898 -13.742 1 79.88 193 ARG B CA 1
ATOM 5281 C C . ARG B 1 193 ? -6.562 9.266 -14.117 1 79.88 193 ARG B C 1
ATOM 5283 O O . ARG B 1 193 ? -7.348 9.852 -13.367 1 79.88 193 ARG B O 1
ATOM 5290 N N . ARG B 1 194 ? -6.219 9.664 -15.219 1 65.06 194 ARG B N 1
ATOM 5291 C CA . ARG B 1 194 ? -6.57 11.008 -15.672 1 65.06 194 ARG B CA 1
ATOM 5292 C C . ARG B 1 194 ? -8.047 11.086 -16.047 1 65.06 194 ARG B C 1
ATOM 5294 O O . ARG B 1 194 ? -8.672 12.141 -15.906 1 65.06 194 ARG B O 1
ATOM 5301 N N . GLU B 1 195 ? -8.445 10.008 -16.547 1 61.69 195 GLU B N 1
ATOM 5302 C CA . GLU B 1 195 ? -9.82 10.023 -17.031 1 61.69 195 GLU B CA 1
ATOM 5303 C C . GLU B 1 195 ? -10.797 10.258 -15.875 1 61.69 195 GLU B C 1
ATOM 5305 O O . GLU B 1 195 ? -10.516 9.883 -14.727 1 61.69 195 GLU B O 1
ATOM 5310 N N . MET B 1 196 ? -11.773 11.117 -16.203 1 56.44 196 MET B N 1
ATOM 5311 C CA . MET B 1 196 ? -12.664 11.859 -15.32 1 56.44 196 MET B CA 1
ATOM 5312 C C . MET B 1 196 ? -13.461 10.906 -14.43 1 56.44 196 MET B C 1
ATOM 5314 O O . MET B 1 196 ? -14.219 10.07 -14.93 1 56.44 196 MET B O 1
ATOM 5318 N N . VAL B 1 197 ? -12.93 10.914 -13.312 1 63.47 197 VAL B N 1
ATOM 5319 C CA . VAL B 1 197 ? -13.734 10.445 -12.188 1 63.47 197 VAL B CA 1
ATOM 5320 C C . VAL B 1 197 ? -14.492 11.617 -11.57 1 63.47 197 VAL B C 1
ATOM 5322 O O . VAL B 1 197 ? -14.328 12.766 -12 1 63.47 197 VAL B O 1
ATOM 5325 N N . SER B 1 198 ? -15.406 11.539 -10.688 1 72.81 198 SER B N 1
ATOM 5326 C CA . SER B 1 198 ? -16.078 12.484 -9.805 1 72.81 198 SER B CA 1
ATOM 5327 C C . SER B 1 198 ? -15.086 13.398 -9.102 1 72.81 198 SER B C 1
ATOM 5329 O O . SER B 1 198 ? -14.031 12.938 -8.648 1 72.81 198 SER B O 1
ATOM 5331 N N . PRO B 1 199 ? -15.25 14.734 -9.32 1 77.19 199 PRO B N 1
ATOM 5332 C CA . PRO B 1 199 ? -14.359 15.672 -8.625 1 77.19 199 PRO B CA 1
ATOM 5333 C C . PRO B 1 199 ? -14.156 15.297 -7.156 1 77.19 199 PRO B C 1
ATOM 5335 O O . PRO B 1 199 ? -13.062 15.484 -6.617 1 77.19 199 PRO B O 1
ATOM 5338 N N . ARG B 1 200 ? -15.211 14.836 -6.566 1 80.81 200 ARG B N 1
ATOM 5339 C CA . ARG B 1 200 ? -15.125 14.414 -5.172 1 80.81 200 ARG B CA 1
ATOM 5340 C C . ARG B 1 200 ? -14.133 13.273 -5.004 1 80.81 200 ARG B C 1
ATOM 5342 O O . ARG B 1 200 ? -13.25 13.328 -4.145 1 80.81 200 ARG B O 1
ATOM 5349 N N . LEU B 1 201 ? -14.242 12.289 -5.879 1 84.31 201 LEU B N 1
ATOM 5350 C CA . LEU B 1 201 ? -13.359 11.133 -5.801 1 84.31 201 LEU B CA 1
ATOM 5351 C C . LEU B 1 201 ? -11.93 11.523 -6.16 1 84.31 201 LEU B C 1
ATOM 5353 O O . LEU B 1 201 ? -10.977 10.992 -5.582 1 84.31 201 LEU B O 1
ATOM 5357 N N . LYS B 1 202 ? -11.781 12.445 -7.016 1 84.94 202 LYS B N 1
ATOM 5358 C CA . LYS B 1 202 ? -10.445 12.914 -7.371 1 84.94 202 LYS B CA 1
ATOM 5359 C C . LYS B 1 202 ? -9.797 13.656 -6.207 1 84.94 202 LYS B C 1
ATOM 5361 O O . LYS B 1 202 ? -8.594 13.508 -5.961 1 84.94 202 LYS B O 1
ATOM 5366 N N . SER B 1 203 ? -10.594 14.461 -5.543 1 85.06 203 SER B N 1
ATOM 5367 C CA . SER B 1 203 ? -10.094 15.164 -4.363 1 85.06 203 SER B CA 1
ATOM 5368 C C . SER B 1 203 ? -9.641 14.18 -3.287 1 85.06 203 SER B C 1
ATOM 5370 O O . SER B 1 203 ? -8.633 14.406 -2.621 1 85.06 203 SER B O 1
ATOM 5372 N N . ILE B 1 204 ? -10.422 13.148 -3.182 1 88.06 204 ILE B N 1
ATOM 5373 C CA . ILE B 1 204 ? -10.094 12.109 -2.209 1 88.06 204 ILE B CA 1
ATOM 5374 C C . ILE B 1 204 ? -8.773 11.445 -2.59 1 88.06 204 ILE B C 1
ATOM 5376 O O . ILE B 1 204 ? -7.91 11.227 -1.734 1 88.06 204 ILE B O 1
ATOM 5380 N N . TRP B 1 205 ? -8.578 11.164 -3.84 1 90.31 205 TRP B N 1
ATOM 5381 C CA . TRP B 1 205 ? -7.328 10.586 -4.32 1 90.31 205 TRP B CA 1
ATOM 5382 C C . TRP B 1 205 ? -6.141 11.469 -3.949 1 90.31 205 TRP B C 1
ATOM 5384 O O . TRP B 1 205 ? -5.148 10.984 -3.396 1 90.31 205 TRP B O 1
ATOM 5394 N N . TRP B 1 206 ? -6.27 12.703 -4.191 1 89.56 206 TRP B N 1
ATOM 5395 C CA . TRP B 1 206 ? -5.16 13.617 -3.947 1 89.56 206 TRP B CA 1
ATOM 5396 C C . TRP B 1 206 ? -4.898 13.773 -2.453 1 89.56 206 TRP B C 1
ATOM 5398 O O . TRP B 1 206 ? -3.752 13.945 -2.031 1 89.56 206 TRP B O 1
ATOM 5408 N N . ALA B 1 207 ? -5.969 13.68 -1.689 1 91.75 207 ALA B N 1
ATOM 5409 C CA . ALA B 1 207 ? -5.793 13.719 -0.24 1 91.75 207 ALA B CA 1
ATOM 5410 C C . ALA B 1 207 ? -4.973 12.523 0.243 1 91.75 207 ALA B C 1
ATOM 5412 O O . ALA B 1 207 ? -4.094 12.672 1.094 1 91.75 207 ALA B O 1
ATOM 5413 N N . PHE B 1 208 ? -5.258 11.352 -0.32 1 93.69 208 PHE B N 1
ATOM 5414 C CA . PHE B 1 208 ? -4.488 10.164 0.036 1 93.69 208 PHE B CA 1
ATOM 5415 C C . PHE B 1 208 ? -3.045 10.297 -0.438 1 93.69 208 PHE B C 1
ATOM 5417 O O . PHE B 1 208 ? -2.113 9.945 0.288 1 93.69 208 PHE B O 1
ATOM 5424 N N . TYR B 1 209 ? -2.908 10.805 -1.65 1 94 209 TYR B N 1
ATOM 5425 C CA . TYR B 1 209 ? -1.577 11 -2.213 1 94 209 TYR B CA 1
ATOM 5426 C C . TYR B 1 209 ? -0.743 11.922 -1.329 1 94 209 TYR B C 1
ATOM 5428 O O . TYR B 1 209 ? 0.371 11.57 -0.933 1 94 209 TYR B O 1
ATOM 5436 N N . HIS B 1 210 ? -1.285 13.008 -0.996 1 93.88 210 HIS B N 1
ATOM 5437 C CA . HIS B 1 210 ? -0.609 13.984 -0.156 1 93.88 210 HIS B CA 1
ATOM 5438 C C . HIS B 1 210 ? -0.325 13.422 1.231 1 93.88 210 HIS B C 1
ATOM 5440 O O . HIS B 1 210 ? 0.783 13.578 1.753 1 93.88 210 HIS B O 1
ATOM 5446 N N . GLY B 1 211 ? -1.331 12.859 1.834 1 95.06 211 GLY B N 1
ATOM 5447 C CA . GLY B 1 211 ? -1.168 12.289 3.162 1 95.06 211 GLY B CA 1
ATOM 5448 C C . GLY B 1 211 ? -0.088 11.227 3.229 1 95.06 211 GLY B C 1
ATOM 5449 O O . GLY B 1 211 ? 0.688 11.18 4.184 1 95.06 211 GLY B O 1
ATOM 5450 N N . ASP B 1 212 ? -0.06 10.391 2.225 1 95.94 212 ASP B N 1
ATOM 5451 C CA . ASP B 1 212 ? 0.967 9.352 2.162 1 95.94 212 ASP B CA 1
ATOM 5452 C C . ASP B 1 212 ? 2.361 9.969 2.074 1 95.94 212 ASP B C 1
ATOM 5454 O O . ASP B 1 212 ? 3.293 9.508 2.738 1 95.94 212 ASP B O 1
ATOM 5458 N N . ARG B 1 213 ? 2.523 10.992 1.264 1 96.5 213 ARG B N 1
ATOM 5459 C CA . ARG B 1 213 ? 3.82 11.648 1.111 1 96.5 213 ARG B CA 1
ATOM 5460 C C . ARG B 1 213 ? 4.266 12.289 2.42 1 96.5 213 ARG B C 1
ATOM 5462 O O . ARG B 1 213 ? 5.418 12.133 2.832 1 96.5 213 ARG B O 1
ATOM 5469 N N . PHE B 1 214 ? 3.365 12.984 3.014 1 95.25 214 PHE B N 1
ATOM 5470 C CA . PHE B 1 214 ? 3.67 13.648 4.277 1 95.25 214 PHE B CA 1
ATOM 5471 C C . PHE B 1 214 ? 4.098 12.633 5.332 1 95.25 214 PHE B C 1
ATOM 5473 O O . PHE B 1 214 ? 5.148 12.789 5.957 1 95.25 214 PHE B O 1
ATOM 5480 N N . SER B 1 215 ? 3.293 11.594 5.492 1 93.19 215 SER B N 1
ATOM 5481 C CA . SER B 1 215 ? 3.553 10.625 6.555 1 93.19 215 SER B CA 1
ATOM 5482 C C . SER B 1 215 ? 4.777 9.773 6.234 1 93.19 215 SER B C 1
ATOM 5484 O O . SER B 1 215 ? 5.543 9.422 7.129 1 93.19 215 SER B O 1
ATOM 5486 N N . SER B 1 216 ? 4.969 9.398 4.934 1 94.19 216 SER B N 1
ATOM 5487 C CA . SER B 1 216 ? 6.148 8.641 4.543 1 94.19 216 SER B CA 1
ATOM 5488 C C . SER B 1 216 ? 7.426 9.43 4.801 1 94.19 216 SER B C 1
ATOM 5490 O O . SER B 1 216 ? 8.414 8.883 5.305 1 94.19 216 SER B O 1
ATOM 5492 N N . LEU B 1 217 ? 7.379 10.703 4.496 1 93.62 217 LEU B N 1
ATOM 5493 C CA . LEU B 1 217 ? 8.531 11.562 4.75 1 93.62 217 LEU B CA 1
ATOM 5494 C C . LEU B 1 217 ? 8.797 11.68 6.246 1 93.62 217 LEU B C 1
ATOM 5496 O O . LEU B 1 217 ? 9.945 11.562 6.684 1 93.62 217 LEU B O 1
ATOM 5500 N N . LEU B 1 218 ? 7.707 11.891 6.961 1 89.81 218 LEU B N 1
ATOM 5501 C CA . LEU B 1 218 ? 7.812 12.055 8.406 1 89.81 218 LEU B CA 1
ATOM 5502 C C . LEU B 1 218 ? 8.398 10.805 9.055 1 89.81 218 LEU B C 1
ATOM 5504 O O . LEU B 1 218 ? 9.266 10.898 9.93 1 89.81 218 LEU B O 1
ATOM 5508 N N . LEU B 1 219 ? 7.988 9.648 8.555 1 85.31 219 LEU B N 1
ATOM 5509 C CA . LEU B 1 219 ? 8.359 8.391 9.195 1 85.31 219 LEU B CA 1
ATOM 5510 C C . LEU B 1 219 ? 9.609 7.805 8.555 1 85.31 219 LEU B C 1
ATOM 5512 O O . LEU B 1 219 ? 10.148 6.801 9.039 1 85.31 219 LEU B O 1
ATOM 5516 N N . GLY B 1 220 ? 10.102 8.414 7.441 1 86.94 220 GLY B N 1
ATOM 5517 C CA . GLY B 1 220 ? 11.25 7.859 6.742 1 86.94 220 GLY B CA 1
ATOM 5518 C C . GLY B 1 220 ? 10.938 6.57 6.012 1 86.94 220 GLY B C 1
ATOM 5519 O O . GLY B 1 220 ? 11.758 5.652 5.98 1 86.94 220 GLY B O 1
ATOM 5520 N N . LEU B 1 221 ? 9.75 6.434 5.496 1 89.5 221 LEU B N 1
ATOM 5521 C CA . LEU B 1 221 ? 9.281 5.234 4.805 1 89.5 221 LEU B CA 1
ATOM 5522 C C . LEU B 1 221 ? 9.109 5.504 3.312 1 89.5 221 LEU B C 1
ATOM 5524 O O . LEU B 1 221 ? 8.977 6.656 2.896 1 89.5 221 LEU B O 1
ATOM 5528 N N . PRO B 1 222 ? 9.18 4.418 2.443 1 92.38 222 PRO B N 1
ATOM 5529 C CA . PRO B 1 222 ? 8.875 4.617 1.023 1 92.38 222 PRO B CA 1
ATOM 5530 C C . PRO B 1 222 ? 7.457 5.125 0.791 1 92.38 222 PRO B C 1
ATOM 5532 O O . PRO B 1 222 ? 6.566 4.871 1.604 1 92.38 222 PRO B O 1
ATOM 5535 N N . TYR B 1 223 ? 7.281 5.832 -0.293 1 95.62 223 TYR B N 1
ATOM 5536 C CA . TYR B 1 223 ? 5.938 6.277 -0.648 1 95.62 223 TYR B CA 1
ATOM 5537 C C . TYR B 1 223 ? 5.156 5.16 -1.33 1 95.62 223 TYR B C 1
ATOM 5539 O O . TYR B 1 223 ? 5.742 4.184 -1.805 1 95.62 223 TYR B O 1
ATOM 5547 N N . GLY B 1 224 ? 3.852 5.316 -1.398 1 95.38 224 GLY B N 1
ATOM 5548 C CA . GLY B 1 224 ? 2.988 4.227 -1.835 1 95.38 224 GLY B CA 1
ATOM 5549 C C . GLY B 1 224 ? 2.623 4.309 -3.305 1 95.38 224 GLY B C 1
ATOM 5550 O O . GLY B 1 224 ? 2.062 3.365 -3.863 1 95.38 224 GLY B O 1
ATOM 5551 N N . PHE B 1 225 ? 2.912 5.426 -3.895 1 94.44 225 PHE B N 1
ATOM 5552 C CA . PHE B 1 225 ? 2.537 5.594 -5.293 1 94.44 225 PHE B CA 1
ATOM 5553 C C . PHE B 1 225 ? 3.666 6.25 -6.082 1 94.44 225 PHE B C 1
ATOM 5555 O O . PHE B 1 225 ? 4.129 7.336 -5.727 1 94.44 225 PHE B O 1
ATOM 5562 N N . ASN B 1 226 ? 4.094 5.594 -7.16 1 92.81 226 ASN B N 1
ATOM 5563 C CA . ASN B 1 226 ? 5.172 6.105 -7.996 1 92.81 226 ASN B CA 1
ATOM 5564 C C . ASN B 1 226 ? 4.68 7.207 -8.93 1 92.81 226 ASN B C 1
ATOM 5566 O O . ASN B 1 226 ? 3.83 6.965 -9.789 1 92.81 226 ASN B O 1
ATOM 5570 N N . ASP B 1 227 ? 5.23 8.414 -8.82 1 90.31 227 ASP B N 1
ATOM 5571 C CA . ASP B 1 227 ? 4.797 9.562 -9.602 1 90.31 227 ASP B CA 1
ATOM 5572 C C . ASP B 1 227 ? 4.973 9.312 -11.094 1 90.31 227 ASP B C 1
ATOM 5574 O O . ASP B 1 227 ? 4.332 9.961 -11.922 1 90.31 227 ASP B O 1
ATOM 5578 N N . ALA B 1 228 ? 5.844 8.414 -11.445 1 86.75 228 ALA B N 1
ATOM 5579 C CA . ALA B 1 228 ? 6.035 8.07 -12.852 1 86.75 228 ALA B CA 1
ATOM 5580 C C . ALA B 1 228 ? 4.754 7.508 -13.461 1 86.75 228 ALA B C 1
ATOM 5582 O O . ALA B 1 228 ? 4.586 7.504 -14.68 1 86.75 228 ALA B O 1
ATOM 5583 N N . HIS B 1 229 ? 3.895 7.039 -12.609 1 87 229 HIS B N 1
ATOM 5584 C CA . HIS B 1 229 ? 2.658 6.43 -13.086 1 87 229 HIS B CA 1
ATOM 5585 C C . HIS B 1 229 ? 1.571 7.477 -13.297 1 87 229 HIS B C 1
ATOM 5587 O O . HIS B 1 229 ? 0.502 7.168 -13.828 1 87 229 HIS B O 1
ATOM 5593 N N . LEU B 1 230 ? 1.643 8.734 -12.766 1 82.12 230 LEU B N 1
ATOM 5594 C CA . LEU B 1 230 ? 0.673 9.812 -12.945 1 82.12 230 LEU B CA 1
ATOM 5595 C C . LEU B 1 230 ? 0.804 10.43 -14.336 1 82.12 230 LEU B C 1
ATOM 5597 O O . LEU B 1 230 ? -0.131 11.07 -14.82 1 82.12 230 LEU B O 1
ATOM 5601 N N . GLY B 1 231 ? 1.648 10.078 -15.141 1 65.19 231 GLY B N 1
ATOM 5602 C CA . GLY B 1 231 ? 1.907 10.742 -16.406 1 65.19 231 GLY B CA 1
ATOM 5603 C C . GLY B 1 231 ? 2.844 11.93 -16.281 1 65.19 231 GLY B C 1
ATOM 5604 O O . GLY B 1 231 ? 3.502 12.094 -15.25 1 65.19 231 GLY B O 1
ATOM 5605 N N . PRO B 1 232 ? 2.91 12.656 -17.312 1 54.41 232 PRO B N 1
ATOM 5606 C CA . PRO B 1 232 ? 3.961 13.68 -17.375 1 54.41 232 PRO B CA 1
ATOM 5607 C C . PRO B 1 232 ? 3.773 14.773 -16.328 1 54.41 232 PRO B C 1
ATOM 5609 O O . PRO B 1 232 ? 4.75 15.391 -15.898 1 54.41 232 PRO B O 1
ATOM 5612 N N . THR B 1 233 ? 2.488 15.07 -16.078 1 56.78 233 THR B N 1
ATOM 5613 C CA . THR B 1 233 ? 2.314 16.109 -15.07 1 56.78 233 THR B CA 1
ATOM 5614 C C . THR B 1 233 ? 1.381 15.625 -13.961 1 56.78 233 THR B C 1
ATOM 5616 O O . THR B 1 233 ? 0.335 15.031 -14.234 1 56.78 233 THR B O 1
ATOM 5619 N N . VAL B 1 234 ? 1.859 15.734 -12.742 1 53.91 234 VAL B N 1
ATOM 5620 C CA . VAL B 1 234 ? 1.019 15.453 -11.586 1 53.91 234 VAL B CA 1
ATOM 5621 C C . VAL B 1 234 ? -0.194 16.375 -11.586 1 53.91 234 VAL B C 1
ATOM 5623 O O . VAL B 1 234 ? -1.269 16 -11.109 1 53.91 234 VAL B O 1
ATOM 5626 N N . GLU B 1 235 ? -0.035 17.594 -12.25 1 58.38 235 GLU B N 1
ATOM 5627 C CA . GLU B 1 235 ? -1.064 18.625 -12.172 1 58.38 235 GLU B CA 1
ATOM 5628 C C . GLU B 1 235 ? -2.229 18.312 -13.109 1 58.38 235 GLU B C 1
ATOM 5630 O O . GLU B 1 235 ? -2.018 17.922 -14.258 1 58.38 235 GLU B O 1
ATOM 5635 N N . PRO B 1 236 ? -3.465 18.234 -12.453 1 53.34 236 PRO B N 1
ATOM 5636 C CA . PRO B 1 236 ? -4.598 18.062 -13.367 1 53.34 236 PRO B CA 1
ATOM 5637 C C . PRO B 1 236 ? -4.629 19.094 -14.477 1 53.34 236 PRO B C 1
ATOM 5639 O O . PRO B 1 236 ? -4.453 20.297 -14.211 1 53.34 236 PRO B O 1
ATOM 5642 N N . HIS B 1 237 ? -4.281 18.812 -15.648 1 48.28 237 HIS B N 1
ATOM 5643 C CA . HIS B 1 237 ? -4.312 19.766 -16.75 1 48.28 237 HIS B CA 1
ATOM 5644 C C . HIS B 1 237 ? -5.621 20.547 -16.766 1 48.28 237 HIS B C 1
ATOM 5646 O O . HIS B 1 237 ? -5.637 21.734 -17.109 1 48.28 237 HIS B O 1
ATOM 5652 N N . ASN B 1 238 ? -6.695 19.891 -16.766 1 44.62 238 ASN B N 1
ATOM 5653 C CA . ASN B 1 238 ? -7.969 20.516 -17.125 1 44.62 238 ASN B CA 1
ATOM 5654 C C . ASN B 1 238 ? -8.711 21 -15.883 1 44.62 238 ASN B C 1
ATOM 5656 O O . ASN B 1 238 ? -9.906 21.297 -15.953 1 44.62 238 ASN B O 1
ATOM 5660 N N . VAL B 1 239 ? -8.25 20.719 -14.883 1 48.94 239 VAL B N 1
ATOM 5661 C CA . VAL B 1 239 ? -9.148 21.125 -13.805 1 48.94 239 VAL B CA 1
ATOM 5662 C C . VAL B 1 239 ? -8.734 22.5 -13.281 1 48.94 239 VAL B C 1
ATOM 5664 O O . VAL B 1 239 ? -7.551 22.844 -13.273 1 48.94 239 VAL B O 1
ATOM 5667 N N . PRO B 1 240 ? -9.609 23.422 -13.422 1 46.59 240 PRO B N 1
ATOM 5668 C CA . PRO B 1 240 ? -9.328 24.641 -12.688 1 46.59 240 PRO B CA 1
ATOM 5669 C C . PRO B 1 240 ? -8.531 24.406 -11.406 1 46.59 240 PRO B C 1
ATOM 5671 O O . PRO B 1 240 ? -9.055 23.812 -10.461 1 46.59 240 PRO B O 1
ATOM 5674 N N . THR B 1 241 ? -7.348 23.938 -11.609 1 55.25 241 THR B N 1
ATOM 5675 C CA . THR B 1 241 ? -6.59 23.656 -10.398 1 55.25 241 THR B CA 1
ATOM 5676 C C . THR B 1 241 ? -6.406 24.922 -9.57 1 55.25 241 THR B C 1
ATOM 5678 O O . THR B 1 241 ? -5.961 25.953 -10.086 1 55.25 241 THR B O 1
ATOM 5681 N N . TYR B 1 242 ? -7.086 25.016 -8.391 1 72.62 242 TYR B N 1
ATOM 5682 C CA . TYR B 1 242 ? -6.879 26.031 -7.359 1 72.62 242 TYR B CA 1
ATOM 5683 C C . TYR B 1 242 ? -5.402 26.141 -6.996 1 72.62 242 TYR B C 1
ATOM 5685 O O . TYR B 1 242 ? -4.695 25.125 -6.922 1 72.62 242 TYR B O 1
ATOM 5693 N N . PRO B 1 243 ? -4.824 27.328 -7.203 1 83.38 243 PRO B N 1
ATOM 5694 C CA . PRO B 1 243 ? -3.406 27.562 -6.93 1 83.38 243 PRO B CA 1
ATOM 5695 C C . PRO B 1 243 ? -2.906 26.828 -5.688 1 83.38 243 PRO B C 1
ATOM 5697 O O . PRO B 1 243 ? -1.793 26.297 -5.688 1 83.38 243 PRO B O 1
ATOM 5700 N N . GLU B 1 244 ? -3.717 26.781 -4.723 1 87.12 244 GLU B N 1
ATOM 5701 C CA . GLU B 1 244 ? -3.305 26.141 -3.482 1 87.12 244 GLU B CA 1
ATOM 5702 C C . GLU B 1 244 ? -3.182 24.625 -3.666 1 87.12 244 GLU B C 1
ATOM 5704 O O . GLU B 1 244 ? -2.309 24 -3.068 1 87.12 244 GLU B O 1
ATOM 5709 N N . GLN B 1 245 ? -4.027 24.062 -4.461 1 84.69 245 GLN B N 1
ATOM 5710 C CA . GLN B 1 245 ? -3.945 22.641 -4.734 1 84.69 245 GLN B CA 1
ATOM 5711 C C . GLN B 1 245 ? -2.672 22.297 -5.504 1 84.69 245 GLN B C 1
ATOM 5713 O O . GLN B 1 245 ? -1.994 21.312 -5.195 1 84.69 245 GLN B O 1
ATOM 5718 N N . ARG B 1 246 ? -2.436 23.094 -6.477 1 86.75 246 ARG B N 1
ATOM 5719 C CA . ARG B 1 246 ? -1.204 22.906 -7.234 1 86.75 246 ARG B CA 1
ATOM 5720 C C . ARG B 1 246 ? 0.02 23.047 -6.336 1 86.75 246 ARG B C 1
ATOM 5722 O O . ARG B 1 246 ? 0.971 22.266 -6.445 1 86.75 246 ARG B O 1
ATOM 5729 N N . PHE B 1 247 ? -0.066 24.078 -5.5 1 91.81 247 PHE B N 1
ATOM 5730 C CA . PHE B 1 247 ? 1.011 24.328 -4.551 1 91.81 247 PHE B CA 1
ATOM 5731 C C . PHE B 1 247 ? 1.288 23.094 -3.705 1 91.81 247 PHE B C 1
ATOM 5733 O O . PHE B 1 247 ? 2.434 22.641 -3.605 1 91.81 247 PHE B O 1
ATOM 5740 N N . VAL B 1 248 ? 0.255 22.484 -3.178 1 92 248 VAL B N 1
ATOM 5741 C CA . VAL B 1 248 ? 0.392 21.359 -2.268 1 92 248 VAL B CA 1
ATOM 5742 C C . VAL B 1 248 ? 0.892 20.125 -3.035 1 92 248 VAL B C 1
ATOM 5744 O O . VAL B 1 248 ? 1.736 19.375 -2.537 1 92 248 VAL B O 1
ATOM 5747 N N . LEU B 1 249 ? 0.409 19.922 -4.172 1 90.19 249 LEU B N 1
ATOM 5748 C CA . LEU B 1 249 ? 0.79 18.75 -4.961 1 90.19 249 LEU B CA 1
ATOM 5749 C C . LEU B 1 249 ? 2.246 18.844 -5.402 1 90.19 249 LEU B C 1
ATOM 5751 O O . LEU B 1 249 ? 2.959 17.828 -5.43 1 90.19 249 LEU B O 1
ATOM 5755 N N . ARG B 1 250 ? 2.684 20.016 -5.738 1 92.56 250 ARG B N 1
ATOM 5756 C CA . ARG B 1 250 ? 4.086 20.203 -6.102 1 92.56 250 ARG B CA 1
ATOM 5757 C C . ARG B 1 250 ? 5 19.938 -4.91 1 92.56 250 ARG B C 1
ATOM 5759 O O . ARG B 1 250 ? 6.055 19.328 -5.051 1 92.56 250 ARG B O 1
ATOM 5766 N N . CYS B 1 251 ? 4.582 20.422 -3.76 1 95.69 251 CYS B N 1
ATOM 5767 C CA . CYS B 1 251 ? 5.336 20.125 -2.549 1 95.69 251 CYS B CA 1
ATOM 5768 C C . CYS B 1 251 ? 5.41 18.625 -2.312 1 95.69 251 CYS B C 1
ATOM 5770 O O . CYS B 1 251 ? 6.469 18.094 -1.963 1 95.69 251 CYS B O 1
ATOM 5772 N N . ALA B 1 252 ? 4.238 17.969 -2.533 1 95.5 252 ALA B N 1
ATOM 5773 C CA . ALA B 1 252 ? 4.18 16.531 -2.332 1 95.5 252 ALA B CA 1
ATOM 5774 C C . ALA B 1 252 ? 5.102 15.805 -3.307 1 95.5 252 ALA B C 1
ATOM 5776 O O . ALA B 1 252 ? 5.727 14.797 -2.951 1 95.5 252 ALA B O 1
ATOM 5777 N N . SER B 1 253 ? 5.184 16.297 -4.488 1 94.56 253 SER B N 1
ATOM 5778 C CA . SER B 1 253 ? 6.086 15.719 -5.484 1 94.56 253 SER B CA 1
ATOM 5779 C C . SER B 1 253 ? 7.539 15.82 -5.035 1 94.56 253 SER B C 1
ATOM 5781 O O . SER B 1 253 ? 8.297 14.859 -5.148 1 94.56 253 SER B O 1
ATOM 5783 N N . ILE B 1 254 ? 7.941 16.969 -4.492 1 97.06 254 ILE B N 1
ATOM 5784 C CA . ILE B 1 254 ? 9.305 17.156 -4.008 1 97.06 254 ILE B CA 1
ATOM 5785 C C . ILE B 1 254 ? 9.555 16.25 -2.803 1 97.06 254 ILE B C 1
ATOM 5787 O O . ILE B 1 254 ? 10.641 15.688 -2.658 1 97.06 254 ILE B O 1
ATOM 5791 N N . ALA B 1 255 ? 8.539 16.188 -1.938 1 97.06 255 ALA B N 1
ATOM 5792 C CA . ALA B 1 255 ? 8.664 15.25 -0.816 1 97.06 255 ALA B CA 1
ATOM 5793 C C . ALA B 1 255 ? 8.992 13.844 -1.304 1 97.06 255 ALA B C 1
ATOM 5795 O O . ALA B 1 255 ? 9.82 13.148 -0.711 1 97.06 255 ALA B O 1
ATOM 5796 N N . GLY B 1 256 ? 8.328 13.43 -2.375 1 96.25 256 GLY B N 1
ATOM 5797 C CA . GLY B 1 256 ? 8.625 12.133 -2.971 1 96.25 256 GLY B CA 1
ATOM 5798 C C . GLY B 1 256 ? 10.07 12 -3.408 1 96.25 256 GLY B C 1
ATOM 5799 O O . GLY B 1 256 ? 10.695 10.961 -3.18 1 96.25 256 GLY B O 1
ATOM 5800 N N . LYS B 1 257 ? 10.625 12.992 -3.967 1 96.31 257 LYS B N 1
ATOM 5801 C CA . LYS B 1 257 ? 12.008 12.969 -4.43 1 96.31 257 LYS B CA 1
ATOM 5802 C C . LYS B 1 257 ? 12.977 12.93 -3.252 1 96.31 257 LYS B C 1
ATOM 5804 O O . LYS B 1 257 ? 14.047 12.32 -3.344 1 96.31 257 LYS B O 1
ATOM 5809 N N . ILE B 1 258 ? 12.617 13.633 -2.236 1 95.44 258 ILE B N 1
ATOM 5810 C CA . ILE B 1 258 ? 13.438 13.578 -1.03 1 95.44 258 ILE B CA 1
ATOM 5811 C C . ILE B 1 258 ? 13.438 12.164 -0.468 1 95.44 258 ILE B C 1
ATOM 5813 O O . ILE B 1 258 ? 14.477 11.648 -0.057 1 95.44 258 ILE B O 1
ATOM 5817 N N . ILE B 1 259 ? 12.266 11.531 -0.436 1 93.75 259 ILE B N 1
ATOM 5818 C CA . ILE B 1 259 ? 12.164 10.156 0.029 1 93.75 259 ILE B CA 1
ATOM 5819 C C . ILE B 1 259 ? 13.055 9.258 -0.828 1 93.75 259 ILE B C 1
ATOM 5821 O O . ILE B 1 259 ? 13.789 8.422 -0.302 1 93.75 259 ILE B O 1
ATOM 5825 N N . ASP B 1 260 ? 13.023 9.43 -2.152 1 92.88 260 ASP B N 1
ATOM 5826 C CA . ASP B 1 260 ? 13.875 8.656 -3.055 1 92.88 260 ASP B CA 1
ATOM 5827 C C . ASP B 1 260 ? 15.352 8.805 -2.672 1 92.88 260 ASP B C 1
ATOM 5829 O O . ASP B 1 260 ? 16.078 7.809 -2.582 1 92.88 260 ASP B O 1
ATOM 5833 N N . ARG B 1 261 ? 15.719 9.992 -2.512 1 90 261 ARG B N 1
ATOM 5834 C CA . ARG B 1 261 ? 17.094 10.281 -2.154 1 90 261 ARG B CA 1
ATOM 5835 C C . ARG B 1 261 ? 17.484 9.609 -0.841 1 90 261 ARG B C 1
ATOM 5837 O O . ARG B 1 261 ? 18.562 9.023 -0.726 1 90 261 ARG B O 1
ATOM 5844 N N . ASN B 1 262 ? 16.578 9.758 0.12 1 85.19 262 ASN B N 1
ATOM 5845 C CA . ASN B 1 262 ? 16.859 9.211 1.443 1 85.19 262 ASN B CA 1
ATOM 5846 C C . ASN B 1 262 ? 16.953 7.688 1.411 1 85.19 262 ASN B C 1
ATOM 5848 O O . ASN B 1 262 ? 17.594 7.086 2.273 1 85.19 262 ASN B O 1
ATOM 5852 N N . MET B 1 263 ? 16.281 7.078 0.426 1 83.56 263 MET B N 1
ATOM 5853 C CA . MET B 1 263 ? 16.266 5.621 0.333 1 83.56 263 MET B CA 1
ATOM 5854 C C . MET B 1 263 ? 17.516 5.098 -0.351 1 83.56 263 MET B C 1
ATOM 5856 O O . MET B 1 263 ? 17.828 3.908 -0.264 1 83.56 263 MET B O 1
ATOM 5860 N N . MET B 1 264 ? 18.188 5.926 -1.056 1 79.38 264 MET B N 1
ATOM 5861 C CA . MET B 1 264 ? 19.406 5.512 -1.744 1 79.38 264 MET B CA 1
ATOM 5862 C C . MET B 1 264 ? 20.547 5.301 -0.754 1 79.38 264 MET B C 1
ATOM 5864 O O . MET B 1 264 ? 20.703 6.062 0.201 1 79.38 264 MET B O 1
ATOM 5868 N N . PRO B 1 265 ? 21.297 4.258 -1.024 1 72.31 265 PRO B N 1
ATOM 5869 C CA . PRO B 1 265 ? 22.438 4.055 -0.143 1 72.31 265 PRO B CA 1
ATOM 5870 C C . PRO B 1 265 ? 23.5 5.152 -0.286 1 72.31 265 PRO B C 1
ATOM 5872 O O . PRO B 1 265 ? 23.672 5.715 -1.372 1 72.31 265 PRO B O 1
ATOM 5875 N N . GLY B 1 266 ? 24.188 5.422 0.78 1 72.56 266 GLY B N 1
ATOM 5876 C CA . GLY B 1 266 ? 25.25 6.402 0.755 1 72.56 266 GLY B CA 1
ATOM 5877 C C . GLY B 1 266 ? 24.812 7.793 1.158 1 72.56 266 GLY B C 1
ATOM 5878 O O . GLY B 1 266 ? 23.656 7.984 1.574 1 72.56 266 GLY B O 1
ATOM 5879 N N . LYS B 1 267 ? 25.766 8.75 1.078 1 74.62 267 LYS B N 1
ATOM 5880 C CA . LYS B 1 267 ? 25.469 10.133 1.438 1 74.62 267 LYS B CA 1
ATOM 5881 C C . LYS B 1 267 ? 24.703 10.836 0.327 1 74.62 267 LYS B C 1
ATOM 5883 O O . LYS B 1 267 ? 25 10.656 -0.856 1 74.62 267 LYS B O 1
ATOM 5888 N N . PRO B 1 268 ? 23.703 11.539 0.769 1 83 268 PRO B N 1
ATOM 5889 C CA . PRO B 1 268 ? 22.922 12.25 -0.252 1 83 268 PRO 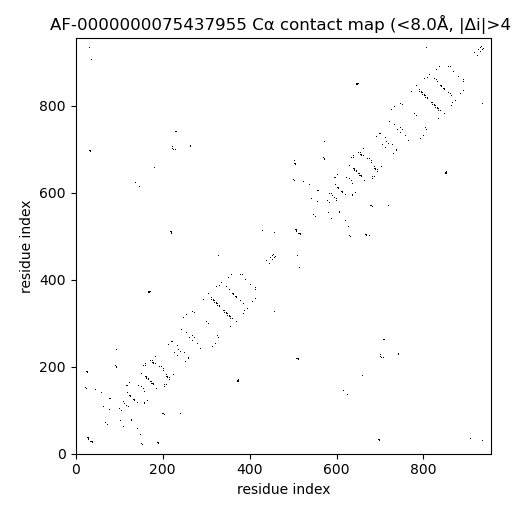B CA 1
ATOM 5890 C C . PRO B 1 268 ? 23.766 13.273 -1.019 1 83 268 PRO B C 1
ATOM 5892 O O . PRO B 1 268 ? 24.672 13.883 -0.448 1 83 268 PRO B O 1
ATOM 5895 N N . SER B 1 269 ? 23.469 13.445 -2.209 1 87.25 269 SER B N 1
ATOM 5896 C CA . SER B 1 269 ? 24.141 14.406 -3.08 1 87.25 269 SER B CA 1
ATOM 5897 C C . SER B 1 269 ? 23.75 15.836 -2.721 1 87.25 269 SER B C 1
ATOM 5899 O O . SER B 1 269 ? 22.562 16.188 -2.76 1 87.25 269 SER B O 1
ATOM 5901 N N . SER B 1 270 ? 24.766 16.656 -2.338 1 88.69 270 SER B N 1
ATOM 5902 C CA . SER B 1 270 ? 24.516 18.062 -2.055 1 88.69 270 SER B CA 1
ATOM 5903 C C . SER B 1 270 ? 24 18.797 -3.289 1 88.69 270 SER B C 1
ATOM 5905 O O . SER B 1 270 ? 23.031 19.547 -3.203 1 88.69 270 SER B O 1
ATOM 5907 N N . ALA B 1 271 ? 24.641 18.547 -4.449 1 90.88 271 ALA B N 1
ATOM 5908 C CA . ALA B 1 271 ? 24.219 19.188 -5.695 1 90.88 271 ALA B CA 1
ATOM 5909 C C . ALA B 1 271 ? 22.797 18.797 -6.062 1 90.88 271 ALA B C 1
ATOM 5911 O O . ALA B 1 271 ? 22 19.656 -6.441 1 90.88 271 ALA B O 1
ATOM 5912 N N . GLY B 1 272 ? 22.438 17.516 -5.941 1 92.94 272 GLY B N 1
ATOM 5913 C CA . GLY B 1 272 ? 21.094 17.062 -6.207 1 92.94 272 GLY B CA 1
ATOM 5914 C C . GLY B 1 272 ? 20.047 17.688 -5.285 1 92.94 272 GLY B C 1
ATOM 5915 O O . GLY B 1 272 ? 18.953 18.016 -5.719 1 92.94 272 GLY B O 1
ATOM 5916 N N . SER B 1 273 ? 20.453 17.875 -4.078 1 93 273 SER B N 1
ATOM 5917 C CA . SER B 1 273 ? 19.562 18.469 -3.098 1 93 273 SER B CA 1
ATOM 5918 C C . SER B 1 273 ? 19.359 19.953 -3.365 1 93 273 SER B C 1
ATOM 5920 O O . SER B 1 273 ? 18.266 20.484 -3.154 1 93 273 SER B O 1
ATOM 5922 N N . MET B 1 274 ? 20.391 20.578 -3.816 1 94.81 274 MET B N 1
ATOM 5923 C CA . MET B 1 274 ? 20.266 22 -4.129 1 94.81 274 MET B CA 1
ATOM 5924 C C . MET B 1 274 ? 19.375 22.219 -5.344 1 94.81 274 MET B C 1
ATOM 5926 O O . MET B 1 274 ? 18.656 23.219 -5.426 1 94.81 274 MET B O 1
ATOM 5930 N N . LEU B 1 275 ? 19.438 21.281 -6.266 1 95.75 275 LEU B N 1
ATOM 5931 C CA . LEU B 1 275 ? 18.516 21.359 -7.402 1 95.75 275 LEU B CA 1
ATOM 5932 C C . LEU B 1 275 ? 17.062 21.25 -6.938 1 95.75 275 LEU B C 1
ATOM 5934 O O . LEU B 1 275 ? 16.188 21.953 -7.457 1 95.75 275 LEU B O 1
ATOM 5938 N N . LEU B 1 276 ? 16.766 20.406 -5.988 1 96.69 276 LEU B N 1
ATOM 5939 C CA . LEU B 1 276 ? 15.43 20.297 -5.41 1 96.69 276 LEU B CA 1
ATOM 5940 C C . LEU B 1 276 ? 15.055 21.594 -4.688 1 96.69 276 LEU B C 1
ATOM 5942 O O . LEU B 1 276 ? 13.891 22 -4.719 1 96.69 276 LEU B O 1
ATOM 5946 N N . ASP B 1 277 ? 16 22.203 -4.016 1 97.12 277 ASP B N 1
ATOM 5947 C CA . ASP B 1 277 ? 15.75 23.469 -3.33 1 97.12 277 ASP B CA 1
ATOM 5948 C C . ASP B 1 277 ? 15.336 24.547 -4.316 1 97.12 277 ASP B C 1
ATOM 5950 O O . ASP B 1 277 ? 14.492 25.391 -4.008 1 97.12 277 ASP B O 1
ATOM 5954 N N . GLU B 1 278 ? 16 24.516 -5.496 1 97.25 278 GLU B N 1
ATOM 5955 C CA . GLU B 1 278 ? 15.617 25.469 -6.535 1 97.25 278 GLU B CA 1
ATOM 5956 C C . GLU B 1 278 ? 14.172 25.25 -6.98 1 97.25 278 GLU B C 1
ATOM 5958 O O . GLU B 1 278 ? 13.453 26.203 -7.27 1 97.25 278 GLU B O 1
ATOM 5963 N N . GLN B 1 279 ? 13.758 24.062 -7.055 1 96.62 279 GLN B N 1
ATOM 5964 C CA . GLN B 1 279 ? 12.367 23.766 -7.371 1 96.62 279 GLN B CA 1
ATOM 5965 C C . GLN B 1 279 ? 11.43 24.266 -6.273 1 96.62 279 GLN B C 1
ATOM 5967 O O . GLN B 1 279 ? 10.328 24.734 -6.555 1 96.62 279 GLN B O 1
ATOM 5972 N N . MET B 1 280 ? 11.828 24.156 -5.031 1 97.69 280 MET B N 1
ATOM 5973 C CA . MET B 1 280 ? 11.031 24.703 -3.93 1 97.69 280 MET B CA 1
ATOM 5974 C C . MET B 1 280 ? 10.883 26.219 -4.059 1 97.69 280 MET B C 1
ATOM 5976 O O . MET B 1 280 ? 9.812 26.766 -3.779 1 97.69 280 MET B O 1
ATOM 5980 N N . ASP B 1 281 ? 11.992 26.812 -4.484 1 97.5 281 ASP B N 1
ATOM 5981 C CA . ASP B 1 281 ? 11.914 28.25 -4.711 1 97.5 281 ASP B CA 1
ATOM 5982 C C . ASP B 1 281 ? 10.906 28.578 -5.809 1 97.5 281 ASP B C 1
ATOM 5984 O O . ASP B 1 281 ? 10.188 29.578 -5.719 1 97.5 281 ASP B O 1
ATOM 5988 N N . THR B 1 282 ? 10.914 27.781 -6.828 1 96.69 282 THR B N 1
ATOM 5989 C CA . THR B 1 282 ? 9.961 27.969 -7.914 1 96.69 282 THR B CA 1
ATOM 5990 C C . THR B 1 282 ? 8.531 27.797 -7.406 1 96.69 282 THR B C 1
ATOM 5992 O O . THR B 1 282 ? 7.637 28.562 -7.785 1 96.69 282 THR B O 1
ATOM 5995 N N . ILE B 1 283 ? 8.273 26.859 -6.582 1 96.62 283 ILE B N 1
ATOM 5996 C CA . ILE B 1 283 ? 6.961 26.641 -5.977 1 96.62 283 ILE B CA 1
ATOM 5997 C C . ILE B 1 283 ? 6.57 27.859 -5.141 1 96.62 283 ILE B C 1
ATOM 5999 O O . ILE B 1 283 ? 5.449 28.359 -5.254 1 96.62 283 ILE B O 1
ATOM 6003 N N . ALA B 1 284 ? 7.48 28.344 -4.32 1 97.62 284 ALA B N 1
ATOM 6004 C CA . ALA B 1 284 ? 7.215 29.5 -3.473 1 97.62 284 ALA B CA 1
ATOM 6005 C C . ALA B 1 284 ? 6.863 30.734 -4.312 1 97.62 284 ALA B C 1
ATOM 6007 O O . ALA B 1 284 ? 5.93 31.469 -3.984 1 97.62 284 ALA B O 1
ATOM 6008 N N . SER B 1 285 ? 7.566 30.844 -5.422 1 96.31 285 SER B N 1
ATOM 6009 C CA . SER B 1 285 ? 7.402 32.031 -6.262 1 96.31 285 SER B CA 1
ATOM 6010 C C . SER B 1 285 ? 6.117 31.953 -7.078 1 96.31 285 SER B C 1
ATOM 6012 O O . SER B 1 285 ? 5.68 32.938 -7.652 1 96.31 285 SER B O 1
ATOM 6014 N N . SER B 1 286 ? 5.535 30.781 -7.141 1 93.62 286 SER B N 1
ATOM 6015 C CA . SER B 1 286 ? 4.277 30.641 -7.867 1 93.62 286 SER B CA 1
ATOM 6016 C C . SER B 1 286 ? 3.125 31.266 -7.102 1 93.62 286 SER B C 1
ATOM 6018 O O . SER B 1 286 ? 2.055 31.516 -7.668 1 93.62 286 SER B O 1
ATOM 6020 N N . MET B 1 287 ? 3.303 31.531 -5.816 1 95.25 287 MET B N 1
ATOM 6021 C CA . MET B 1 287 ? 2.314 32.25 -5.004 1 95.25 287 MET B CA 1
ATOM 6022 C C . MET B 1 287 ? 2.701 33.719 -4.832 1 95.25 287 MET B C 1
ATOM 6024 O O . MET B 1 287 ? 3.885 34.031 -4.746 1 95.25 287 MET B O 1
ATOM 6028 N N . HIS B 1 288 ? 1.75 34.531 -4.766 1 94.94 288 HIS B N 1
ATOM 6029 C CA . HIS B 1 288 ? 2.012 35.938 -4.57 1 94.94 288 HIS B CA 1
ATOM 6030 C C . HIS B 1 288 ? 2.727 36.188 -3.248 1 94.94 288 HIS B C 1
ATOM 6032 O O . HIS B 1 288 ? 2.467 35.5 -2.258 1 94.94 288 HIS B O 1
ATOM 6038 N N . LEU B 1 289 ? 3.553 37.25 -3.17 1 94.88 289 LEU B N 1
ATOM 6039 C CA . LEU B 1 289 ? 4.359 37.562 -1.993 1 94.88 289 LEU B CA 1
ATOM 6040 C C . LEU B 1 289 ? 3.477 37.75 -0.766 1 94.88 289 LEU B C 1
ATOM 6042 O O . LEU B 1 289 ? 3.824 37.312 0.332 1 94.88 289 LEU B O 1
ATOM 6046 N N . SER B 1 290 ? 2.342 38.344 -0.972 1 94.88 290 SER B N 1
ATOM 6047 C CA . SER B 1 290 ? 1.455 38.625 0.148 1 94.88 290 SER B CA 1
ATOM 6048 C C . SER B 1 290 ? 0.802 37.375 0.69 1 94.88 290 SER B C 1
ATOM 6050 O O . SER B 1 290 ? 0.263 37.375 1.799 1 94.88 290 SER B O 1
ATOM 6052 N N . TRP B 1 291 ? 0.828 36.312 -0.13 1 96.12 291 TRP B N 1
ATOM 6053 C CA . TRP B 1 291 ? 0.259 35.031 0.273 1 96.12 291 TRP B CA 1
ATOM 6054 C C . TRP B 1 291 ? 1.029 34.438 1.448 1 96.12 291 TRP B C 1
ATOM 6056 O O . TRP B 1 291 ? 0.465 33.719 2.26 1 96.12 291 TRP B O 1
ATOM 6066 N N . TRP B 1 292 ? 2.254 34.812 1.647 1 97.19 292 TRP B N 1
ATOM 6067 C CA . TRP B 1 292 ? 3.145 34.281 2.664 1 97.19 292 TRP B CA 1
ATOM 6068 C C . TRP B 1 292 ? 3.062 35.062 3.955 1 97.19 292 TRP B C 1
ATOM 6070 O O . TRP B 1 292 ? 3.6 34.656 4.988 1 97.19 292 TRP B O 1
ATOM 6080 N N . ASP B 1 293 ? 2.34 36.125 3.91 1 95.69 293 ASP B N 1
ATOM 6081 C CA . ASP B 1 293 ? 2.273 37 5.07 1 95.69 293 ASP B CA 1
ATOM 6082 C C . ASP B 1 293 ? 1.503 36.375 6.215 1 95.69 293 ASP B C 1
ATOM 6084 O O . ASP B 1 293 ? 0.52 35.656 5.984 1 95.69 293 ASP B O 1
ATOM 6088 N N . LEU B 1 294 ? 1.998 36.625 7.445 1 95.94 294 LEU B N 1
ATOM 6089 C CA . LEU B 1 294 ? 1.285 36.188 8.648 1 95.94 294 LEU B CA 1
ATOM 6090 C C . LEU B 1 294 ? 0.315 37.281 9.109 1 95.94 294 LEU B C 1
ATOM 6092 O O . LEU B 1 294 ? 0.55 38.469 8.891 1 95.94 294 LEU B O 1
ATOM 6096 N N . PRO B 1 295 ? -0.712 36.812 9.664 1 93.44 295 PRO B N 1
ATOM 6097 C CA . PRO B 1 295 ? -1.705 37.812 10.094 1 93.44 295 PRO B CA 1
ATOM 6098 C C . PRO B 1 295 ? -1.208 38.688 11.234 1 93.44 295 PRO B C 1
ATOM 6100 O O . PRO B 1 295 ? -0.487 38.219 12.117 1 93.44 295 PRO B O 1
ATOM 6103 N N . ASP B 1 296 ? -1.649 39.906 11.211 1 89.75 296 ASP B N 1
ATOM 6104 C CA . ASP B 1 296 ? -1.284 40.875 12.258 1 89.75 296 ASP B CA 1
ATOM 6105 C C . ASP B 1 296 ? -2.191 40.719 13.477 1 89.75 296 ASP B C 1
ATOM 6107 O O . ASP B 1 296 ? -1.831 41.125 14.578 1 89.75 296 ASP B O 1
ATOM 6111 N N . SER B 1 297 ? -3.354 40.25 13.18 1 90.69 297 SER B N 1
ATOM 6112 C CA . SER B 1 297 ? -4.316 40.062 14.258 1 90.69 297 SER B CA 1
ATOM 6113 C C . SER B 1 297 ? -4.984 38.688 14.172 1 90.69 297 SER B C 1
ATOM 6115 O O . SER B 1 297 ? -4.977 38.031 13.117 1 90.69 297 SER B O 1
ATOM 6117 N N . LEU B 1 298 ? -5.508 38.25 15.297 1 91.19 298 LEU B N 1
ATOM 6118 C CA . LEU B 1 298 ? -6.207 36.969 15.352 1 91.19 298 LEU B CA 1
ATOM 6119 C C . LEU B 1 298 ? -7.582 37.094 14.695 1 91.19 298 LEU B C 1
ATOM 6121 O O . LEU B 1 298 ? -8.188 38.156 14.68 1 91.19 298 LEU B O 1
ATOM 6125 N N . PRO B 1 299 ? -7.973 36 14.102 1 91.12 299 PRO B N 1
ATOM 6126 C CA . PRO B 1 299 ? -9.297 36 13.477 1 91.12 299 PRO B CA 1
ATOM 6127 C C . PRO B 1 299 ? -10.422 36.25 14.484 1 91.12 299 PRO B C 1
ATOM 6129 O O . PRO B 1 299 ? -10.289 35.906 15.656 1 91.12 299 PRO B O 1
ATOM 6132 N N . ASN B 1 300 ? -11.578 36.812 13.883 1 88.81 300 ASN B N 1
ATOM 6133 C CA . ASN B 1 300 ? -12.703 37.156 14.742 1 88.81 300 ASN B CA 1
ATOM 6134 C C . ASN B 1 300 ? -13.922 36.281 14.438 1 88.81 300 ASN B C 1
ATOM 6136 O O . ASN B 1 300 ? -15.008 36.531 14.961 1 88.81 300 ASN B O 1
ATOM 6140 N N . SER B 1 301 ? -13.812 35.406 13.516 1 86.69 301 SER B N 1
ATOM 6141 C CA . SER B 1 301 ? -14.906 34.531 13.156 1 86.69 301 SER B CA 1
ATOM 6142 C C . SER B 1 301 ? -14.391 33.094 12.883 1 86.69 301 SER B C 1
ATOM 6144 O O . SER B 1 301 ? -13.195 32.906 12.656 1 86.69 301 SER B O 1
ATOM 6146 N N . HIS B 1 302 ? -15.32 32.188 12.922 1 82.75 302 HIS B N 1
ATOM 6147 C CA . HIS B 1 302 ? -14.969 30.812 12.633 1 82.75 302 HIS B CA 1
ATOM 6148 C C . HIS B 1 302 ? -14.5 30.656 11.195 1 82.75 302 HIS B C 1
ATOM 6150 O O . HIS B 1 302 ? -13.555 29.906 10.922 1 82.75 302 HIS B O 1
ATOM 6156 N N . ALA B 1 303 ? -15.117 31.328 10.32 1 83.94 303 ALA B N 1
ATOM 6157 C CA . ALA B 1 303 ? -14.75 31.25 8.906 1 83.94 303 ALA B CA 1
ATOM 6158 C C . ALA B 1 303 ? -13.336 31.781 8.68 1 83.94 303 ALA B C 1
ATOM 6160 O O . ALA B 1 303 ? -12.562 31.188 7.918 1 83.94 303 ALA B O 1
ATOM 6161 N N . GLU B 1 304 ? -13.062 32.875 9.375 1 89.38 304 GLU B N 1
ATOM 6162 C CA . GLU B 1 304 ? -11.727 33.469 9.258 1 89.38 304 GLU B CA 1
ATOM 6163 C C . GLU B 1 304 ? -10.68 32.531 9.883 1 89.38 304 GLU B C 1
ATOM 6165 O O . GLU B 1 304 ? -9.555 32.438 9.375 1 89.38 304 GLU B O 1
ATOM 6170 N N . THR B 1 305 ? -11.062 31.953 10.969 1 89.44 305 THR B N 1
ATOM 6171 C CA . THR B 1 305 ? -10.156 31.016 11.625 1 89.44 305 THR B CA 1
ATOM 6172 C C . THR B 1 305 ? -9.859 29.828 10.711 1 89.44 305 THR B C 1
ATOM 6174 O O . THR B 1 305 ? -8.711 29.391 10.617 1 89.44 305 THR B O 1
ATOM 6177 N N . ASP B 1 306 ? -10.906 29.344 10.055 1 85.88 306 ASP B N 1
ATOM 6178 C CA . ASP B 1 306 ? -10.75 28.219 9.133 1 85.88 306 ASP B CA 1
ATOM 6179 C C . ASP B 1 306 ? -9.828 28.594 7.969 1 85.88 306 ASP B C 1
ATOM 6181 O O . ASP B 1 306 ? -8.977 27.797 7.562 1 85.88 306 ASP B O 1
ATOM 6185 N N . GLU B 1 307 ? -10.008 29.719 7.445 1 87.5 307 GLU B N 1
ATOM 6186 C CA . GLU B 1 307 ? -9.188 30.172 6.328 1 87.5 307 GLU B CA 1
ATOM 6187 C C . GLU B 1 307 ? -7.723 30.328 6.742 1 87.5 307 GLU B C 1
ATOM 6189 O O . GLU B 1 307 ? -6.82 29.922 6.004 1 87.5 307 GLU B O 1
ATOM 6194 N N . LEU B 1 308 ? -7.57 30.938 7.906 1 92.06 308 LEU B N 1
ATOM 6195 C CA . LEU B 1 308 ? -6.219 31.094 8.43 1 92.06 308 LEU B CA 1
ATOM 6196 C C . LEU B 1 308 ? -5.562 29.75 8.664 1 92.06 308 LEU B C 1
ATOM 6198 O O . LEU B 1 308 ? -4.406 29.531 8.297 1 92.06 308 LEU B O 1
ATOM 6202 N N . ARG B 1 309 ? -6.266 28.859 9.289 1 92.06 309 ARG B N 1
ATOM 6203 C CA . ARG B 1 309 ? -5.766 27.516 9.555 1 92.06 309 ARG B CA 1
ATOM 6204 C C . ARG B 1 309 ? -5.293 26.844 8.273 1 92.06 309 ARG B C 1
ATOM 6206 O O . ARG B 1 309 ? -4.18 26.312 8.211 1 92.06 309 ARG B O 1
ATOM 6213 N N . ASN B 1 310 ? -6.113 26.859 7.262 1 88.75 310 ASN B N 1
ATOM 6214 C CA . ASN B 1 310 ? -5.789 26.219 5.996 1 88.75 310 ASN B CA 1
ATOM 6215 C C . ASN B 1 310 ? -4.555 26.844 5.348 1 88.75 310 ASN B C 1
ATOM 6217 O O . ASN B 1 310 ? -3.688 26.125 4.844 1 88.75 310 ASN B O 1
ATOM 6221 N N . HIS B 1 311 ? -4.531 28.078 5.438 1 92.06 311 HIS B N 1
ATOM 6222 C CA . HIS B 1 311 ? -3.406 28.812 4.871 1 92.06 311 HIS B CA 1
ATOM 6223 C C . HIS B 1 311 ? -2.107 28.484 5.598 1 92.06 311 HIS B C 1
ATOM 6225 O O . HIS B 1 311 ? -1.087 28.219 4.961 1 92.06 311 HIS B O 1
ATOM 6231 N N . LEU B 1 312 ? -2.184 28.484 6.895 1 95.38 312 LEU B N 1
ATOM 6232 C CA . LEU B 1 312 ? -1.001 28.219 7.707 1 95.38 312 LEU B CA 1
ATOM 6233 C C . LEU B 1 312 ? -0.523 26.781 7.504 1 95.38 312 LEU B C 1
ATOM 6235 O O . LEU B 1 312 ? 0.681 26.516 7.52 1 95.38 312 LEU B O 1
ATOM 6239 N N . LEU B 1 313 ? -1.462 25.906 7.328 1 94.44 313 LEU B N 1
ATOM 6240 C CA . LEU B 1 313 ? -1.096 24.5 7.16 1 94.44 313 LEU B CA 1
ATOM 6241 C C . LEU B 1 313 ? -0.379 24.281 5.828 1 94.44 313 LEU B C 1
ATOM 6243 O O . LEU B 1 313 ? 0.512 23.438 5.73 1 94.44 313 LEU B O 1
ATOM 6247 N N . LEU B 1 314 ? -0.737 25 4.785 1 94.69 314 LEU B N 1
ATOM 6248 C CA . LEU B 1 314 ? -0.028 24.938 3.512 1 94.69 314 LEU B CA 1
ATOM 6249 C C . LEU B 1 314 ? 1.414 25.406 3.666 1 94.69 314 LEU B C 1
ATOM 6251 O O . LEU B 1 314 ? 2.342 24.75 3.184 1 94.69 314 LEU B O 1
ATOM 6255 N N . HIS B 1 315 ? 1.59 26.516 4.395 1 97.5 315 HIS B N 1
ATOM 6256 C CA . HIS B 1 315 ? 2.932 27 4.695 1 97.5 315 HIS B CA 1
ATOM 6257 C C . HIS B 1 315 ? 3.732 25.969 5.473 1 97.5 315 HIS B C 1
ATOM 6259 O O . HIS B 1 315 ? 4.883 25.688 5.133 1 97.5 315 HIS B O 1
ATOM 6265 N N . PHE B 1 316 ? 3.047 25.531 6.469 1 97.5 316 PHE B N 1
ATOM 6266 C CA . PHE B 1 316 ? 3.654 24.562 7.383 1 97.5 316 PHE B CA 1
ATOM 6267 C C . PHE B 1 316 ? 4.219 23.375 6.621 1 97.5 316 PHE B C 1
ATOM 6269 O O . PHE B 1 316 ? 5.359 22.969 6.848 1 97.5 316 PHE B O 1
ATOM 6276 N N . TYR B 1 317 ? 3.475 22.859 5.727 1 96.88 317 TYR B N 1
ATOM 6277 C CA . TYR B 1 317 ? 3.9 21.719 4.941 1 96.88 317 TYR B CA 1
ATOM 6278 C C . TYR B 1 317 ? 5.09 22.062 4.055 1 96.88 317 TYR B C 1
ATOM 6280 O O . TYR B 1 317 ? 6.047 21.297 3.951 1 96.88 317 TYR B O 1
ATOM 6288 N N . PHE B 1 318 ? 5.062 23.188 3.426 1 98.12 318 PHE B N 1
ATOM 6289 C CA . PHE B 1 318 ? 6.141 23.656 2.561 1 98.12 318 PHE B CA 1
ATOM 6290 C C . PHE B 1 318 ? 7.465 23.688 3.314 1 98.12 318 PHE B C 1
ATOM 6292 O O . PHE B 1 318 ? 8.469 23.141 2.852 1 98.12 318 PHE B O 1
ATOM 6299 N N . PHE B 1 319 ? 7.465 24.25 4.41 1 98.44 319 PHE B N 1
ATOM 6300 C CA . PHE B 1 319 ? 8.703 24.422 5.16 1 98.44 319 PHE B CA 1
ATOM 6301 C C . PHE B 1 319 ? 9.148 23.094 5.762 1 98.44 319 PHE B C 1
ATOM 6303 O O . PHE B 1 319 ? 10.352 22.828 5.898 1 98.44 319 PHE B O 1
ATOM 6310 N N . HIS B 1 320 ? 8.148 22.281 6.086 1 96.88 320 HIS B N 1
ATOM 6311 C CA . HIS B 1 320 ? 8.5 20.938 6.535 1 96.88 320 HIS B CA 1
ATOM 6312 C C . HIS B 1 320 ? 9.289 20.188 5.469 1 96.88 320 HIS B C 1
ATOM 6314 O O . HIS B 1 320 ? 10.297 19.562 5.77 1 96.88 320 HIS B O 1
ATOM 6320 N N . VAL B 1 321 ? 8.844 20.234 4.281 1 97.94 321 VAL B N 1
ATOM 6321 C CA . VAL B 1 321 ? 9.523 19.578 3.17 1 97.94 321 VAL B CA 1
ATOM 6322 C C . VAL B 1 321 ? 10.922 20.172 3.008 1 97.94 321 VAL B C 1
ATOM 6324 O O . VAL B 1 321 ? 11.898 19.422 2.855 1 97.94 321 VAL B O 1
ATOM 6327 N N . ARG B 1 322 ? 11.008 21.453 3.113 1 97.88 322 ARG B N 1
ATOM 6328 C CA . ARG B 1 322 ? 12.297 22.125 2.908 1 97.88 322 ARG B CA 1
ATOM 6329 C C . ARG B 1 322 ? 13.273 21.781 4.023 1 97.88 322 ARG B C 1
ATOM 6331 O O . ARG B 1 322 ? 14.469 21.609 3.775 1 97.88 322 ARG B O 1
ATOM 6338 N N . ILE B 1 323 ? 12.836 21.703 5.215 1 95.12 323 ILE B N 1
ATOM 6339 C CA . ILE B 1 323 ? 13.688 21.297 6.324 1 95.12 323 ILE B CA 1
ATOM 6340 C C . ILE B 1 323 ? 14.25 19.906 6.059 1 95.12 323 ILE B C 1
ATOM 6342 O O . ILE B 1 323 ? 15.453 19.688 6.184 1 95.12 323 ILE B O 1
ATOM 6346 N N . ASN B 1 324 ? 13.391 19 5.637 1 93.38 324 ASN B 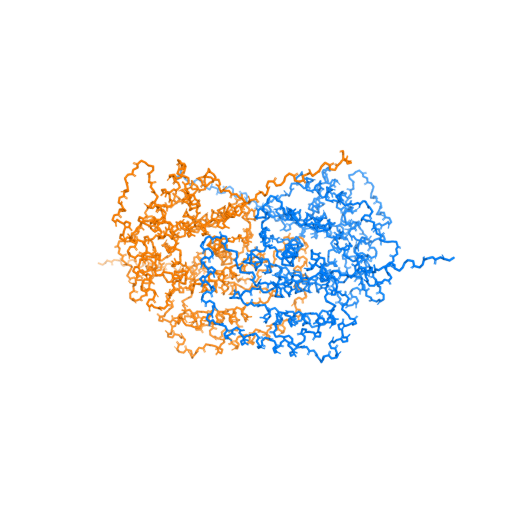N 1
ATOM 6347 C CA . ASN B 1 324 ? 13.812 17.625 5.375 1 93.38 324 ASN B CA 1
ATOM 6348 C C . ASN B 1 324 ? 14.797 17.562 4.211 1 93.38 324 ASN B C 1
ATOM 6350 O O . ASN B 1 324 ? 15.633 16.656 4.16 1 93.38 324 ASN B O 1
ATOM 6354 N N . LEU B 1 325 ? 14.672 18.469 3.363 1 95.44 325 LEU B N 1
ATOM 6355 C CA . LEU B 1 325 ? 15.578 18.531 2.219 1 95.44 325 LEU B CA 1
ATOM 6356 C C . LEU B 1 325 ? 17 18.844 2.668 1 95.44 325 LEU B C 1
ATOM 6358 O O . LEU B 1 325 ? 17.953 18.266 2.137 1 95.44 325 LEU B O 1
ATOM 6362 N N . HIS B 1 326 ? 17.219 19.594 3.688 1 92.25 326 HIS B N 1
ATOM 6363 C CA . HIS B 1 326 ? 18.531 20.125 4.02 1 92.25 326 HIS B CA 1
ATOM 6364 C C . HIS B 1 326 ? 19.078 19.516 5.297 1 92.25 326 HIS B C 1
ATOM 6366 O O . HIS B 1 326 ? 20.281 19.531 5.539 1 92.25 326 HIS B O 1
ATOM 6372 N N . LEU B 1 327 ? 18.297 18.969 6.043 1 86.44 327 LEU B N 1
ATOM 6373 C CA . LEU B 1 327 ? 18.641 18.469 7.375 1 86.44 327 LEU B CA 1
ATOM 6374 C C . LEU B 1 327 ? 19.812 17.5 7.316 1 86.44 327 LEU B C 1
ATOM 6376 O O . LEU B 1 327 ? 20.719 17.562 8.148 1 86.44 327 LEU B O 1
ATOM 6380 N N . PRO B 1 328 ? 19.875 16.609 6.324 1 82.31 328 PRO B N 1
ATOM 6381 C CA . PRO B 1 328 ? 20.953 15.617 6.293 1 82.31 328 PRO B CA 1
ATOM 6382 C C . PRO B 1 328 ? 22.344 16.25 6.145 1 82.31 328 PRO B C 1
ATOM 6384 O O . PRO B 1 328 ? 23.344 15.602 6.41 1 82.31 328 PRO B O 1
ATOM 6387 N N . PHE B 1 329 ? 22.422 17.484 5.77 1 83.31 329 PHE B N 1
ATOM 6388 C CA . PHE B 1 329 ? 23.703 18.125 5.488 1 83.31 329 PHE B CA 1
ATOM 6389 C C . PHE B 1 329 ? 24.156 18.969 6.672 1 83.31 329 PHE B C 1
ATOM 6391 O O . PHE B 1 329 ? 25.234 19.562 6.641 1 83.31 329 PHE B O 1
ATOM 6398 N N . ILE B 1 330 ? 23.344 19.047 7.531 1 77.44 330 ILE B N 1
ATOM 6399 C CA . ILE B 1 330 ? 23.672 19.859 8.695 1 77.44 330 ILE B CA 1
ATOM 6400 C C . ILE B 1 330 ? 24.359 19 9.75 1 77.44 330 ILE B C 1
ATOM 6402 O O . ILE B 1 330 ? 25.25 19.469 10.461 1 77.44 330 ILE B O 1
ATOM 6406 N N . ALA B 1 331 ? 23.859 17.672 9.656 1 56.69 331 ALA B N 1
ATOM 6407 C CA . ALA B 1 331 ? 24.344 16.734 10.664 1 56.69 331 ALA B CA 1
ATOM 6408 C C . ALA B 1 331 ? 25.719 16.172 10.266 1 56.69 331 ALA B C 1
ATOM 6410 O O . ALA B 1 331 ? 25.922 15.805 9.109 1 56.69 331 ALA B O 1
ATOM 6411 N N . GLY B 1 332 ? 26.828 16.625 10.758 1 53.47 332 GLY B N 1
ATOM 6412 C CA . GLY B 1 332 ? 28.156 16.062 10.539 1 53.47 332 GLY B CA 1
ATOM 6413 C C . GLY B 1 332 ? 29.266 17.062 10.75 1 53.47 332 GLY B C 1
ATOM 6414 O O . GLY B 1 332 ? 29.031 18.281 10.789 1 53.47 332 GLY B O 1
ATOM 6415 N N . SER B 1 333 ? 30.266 16.547 11.188 1 44.66 333 SER B N 1
ATOM 6416 C CA . SER B 1 333 ? 31.453 17.203 11.711 1 44.66 333 SER B CA 1
ATOM 6417 C C . SER B 1 333 ? 32.188 17.953 10.602 1 44.66 333 SER B C 1
ATOM 6419 O O . SER B 1 333 ? 33.125 18.703 10.875 1 44.66 333 SER B O 1
ATOM 6421 N N . GLU B 1 334 ? 31.969 17.516 9.359 1 43.69 334 GLU B N 1
ATOM 6422 C CA . GLU B 1 334 ? 32.938 18.094 8.438 1 43.69 334 GLU B CA 1
ATOM 6423 C C . GLU B 1 334 ? 32.531 19.5 7.996 1 43.69 334 GLU B C 1
ATOM 6425 O O . GLU B 1 334 ? 31.406 19.688 7.523 1 43.69 334 GLU B O 1
ATOM 6430 N N . LEU B 1 335 ? 33 20.438 8.562 1 42.06 335 LEU B N 1
ATOM 6431 C CA . LEU B 1 335 ? 32.875 21.859 8.234 1 42.06 335 LEU B CA 1
ATOM 6432 C C . LEU B 1 335 ? 33.219 22.109 6.77 1 42.06 335 LEU B C 1
ATOM 6434 O O . LEU B 1 335 ? 34.375 22.312 6.422 1 42.06 335 LEU B O 1
ATOM 6438 N N . THR B 1 336 ? 32.812 21.344 5.906 1 49.41 336 THR B N 1
ATOM 6439 C CA . THR B 1 336 ? 33.188 21.781 4.57 1 49.41 336 THR B CA 1
ATOM 6440 C C . THR B 1 336 ? 32.188 22.797 4.027 1 49.41 336 THR B C 1
ATOM 6442 O O . THR B 1 336 ? 31.047 22.859 4.492 1 49.41 336 THR B O 1
ATOM 6445 N N . SER B 1 337 ? 32.531 23.797 3.062 1 55.5 337 SER B N 1
ATOM 6446 C CA . SER B 1 337 ? 31.938 24.938 2.379 1 55.5 337 SER B CA 1
ATOM 6447 C C . SER B 1 337 ? 30.5 24.656 1.961 1 55.5 337 SER B C 1
ATOM 6449 O O . SER B 1 337 ? 29.594 25.453 2.207 1 55.5 337 SER B O 1
ATOM 6451 N N . PRO B 1 338 ? 30.125 23.562 1.236 1 57.12 338 PRO B N 1
ATOM 6452 C CA . PRO B 1 338 ? 28.75 23.344 0.768 1 57.12 338 PRO B CA 1
ATOM 6453 C C . PRO B 1 338 ? 27.75 23.172 1.913 1 57.12 338 PRO B C 1
ATOM 6455 O O . PRO B 1 338 ? 26.562 23.375 1.73 1 57.12 338 PRO B O 1
ATOM 6458 N N . ARG B 1 339 ? 28.141 23.203 2.984 1 68.44 339 ARG B N 1
ATOM 6459 C CA . ARG B 1 339 ? 27.359 22.984 4.199 1 68.44 339 ARG B CA 1
ATOM 6460 C C . ARG B 1 339 ? 26.719 24.281 4.684 1 68.44 339 ARG B C 1
ATOM 6462 O O . ARG B 1 339 ? 25.609 24.25 5.23 1 68.44 339 ARG B O 1
ATOM 6469 N N . GLY B 1 340 ? 27.344 25.312 4.102 1 79.06 340 GLY B N 1
ATOM 6470 C CA . GLY B 1 340 ? 26.812 26.594 4.555 1 79.06 340 GLY B CA 1
ATOM 6471 C C . GLY B 1 340 ? 25.469 26.938 3.965 1 79.06 340 GLY B C 1
ATOM 6472 O O . GLY B 1 340 ? 24.562 27.375 4.68 1 79.06 340 GLY B O 1
ATOM 6473 N N . SER B 1 341 ? 25.281 26.672 2.643 1 87.25 341 SER B N 1
ATOM 6474 C CA . SER B 1 341 ? 24 26.969 1.99 1 87.25 341 SER B CA 1
ATOM 6475 C C . SER B 1 341 ? 22.875 26.094 2.549 1 87.25 341 SER B C 1
ATOM 6477 O O . SER B 1 341 ? 21.766 26.578 2.762 1 87.25 341 SER B O 1
ATOM 6479 N N . HIS B 1 342 ? 23.172 24.859 2.801 1 90.62 342 HIS B N 1
ATOM 6480 C CA . HIS B 1 342 ? 22.188 23.953 3.379 1 90.62 342 HIS B CA 1
ATOM 6481 C C . HIS B 1 342 ? 21.797 24.406 4.785 1 90.62 342 HIS B C 1
ATOM 6483 O O . HIS B 1 342 ? 20.609 24.375 5.141 1 90.62 342 HIS B O 1
ATOM 6489 N N . ARG B 1 343 ? 22.766 24.797 5.516 1 88.25 343 ARG B N 1
ATOM 6490 C CA . ARG B 1 343 ? 22.516 25.25 6.879 1 88.25 343 ARG B CA 1
ATOM 6491 C C . ARG B 1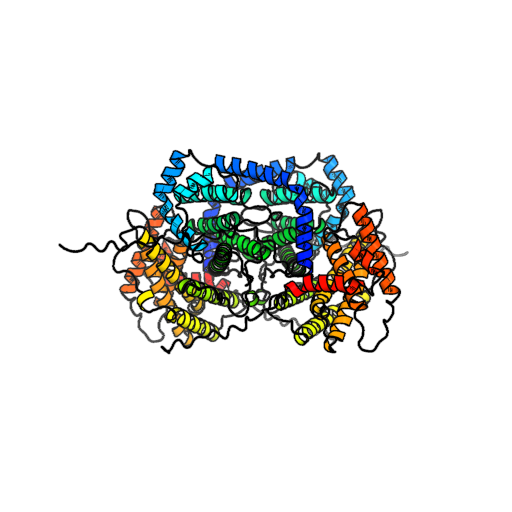 343 ? 21.609 26.469 6.895 1 88.25 343 ARG B C 1
ATOM 6493 O O . ARG B 1 343 ? 20.656 26.531 7.672 1 88.25 343 ARG B O 1
ATOM 6500 N N . LEU B 1 344 ? 21.938 27.406 6.043 1 91.19 344 LEU B N 1
ATOM 6501 C CA . LEU B 1 344 ? 21.141 28.625 5.992 1 91.19 344 LEU B CA 1
ATOM 6502 C C . LEU B 1 344 ? 19.719 28.344 5.566 1 91.19 344 LEU B C 1
ATOM 6504 O O . LEU B 1 344 ? 18.766 28.906 6.125 1 91.19 344 LEU B O 1
ATOM 6508 N N . ALA B 1 345 ? 19.562 27.516 4.57 1 94.69 345 ALA B N 1
ATOM 6509 C CA . ALA B 1 345 ? 18.234 27.156 4.09 1 94.69 345 ALA B CA 1
ATOM 6510 C C . ALA B 1 345 ? 17.438 26.438 5.172 1 94.69 345 ALA B C 1
ATOM 6512 O O . ALA B 1 345 ? 16.25 26.719 5.363 1 94.69 345 ALA B O 1
ATOM 6513 N N . CYS B 1 346 ? 18.062 25.547 5.836 1 92.94 346 CYS B N 1
ATOM 6514 C CA . CYS B 1 346 ? 17.422 24.812 6.906 1 92.94 346 CYS B CA 1
ATOM 6515 C C . CYS B 1 346 ? 17.031 25.734 8.062 1 92.94 346 CYS B C 1
ATOM 6517 O O . CYS B 1 346 ? 15.953 25.594 8.633 1 92.94 346 CYS B O 1
ATOM 6519 N N . LEU B 1 347 ? 17.953 26.609 8.406 1 92.62 347 LEU B N 1
ATOM 6520 C CA . LEU B 1 347 ? 17.719 27.578 9.461 1 92.62 347 LEU B CA 1
ATOM 6521 C C . LEU B 1 347 ? 16.484 28.422 9.164 1 92.62 347 LEU B C 1
ATOM 6523 O O . LEU B 1 347 ? 15.586 28.531 10.008 1 92.62 347 LEU B O 1
ATOM 6527 N N . GLU B 1 348 ? 16.438 28.953 7.973 1 96.19 348 GLU B N 1
ATOM 6528 C CA . GLU B 1 348 ? 15.328 29.812 7.594 1 96.19 348 GLU B CA 1
ATOM 6529 C C . GLU B 1 348 ? 14.016 29.031 7.527 1 96.19 348 GLU B C 1
ATOM 6531 O O . GLU B 1 348 ? 12.969 29.531 7.957 1 96.19 348 GLU B O 1
ATOM 6536 N N . ALA B 1 349 ? 14.039 27.891 6.957 1 97.56 349 ALA B N 1
ATOM 6537 C CA . ALA B 1 349 ? 12.844 27.062 6.883 1 97.56 349 ALA B CA 1
ATOM 6538 C C . ALA B 1 349 ? 12.328 26.703 8.273 1 97.56 349 ALA B C 1
ATOM 6540 O O . ALA B 1 349 ? 11.117 26.734 8.523 1 97.56 349 ALA B O 1
ATOM 6541 N N . SER B 1 350 ? 13.211 26.375 9.148 1 94.62 350 SER B N 1
ATOM 6542 C CA . SER B 1 350 ? 12.836 26.031 10.516 1 94.62 350 SER B CA 1
ATOM 6543 C C . SER B 1 350 ? 12.195 27.234 11.227 1 94.62 350 SER B C 1
ATOM 6545 O O . SER B 1 350 ? 11.172 27.078 11.891 1 94.62 350 SER B O 1
ATOM 6547 N N . ARG B 1 351 ? 12.828 28.359 11.031 1 96.88 351 ARG B N 1
ATOM 6548 C CA . ARG B 1 351 ? 12.297 29.594 11.609 1 96.88 351 ARG B CA 1
ATOM 6549 C C . ARG B 1 351 ? 10.875 29.844 11.133 1 96.88 351 ARG B C 1
ATOM 6551 O O . ARG B 1 351 ? 9.984 30.125 11.938 1 96.88 351 ARG B O 1
ATOM 6558 N N . GLN B 1 352 ? 10.688 29.766 9.859 1 98.06 352 GLN B N 1
ATOM 6559 C CA . GLN B 1 352 ? 9.391 30.062 9.266 1 98.06 352 GLN B CA 1
ATOM 6560 C C . GLN B 1 352 ? 8.344 29.031 9.688 1 98.06 352 GLN B C 1
ATOM 6562 O O . GLN B 1 352 ? 7.191 29.391 9.945 1 98.06 352 GLN B O 1
ATOM 6567 N N . LEU B 1 353 ? 8.68 27.781 9.758 1 98.25 353 LEU B N 1
ATOM 6568 C CA . LEU B 1 353 ? 7.754 26.734 10.211 1 98.25 353 LEU B CA 1
ATOM 6569 C C . LEU B 1 353 ? 7.316 27 11.648 1 98.25 353 LEU B C 1
ATOM 6571 O O . LEU B 1 353 ? 6.129 26.891 11.969 1 98.25 353 LEU B O 1
ATOM 6575 N N . LEU B 1 354 ? 8.266 27.359 12.492 1 97.12 354 LEU B N 1
ATOM 6576 C CA . LEU B 1 354 ? 7.969 27.562 13.906 1 97.12 354 LEU B CA 1
ATOM 6577 C C . LEU B 1 354 ? 7.062 28.781 14.102 1 97.12 354 LEU B C 1
ATOM 6579 O O . LEU B 1 354 ? 6.203 28.781 14.984 1 97.12 354 LEU B O 1
ATOM 6583 N N . LYS B 1 355 ? 7.301 29.812 13.289 1 97.62 355 LYS B N 1
ATOM 6584 C CA . LYS B 1 355 ? 6.391 30.953 13.344 1 97.62 355 LYS B CA 1
ATOM 6585 C C . LYS B 1 355 ? 4.957 30.516 13.055 1 97.62 355 LYS B C 1
ATOM 6587 O O . LYS B 1 355 ? 4.023 30.953 13.734 1 97.62 355 LYS B O 1
ATOM 6592 N N . ARG B 1 356 ? 4.762 29.719 12.039 1 98 356 ARG B N 1
ATOM 6593 C CA . ARG B 1 356 ? 3.432 29.219 11.703 1 98 356 ARG B CA 1
ATOM 6594 C C . ARG B 1 356 ? 2.914 28.266 12.781 1 98 356 ARG B C 1
ATOM 6596 O O . ARG B 1 356 ? 1.727 28.297 13.109 1 98 356 ARG B O 1
ATOM 6603 N N . PHE B 1 357 ? 3.785 27.516 13.312 1 96.75 357 PHE B N 1
ATOM 6604 C CA . PHE B 1 357 ? 3.422 26.578 14.359 1 96.75 357 PHE B CA 1
ATOM 6605 C C . PHE B 1 357 ? 2.887 27.297 15.586 1 96.75 357 PHE B C 1
ATOM 6607 O O . PHE B 1 357 ? 1.863 26.906 16.156 1 96.75 357 PHE B O 1
ATOM 6614 N N . THR B 1 358 ? 3.586 28.297 16.016 1 96 358 THR B N 1
ATOM 6615 C CA . THR B 1 358 ? 3.15 29.062 17.188 1 96 358 THR B CA 1
ATOM 6616 C C . THR B 1 358 ? 1.774 29.672 16.938 1 96 358 THR B C 1
ATOM 6618 O O . THR B 1 358 ? 0.945 29.719 17.859 1 96 358 THR B O 1
ATOM 6621 N N . LEU B 1 359 ? 1.526 30.141 15.711 1 96.12 359 LEU B N 1
ATOM 6622 C CA . LEU B 1 359 ? 0.217 30.688 15.375 1 96.12 359 LEU B CA 1
ATOM 6623 C C . LEU B 1 359 ? -0.852 29.594 15.406 1 96.12 359 LEU B C 1
ATOM 6625 O O . LEU B 1 359 ? -1.942 29.812 15.945 1 96.12 359 LEU B O 1
ATOM 6629 N N . LEU B 1 360 ? -0.584 28.453 14.875 1 94.94 360 LEU B N 1
ATOM 6630 C CA . LEU B 1 360 ? -1.523 27.344 14.844 1 94.94 360 LEU B CA 1
ATOM 6631 C C . LEU B 1 360 ? -1.9 26.906 16.25 1 94.94 360 LEU B C 1
ATOM 6633 O O . LEU B 1 360 ? -3.033 26.484 16.5 1 94.94 360 LEU B O 1
ATOM 6637 N N . ARG B 1 361 ? -0.978 27.109 17.203 1 93.06 361 ARG B N 1
ATOM 6638 C CA . ARG B 1 361 ? -1.216 26.641 18.562 1 93.06 361 ARG B CA 1
ATOM 6639 C C . ARG B 1 361 ? -1.696 27.766 19.453 1 93.06 361 ARG B C 1
ATOM 6641 O O . ARG B 1 361 ? -1.836 27.594 20.672 1 93.06 361 ARG B O 1
ATOM 6648 N N . THR B 1 362 ? -1.849 28.875 18.828 1 92.88 362 THR B N 1
ATOM 6649 C CA . THR B 1 362 ? -2.469 29.969 19.562 1 92.88 362 THR B CA 1
ATOM 6650 C C . THR B 1 362 ? -3.914 29.625 19.922 1 92.88 362 THR B C 1
ATOM 6652 O O . THR B 1 362 ? -4.641 29.062 19.094 1 92.88 362 THR B O 1
ATOM 6655 N N . GLN B 1 363 ? -4.371 29.969 21.078 1 88.5 363 GLN B N 1
ATOM 6656 C CA . GLN B 1 363 ? -5.715 29.641 21.562 1 88.5 363 GLN B CA 1
ATOM 6657 C C . GLN B 1 363 ? -6.68 30.797 21.312 1 88.5 363 GLN B C 1
ATOM 6659 O O . GLN B 1 363 ? -6.363 31.953 21.625 1 88.5 363 GLN B O 1
ATOM 6664 N N . ILE B 1 364 ? -7.695 30.516 20.641 1 85.88 364 ILE B N 1
ATOM 6665 C CA . ILE B 1 364 ? -8.828 31.406 20.469 1 85.88 364 ILE B CA 1
ATOM 6666 C C . ILE B 1 364 ? -10.055 30.828 21.172 1 85.88 364 ILE B C 1
ATOM 6668 O O . ILE B 1 364 ? -10.547 29.766 20.781 1 85.88 364 ILE B O 1
ATOM 6672 N N . GLN B 1 365 ? -10.586 31.578 22.188 1 79.62 365 GLN B N 1
ATOM 6673 C CA . GLN B 1 365 ? -11.734 31.125 22.969 1 79.62 365 GLN B CA 1
ATOM 6674 C C . GLN B 1 365 ? -11.484 29.734 23.547 1 79.62 365 GLN B C 1
ATOM 6676 O O . GLN B 1 365 ? -12.344 28.859 23.453 1 79.62 365 GLN B O 1
ATOM 6681 N N . GLY B 1 366 ? -10.188 29.484 23.938 1 76.31 366 GLY B N 1
ATOM 6682 C CA . GLY B 1 366 ? -9.844 28.266 24.656 1 76.31 366 GLY B CA 1
ATOM 6683 C C . GLY B 1 366 ? -9.414 27.125 23.75 1 76.31 366 GLY B C 1
ATOM 6684 O O . GLY B 1 366 ? -9 26.078 24.234 1 76.31 366 GLY B O 1
ATOM 6685 N N . PHE B 1 367 ? -9.555 27.328 22.453 1 81.31 367 PHE B N 1
ATOM 6686 C CA . PHE B 1 367 ? -9.164 26.266 21.531 1 81.31 367 PHE B CA 1
ATOM 6687 C C . PHE B 1 367 ? -8.039 26.734 20.625 1 81.31 367 PHE B C 1
ATOM 6689 O O . PHE B 1 367 ? -8.039 27.875 20.172 1 81.31 367 PHE B O 1
ATOM 6696 N N . SER B 1 368 ? -7.109 25.812 20.422 1 88.44 368 SER B N 1
ATOM 6697 C CA . SER B 1 368 ? -6.059 26.125 19.453 1 88.44 368 SER B CA 1
ATOM 6698 C C . SER B 1 368 ? -6.617 26.234 18.047 1 88.44 368 SER B C 1
ATOM 6700 O O . SER B 1 368 ? -7.57 25.531 17.703 1 88.44 368 SER B O 1
ATOM 6702 N N . ILE B 1 369 ? -6.043 27.078 17.25 1 91.06 369 ILE B N 1
ATOM 6703 C CA . ILE B 1 369 ? -6.434 27.203 15.852 1 91.06 369 ILE B CA 1
ATOM 6704 C C . ILE B 1 369 ? -6.324 25.828 15.172 1 91.06 369 ILE B C 1
ATOM 6706 O O . ILE B 1 369 ? -7.176 25.469 14.359 1 91.06 369 ILE B O 1
ATOM 6710 N N . PHE B 1 370 ? -5.348 25.125 15.547 1 90.81 370 PHE B N 1
ATOM 6711 C CA . PHE B 1 370 ? -5.129 23.781 15.047 1 90.81 370 PHE B CA 1
ATOM 6712 C C . PHE B 1 370 ? -4.426 22.922 16.094 1 90.81 370 PHE B C 1
ATOM 6714 O O . PHE B 1 370 ? -3.352 23.281 16.578 1 90.81 370 PHE B O 1
ATOM 6721 N N . ASP B 1 371 ? -5.09 21.891 16.406 1 86.81 371 ASP B N 1
ATOM 6722 C CA . ASP B 1 371 ? -4.551 20.984 17.406 1 86.81 371 ASP B CA 1
ATOM 6723 C C . ASP B 1 371 ? -4.289 19.609 16.812 1 86.81 371 ASP B C 1
ATOM 6725 O O . ASP B 1 371 ? -5.223 18.844 16.578 1 86.81 371 ASP B O 1
ATOM 6729 N N . CYS B 1 372 ? -3.082 19.234 16.594 1 89.75 372 CYS B N 1
ATOM 6730 C CA . CYS B 1 372 ? -2.641 17.969 16.031 1 89.75 372 CYS B CA 1
ATOM 6731 C C . CYS B 1 372 ? -1.289 17.562 16.609 1 89.75 372 CYS B C 1
ATOM 6733 O O . CYS B 1 372 ? -0.292 18.25 16.422 1 89.75 372 CYS B O 1
ATOM 6735 N N . LYS B 1 373 ? -1.276 16.453 17.25 1 85.44 373 LYS B N 1
ATOM 6736 C CA . LYS B 1 373 ? -0.069 16.016 17.938 1 85.44 373 LYS B CA 1
ATOM 6737 C C . LYS B 1 373 ? 1.05 15.711 16.953 1 85.44 373 LYS B C 1
ATOM 6739 O O . LYS B 1 373 ? 2.227 15.914 17.25 1 85.44 373 LYS B O 1
ATOM 6744 N N . THR B 1 374 ? 0.714 15.18 15.805 1 86.56 374 THR B N 1
ATOM 6745 C CA . THR B 1 374 ? 1.732 14.938 14.789 1 86.56 374 THR B CA 1
ATOM 6746 C C . THR B 1 374 ? 2.381 16.25 14.344 1 86.56 374 THR B C 1
ATOM 6748 O O . THR B 1 374 ? 3.592 16.297 14.125 1 86.56 374 THR B O 1
ATOM 6751 N N . SER B 1 375 ? 1.627 17.312 14.25 1 89.94 375 SER B N 1
ATOM 6752 C CA . SER B 1 375 ? 2.186 18.609 13.93 1 89.94 375 SER B CA 1
ATOM 6753 C C . SER B 1 375 ? 3.068 19.141 15.062 1 89.94 375 SER B C 1
ATOM 6755 O O . SER B 1 375 ? 4.059 19.828 14.812 1 89.94 375 SER B O 1
ATOM 6757 N N . ASP B 1 376 ? 2.678 18.828 16.281 1 86.44 376 ASP B N 1
ATOM 6758 C CA . ASP B 1 376 ? 3.539 19.172 17.406 1 86.44 376 ASP B CA 1
ATOM 6759 C C . ASP B 1 376 ? 4.922 18.547 17.25 1 86.44 376 ASP B C 1
ATOM 6761 O O . ASP B 1 376 ? 5.934 19.172 17.547 1 86.44 376 ASP B O 1
ATOM 6765 N N . PHE B 1 377 ? 4.836 17.391 16.828 1 83.31 377 PHE B N 1
ATOM 6766 C CA . PHE B 1 377 ? 6.098 16.688 16.609 1 83.31 377 PHE B CA 1
ATOM 6767 C C . PHE B 1 377 ? 6.914 17.391 15.531 1 83.31 377 PHE B C 1
ATOM 6769 O O . PHE B 1 377 ? 8.133 17.531 15.664 1 83.31 377 PHE B O 1
ATOM 6776 N N . VAL B 1 378 ? 6.293 17.766 14.523 1 89.38 378 VAL B N 1
ATOM 6777 C CA . VAL B 1 378 ? 6.969 18.484 13.445 1 89.38 378 VAL B CA 1
ATOM 6778 C C . VAL B 1 378 ? 7.52 19.812 13.969 1 89.38 378 VAL B C 1
ATOM 6780 O O . VAL B 1 378 ? 8.633 20.203 13.617 1 89.38 378 VAL B O 1
ATOM 6783 N N . GLY B 1 379 ? 6.707 20.469 14.797 1 89.56 379 GLY B N 1
ATOM 6784 C CA . GLY B 1 379 ? 7.191 21.672 15.453 1 89.56 379 GLY B CA 1
ATOM 6785 C C . GLY B 1 379 ? 8.422 21.438 16.312 1 89.56 379 GLY B C 1
ATOM 6786 O O . GLY B 1 379 ? 9.359 22.234 16.281 1 89.56 379 GLY B O 1
ATOM 6787 N N . PHE B 1 380 ? 8.375 20.438 16.984 1 84.38 380 PHE B N 1
ATOM 6788 C CA . PHE B 1 380 ? 9.523 20.062 17.797 1 84.38 380 PHE B CA 1
ATOM 6789 C C . PHE B 1 380 ? 10.75 19.828 16.922 1 84.38 380 PHE B C 1
ATOM 6791 O O . PHE B 1 380 ? 11.836 20.328 17.234 1 84.38 380 PHE B O 1
ATOM 6798 N N . MET B 1 381 ? 10.562 19.094 15.883 1 83.94 381 MET B N 1
ATOM 6799 C CA . MET B 1 381 ? 11.656 18.812 14.953 1 83.94 381 MET B CA 1
ATOM 6800 C C . MET B 1 381 ? 12.234 20.109 14.383 1 83.94 381 MET B C 1
ATOM 6802 O O . MET B 1 381 ? 13.453 20.234 14.234 1 83.94 381 MET B O 1
ATOM 6806 N N . ALA B 1 382 ? 11.398 20.922 14.062 1 91.12 382 ALA B N 1
ATOM 6807 C CA . ALA B 1 382 ? 11.844 22.203 13.523 1 91.12 382 ALA B CA 1
ATOM 6808 C C . ALA B 1 382 ? 12.641 23 14.562 1 91.12 382 ALA B C 1
ATOM 6810 O O . ALA B 1 382 ? 13.617 23.656 14.219 1 91.12 382 ALA B O 1
ATOM 6811 N N . SER B 1 383 ? 12.234 22.922 15.781 1 88.25 383 SER B N 1
ATOM 6812 C CA . SER B 1 383 ? 12.953 23.609 16.844 1 88.25 383 SER B CA 1
ATOM 6813 C C . SER B 1 383 ? 14.352 23.031 17.031 1 88.25 383 SER B C 1
ATOM 6815 O O . SER B 1 383 ? 15.32 23.781 17.188 1 88.25 383 SER B O 1
ATOM 6817 N N . VAL B 1 384 ? 14.414 21.797 17.031 1 81.31 384 VAL B N 1
ATOM 6818 C CA . VAL B 1 384 ? 15.703 21.125 17.141 1 81.31 384 VAL B CA 1
ATOM 6819 C C . VAL B 1 384 ? 16.594 21.5 15.961 1 81.31 384 VAL B C 1
ATOM 6821 O O . VAL B 1 384 ? 17.781 21.766 16.125 1 81.31 384 VAL B O 1
ATOM 6824 N N . SER B 1 385 ? 16.031 21.438 14.781 1 85.75 385 SER B N 1
ATOM 6825 C CA . SER B 1 385 ? 16.781 21.812 13.578 1 85.75 385 SER B CA 1
ATOM 6826 C C . SER B 1 385 ? 17.281 23.25 13.68 1 85.75 385 SER B C 1
ATOM 6828 O O . SER B 1 385 ? 18.422 23.547 13.297 1 85.75 385 SER B O 1
ATOM 6830 N N . LEU B 1 386 ? 16.469 24.125 14.156 1 89.56 386 LEU B N 1
ATOM 6831 C CA . LEU B 1 386 ? 16.844 25.531 14.336 1 89.56 386 LEU B CA 1
ATOM 6832 C C . LEU B 1 386 ? 18.031 25.656 15.289 1 89.56 386 LEU B C 1
ATOM 6834 O O . LEU B 1 386 ? 19.016 26.328 14.984 1 89.56 386 LEU B O 1
ATOM 6838 N N . ILE B 1 387 ? 17.922 24.969 16.344 1 81.44 387 ILE B N 1
ATOM 6839 C CA . ILE B 1 387 ? 18.969 25.016 17.359 1 81.44 387 ILE B CA 1
ATOM 6840 C C . ILE B 1 387 ? 20.266 24.453 16.797 1 81.44 387 ILE B C 1
ATOM 6842 O O . ILE B 1 387 ? 21.344 25.016 17.016 1 81.44 387 ILE B O 1
ATOM 6846 N N . LEU B 1 388 ? 20.188 23.359 16.094 1 78.12 388 LEU B N 1
ATOM 6847 C CA . LEU B 1 388 ? 21.359 22.75 15.477 1 78.12 388 LEU B CA 1
ATOM 6848 C C . LEU B 1 388 ? 22.016 23.703 14.492 1 78.12 388 LEU B C 1
ATOM 6850 O O . LEU B 1 388 ? 23.25 23.812 14.453 1 78.12 388 LEU B O 1
ATOM 6854 N N . CYS B 1 389 ? 21.219 24.344 13.742 1 82.94 389 CYS B N 1
ATOM 6855 C CA . CYS B 1 389 ? 21.75 25.266 12.742 1 82.94 389 CYS B CA 1
ATOM 6856 C C . CYS B 1 389 ? 22.406 26.469 13.414 1 82.94 389 CYS B C 1
ATOM 6858 O O . CYS B 1 389 ? 23.391 27.016 12.906 1 82.94 389 CYS B O 1
ATOM 6860 N N . LEU B 1 390 ? 21.906 26.875 14.539 1 79.88 390 LEU B N 1
ATOM 6861 C CA . LEU B 1 390 ? 22.422 28.031 15.25 1 79.88 390 LEU B CA 1
ATOM 6862 C C . LEU B 1 390 ? 23.688 27.672 16.031 1 79.88 390 LEU B C 1
ATOM 6864 O O . LEU B 1 390 ? 24.531 28.531 16.297 1 79.88 390 LEU B O 1
ATOM 6868 N N . SER B 1 391 ? 23.875 26.422 16.406 1 72.25 391 SER B N 1
ATOM 6869 C CA . SER B 1 391 ? 24.969 25.984 17.25 1 72.25 391 SER B CA 1
ATOM 6870 C C . SER B 1 391 ? 26.219 25.656 16.438 1 72.25 391 SER B C 1
ATOM 6872 O O . SER B 1 391 ? 27.312 25.516 16.984 1 72.25 391 SER B O 1
ATOM 6874 N N . GLN B 1 392 ? 26.156 25.406 15.188 1 64.56 392 GLN B N 1
ATOM 6875 C CA . GLN B 1 392 ? 27.328 25.031 14.398 1 64.56 392 GLN B CA 1
ATOM 6876 C C . GLN B 1 392 ? 28.281 26.219 14.242 1 64.56 392 GLN B C 1
ATOM 6878 O O . GLN B 1 392 ? 27.844 27.344 13.969 1 64.56 392 GLN B O 1
ATOM 6883 N N . PRO B 1 393 ? 29.609 25.969 14.844 1 54.34 393 PRO B N 1
ATOM 6884 C CA . PRO B 1 393 ? 30.594 27.047 14.719 1 54.34 393 PRO B CA 1
ATOM 6885 C C . PRO B 1 393 ? 30.797 27.5 13.281 1 54.34 393 PRO B C 1
ATOM 6887 O O . PRO B 1 393 ? 30.766 26.688 12.352 1 54.34 393 PRO B O 1
ATOM 6890 N N . ARG B 1 394 ? 30.359 28.656 12.984 1 52.62 394 ARG B N 1
ATOM 6891 C CA . ARG B 1 394 ? 30.75 29.219 11.688 1 52.62 394 ARG B CA 1
ATOM 6892 C C . ARG B 1 394 ? 32.281 29.281 11.547 1 52.62 394 ARG B C 1
ATOM 6894 O O . ARG B 1 394 ? 33 29.344 12.547 1 52.62 394 ARG B O 1
ATOM 6901 N N . SER B 1 395 ? 32.906 28.625 10.469 1 48.69 395 SER B N 1
ATOM 6902 C CA . SER B 1 395 ? 34.344 28.641 10.297 1 48.69 395 SER B CA 1
ATOM 6903 C C . SER B 1 395 ? 35.031 29.656 11.227 1 48.69 395 SER B C 1
ATOM 6905 O O . SER B 1 395 ? 36 29.344 11.898 1 48.69 395 SER B O 1
ATOM 6907 N N . ASN B 1 396 ? 35.219 30.844 10.773 1 44.16 396 ASN B N 1
ATOM 6908 C CA . ASN B 1 396 ? 36.031 31.891 11.375 1 44.16 396 ASN B CA 1
ATOM 6909 C C . ASN B 1 396 ? 35.312 32.531 12.555 1 44.16 396 ASN B C 1
ATOM 6911 O O . ASN B 1 396 ? 35.844 33.5 13.133 1 44.16 396 ASN B O 1
ATOM 6915 N N . GLU B 1 397 ? 34.094 32.469 12.625 1 46 397 GLU B N 1
ATOM 6916 C CA . GLU B 1 397 ? 33.438 33.5 13.422 1 46 397 GLU B CA 1
ATOM 6917 C C . GLU B 1 397 ? 33.125 33 14.828 1 46 397 GLU B C 1
ATOM 6919 O O . GLU B 1 397 ? 33 31.797 15.055 1 46 397 GLU B O 1
ATOM 6924 N N . ILE B 1 398 ? 33.375 33.844 15.836 1 42.78 398 ILE B N 1
ATOM 6925 C CA . ILE B 1 398 ? 32.969 34.031 17.219 1 42.78 398 ILE B CA 1
ATOM 6926 C C . ILE B 1 398 ? 31.562 33.469 17.422 1 42.78 398 ILE B C 1
ATOM 6928 O O . ILE B 1 398 ? 30.719 33.562 16.516 1 42.78 398 ILE B O 1
ATOM 6932 N N . ILE B 1 399 ? 31.469 32.625 18.359 1 47.72 399 ILE B N 1
ATOM 6933 C CA . ILE B 1 399 ? 30.156 32.188 18.828 1 47.72 399 ILE B CA 1
ATOM 6934 C C . ILE B 1 399 ? 29.125 33.281 18.594 1 47.72 399 ILE B C 1
ATOM 6936 O O . ILE B 1 399 ? 29.203 34.344 19.219 1 47.72 399 ILE B O 1
ATOM 6940 N N . VAL B 1 400 ? 28.703 33.562 17.453 1 54.81 400 VAL B N 1
ATOM 6941 C CA . VAL B 1 400 ? 27.656 34.562 17.203 1 54.81 400 VAL B CA 1
ATOM 6942 C C . VAL B 1 400 ? 26.453 34.25 18.078 1 54.81 400 VAL B C 1
ATOM 6944 O O . VAL B 1 400 ? 25.969 33.125 18.109 1 54.81 400 VAL B O 1
ATOM 6947 N N . PRO B 1 401 ? 26.203 35.156 19.016 1 61.19 401 PRO B N 1
ATOM 6948 C CA . PRO B 1 401 ? 25.016 35 19.859 1 61.19 401 PRO B CA 1
ATOM 6949 C C . PRO B 1 401 ? 23.766 34.688 19.047 1 61.19 401 PRO B C 1
ATOM 6951 O O . PRO B 1 401 ? 23.609 35.156 17.922 1 61.19 401 PRO B O 1
ATOM 6954 N N . VAL B 1 402 ? 22.922 33.781 19.531 1 74.19 402 VAL B N 1
ATOM 6955 C CA . VAL B 1 402 ? 21.625 33.469 18.938 1 74.19 402 VAL B CA 1
ATOM 6956 C C . VAL B 1 402 ? 20.781 34.719 18.859 1 74.19 402 VAL B C 1
ATOM 6958 O O . VAL B 1 402 ? 20.594 35.438 19.859 1 74.19 402 VAL B O 1
ATOM 6961 N N . PRO B 1 403 ? 20.375 35.156 17.719 1 82.06 403 PRO B N 1
ATOM 6962 C CA . PRO B 1 403 ? 19.516 36.312 17.594 1 82.06 403 PRO B CA 1
ATOM 6963 C C . PRO B 1 403 ? 18.297 36.281 18.531 1 82.06 403 PRO B C 1
ATOM 6965 O O . PRO B 1 403 ? 17.766 35.188 18.797 1 82.06 403 PRO B O 1
ATOM 6968 N N . ASP B 1 404 ? 17.859 37.438 19.016 1 86.44 404 ASP B N 1
ATOM 6969 C CA . ASP B 1 404 ? 16.734 37.531 19.953 1 86.44 404 ASP B CA 1
ATOM 6970 C C . ASP B 1 404 ? 15.461 36.938 19.359 1 86.44 404 ASP B C 1
ATOM 6972 O O . ASP B 1 404 ? 14.688 36.312 20.094 1 86.44 404 ASP B O 1
ATOM 6976 N N . GLU B 1 405 ? 15.297 37.156 18.125 1 89.81 405 GLU B N 1
ATOM 6977 C CA . GLU B 1 405 ? 14.094 36.656 17.484 1 89.81 405 GLU B CA 1
ATOM 6978 C C . GLU B 1 405 ? 14.023 35.125 17.594 1 89.81 405 GLU B C 1
ATOM 6980 O O . GLU B 1 405 ? 12.961 34.562 17.844 1 89.81 405 GLU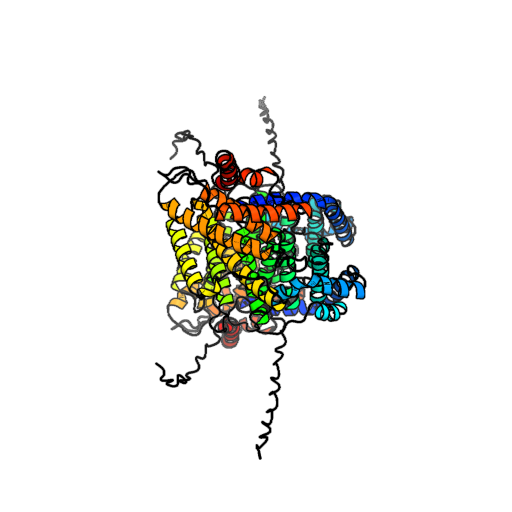 B O 1
ATOM 6985 N N . ASP B 1 406 ? 15.133 34.531 17.375 1 90.38 406 ASP B N 1
ATOM 6986 C CA . ASP B 1 406 ? 15.195 33.094 17.438 1 90.38 406 ASP B CA 1
ATOM 6987 C C . ASP B 1 406 ? 15.023 32.594 18.875 1 90.38 406 ASP B C 1
ATOM 6989 O O . ASP B 1 406 ? 14.367 31.578 19.125 1 90.38 406 ASP B O 1
ATOM 6993 N N . GLN B 1 407 ? 15.578 33.281 19.828 1 85.31 407 GLN B N 1
ATOM 6994 C CA . GLN B 1 407 ? 15.422 32.938 21.234 1 85.31 407 GLN B CA 1
ATOM 6995 C C . GLN B 1 407 ? 13.953 33.031 21.672 1 85.31 407 GLN B C 1
ATOM 6997 O O . GLN B 1 407 ? 13.461 32.156 22.375 1 85.31 407 GLN B O 1
ATOM 7002 N N . ASN B 1 408 ? 13.336 34.094 21.234 1 90.75 408 ASN B N 1
ATOM 7003 C CA . ASN B 1 408 ? 11.93 34.281 21.547 1 90.75 408 ASN B CA 1
ATOM 7004 C C . ASN B 1 408 ? 11.07 33.156 20.938 1 90.75 408 ASN B C 1
ATOM 7006 O O . ASN B 1 408 ? 10.133 32.688 21.578 1 90.75 408 ASN B O 1
ATOM 7010 N N . LEU B 1 409 ? 11.375 32.875 19.75 1 92.19 409 LEU B N 1
ATOM 7011 C CA . LEU B 1 409 ? 10.641 31.797 19.062 1 92.19 409 LEU B CA 1
ATOM 7012 C C . LEU B 1 409 ? 10.797 30.469 19.797 1 92.19 409 LEU B C 1
ATOM 7014 O O . LEU B 1 409 ? 9.812 29.766 20.016 1 92.19 409 LEU B O 1
ATOM 7018 N N . ILE B 1 410 ? 11.961 30.156 20.125 1 86 410 ILE B N 1
ATOM 7019 C CA . ILE B 1 410 ? 12.242 28.922 20.859 1 86 410 ILE B CA 1
ATOM 7020 C C . ILE B 1 410 ? 11.508 28.922 22.203 1 86 410 ILE B C 1
ATOM 7022 O O . ILE B 1 410 ? 10.938 27.922 22.609 1 86 410 ILE B O 1
ATOM 7026 N N . ALA B 1 411 ? 11.531 30.031 22.844 1 86.94 411 ALA B N 1
ATOM 7027 C CA . ALA B 1 411 ? 10.836 30.172 24.125 1 86.94 411 ALA B CA 1
ATOM 7028 C C . ALA B 1 411 ? 9.336 29.953 23.953 1 86.94 411 ALA B C 1
ATOM 7030 O O . ALA B 1 411 ? 8.695 29.328 24.812 1 86.94 411 ALA B O 1
ATOM 7031 N N . GLN B 1 412 ? 8.766 30.531 22.906 1 90.81 412 GLN B N 1
ATOM 7032 C CA . GLN B 1 412 ? 7.348 30.344 22.641 1 90.81 412 GLN B CA 1
ATOM 7033 C C . GLN B 1 412 ? 7.012 28.875 22.422 1 90.81 412 GLN B C 1
ATOM 7035 O O . GLN B 1 412 ? 5.996 28.391 22.922 1 90.81 412 GLN B O 1
ATOM 7040 N N . VAL B 1 413 ? 7.781 28.234 21.656 1 89.12 413 VAL B N 1
ATOM 7041 C CA . VAL B 1 413 ? 7.57 26.812 21.375 1 89.12 413 VAL B CA 1
ATOM 7042 C C . VAL B 1 413 ? 7.68 26.016 22.672 1 89.12 413 VAL B C 1
ATOM 7044 O O . VAL B 1 413 ? 6.883 25.109 22.906 1 89.12 413 VAL B O 1
ATOM 7047 N N . LYS B 1 414 ? 8.648 26.375 23.484 1 84.75 414 LYS B N 1
ATOM 7048 C CA . LYS B 1 414 ? 8.797 25.719 24.781 1 84.75 414 LYS B CA 1
ATOM 7049 C C . LYS B 1 414 ? 7.531 25.859 25.625 1 84.75 414 LYS B C 1
ATOM 7051 O O . LYS B 1 414 ? 7.094 24.906 26.266 1 84.75 414 LYS B O 1
ATOM 7056 N N . CYS B 1 415 ? 6.988 27.031 25.609 1 87 415 CYS B N 1
ATOM 7057 C CA . CYS B 1 415 ? 5.762 27.281 26.359 1 87 415 CYS B CA 1
ATOM 7058 C C . CYS B 1 415 ? 4.621 26.406 25.859 1 87 415 CYS B C 1
ATOM 7060 O O . CYS B 1 415 ? 3.812 25.922 26.656 1 87 415 CYS B O 1
ATOM 7062 N N . ILE B 1 416 ? 4.531 26.281 24.594 1 88.06 416 ILE B N 1
ATOM 7063 C CA . ILE B 1 416 ? 3.496 25.453 24 1 88.06 416 ILE B CA 1
ATOM 7064 C C . ILE B 1 416 ? 3.656 24 24.484 1 88.06 416 ILE B C 1
ATOM 7066 O O . ILE B 1 416 ? 2.682 23.375 24.891 1 88.06 416 ILE B O 1
ATOM 7070 N N . PHE B 1 417 ? 4.789 23.516 24.516 1 83.38 417 PHE B N 1
ATOM 7071 C CA . PHE B 1 417 ? 5.027 22.125 24.906 1 83.38 417 PHE B CA 1
ATOM 7072 C C . PHE B 1 417 ? 4.809 21.938 26.406 1 83.38 417 PHE B C 1
ATOM 7074 O O . PHE B 1 417 ? 4.352 20.891 26.844 1 83.38 417 PHE B O 1
ATOM 7081 N N . GLU B 1 418 ? 5.164 22.938 27.156 1 80.5 418 GLU B N 1
ATOM 7082 C CA . GLU B 1 418 ? 4.871 22.891 28.594 1 80.5 418 GLU B CA 1
ATOM 7083 C C . GLU B 1 418 ? 3.367 22.828 28.844 1 80.5 418 GLU B C 1
ATOM 7085 O O . GLU B 1 418 ? 2.916 22.078 29.719 1 80.5 418 GLU B O 1
ATOM 7090 N N . ARG B 1 419 ? 2.689 23.578 28.094 1 83.12 419 ARG B N 1
ATOM 7091 C CA . ARG B 1 419 ? 1.234 23.531 28.188 1 83.12 419 ARG B CA 1
ATOM 7092 C C . ARG B 1 419 ? 0.696 22.156 27.812 1 83.12 419 ARG B C 1
ATOM 7094 O O . ARG B 1 419 ? -0.2 21.641 28.484 1 83.12 419 ARG B O 1
ATOM 7101 N N . GLU B 1 420 ? 1.178 21.609 26.75 1 77.31 420 GLU B N 1
ATOM 7102 C CA . GLU B 1 420 ? 0.748 20.297 26.312 1 77.31 420 GLU B CA 1
ATOM 7103 C C . GLU B 1 420 ? 1.091 19.219 27.344 1 77.31 420 GLU B C 1
ATOM 7105 O O . GLU B 1 420 ? 0.331 18.281 27.531 1 77.31 420 GLU B O 1
ATOM 7110 N N . GLU B 1 421 ? 2.215 19.344 27.938 1 72.75 421 GLU B N 1
ATOM 7111 C CA . GLU B 1 421 ? 2.621 18.406 28.984 1 72.75 421 GLU B CA 1
ATOM 7112 C C . GLU B 1 421 ? 1.652 18.453 30.156 1 72.75 421 GLU B C 1
ATOM 7114 O O . GLU B 1 421 ? 1.316 17.406 30.719 1 72.75 421 GLU B O 1
ATOM 7119 N N . LYS B 1 422 ? 1.331 19.578 30.484 1 72.62 422 LYS B N 1
ATOM 7120 C CA . LYS B 1 422 ? 0.383 19.734 31.578 1 72.62 422 LYS B CA 1
ATOM 7121 C C . LYS B 1 422 ? -0.967 19.109 31.234 1 72.62 422 LYS B C 1
ATOM 7123 O O . LYS B 1 422 ? -1.669 18.609 32.125 1 72.62 422 LYS B O 1
ATOM 7128 N N . ALA B 1 423 ? -1.253 19.141 30.016 1 66.44 423 ALA B N 1
ATOM 7129 C CA . ALA B 1 423 ? -2.516 18.562 29.562 1 66.44 423 ALA B CA 1
ATOM 7130 C C . ALA B 1 423 ? -2.389 17.062 29.359 1 66.44 423 ALA B C 1
ATOM 7132 O O . ALA B 1 423 ? -3.352 16.391 28.969 1 66.44 423 ALA B O 1
ATOM 7133 N N . GLY B 1 424 ? -1.246 16.5 29.734 1 58.66 424 GLY B N 1
ATOM 7134 C CA . GLY B 1 424 ? -1.076 15.055 29.719 1 58.66 424 GLY B CA 1
ATOM 7135 C C . GLY B 1 424 ? -0.377 14.547 28.484 1 58.66 424 GLY B C 1
ATOM 7136 O O . GLY B 1 424 ? -0.255 13.336 28.281 1 58.66 424 GLY B O 1
ATOM 7137 N N . TRP B 1 425 ? -0.171 15.43 27.625 1 56.28 425 TRP B N 1
ATOM 7138 C CA . TRP B 1 425 ? 0.529 14.953 26.438 1 56.28 425 TRP B CA 1
ATOM 7139 C C . TRP B 1 425 ? 2.039 15.055 26.625 1 56.28 425 TRP B C 1
ATOM 7141 O O . TRP B 1 425 ? 2.555 16.109 27 1 56.28 425 TRP B O 1
ATOM 7151 N N . VAL B 1 426 ? 2.705 14.07 27.047 1 44.75 426 VAL B N 1
ATOM 7152 C CA . VAL B 1 426 ? 4.164 14.109 27.078 1 44.75 426 VAL B CA 1
ATOM 7153 C C . VAL B 1 426 ? 4.719 13.664 25.719 1 44.75 426 VAL B C 1
ATOM 7155 O O . VAL B 1 426 ? 4.422 12.562 25.25 1 44.75 426 VAL B O 1
ATOM 7158 N N . PRO B 1 427 ? 5.039 14.711 25 1 43.94 427 PRO B N 1
ATOM 7159 C CA . PRO B 1 427 ? 5.699 14.227 23.797 1 43.94 427 PRO B CA 1
ATOM 7160 C C . PRO B 1 427 ? 6.625 13.039 24.062 1 43.94 427 PRO B C 1
ATOM 7162 O O . PRO B 1 427 ? 7.488 13.117 24.938 1 43.94 427 PRO B O 1
ATOM 7165 N N . VAL B 1 428 ? 6.18 11.961 24.031 1 38.72 428 VAL B N 1
ATOM 7166 C CA . VAL B 1 428 ? 6.879 10.719 24.344 1 38.72 428 VAL B CA 1
ATOM 7167 C C . VAL B 1 428 ? 8.352 10.844 23.953 1 38.72 428 VAL B C 1
ATOM 7169 O O . VAL B 1 428 ? 9.211 10.156 24.516 1 38.72 428 VAL B O 1
ATOM 7172 N N . ALA B 1 429 ? 8.531 11.398 22.797 1 38.41 429 ALA B N 1
ATOM 7173 C CA . ALA B 1 429 ? 9.922 11.406 22.359 1 38.41 429 ALA B CA 1
ATOM 7174 C C . ALA B 1 429 ? 10.812 12.141 23.359 1 38.41 429 ALA B C 1
ATOM 7176 O O . ALA B 1 429 ? 12.039 12.117 23.234 1 38.41 429 ALA B O 1
ATOM 7177 N N . CYS B 1 430 ? 10.266 13.094 24.109 1 36.41 430 CYS B N 1
ATOM 7178 C CA . CYS B 1 430 ? 11.258 13.82 24.906 1 36.41 430 CYS B CA 1
ATOM 7179 C C . CYS B 1 430 ? 11.508 13.117 26.234 1 36.41 430 CYS B C 1
ATOM 7181 O O . CYS B 1 430 ? 10.82 13.383 27.219 1 36.41 430 CYS B O 1
ATOM 7183 N N . PRO B 1 431 ? 11.641 11.859 26.094 1 35.34 431 PRO B N 1
ATOM 7184 C CA . PRO B 1 431 ? 11.938 11.344 27.438 1 35.34 431 PRO B CA 1
ATOM 7185 C C . PRO B 1 431 ? 12.5 12.414 28.375 1 35.34 431 PRO B C 1
ATOM 7187 O O . PRO B 1 431 ? 12.312 12.336 29.594 1 35.34 431 PRO B O 1
ATOM 7190 N N . ASP B 1 432 ? 13.797 12.922 27.984 1 34.03 432 ASP B N 1
ATOM 7191 C CA . ASP B 1 432 ? 14.578 13.727 28.922 1 34.03 432 ASP B CA 1
ATOM 7192 C C . ASP B 1 432 ? 14.133 15.188 28.891 1 34.03 432 ASP B C 1
ATOM 7194 O O . ASP B 1 432 ? 14.109 15.812 27.828 1 34.03 432 ASP B O 1
ATOM 7198 N N . GLU B 1 433 ? 13.219 15.656 29.75 1 39.22 433 GLU B N 1
ATOM 7199 C CA . GLU B 1 433 ? 13.102 17.062 30.141 1 39.22 433 GLU B CA 1
ATOM 7200 C C . GLU B 1 433 ? 14.273 17.875 29.609 1 39.22 433 GLU B C 1
ATOM 7202 O O . GLU B 1 433 ? 14.211 19.109 29.562 1 39.22 433 GLU B O 1
ATOM 7207 N N . GLN B 1 434 ? 15.312 17.188 29.312 1 39.69 434 GLN B N 1
ATOM 7208 C CA . GLN B 1 434 ? 16.625 17.812 29.109 1 39.69 434 GLN B CA 1
ATOM 7209 C C . GLN B 1 434 ? 16.766 18.359 27.688 1 39.69 434 GLN B C 1
ATOM 7211 O O . GLN B 1 434 ? 17.578 19.25 27.453 1 39.69 434 GLN B O 1
ATOM 7216 N N . ILE B 1 435 ? 16.141 17.734 26.766 1 39.34 435 ILE B N 1
ATOM 7217 C CA . ILE B 1 435 ? 16.469 18.25 25.453 1 39.34 435 ILE B CA 1
ATOM 7218 C C . ILE B 1 435 ? 15.984 19.688 25.328 1 39.34 435 ILE B C 1
ATOM 7220 O O . ILE B 1 435 ? 16.703 20.562 24.828 1 39.34 435 ILE B O 1
ATOM 7224 N N . MET B 1 436 ? 14.703 19.922 25.594 1 42.03 436 MET B N 1
ATOM 7225 C CA . MET B 1 436 ? 14.266 21.312 25.5 1 42.03 436 MET B CA 1
ATOM 7226 C C . MET B 1 436 ? 14.953 22.172 26.578 1 42.03 436 MET B C 1
ATOM 7228 O O . MET B 1 436 ? 14.992 23.391 26.453 1 42.03 436 MET B O 1
ATOM 7232 N N . THR B 1 437 ? 15.125 21.578 27.672 1 42.34 437 THR B N 1
ATOM 7233 C CA . THR B 1 437 ? 15.906 22.328 28.656 1 42.34 437 THR B CA 1
ATOM 7234 C C . THR B 1 437 ? 17.344 22.484 28.188 1 42.34 437 THR B C 1
ATOM 7236 O O . THR B 1 437 ? 18.109 23.281 28.75 1 42.34 437 THR B O 1
ATOM 7239 N N . ALA B 1 438 ? 17.797 21.609 27.438 1 36.09 438 ALA B N 1
ATOM 7240 C CA . ALA B 1 438 ? 19.125 21.797 26.891 1 36.09 438 ALA B CA 1
ATOM 7241 C C . ALA B 1 438 ? 19.188 22.969 25.938 1 36.09 438 ALA B C 1
ATOM 7243 O O . ALA B 1 438 ? 20.266 23.391 25.5 1 36.09 438 ALA B O 1
ATOM 7244 N N . VAL B 1 439 ? 18.203 23.406 25.484 1 35.25 439 VAL B N 1
ATOM 7245 C CA . VAL B 1 439 ? 18.172 24.547 24.578 1 35.25 439 VAL B CA 1
ATOM 7246 C C . VAL B 1 439 ? 18.812 25.766 25.25 1 35.25 439 VAL B C 1
ATOM 7248 O O . VAL B 1 439 ? 19.422 26.594 24.594 1 35.25 439 VAL B O 1
ATOM 7251 N N . PRO B 1 440 ? 18.562 26.062 26.422 1 35.34 440 PRO B N 1
ATOM 7252 C CA . PRO B 1 440 ? 19.25 27.281 26.875 1 35.34 440 PRO B CA 1
ATOM 7253 C C . PRO B 1 440 ? 20.766 27.156 26.828 1 35.34 440 PRO B C 1
ATOM 7255 O O . PRO B 1 440 ? 21.469 28.156 26.594 1 35.34 440 PRO B O 1
ATOM 7258 N N . SER B 1 441 ? 21.516 26.25 27.484 1 34.47 441 SER B N 1
ATOM 7259 C CA . SER B 1 441 ? 22.969 26.25 27.5 1 34.47 441 SER B CA 1
ATOM 7260 C C . SER B 1 441 ? 23.547 25.609 26.25 1 34.47 441 SER B C 1
ATOM 7262 O O . SER B 1 441 ? 23.844 24.406 26.234 1 34.47 441 SER B O 1
ATOM 7264 N N . ILE B 1 442 ? 23.328 25.969 25.094 1 37.53 442 ILE B N 1
ATOM 7265 C CA . ILE B 1 442 ? 23.641 25.578 23.719 1 37.53 442 ILE B CA 1
ATOM 7266 C C . ILE B 1 442 ? 25.094 25.125 23.625 1 37.53 442 ILE B C 1
ATOM 7268 O O . ILE B 1 442 ? 25.438 24.281 22.797 1 37.53 442 ILE B O 1
ATOM 7272 N N . SER B 1 443 ? 26.016 25.719 24.266 1 36.88 443 SER B N 1
ATOM 7273 C CA . SER B 1 443 ? 27.438 25.391 24.094 1 36.88 443 SER B CA 1
ATOM 7274 C C . SER B 1 443 ? 27.719 23.938 24.453 1 36.88 443 SER B C 1
ATOM 7276 O O . SER B 1 443 ? 28.484 23.266 23.75 1 36.88 443 SER B O 1
ATOM 7278 N N . SER B 1 444 ? 27.422 23.5 25.531 1 37.47 444 SER B N 1
ATOM 7279 C CA . SER B 1 444 ? 27.875 22.219 26.047 1 37.47 444 SER B CA 1
ATOM 7280 C C . SER B 1 444 ? 27.047 21.062 25.5 1 37.47 444 SER B C 1
ATOM 7282 O O . SER B 1 444 ? 27.578 19.969 25.266 1 37.47 444 SER B O 1
ATOM 7284 N N . ASP B 1 445 ? 25.781 21.109 25.141 1 39.69 445 ASP B N 1
ATOM 7285 C CA . ASP B 1 445 ? 24.875 19.984 25 1 39.69 445 ASP B CA 1
ATOM 7286 C C . ASP B 1 445 ? 24.609 19.688 23.531 1 39.69 445 ASP B C 1
ATOM 7288 O O . ASP B 1 445 ? 23.766 18.844 23.203 1 39.69 445 ASP B O 1
ATOM 7292 N N . VAL B 1 446 ? 25.172 20.359 22.719 1 42.06 446 VAL B N 1
ATOM 7293 C CA . VAL B 1 446 ? 25.172 20.125 21.281 1 42.06 446 VAL B CA 1
ATOM 7294 C C . VAL B 1 446 ? 25.688 18.703 20.984 1 42.06 446 VAL B C 1
ATOM 7296 O O . VAL B 1 446 ? 25.203 18.047 20.062 1 42.06 446 VAL B O 1
ATOM 7299 N N . ASP B 1 447 ? 26.609 18.297 21.828 1 43 447 ASP B N 1
ATOM 7300 C CA . ASP B 1 447 ? 27.141 16.953 21.594 1 43 447 ASP B CA 1
ATOM 7301 C C . ASP B 1 447 ? 26.047 15.898 21.703 1 43 447 ASP B C 1
ATOM 7303 O O . ASP B 1 447 ? 26 14.961 20.922 1 43 447 ASP B O 1
ATOM 7307 N N . ASP B 1 448 ? 25.234 16.188 22.641 1 45 448 ASP B N 1
ATOM 7308 C CA . ASP B 1 448 ? 24.203 15.188 22.891 1 45 448 ASP B CA 1
ATOM 7309 C C . ASP B 1 448 ? 23.141 15.219 21.781 1 45 448 ASP B C 1
ATOM 7311 O O . ASP B 1 448 ? 22.656 14.172 21.359 1 45 448 ASP B O 1
ATOM 7315 N N . LEU B 1 449 ? 22.953 16.375 21.375 1 44.41 449 LEU B N 1
ATOM 7316 C CA . LEU B 1 449 ? 21.984 16.516 20.281 1 44.41 449 LEU B CA 1
ATOM 7317 C C . LEU B 1 449 ? 22.531 15.93 18.984 1 44.41 449 LEU B C 1
ATOM 7319 O O . LEU B 1 449 ? 21.797 15.281 18.234 1 44.41 449 LEU B O 1
ATOM 7323 N N . SER B 1 450 ? 23.891 16.297 18.812 1 43.72 450 SER B N 1
ATOM 7324 C CA . SER B 1 450 ? 24.531 15.711 17.641 1 43.72 450 SER B CA 1
ATOM 7325 C C . SER B 1 450 ? 24.516 14.188 17.719 1 43.72 450 SER B C 1
ATOM 7327 O O . SER B 1 450 ? 24.281 13.508 16.719 1 43.72 450 SER B O 1
ATOM 7329 N N . SER B 1 451 ? 24.938 13.773 18.891 1 44.97 451 SER B N 1
ATOM 7330 C CA . SER B 1 451 ? 24.922 12.328 19.078 1 44.97 451 SER B CA 1
ATOM 7331 C C . SER B 1 451 ? 23.516 11.766 18.859 1 44.97 451 SER B C 1
ATOM 7333 O O . SER B 1 451 ? 23.359 10.688 18.281 1 44.97 451 SER B O 1
ATOM 7335 N N . TRP B 1 452 ? 22.75 12.555 19.359 1 43.19 452 TRP B N 1
ATOM 7336 C CA . TRP B 1 452 ? 21.359 12.156 19.203 1 43.19 452 TRP B CA 1
ATOM 7337 C C . TRP B 1 452 ? 20.953 12.188 17.734 1 43.19 452 TRP B C 1
ATOM 7339 O O . TRP B 1 452 ? 20.312 11.258 17.234 1 43.19 452 TRP B O 1
ATOM 7349 N N . LEU B 1 453 ? 21.438 13.32 17.219 1 43 453 LEU B N 1
ATOM 7350 C CA . LEU B 1 453 ? 21.172 13.43 15.797 1 43 453 LEU B CA 1
ATOM 7351 C C . LEU B 1 453 ? 21.938 12.352 15.016 1 43 453 LEU B C 1
ATOM 7353 O O . LEU B 1 453 ? 21.391 11.766 14.078 1 43 453 LEU B O 1
ATOM 7357 N N . ASP B 1 454 ? 23.359 12.289 15.461 1 41.75 454 ASP B N 1
ATOM 7358 C CA . ASP B 1 454 ? 24.172 11.242 14.852 1 41.75 454 ASP B CA 1
ATOM 7359 C C . ASP B 1 454 ? 23.531 9.867 15.047 1 41.75 454 ASP B C 1
ATOM 7361 O O . ASP B 1 454 ? 23.484 9.062 14.117 1 41.75 454 ASP B O 1
ATOM 7365 N N . THR B 1 455 ? 23.359 9.664 16.312 1 38.06 455 THR B N 1
ATOM 7366 C CA . THR B 1 455 ? 22.672 8.406 16.609 1 38.06 455 THR B CA 1
ATOM 7367 C C . THR B 1 455 ? 21.312 8.352 15.898 1 38.06 455 THR B C 1
ATOM 7369 O O . THR B 1 455 ? 20.938 7.305 15.367 1 38.06 455 THR B O 1
ATOM 7372 N N . ALA B 1 456 ? 20.875 9.5 16 1 36.56 456 ALA B N 1
ATOM 7373 C CA . ALA B 1 456 ? 19.594 9.617 15.305 1 36.56 456 ALA B CA 1
ATOM 7374 C C . ALA B 1 456 ? 19.781 9.547 13.797 1 36.56 456 ALA B C 1
ATOM 7376 O O . ALA B 1 456 ? 18.938 8.992 13.086 1 36.56 456 ALA B O 1
ATOM 7377 N N . MET B 1 457 ? 21.141 10.258 13.352 1 33.47 457 MET B N 1
ATOM 7378 C CA . MET B 1 457 ? 21.547 10.25 11.945 1 33.47 457 MET B CA 1
ATOM 7379 C C . MET B 1 457 ? 22.344 8.992 11.617 1 33.47 457 MET B C 1
ATOM 7381 O O . MET B 1 457 ? 22.312 8.516 10.477 1 33.47 457 MET B O 1
ATOM 7385 N N . LEU B 1 458 ? 23.625 8.719 12.445 1 30.55 458 LEU B N 1
ATOM 7386 C CA . LEU B 1 458 ? 24.578 7.645 12.188 1 30.55 458 LEU B CA 1
ATOM 7387 C C . LEU B 1 458 ? 23.859 6.301 12.07 1 30.55 458 LEU B C 1
ATOM 7389 O O . LEU B 1 458 ? 24.344 5.395 11.383 1 30.55 458 LEU B O 1
ATOM 7393 N N . ASP B 1 459 ? 23 6.082 12.945 1 31.08 459 ASP B N 1
ATOM 7394 C CA . ASP B 1 459 ? 22.609 4.691 12.719 1 31.08 459 ASP B CA 1
ATOM 7395 C C . ASP B 1 459 ? 22.156 4.48 11.273 1 31.08 459 ASP B C 1
ATOM 7397 O O . ASP B 1 459 ? 21.672 3.402 10.914 1 31.08 459 ASP B O 1
ATOM 7401 N N . VAL B 1 460 ? 22.25 5.582 10.594 1 28.55 460 VAL B N 1
ATOM 7402 C CA . VAL B 1 460 ? 22.391 5.488 9.148 1 28.55 460 VAL B CA 1
ATOM 7403 C C . VAL B 1 460 ? 23.766 4.949 8.789 1 28.55 460 VAL B C 1
ATOM 7405 O O . VAL B 1 460 ? 23.906 4.156 7.852 1 28.55 460 VAL B O 1
ATOM 7408 N N . ASN B 1 461 ? 24.859 5.508 9.484 1 26.02 461 ASN B N 1
ATOM 7409 C CA . ASN B 1 461 ? 26.234 5.164 9.156 1 26.02 461 ASN B CA 1
ATOM 7410 C C . ASN B 1 461 ? 26.703 3.922 9.906 1 26.02 461 ASN B C 1
ATOM 7412 O O . ASN B 1 461 ? 27.375 4.031 10.938 1 26.02 461 ASN B O 1
ATOM 7416 N N . LEU B 1 462 ? 26.031 3.016 10.422 1 26.5 462 LEU B N 1
ATOM 7417 C CA . LEU B 1 462 ? 26.906 1.933 10.852 1 26.5 462 LEU B CA 1
ATOM 7418 C C . LEU B 1 462 ? 28.031 1.703 9.852 1 26.5 462 LEU B C 1
ATOM 7420 O O . LEU B 1 462 ? 27.781 1.578 8.648 1 26.5 462 LEU B O 1
ATOM 7424 N N . GLU B 1 463 ? 29.156 2.041 10.281 1 24.03 463 GLU B N 1
ATOM 7425 C CA . GLU B 1 463 ? 30.438 1.698 9.672 1 24.03 463 GLU B CA 1
ATOM 7426 C C . GLU B 1 463 ? 30.406 0.281 9.109 1 24.03 463 GLU B C 1
ATOM 7428 O O . GLU B 1 463 ? 30.109 -0.675 9.82 1 24.03 463 GLU B O 1
ATOM 7433 N N . TRP B 1 464 ? 30.391 0.124 7.883 1 22.8 464 TRP B N 1
ATOM 7434 C CA . TRP B 1 464 ? 30.906 -1.025 7.145 1 22.8 464 TRP B CA 1
ATOM 7435 C C . TRP B 1 464 ? 32.344 -1.339 7.562 1 22.8 464 TRP B C 1
ATOM 7437 O O . TRP B 1 464 ? 33.281 -0.669 7.125 1 22.8 464 TRP B O 1
ATOM 7447 N N . ASP B 1 465 ? 32.594 -1.602 8.82 1 23.39 465 ASP B N 1
ATOM 7448 C CA . ASP B 1 465 ? 33.938 -2.203 8.953 1 23.39 465 ASP B CA 1
ATOM 7449 C C . ASP B 1 465 ? 34.094 -3.355 7.965 1 23.39 465 ASP B C 1
ATOM 7451 O O . ASP B 1 465 ? 33.406 -4.359 8.039 1 23.39 465 ASP B O 1
ATOM 7455 N N . MET B 1 466 ? 34.688 -3.027 6.844 1 22.12 466 MET B N 1
ATOM 7456 C CA . MET B 1 466 ? 35.406 -3.965 5.992 1 22.12 466 MET B CA 1
ATOM 7457 C C . MET B 1 466 ? 36.406 -4.766 6.805 1 22.12 466 MET B C 1
ATOM 7459 O O . MET B 1 466 ? 37.281 -4.191 7.477 1 22.12 466 MET B O 1
ATOM 7463 N N . PRO B 1 467 ? 36.094 -5.906 7.34 1 22.33 467 PRO B N 1
ATOM 7464 C CA . PRO B 1 467 ? 37.312 -6.633 7.727 1 22.33 467 PRO B CA 1
ATOM 7465 C C . PRO B 1 467 ? 38.406 -6.594 6.648 1 22.33 467 PRO B C 1
ATOM 7467 O O . PRO B 1 467 ? 38.094 -6.457 5.461 1 22.33 467 PRO B O 1
ATOM 7470 N N . SER B 1 468 ? 39.656 -6.18 6.91 1 22.59 468 SER B N 1
ATOM 7471 C CA . SER B 1 468 ? 40.906 -6.324 6.199 1 22.59 468 SER B CA 1
ATOM 7472 C C . SER B 1 468 ? 41.125 -7.762 5.742 1 22.59 468 SER B C 1
ATOM 7474 O O . SER B 1 468 ? 42.188 -8.086 5.164 1 22.59 468 SER B O 1
ATOM 7476 N N . GLY B 1 469 ? 40.469 -8.844 6.246 1 21.12 469 GLY B N 1
ATOM 7477 C CA . GLY B 1 469 ? 41.125 -10.125 5.969 1 21.12 469 GLY B CA 1
ATOM 7478 C C . GLY B 1 469 ? 41.344 -10.367 4.488 1 21.12 469 GLY B C 1
ATOM 7479 O O . GLY B 1 469 ? 40.531 -9.945 3.652 1 21.12 469 GLY B O 1
ATOM 7480 N N . GLY B 1 470 ? 42.688 -10.453 4 1 22.61 470 GLY B N 1
ATOM 7481 C CA . GLY B 1 470 ? 43.562 -11.188 3.105 1 22.61 470 GLY B CA 1
ATOM 7482 C C . GLY B 1 470 ? 43.125 -12.625 2.887 1 22.61 470 GLY B C 1
ATOM 7483 O O . GLY B 1 470 ? 43.844 -13.422 2.307 1 22.61 470 GLY B O 1
ATOM 7484 N N . PHE B 1 471 ? 42.031 -13.211 3.451 1 20.44 471 PHE B N 1
ATOM 7485 C CA . PHE B 1 471 ? 42.156 -14.656 3.346 1 20.44 471 PHE B CA 1
ATOM 7486 C C . PHE B 1 471 ? 41.844 -15.133 1.93 1 20.44 471 PHE B C 1
ATOM 7488 O O . PHE B 1 471 ? 40.75 -15.617 1.655 1 20.44 471 PHE B O 1
ATOM 7495 N N . PHE B 1 472 ? 42 -14.273 0.788 1 20.55 472 PHE B N 1
ATOM 7496 C CA . PHE B 1 472 ? 42.062 -15.102 -0.411 1 20.55 472 PHE B CA 1
ATOM 7497 C C . PHE B 1 472 ? 43.219 -16.094 -0.308 1 20.55 472 PHE B C 1
ATOM 7499 O O . PHE B 1 472 ? 44.375 -15.711 -0.253 1 20.55 472 PHE B O 1
ATOM 7506 N N . PRO B 1 473 ? 43.188 -17.188 0.537 1 22.33 473 PRO B N 1
ATOM 7507 C CA . PRO B 1 473 ? 44.25 -18.047 0.021 1 22.33 473 PRO B CA 1
ATOM 7508 C C . PRO B 1 473 ? 44.125 -18.312 -1.475 1 22.33 473 PRO B C 1
ATOM 7510 O O . PRO B 1 473 ? 43.031 -18.125 -2.049 1 22.33 473 PRO B O 1
ATOM 7513 N N . ASN B 1 474 ? 45.25 -18.578 -2.129 1 21.44 474 ASN B N 1
ATOM 7514 C CA . ASN B 1 474 ? 45.781 -19.062 -3.41 1 21.44 474 ASN B CA 1
ATOM 7515 C C . ASN B 1 474 ? 45.031 -20.312 -3.881 1 21.44 474 ASN B C 1
ATOM 7517 O O . ASN B 1 474 ? 45.656 -21.188 -4.488 1 21.44 474 ASN B O 1
ATOM 7521 N N . ASN B 1 475 ? 43.812 -20.547 -3.615 1 20.5 475 ASN B N 1
ATOM 7522 C CA . ASN B 1 475 ? 43.594 -21.844 -4.258 1 20.5 475 ASN B CA 1
ATOM 7523 C C . ASN B 1 475 ? 43.938 -21.797 -5.746 1 20.5 475 ASN B C 1
ATOM 7525 O O . ASN B 1 475 ? 43.5 -20.891 -6.457 1 20.5 475 ASN B O 1
ATOM 7529 N N . PRO B 1 476 ? 44.969 -22.484 -6.258 1 22.81 476 PRO B N 1
ATOM 7530 C CA . PRO B 1 476 ? 45.594 -22.812 -7.547 1 22.81 476 PRO B CA 1
ATOM 7531 C C . PRO B 1 476 ? 44.562 -23.203 -8.609 1 22.81 476 PRO B C 1
ATOM 7533 O O . PRO B 1 476 ? 44.812 -23.031 -9.805 1 22.81 476 PRO B O 1
ATOM 7536 N N . PHE B 1 477 ? 43.531 -23.812 -8.305 1 22.06 477 PHE B N 1
ATOM 7537 C CA . PHE B 1 477 ? 43.062 -24.328 -9.57 1 22.06 477 PHE B CA 1
ATOM 7538 C C . PHE B 1 477 ? 42.344 -23.25 -10.375 1 22.06 477 PHE B C 1
ATOM 7540 O O . PHE B 1 477 ? 41.844 -23.5 -11.469 1 22.06 477 PHE B O 1
ATOM 7547 N N . LEU B 1 478 ? 42.5 -21.641 -10.211 1 16.83 478 LEU B N 1
ATOM 7548 C CA . LEU B 1 478 ? 43.094 -21.094 -11.422 1 16.83 478 LEU B CA 1
ATOM 7549 C C . LEU B 1 478 ? 44.625 -20.953 -11.273 1 16.83 478 LEU B C 1
ATOM 7551 O O . LEU B 1 478 ? 45.094 -20.5 -10.227 1 16.83 478 LEU B O 1
#

Solvent-accessible surface area (backbone atoms only — not comparable to full-atom values): 52888 Å² total; per-residue (Å²): 135,82,79,75,77,72,76,75,74,72,76,77,74,74,72,73,71,77,72,70,69,81,60,63,50,63,54,40,46,68,20,41,61,13,34,35,45,49,52,17,42,50,57,61,46,61,71,56,52,66,62,51,47,51,50,31,53,51,31,35,52,56,53,56,65,75,48,72,60,66,69,59,46,46,50,45,41,64,73,44,35,77,66,50,60,62,54,49,42,55,41,29,55,73,45,78,55,87,74,78,52,64,54,62,43,44,66,54,26,72,74,42,80,44,29,22,46,34,31,38,45,50,46,50,49,25,60,38,66,75,43,59,68,68,51,52,60,52,32,58,58,55,23,50,77,63,71,84,47,74,60,45,71,53,39,52,49,30,38,52,48,49,19,50,52,30,24,35,72,47,35,54,67,50,12,33,50,31,22,47,51,47,43,54,53,34,51,48,37,29,43,75,44,84,78,59,69,55,49,50,59,38,22,42,40,49,42,27,54,43,48,26,30,54,38,16,56,56,38,52,38,81,57,67,68,65,65,73,54,50,36,96,49,85,60,66,83,83,43,89,64,53,67,67,56,51,52,51,51,52,48,36,52,51,36,46,52,48,40,51,52,69,44,33,80,75,81,74,57,66,70,61,43,50,54,52,50,51,49,51,49,52,56,58,64,72,45,60,78,73,72,74,58,74,78,92,63,80,67,89,44,69,68,49,41,51,51,49,42,56,52,42,50,55,52,35,51,50,24,50,47,48,27,64,61,23,48,75,56,54,67,63,85,72,86,48,77,78,36,51,63,34,31,52,51,24,30,52,26,18,50,54,29,43,55,42,44,54,56,32,55,37,64,58,96,86,35,47,65,46,80,36,42,45,55,50,50,51,43,50,51,28,51,51,49,30,50,54,48,63,60,54,75,52,92,86,52,69,87,65,75,80,53,67,68,58,53,50,48,51,50,52,53,49,51,51,50,53,52,39,36,73,72,66,44,59,66,50,62,52,72,54,73,46,60,76,58,36,56,75,60,51,82,76,48,47,58,55,49,43,44,44,41,32,56,27,50,33,72,66,58,67,76,78,74,70,74,76,80,68,76,69,73,79,70,64,89,114,135,80,82,76,76,74,78,76,75,72,76,77,74,75,72,75,71,76,72,72,69,82,60,66,51,63,54,43,44,68,20,45,59,13,32,37,45,48,52,17,43,51,58,61,47,61,72,55,53,66,62,52,49,52,51,31,53,51,31,34,51,55,53,56,65,74,48,72,59,67,69,59,46,48,51,45,39,64,74,43,37,77,64,48,59,62,53,48,41,55,42,29,54,72,47,76,55,88,75,79,52,64,55,60,42,41,64,53,25,72,74,44,79,45,29,21,47,33,31,39,46,50,44,50,50,26,61,39,65,75,42,59,68,67,51,52,60,54,32,57,59,55,24,50,76,60,71,86,48,75,62,46,71,52,38,53,49,29,37,51,49,50,18,49,51,30,24,35,72,48,34,53,67,49,12,34,51,31,21,48,51,46,42,53,52,32,51,47,38,33,45,72,46,84,67,85,66,54,54,50,56,41,21,41,41,49,43,28,53,43,48,26,30,53,37,17,54,58,38,53,38,80,59,67,69,65,66,74,53,52,36,95,50,85,61,67,81,81,45,88,63,51,68,66,56,51,50,51,50,52,49,34,52,52,38,47,51,49,39,53,49,70,43,34,80,76,80,73,56,66,69,63,43,49,53,52,50,52,50,50,50,52,57,56,65,72,45,59,77,73,71,74,58,74,77,93,64,80,66,91,45,70,68,48,41,51,52,49,42,55,51,41,51,54,50,36,51,50,24,49,47,48,26,65,62,22,48,75,58,55,65,65,85,72,83,50,78,80,33,52,63,35,30,51,52,23,30,52,25,18,52,54,29,44,57,42,43,53,55,32,57,35,65,58,97,87,36,46,66,47,78,37,41,44,55,49,49,52,43,49,50,28,50,52,48,30,50,54,48,65,62,54,77,51,91,86,51,68,87,64,75,79,52,66,69,58,52,51,49,52,51,52,52,50,50,51,51,52,53,39,38,74,72,66,44,59,67,48,60,54,72,54,75,47,60,75,58,36,56,75,60,51,83,76,48,45,57,56,50,43,44,44,40,33,57,28,50,32,69,63,57,66,75,78,73,69,76,78,80,68,77,70,71,73,73,56,94,108

Sequence (956 aa):
MARHHALTHEPALSHEGFDLEDEPVEADERAPFVSMLNKAEEITSHKSPSIYTQSSSDACLKLRSVLPEYDLLISTLSKNGAWWSSFRHKTEVICQGSYEGLAAFAARAYTSSDPAELGMLVVAYARSTGHHHHLYGVVDRLAIPDSDHSYSAEAMELLLLLAKAYSDIGQPRQSWLMYRKGLAISEVMGLYRREMVSPRLKSIWWAFYHGDRFSSLLLGLPYGFNDAHLGPTVEPHNVPTYPEQRFVLRCASIAGKIIDRNMMPGKPSSAGSMLLDEQMDTIASSMHLSWWDLPDSLPNSHAETDELRNHLLLHFYFFHVRINLHLPFIAGSELTSPRGSHRLACLEASRQLLKRFTLLRTQIQGFSIFDCKTSDFVGFMASVSLILCLSQPRSNEIIVPVPDEDQNLIAQVKCIFEREEKAGWVPVACPDEQIMTAVPSISSDVDDLSSWLDTAM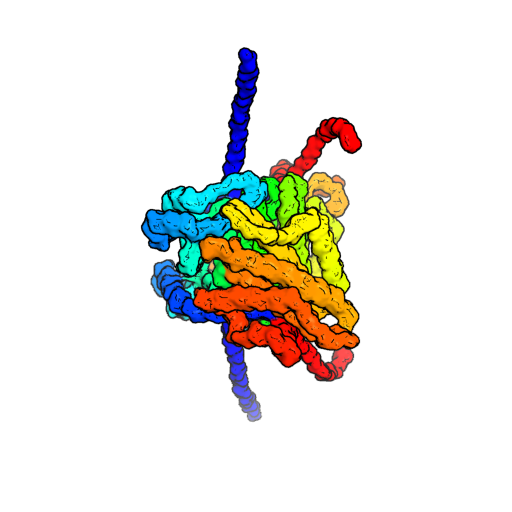LDVNLEWDMPSGGFFPNNPFLMARHHALTHEPALSHEGFDLEDEPVEADERAPFVSMLNKAEEITSHKSPSIYTQSSSDACLKLRSVLPEYDLLISTLSKNGAWWSSFRHKTEVICQGSYEGLAAFAARAYTSSDPAELGMLVVAYARSTGHHHHLYGVVDRLAIPDSDHSYSAEAMELLLLLAKAYSDIGQPRQSWLMYRKGLAISEVMGLYRREMVSPRLKSIWWAFYHGDRFSSLLLGLPYGFNDAHLGPTVEPHNVPTYPEQRFVLRCASIAGKIIDRNMMPGKPSSAGSMLLDEQMDTIASSMHLSWWDLPDSLPNSHAETDELRNHLLLHFYFFHVRINLHLPFIAGSELTSPRGSHRLACLEASRQLLKRFTLLRTQIQGFSIFDCKTSDFVGFMASVSLILCLSQPRSNEIIVPVPDEDQNLIAQVKCIFEREEKAGWVPVACPDEQIMTAVPSISSDVDDLSSWLDTAMLDVNLEWDMPSGGFFPNNPFL

Radius of gyration: 30.63 Å; Cα contacts (8 Å, |Δi|>4): 1080; chains: 2; bounding box: 88×124×80 Å